Protein AF-A0A8T5S7K5-F1 (afdb_monomer)

Mean predicted aligned error: 22.49 Å

Nearest PDB structures (foldseek):
  7qss-assembly1_A  TM=7.582E-01  e=1.276E-20  Thermococcus litoralis
  2cw8-assembly1_A  TM=6.505E-01  e=6.449E-19  Thermococcus kodakarensis KOD1
  5o9i-assembly1_A  TM=8.287E-01  e=4.687E-04  Methanocaldococcus vulcanius M7
  5o9j-assembly1_A  TM=6.089E-01  e=4.470E-04  Methanocaldococcus jannaschii DSM 2661
  8uce-assembly1_B-2  TM=1.409E-01  e=1.198E+00  Palaeococcus pacificus DY20341

Solvent-accessible surface area (backbone atoms only — not comparable to full-atom values): 73113 Å² total; per-residue (Å²): 142,82,86,80,84,79,77,83,79,70,92,85,55,64,50,59,41,90,89,78,67,51,76,42,60,47,68,64,53,67,71,48,71,79,83,61,99,74,53,53,41,92,89,76,69,47,75,62,87,80,88,79,85,78,89,76,91,82,84,90,82,81,88,83,82,89,80,88,90,80,93,84,92,88,86,90,83,89,85,82,91,87,74,82,80,66,62,57,62,60,50,53,54,53,51,51,52,52,52,51,54,50,52,53,50,49,54,49,52,54,47,68,75,34,60,69,59,49,54,48,53,75,72,37,102,64,82,55,69,71,58,54,52,52,54,52,52,52,55,50,49,57,59,47,72,75,51,88,58,80,82,52,62,71,58,49,67,62,41,59,62,51,54,51,51,54,51,53,52,57,56,60,74,58,67,79,54,81,77,49,73,80,80,44,59,69,61,46,55,58,50,46,57,52,53,50,35,54,74,72,62,78,53,62,77,88,79,48,52,75,69,56,45,48,50,52,52,48,45,26,69,74,75,53,75,64,65,56,90,82,57,41,74,65,50,60,49,50,52,50,43,53,50,38,55,51,57,69,67,51,72,76,86,66,77,76,53,98,86,58,85,56,57,66,61,53,51,50,52,44,49,51,54,49,47,44,62,68,73,41,74,81,50,74,72,85,41,63,91,43,55,70,70,55,43,53,53,48,52,55,53,49,52,51,50,46,48,40,50,73,76,30,70,69,57,30,51,60,48,46,56,48,47,52,53,42,48,52,54,46,49,45,54,64,76,31,74,71,57,62,76,76,44,60,76,71,56,34,50,44,53,51,52,53,52,61,61,29,26,62,93,69,34,80,94,50,54,72,52,53,53,51,47,48,50,49,43,48,43,52,53,46,49,53,53,52,63,68,32,78,81,55,73,76,57,94,84,63,95,74,76,84,48,72,64,59,52,48,50,56,37,48,54,52,51,51,42,44,50,71,64,54,77,78,59,70,79,69,72,60,85,62,65,95,52,54,71,68,60,46,52,55,54,48,52,52,50,28,54,44,48,67,74,28,64,60,36,35,56,33,43,50,51,54,41,47,54,48,50,52,50,49,52,43,61,73,73,49,83,83,71,88,85,82,81,51,76,64,56,52,49,47,50,54,50,52,45,74,68,69,48,92,78,61,54,73,74,65,60,67,67,58,72,79,72,78,88,82,84,88,89,90,88,86,90,84,90,88,88,85,91,90,82,91,89,90,88,85,88,85,86,80,85,54,73,51,74,42,63,72,89,51,75,71,56,56,54,52,49,58,67,72,53,60,94,63,89,65,69,51,73,47,80,59,27,61,70,63,55,50,58,65,71,71,67,82,86,83,81,94,70,55,68,68,58,53,50,52,50,53,54,47,26,60,37,81,90,42,48,30,31,64,61,47,43,46,52,50,52,51,48,46,31,73,75,61,69,63,79,70,90,72,67,101,44,54,79,54,50,55,61,52,50,47,48,52,22,57,76,70,78,43,60,50,68,59,48,41,53,75,44,26,69,61,69,79,73,75,86,80,52,68,70,59,45,51,50,39,52,51,39,36,69,34,71,91,64,62,31,30,71,66,36,36,31,50,48,32,37,73,76,70,74,45,66,69,54,66,71,54,54,53,48,52,46,44,48,43,27,74,68,61,51,44,42,79,79,38,103,58,73,50,50,51,67,54,46,47,57,77,66,52,71,68,77,77,59,91,74,67,72,76,53,78,74,72,70,68,64,37,42,35,52,38,33,35,60,91,74,65,43,41,39,81,39,50,58,69,60,63,75,38,65,79,75,49,63,65,38,91,46,30,27,30,47,19,29,36,89,84,57,43,67,38,80,25,47,47,74,47,81,46,81,44,89,30,63,46,37,35,39,42,31,27,45,36,22,33,38,59,44,36,48,80,44,36,34,38,30,65,54,90,82,67,47,78,42,79,43,38,46,68,75,63,52,75,54,46,33,34,38,21,66,32,45,50,91,66,74,63,42,62,72,54,47,72,27,64,91,44,31,50,79,44,80,53,95,94,44,55,27,22,35,40,95,93,42,57,27,51,22,64,34,65,52,32,41,64,52,16,30,56,53,12,24,32,67,48,41,36,48,24,62,60,93,92,43,45,36,33,36,38,42,39,74,67,54,67,68,60,50,53,52,49,45,52,45,42,31,71,60,36,53,41,80,57,46,82,40,81,39,75,50,58,50,29,90,88,76,67,41,62,32,43,82,57,87,87,29,23,32,22,85,86,41,99,81,33,70,34,54,46,20,39,29,39,37,31,71,43,56,42,60,38,35,36,44,37,70,50,51,58,44,64,51,78,48,74,52,62,30,52,63,39,42,70,58,73,28,29,30,66,56,14,47,51,28,16,53,52,26,24,36,60,39,69,52,27,72,60,53,40,77,77,61,81,38,48,51,40,39,56,47,78,41,51,13,68,54,30,49,33,41,52,47,51,56,34,18,54,61,52,34,73,49,33,33,45,79,42,79,46,57,97,52,89,87,50,59,51,36,35,39,36,37,40,48,13,52,62,39,46,57,50,44,42,82,74,37,86,86,61,75,91,65,49,76,90,43,81,49,58,56,39,40,52,75,42,40,62,46,41,36,54,49,34,52,50,36,35,72,76,69,75,40,44,48,57,56,40,23,75,71,64,53,25,56,62,66,60,28,51,38,41,68,48,92,83,63,99,58,48,54,29,53,56,60,49,50,48,33,51,50,31,32,52,75,71,67,60,71,46,75,66,51,54,46,50,49,56,46,56,77,38,23,42,51,35,24,28,71,43,77,43,78,37,73,61,72,41,72,39,74,50,56,24,43,81,30,56,19,36,39,33,25,41,40,36,32,38,36,52,26,64,79,82,128

Secondary structure (DSSP, 8-state):
------PPPPTT-EEEPTTT--EEEHHHHHTTTTT-S--B-TTT--B------------------------------------TTSHHHHHHHHHHHHHHHHHHHHHHHHHHH-HHHHHHHHHSSS--HHHHHHHHHHHHHHHHHT--SGGGHHHHHHHHHHHHHHHHHHHHHT---TTTTTT-HHHHHHHHHHHHHHHHT-S-GGGS-HHHHHHHHHHHHHHS-S--TTS-HHHHHHHHHHHHHHHHTS-TTS---TT---HHHHHHHHHHHHHHHHHS---GGGGTTS-HHHHHHHHHHHHHHHHHHHH-HHHHHHHHHHHHHHHHHHHHHHH-TTHHHH--HHHHHHHHHHHHHT-GGG-TTS-HHHHHHHHHHHHHHHHHHHHT-TTTTT-SSS-PPPPHHHHHHHHHHHHHHHHTTPPPPGGG----SS--HHHHHHHHHHHHHHHHH-HHHHHHHHHHHHHHHHHHHHHHH-TT--S---HHHHHHHHHHHTTT-TTS-GGGTTTTTTS-SS-------------------------EEEEESS--HHHHHHHHHHTTT---EEEEE--HHHHHHHHS--SSSS--HHHHHHHHHHHHSTTSTT-HHHHHHHHHHHHHHH-------SSGGGHHHHHHHHHHHTT--HHHHHHHHSS-----PPPHHHHHHHHHHHH-TTTT-SHHHHHHHHHHHHS----HHHHHHHHHHHHHTT-STTTSSS---HHHHHHHT------TT----GGGGGS-EEEEEETTTTEEEEEEGGGGGSHHHHTTGGGEEEEEE-TTS-EEEEEEEEEEEE--S-EEEEEETTEEEEE-TT-EEEEE-TTS-EEEEEGGG--TT-EEEEES--------PPEE-GGGSEEEEETTEEEEEETTEEEESEE--SHHHHHHHHHHHHHEE---TTS--EEEEESS-HHHHHHHHHHHHHHH----EEEEE---B-TTT-PBPEEETTEEEPTT-TT-EEPPEEEEEE--HHHHHIIIIIS----S-GGG----GGGTTS-HHHHHHHHHHHHHHHTGGGTTTTSSS--EEEEEES-HHHHHHHHHHHHHTT---EEEEEPPPSSTTPPPEEEEEEESHHHHHHHHTT-TTPPP--TTS---B-SS-HHHHHHHHHHHHHHHHS--HHHHHHTTSS-HHHHHHHH-SS---PPBHHHHHHHHHHHHHTT---HHHHHHHHHHTTEEEEEEEEEEEE-S---EEEEEESSSEEEETTTTEEEEPPP--

Foldseek 3Di:
DDDDDDDDDDDPAWDADPPPRDTDGNVVVVVVVPDDPFDADPVPRHTDDDDDDDDDDDDDDDDDYDDDDDDDDDDDDDDDDDDPPPVVVVVVVVVVVVVLVVLVVLLVVVCVVCVVQVVVVVPDLDDDPVVVVVSLVVSLVVVCVVDVDPPCPVVSVVVSVVSVVVVVVVSVVCPVPDPCPPPPPVVVVVVVVLVVCVVVVVDDLVPDDPVSVVSVVVCCVVPNDPLPPLCDPVLVLLLLLLLLVVLLPDACPPVPDVPDPPVVVLVVSLVVSLCCLQVPQCDVVSCVVDDPLRVVSSSVSSVVLNVCCVPPVVSVVVVSVVSSVSNVLSVCVQVPVCVLVVDDDSSVSSSVSVLVQLAPVNPPLADPLLVLLVLLLLLVQLLVLCCPPPVNVPDPDDLDDQDPVSLLVSLVVVLCCLLVVHDRDVLSVPDRDVDDPVRNVVVSVVVNVCCNRGPSSVVNVSVVSSVSSVLSSCLVRPPPDPDDDDPSSVVSLVSVVVSPPVPSDPVVVVVVVVPPPPDDDDDDDDDDDDDDDDDDDPDDDDQDEAEAAADDPVVVVVVDVVVPPDQRYAYHYNHVVVVVQVVPDDDDDFARLVLLVVLLVVLQDPVQANDLVSSQVVVVCCCVRHVPPRDGPPDSVVSVVVNVVSCVVVVHDPVVSCCVRHNDVPDDDDDLVLLVVLLVCLQDVVCVNDLVSNQVVCCVPVVHGDDSVSSLVSNQVCLVVQVPVVPDVDRDHPVRSCVVSVPPDPPPPDQPPPVNVQFWWWWKAFQVVRFIDIDGLVVVVDVVVCVPQQRIWTFAAFPLRFTDTWRFDDKDWFFDLKKKWFQWQQFIFIFRQAFWFWFADLLLDIDIDGNVRDDFLTWTKFWLADDRAADFFWFFQCVLAPWDDDPNFIWGDDPRDIWGRTFTLALLLLLLLLQCLQAWAADDPVFQKTKRWAFADPVVVVVNQVSCCVGIVDHWDKDFAAPQAQPVPGDGFPDDPQWTADPSDPPRTGHTIIMTMDRDNSVSSCVCVRQVADHHDQQAGAHGGNQLRHPLSSLLSSNVSNQNNQVQLVVQPPPAFWDKGKGKTLHLRHLQRVCSSCSNLSFRKTKDWDDFDPDPSGGTMIMIMGTAPVNVVSVCVSDVPDDDGHNPDDHDFASDQCLSVLQVVQVQLCVPPVDGPCRCCVVVLAPPVSRVSNPDPPDSGGDHLVSVVSRLVSCVVVVVDGPSSVSCCSRSVTMGIIGRNDMDMDSPGDMGMAIATPRQFGQMHSSRGTIGHDDDD

Sequence (1257 aa):
MVEIEVKKIERDEIIVCGACNNAIPKDFLERSVGRVKNLYCQYCGVSLNLDYDLKINNEDGENHNNTLYTQEESSLTNIQQNSQESDFSLSYTNIRSSLRSYIFQLIYQLLKSTPFTLKKIQNKKELKTSHINIILKKIWNELKDLNPNNLANQELVSSKRRIKNYFEEFQSSLRPYNNFRKKNFALFAENIEFVFGLILGDYEFSNLTTSKKRIVLDLKKRFGFKSDTATTNSFTYTISLILSKKIRSIPTQYHITEGNNNKLALDEIIGYVIDYLVTNKVKIFDLSEFNNSKKKKFHRTLKILIYNLKSDWIYRKSFEDHIYKLTIIVNSLINNIEYSSSLTGFERLISQGLKQSALFEKDQDFSPYFKLNLTLILSRIIYIKIKNSPGITKLNSQPVNLSITEEIEIRNSILDEITAGKKINSQLLKKFYMFSLEKFQTYYKKLQLKLSSDLIYVESFRNYLSDLVKLVFTIVHSISKKSQLTKLELAVIKDLANYNFEWFNKKALERYNENEDLTTKSMELFEKSQDEKVLMNQISKSDEIVRIFKFKPIVLVKLIEQLGRNLNVRLDIKDEIYLQKKKKYTYSSSYSDGDIEFWIELYKLKYYGGSWPAVFEFIIECNNRFNLKIDTPHYYNGMIPIAKTYFKQNSLNYEEFIIKHGIYKSKQPSTDEIVLEWIKIYQNRDLGGSISAIMNYLENHQGYTFGETTIRRHIRKFFMNGKYGNYFSEDLTYDEWKTRYKRNFFREDMPLDPKTQSHEYILLYNEKKNQYKRVFIKDLENPELLENMDELQILGISNNLQPKKVNFSHFEKKDLQESLEIVCSHGSVIISPEQYLYTIDDDSNIIEIKGRDLKVGTPILMPRILKIDSNDEPLDLINCGKLITSNTAQYIEQFGKKAYRFIKKNANLGAIIGQYAAEGTMPSRHQPGTTISVSVDKDYIQKLQKIIKEVFGLEFQIFARRVTECKNCGSKTIEKGNQNICPKCEDGTYNECYELRTKTKLAKTIFTEGLGLKHTYSYLKEIPSFLYNSPTDCEKSFILSYFKGDGSELDYRNKGGTFELNFVTTSRRLVFGLNLLMKKLGVIMSVRAHKPSNRPNSKKLYQMSIRGSSNFELLKHHFENLPEIDYTTSDIRTSVNNQILMRKLNLELQKMYGISLRELSNRGIIPKNAQHIATQLKRKTNLSEVLLLKTLDGLRNEKLLTPLVKKLEQVFRKNTFTRIKKIISSKTPNNSYNISVDGIGYCSGTAFVYVKSEEKE

Structure (mmCIF, N/CA/C/O backbone):
data_AF-A0A8T5S7K5-F1
#
_entry.id   AF-A0A8T5S7K5-F1
#
loop_
_atom_site.group_PDB
_atom_site.id
_atom_site.type_symbol
_atom_site.label_atom_id
_atom_site.label_alt_id
_atom_site.label_comp_id
_atom_site.label_asym_id
_atom_site.label_entity_id
_atom_site.label_seq_id
_atom_site.pdbx_PDB_ins_code
_atom_site.Cartn_x
_atom_site.Cartn_y
_atom_site.Cartn_z
_atom_site.occupancy
_atom_site.B_iso_or_equiv
_atom_site.auth_seq_id
_atom_site.auth_comp_id
_atom_site.auth_asym_id
_atom_site.auth_atom_id
_atom_site.pdbx_PDB_model_num
ATOM 1 N N . MET A 1 1 ? 44.404 -47.071 4.336 1.00 36.25 1 MET A N 1
ATOM 2 C CA . MET A 1 1 ? 45.711 -46.825 4.974 1.00 36.25 1 MET A CA 1
ATOM 3 C C . MET A 1 1 ? 46.650 -46.222 3.943 1.00 36.25 1 MET A C 1
ATOM 5 O O . MET A 1 1 ? 47.111 -46.958 3.090 1.00 36.25 1 MET A O 1
ATOM 9 N N . VAL A 1 2 ? 46.824 -44.899 3.971 1.00 25.72 2 VAL A N 1
ATOM 10 C CA . VAL A 1 2 ? 48.112 -44.178 4.020 1.00 25.72 2 VAL A CA 1
ATOM 11 C C . VAL A 1 2 ? 47.744 -42.866 4.718 1.00 25.72 2 VAL A C 1
ATOM 13 O O . VAL A 1 2 ? 46.967 -42.076 4.186 1.00 25.72 2 VAL A O 1
ATOM 16 N N . GLU A 1 3 ? 48.164 -42.726 5.973 1.00 23.89 3 GLU A N 1
ATOM 17 C CA . GLU A 1 3 ? 47.962 -41.524 6.784 1.00 23.89 3 GLU A CA 1
ATOM 18 C C . GLU A 1 3 ? 48.839 -40.393 6.242 1.00 23.89 3 GLU A C 1
ATOM 20 O O . GLU A 1 3 ? 50.041 -40.568 6.059 1.00 23.89 3 GLU A O 1
ATOM 25 N N . ILE A 1 4 ? 48.242 -39.225 5.997 1.00 25.61 4 ILE A N 1
ATOM 26 C CA . ILE A 1 4 ? 48.989 -37.974 5.859 1.00 25.61 4 ILE A CA 1
ATOM 27 C C . ILE A 1 4 ? 48.753 -37.198 7.152 1.00 25.61 4 ILE A C 1
ATOM 29 O O . ILE A 1 4 ? 47.675 -36.640 7.370 1.00 25.61 4 ILE A O 1
ATOM 33 N N . GLU A 1 5 ? 49.759 -37.207 8.026 1.00 23.91 5 GLU A N 1
ATOM 34 C CA . GLU A 1 5 ? 49.821 -36.372 9.222 1.00 23.91 5 GLU A CA 1
ATOM 35 C C . GLU A 1 5 ? 49.790 -34.890 8.828 1.00 23.91 5 GLU A C 1
ATOM 37 O O . GLU A 1 5 ? 50.746 -34.336 8.283 1.00 23.91 5 GLU A O 1
ATOM 42 N N . VAL A 1 6 ? 48.687 -34.209 9.140 1.00 27.56 6 VAL A N 1
ATOM 43 C CA . VAL A 1 6 ? 48.631 -32.746 9.098 1.00 27.56 6 VAL A CA 1
ATOM 44 C C . VAL A 1 6 ? 49.265 -32.221 10.386 1.00 27.56 6 VAL A C 1
ATOM 46 O O . VAL A 1 6 ? 48.609 -32.132 11.426 1.00 27.56 6 VAL A O 1
ATOM 49 N N . LYS A 1 7 ? 50.554 -31.863 10.323 1.00 26.28 7 LYS A N 1
ATOM 50 C CA . LYS A 1 7 ? 51.222 -31.084 11.376 1.00 26.28 7 LYS A CA 1
ATOM 51 C C . LYS A 1 7 ? 50.474 -29.761 11.587 1.00 26.28 7 LYS A C 1
ATOM 53 O O . LYS A 1 7 ? 50.278 -28.983 10.655 1.00 26.28 7 LYS A O 1
ATOM 58 N N . LYS A 1 8 ? 50.057 -29.506 12.830 1.00 30.70 8 LYS A N 1
ATOM 59 C CA . LYS A 1 8 ? 49.559 -28.201 13.287 1.00 30.70 8 LYS A CA 1
ATOM 60 C C . LYS A 1 8 ? 50.674 -27.167 13.132 1.00 30.70 8 LYS A C 1
ATOM 62 O O . LYS A 1 8 ? 51.698 -27.283 13.792 1.00 30.70 8 LYS A O 1
ATOM 67 N N . ILE A 1 9 ? 50.442 -26.154 12.303 1.00 31.62 9 ILE A N 1
ATOM 68 C CA . ILE A 1 9 ? 51.260 -24.939 12.272 1.00 31.62 9 ILE A CA 1
ATOM 69 C C . ILE A 1 9 ? 50.847 -24.087 13.481 1.00 31.62 9 ILE A C 1
ATOM 71 O O . ILE A 1 9 ? 49.670 -23.732 13.625 1.00 31.62 9 ILE A O 1
ATOM 75 N N . GLU A 1 10 ? 51.791 -23.831 14.387 1.00 34.78 10 GLU A N 1
ATOM 76 C CA . GLU A 1 10 ? 51.610 -22.937 15.532 1.00 34.78 10 GLU A CA 1
ATOM 77 C C . GLU A 1 10 ? 51.481 -21.476 15.063 1.00 34.78 10 GLU A C 1
ATOM 79 O O . GLU A 1 10 ? 51.948 -21.087 13.997 1.00 34.78 10 GLU A O 1
ATOM 84 N N . ARG A 1 11 ? 50.733 -20.669 15.818 1.00 39.59 11 ARG A N 1
ATOM 85 C CA . ARG A 1 11 ? 50.092 -19.422 15.355 1.00 39.59 11 ARG A CA 1
ATOM 86 C C . ARG A 1 11 ? 51.018 -18.220 15.114 1.00 39.59 11 ARG A C 1
ATOM 88 O O . ARG A 1 11 ? 50.493 -17.156 14.784 1.00 39.59 11 ARG A O 1
ATOM 95 N N . ASP A 1 12 ? 52.332 -18.381 15.208 1.00 40.25 12 ASP A N 1
ATOM 96 C CA . ASP A 1 12 ? 53.264 -17.251 15.292 1.00 40.25 12 ASP A CA 1
ATOM 97 C C . ASP A 1 12 ? 54.067 -16.978 14.000 1.00 40.25 12 ASP A C 1
ATOM 99 O O . ASP A 1 12 ? 54.885 -16.063 13.967 1.00 40.25 12 ASP A O 1
ATOM 103 N N . GLU A 1 13 ? 53.784 -17.677 12.890 1.00 48.06 13 GLU A N 1
ATOM 104 C CA . GLU A 1 13 ? 54.571 -17.576 11.639 1.00 48.06 13 GLU A CA 1
ATOM 105 C C . GLU A 1 13 ? 53.752 -17.191 10.387 1.00 48.06 13 GLU A C 1
ATOM 107 O O . GLU A 1 13 ? 53.922 -17.740 9.296 1.00 48.06 13 GLU A O 1
ATOM 112 N N . ILE A 1 14 ? 52.834 -16.227 10.519 1.00 52.16 14 ILE A N 1
ATOM 113 C CA . ILE A 1 14 ? 51.998 -15.751 9.403 1.00 52.16 14 ILE A CA 1
ATOM 114 C C . ILE A 1 14 ? 52.182 -14.246 9.194 1.00 52.16 14 ILE A C 1
ATOM 116 O O . ILE A 1 14 ? 51.842 -13.447 10.066 1.00 52.16 14 ILE A O 1
ATOM 120 N N . ILE A 1 15 ? 52.624 -13.847 7.996 1.00 60.59 15 ILE A N 1
ATOM 121 C CA . ILE A 1 15 ? 52.647 -12.442 7.570 1.00 60.59 15 ILE A CA 1
ATOM 122 C C . ILE A 1 15 ? 51.353 -12.151 6.811 1.00 60.59 15 ILE A C 1
ATOM 124 O O . ILE A 1 15 ? 50.988 -12.847 5.864 1.00 60.59 15 ILE A O 1
ATOM 128 N N . VAL A 1 16 ? 50.625 -11.120 7.231 1.00 66.19 16 VAL A N 1
ATOM 129 C CA . VAL A 1 16 ? 49.356 -10.729 6.608 1.00 66.19 16 VAL A CA 1
ATOM 130 C C . VAL A 1 16 ? 49.606 -9.571 5.648 1.00 66.19 16 VAL A C 1
ATOM 132 O O . VAL A 1 16 ? 50.126 -8.532 6.046 1.00 66.19 16 VAL A O 1
ATOM 135 N N . CYS A 1 17 ? 49.220 -9.725 4.379 1.00 65.62 17 CYS A N 1
ATOM 136 C CA . CYS A 1 17 ? 49.357 -8.652 3.394 1.00 65.62 17 CYS A CA 1
ATOM 137 C C . CYS A 1 17 ? 48.471 -7.455 3.780 1.00 65.62 17 CYS A C 1
ATOM 139 O O . CYS A 1 17 ? 47.247 -7.576 3.772 1.00 65.62 17 CYS A O 1
ATOM 141 N N . GLY A 1 18 ? 49.064 -6.286 4.042 1.00 56.41 18 GLY A N 1
ATOM 142 C CA . GLY A 1 18 ? 48.328 -5.087 4.473 1.00 56.41 18 GLY A CA 1
ATOM 143 C C . GLY A 1 18 ? 47.291 -4.558 3.469 1.00 56.41 18 GLY A C 1
ATOM 144 O O . GLY A 1 18 ? 46.384 -3.829 3.860 1.00 56.41 18 GLY A O 1
ATOM 145 N N . ALA A 1 19 ? 47.383 -4.950 2.192 1.00 61.41 19 ALA A N 1
ATOM 146 C CA . ALA A 1 19 ? 46.442 -4.534 1.152 1.00 61.41 19 ALA A CA 1
ATOM 147 C C . ALA A 1 19 ? 45.204 -5.445 1.040 1.00 61.41 19 ALA A C 1
ATOM 149 O O . ALA A 1 19 ? 44.094 -4.948 0.864 1.00 61.41 19 ALA A O 1
ATOM 150 N N . CYS A 1 20 ? 45.367 -6.772 1.127 1.00 72.62 20 CYS A N 1
ATOM 151 C CA . CYS A 1 20 ? 44.260 -7.722 0.925 1.00 72.62 20 CYS A CA 1
ATOM 152 C C . CYS A 1 20 ? 43.899 -8.565 2.157 1.00 72.62 20 CYS A C 1
ATOM 154 O O . CYS A 1 20 ? 42.917 -9.303 2.117 1.00 72.62 20 CYS A O 1
ATOM 156 N N . ASN A 1 21 ? 44.656 -8.453 3.251 1.00 62.41 21 ASN A N 1
ATOM 157 C CA . ASN A 1 21 ? 44.499 -9.201 4.502 1.00 62.41 21 ASN A CA 1
ATOM 158 C C . ASN A 1 21 ? 44.576 -10.735 4.390 1.00 62.41 21 ASN A C 1
ATOM 160 O O . ASN A 1 21 ? 44.217 -11.433 5.339 1.00 62.41 21 ASN A O 1
ATOM 164 N N . ASN A 1 22 ? 45.072 -11.279 3.276 1.00 70.69 22 ASN A N 1
ATOM 165 C CA . ASN A 1 22 ? 45.350 -12.709 3.184 1.00 70.69 22 ASN A CA 1
ATOM 166 C C . ASN A 1 22 ? 46.641 -13.068 3.932 1.00 70.69 22 ASN A C 1
ATOM 168 O O . ASN A 1 22 ? 47.635 -12.340 3.880 1.00 70.69 22 ASN A O 1
ATOM 172 N N . ALA A 1 23 ? 46.591 -14.210 4.617 1.00 74.00 23 ALA A N 1
ATOM 173 C CA . ALA A 1 23 ? 47.704 -14.822 5.329 1.00 74.00 23 ALA A CA 1
ATOM 174 C C . ALA A 1 23 ? 48.703 -15.439 4.339 1.00 74.00 23 ALA A C 1
ATOM 176 O O . ALA A 1 23 ? 48.318 -16.245 3.488 1.00 74.00 23 ALA A O 1
ATOM 177 N N . ILE A 1 24 ? 49.977 -15.071 4.458 1.00 65.75 24 ILE A N 1
ATOM 178 C CA . ILE A 1 24 ? 51.088 -15.638 3.694 1.00 65.75 24 ILE A CA 1
ATOM 179 C C . ILE A 1 24 ? 51.972 -16.415 4.684 1.00 65.75 24 ILE A C 1
ATOM 181 O O . ILE A 1 24 ? 52.450 -15.815 5.652 1.00 65.75 24 ILE A O 1
ATOM 185 N N . PRO A 1 25 ? 52.168 -17.732 4.490 1.00 69.19 25 PRO A N 1
ATOM 186 C CA . PRO A 1 25 ? 53.057 -18.528 5.338 1.00 69.19 25 PRO A CA 1
ATOM 187 C C . PRO A 1 25 ? 54.505 -18.037 5.228 1.00 69.19 25 PRO A C 1
ATOM 189 O O . PRO A 1 25 ? 54.987 -17.805 4.116 1.00 69.19 25 PRO A O 1
ATOM 192 N N . LYS A 1 26 ? 55.202 -17.890 6.358 1.00 56.41 26 LYS A N 1
ATOM 193 C CA . LYS A 1 26 ? 56.590 -17.400 6.411 1.00 56.41 26 LYS A CA 1
ATOM 194 C C . LYS A 1 26 ? 57.560 -18.278 5.601 1.00 56.41 26 LYS A C 1
ATOM 196 O O . LYS A 1 26 ? 58.420 -17.755 4.898 1.00 56.41 26 LYS A O 1
ATOM 201 N N . ASP A 1 27 ? 57.316 -19.584 5.555 1.00 56.75 27 ASP A N 1
ATOM 202 C CA . ASP A 1 27 ? 58.088 -20.590 4.814 1.00 56.75 27 ASP A CA 1
ATOM 203 C C . ASP A 1 27 ? 58.106 -20.314 3.298 1.00 56.75 27 ASP A C 1
ATOM 205 O O . ASP A 1 27 ? 59.046 -20.674 2.588 1.00 56.75 27 ASP A O 1
ATOM 209 N N . PHE A 1 28 ? 57.048 -19.678 2.779 1.00 58.88 28 PHE A N 1
ATOM 210 C CA . PHE A 1 28 ? 56.945 -19.289 1.371 1.00 58.88 28 PHE A CA 1
ATOM 211 C C . PHE A 1 28 ? 57.868 -18.106 1.047 1.00 58.88 28 PHE A C 1
ATOM 213 O O . PHE A 1 28 ? 58.427 -18.033 -0.049 1.00 58.88 28 PHE A O 1
ATOM 220 N N . LEU A 1 29 ? 58.068 -17.200 2.009 1.00 53.12 29 LEU A N 1
ATOM 221 C CA . LEU A 1 29 ? 59.008 -16.085 1.897 1.00 53.12 29 LEU A CA 1
ATOM 222 C C . LEU A 1 29 ? 60.450 -16.583 2.035 1.00 53.12 29 LEU A C 1
ATOM 224 O O . LEU A 1 29 ? 61.274 -16.263 1.185 1.00 53.12 29 LEU A O 1
ATOM 228 N N . GLU A 1 30 ? 60.738 -17.451 3.004 1.00 48.22 30 GLU A N 1
ATOM 229 C CA . GLU A 1 30 ? 62.092 -17.979 3.233 1.00 48.22 30 GLU A CA 1
ATOM 230 C C . GLU A 1 30 ? 62.609 -18.835 2.059 1.00 48.22 30 GLU A C 1
ATOM 232 O O . GLU A 1 30 ? 63.782 -18.742 1.703 1.00 48.22 30 GLU A O 1
ATOM 237 N N . ARG A 1 31 ? 61.735 -19.573 1.354 1.00 49.06 31 ARG A N 1
ATOM 238 C CA . ARG A 1 31 ? 62.106 -20.290 0.112 1.00 49.06 31 ARG A CA 1
ATOM 239 C C . ARG A 1 31 ? 62.329 -19.376 -1.099 1.00 49.06 31 ARG A C 1
ATOM 241 O O . ARG A 1 31 ? 62.952 -19.799 -2.070 1.00 49.06 31 ARG A O 1
ATOM 248 N N . SER A 1 32 ? 61.835 -18.140 -1.056 1.00 51.81 32 SER A N 1
ATOM 249 C CA . SER A 1 32 ? 61.893 -17.185 -2.174 1.00 51.81 32 SER A CA 1
ATOM 250 C C . SER A 1 32 ? 63.059 -16.190 -2.067 1.00 51.81 32 SER A C 1
ATOM 252 O O . SER A 1 32 ? 63.401 -15.532 -3.051 1.00 51.81 32 SER A O 1
ATOM 254 N N . VAL A 1 33 ? 63.718 -16.113 -0.903 1.00 43.53 33 VAL A N 1
ATOM 255 C CA . VAL A 1 33 ? 64.814 -15.166 -0.597 1.00 43.53 33 VAL A CA 1
ATOM 256 C C . VAL A 1 33 ? 66.147 -15.528 -1.285 1.00 43.53 33 VAL A C 1
ATOM 258 O O . VAL A 1 33 ? 67.136 -14.814 -1.173 1.00 43.53 33 VAL A O 1
ATOM 261 N N . GLY A 1 34 ? 66.174 -16.565 -2.125 1.00 43.28 34 GLY A N 1
ATOM 262 C CA . GLY A 1 34 ? 67.363 -16.913 -2.902 1.00 43.28 34 GLY A CA 1
ATOM 263 C C . GLY A 1 34 ? 67.695 -15.986 -4.081 1.00 43.28 34 GLY A C 1
ATOM 264 O O . GLY A 1 34 ? 68.879 -15.790 -4.338 1.00 43.28 34 GLY A O 1
ATOM 265 N N . ARG A 1 35 ? 66.723 -15.447 -4.848 1.00 43.44 35 ARG A N 1
ATOM 266 C CA . ARG A 1 35 ? 67.022 -14.767 -6.143 1.00 43.44 35 ARG A CA 1
ATOM 267 C C . ARG A 1 35 ? 65.988 -13.756 -6.684 1.00 43.44 35 ARG A C 1
ATOM 269 O O . ARG A 1 35 ? 65.959 -13.532 -7.892 1.00 43.44 35 ARG A O 1
ATOM 276 N N . VAL A 1 36 ? 65.146 -13.106 -5.875 1.00 40.69 36 VAL A N 1
ATOM 277 C CA . VAL A 1 36 ? 64.170 -12.130 -6.423 1.00 40.69 36 VAL A CA 1
ATOM 278 C C . VAL A 1 36 ? 64.133 -10.841 -5.602 1.00 40.69 36 VAL A C 1
ATOM 280 O O . VAL A 1 36 ? 63.813 -10.865 -4.422 1.00 40.69 36 VAL A O 1
ATOM 283 N N . LYS A 1 37 ? 64.449 -9.702 -6.243 1.00 41.50 37 LYS A N 1
ATOM 284 C CA . LYS A 1 37 ? 64.522 -8.367 -5.609 1.00 41.50 37 LYS A CA 1
ATOM 285 C C . LYS A 1 37 ? 63.164 -7.744 -5.251 1.00 41.50 37 LYS A C 1
ATOM 287 O O . LYS A 1 37 ? 63.157 -6.761 -4.530 1.00 41.50 37 LYS A O 1
ATOM 292 N N . ASN A 1 38 ? 62.041 -8.299 -5.712 1.00 54.12 38 ASN A N 1
ATOM 293 C CA . ASN A 1 38 ? 60.698 -7.790 -5.417 1.00 54.12 38 ASN A CA 1
ATOM 294 C C . ASN A 1 38 ? 59.743 -8.952 -5.116 1.00 54.12 38 ASN A C 1
ATOM 296 O O . ASN A 1 38 ? 59.482 -9.785 -5.985 1.00 54.12 38 ASN A O 1
ATOM 300 N N . LEU A 1 39 ? 59.208 -9.001 -3.895 1.00 57.62 39 LEU A N 1
ATOM 301 C CA . LEU A 1 39 ? 58.199 -9.976 -3.485 1.00 57.62 39 LEU A CA 1
ATOM 302 C C . LEU A 1 39 ? 56.811 -9.351 -3.598 1.00 57.62 39 LEU A C 1
ATOM 304 O O . LEU A 1 39 ? 56.523 -8.336 -2.970 1.00 57.62 39 LEU A O 1
ATOM 308 N N . TYR A 1 40 ? 55.934 -9.973 -4.380 1.00 67.50 40 TYR A N 1
ATOM 309 C CA . TYR A 1 40 ? 54.552 -9.532 -4.554 1.00 67.50 40 TYR A CA 1
ATOM 310 C C . TYR A 1 40 ? 53.600 -10.489 -3.839 1.00 67.50 40 TYR A C 1
ATOM 312 O O . TYR A 1 40 ? 53.787 -11.706 -3.855 1.00 67.50 40 TYR A O 1
ATOM 320 N N . CYS A 1 41 ? 52.542 -9.961 -3.225 1.00 66.69 41 CYS A N 1
ATOM 321 C CA . CYS A 1 41 ? 51.488 -10.796 -2.662 1.00 66.69 41 CYS A CA 1
ATOM 322 C C . CYS A 1 41 ? 50.815 -11.605 -3.779 1.00 66.69 41 CYS A C 1
ATOM 324 O O . CYS A 1 41 ? 50.155 -11.027 -4.640 1.00 66.69 41 CYS A O 1
ATOM 326 N N . GLN A 1 42 ? 50.896 -12.936 -3.734 1.00 56.12 42 GLN A N 1
ATOM 327 C CA . GLN A 1 42 ? 50.324 -13.808 -4.772 1.00 56.12 42 GLN A CA 1
ATOM 328 C C . GLN A 1 42 ? 48.810 -13.630 -5.000 1.00 56.12 42 GLN A C 1
ATOM 330 O O . GLN A 1 42 ? 48.296 -13.990 -6.052 1.00 56.12 42 GLN A O 1
ATOM 335 N N . TYR A 1 43 ? 48.088 -13.070 -4.023 1.00 62.72 43 TYR A N 1
ATOM 336 C CA . TYR A 1 43 ? 46.640 -12.876 -4.106 1.00 62.72 43 TYR A CA 1
ATOM 337 C C . TYR A 1 43 ? 46.225 -11.521 -4.688 1.00 62.72 43 TYR A C 1
ATOM 339 O O . TYR A 1 43 ? 45.119 -11.411 -5.210 1.00 62.72 43 TYR A O 1
ATOM 347 N N . CYS A 1 44 ? 47.058 -10.481 -4.575 1.00 74.12 44 CYS A N 1
ATOM 348 C CA . CYS A 1 44 ? 46.686 -9.133 -5.027 1.00 74.12 44 CYS A CA 1
ATOM 349 C C . CYS A 1 44 ? 47.760 -8.390 -5.834 1.00 74.12 44 CYS A C 1
ATOM 351 O O . CYS A 1 44 ? 47.498 -7.280 -6.285 1.00 74.12 44 CYS A O 1
ATOM 353 N N . GLY A 1 45 ? 48.946 -8.972 -6.024 1.00 57.72 45 GLY A N 1
ATOM 354 C CA . GLY A 1 45 ? 50.021 -8.422 -6.855 1.00 57.72 45 GLY A CA 1
ATOM 355 C C . GLY A 1 45 ? 50.735 -7.194 -6.280 1.00 57.72 45 GLY A C 1
ATOM 356 O O . GLY A 1 45 ? 51.528 -6.582 -6.983 1.00 57.72 45 GLY A O 1
ATOM 357 N N . VAL A 1 46 ? 50.469 -6.812 -5.027 1.00 62.72 46 VAL A N 1
ATOM 358 C CA . VAL A 1 46 ? 51.092 -5.645 -4.372 1.00 62.72 46 VAL A CA 1
ATOM 359 C C . VAL A 1 46 ? 52.452 -6.025 -3.777 1.00 62.72 46 VAL A C 1
ATOM 361 O O . VAL A 1 46 ? 52.567 -7.089 -3.165 1.00 62.72 46 VAL A O 1
ATOM 364 N N . SER A 1 47 ? 53.460 -5.160 -3.951 1.00 60.50 47 SER A N 1
ATOM 365 C CA . SER A 1 47 ? 54.807 -5.336 -3.384 1.00 60.50 47 SER A CA 1
ATOM 366 C C . SER A 1 47 ? 54.758 -5.382 -1.855 1.00 60.50 47 SER A C 1
ATOM 368 O O . SER A 1 47 ? 54.103 -4.552 -1.222 1.00 60.50 47 SER A O 1
ATOM 370 N N . LEU A 1 48 ? 55.435 -6.359 -1.261 1.00 61.94 48 LEU A N 1
ATOM 371 C CA . LEU A 1 48 ? 55.573 -6.513 0.182 1.00 61.94 48 LEU A CA 1
ATOM 372 C C . LEU A 1 48 ? 56.885 -5.836 0.614 1.00 61.94 48 LEU A C 1
ATOM 374 O O . LEU A 1 48 ? 57.948 -6.438 0.494 1.00 61.94 48 LEU A O 1
ATOM 378 N N . ASN A 1 49 ? 56.820 -4.590 1.100 1.00 50.44 49 ASN A N 1
ATOM 379 C CA . ASN A 1 49 ? 57.977 -3.928 1.721 1.00 50.44 49 ASN A CA 1
ATOM 380 C C . ASN A 1 49 ? 58.260 -4.570 3.084 1.00 50.44 49 ASN A C 1
ATOM 382 O O . ASN A 1 49 ? 57.412 -4.524 3.977 1.00 50.44 49 ASN A O 1
ATOM 386 N N . LEU A 1 50 ? 59.441 -5.166 3.234 1.00 51.34 50 LEU A N 1
ATOM 387 C CA . LEU A 1 50 ? 59.936 -5.734 4.485 1.00 51.34 50 LEU A CA 1
ATOM 388 C C . LEU A 1 50 ? 61.196 -4.961 4.894 1.00 51.34 50 LEU A C 1
ATOM 390 O O . LEU A 1 50 ? 62.301 -5.394 4.587 1.00 51.34 50 LEU A O 1
ATOM 394 N N . ASP A 1 51 ? 61.025 -3.821 5.565 1.00 37.53 51 ASP A N 1
ATOM 395 C CA . ASP A 1 51 ? 62.136 -3.134 6.234 1.00 37.53 51 ASP A CA 1
ATOM 396 C C . ASP A 1 51 ? 62.333 -3.765 7.617 1.00 37.53 51 ASP A C 1
ATOM 398 O O . ASP A 1 51 ? 61.474 -3.665 8.497 1.00 37.53 51 ASP A O 1
ATOM 402 N N . TYR A 1 52 ? 63.454 -4.464 7.790 1.00 33.81 52 TYR A N 1
ATOM 403 C CA . TYR A 1 52 ? 63.918 -4.995 9.070 1.00 33.81 52 TYR A CA 1
ATOM 404 C C . TYR A 1 52 ? 65.216 -4.267 9.433 1.00 33.81 52 TYR A C 1
ATOM 406 O O . TYR A 1 52 ? 66.281 -4.618 8.932 1.00 33.81 52 TYR A O 1
ATOM 414 N N . ASP A 1 53 ? 65.131 -3.258 10.301 1.00 29.91 53 ASP A N 1
ATOM 415 C CA . ASP A 1 53 ? 66.316 -2.603 10.862 1.00 29.91 53 ASP A CA 1
ATOM 416 C C . ASP A 1 53 ? 66.848 -3.402 12.060 1.00 29.91 53 ASP A C 1
ATOM 418 O O . ASP A 1 53 ? 66.234 -3.475 13.131 1.00 29.91 53 ASP A O 1
ATOM 422 N N . LEU A 1 54 ? 68.022 -4.004 11.867 1.00 29.62 54 LEU A N 1
ATOM 423 C CA . LEU A 1 54 ? 68.876 -4.534 12.925 1.00 29.62 54 LEU A CA 1
ATOM 424 C C . LEU A 1 54 ? 69.617 -3.366 13.587 1.00 29.62 54 LEU A C 1
ATOM 426 O O . LEU A 1 54 ? 70.446 -2.710 12.963 1.00 29.62 54 LEU A O 1
ATOM 430 N N . LYS A 1 55 ? 69.345 -3.126 14.873 1.00 29.05 55 LYS A N 1
ATOM 431 C CA . LYS A 1 55 ? 70.164 -2.236 15.705 1.00 29.05 55 LYS A CA 1
ATOM 432 C C . LYS A 1 55 ? 71.565 -2.826 15.875 1.00 29.05 55 LYS A C 1
ATOM 434 O O . LYS A 1 55 ? 71.699 -3.921 16.417 1.00 29.05 55 LYS A O 1
ATOM 439 N N . ILE A 1 56 ? 72.586 -2.061 15.502 1.00 29.67 56 ILE A N 1
ATOM 440 C CA . ILE A 1 56 ? 73.968 -2.240 15.957 1.00 29.67 56 ILE A CA 1
ATOM 441 C C . ILE A 1 56 ? 74.383 -0.946 16.670 1.00 29.67 56 ILE A C 1
ATOM 443 O O . ILE A 1 56 ? 74.183 0.147 16.145 1.00 29.67 56 ILE A O 1
ATOM 447 N N . ASN A 1 57 ? 74.883 -1.100 17.897 1.00 31.27 57 ASN A N 1
ATOM 448 C CA . ASN A 1 57 ? 75.462 -0.050 18.736 1.00 31.27 57 ASN A CA 1
ATOM 449 C C . ASN A 1 57 ? 76.891 0.298 18.287 1.00 31.27 57 ASN A C 1
ATOM 451 O O . ASN A 1 57 ? 77.571 -0.574 17.749 1.00 31.27 57 ASN A O 1
ATOM 455 N N . ASN A 1 58 ? 77.308 1.535 18.590 1.00 28.11 58 ASN A N 1
ATOM 456 C CA . ASN A 1 58 ? 78.638 2.019 19.035 1.00 28.11 58 ASN A CA 1
ATOM 457 C C . ASN A 1 58 ? 78.800 3.466 18.528 1.00 28.11 58 ASN A C 1
ATOM 459 O O . ASN A 1 58 ? 78.642 3.717 17.339 1.00 28.11 58 ASN A O 1
ATOM 463 N N . GLU A 1 59 ? 78.742 4.466 19.406 1.00 27.89 59 GLU A N 1
ATOM 464 C CA . GLU A 1 59 ? 79.810 5.023 20.266 1.00 27.89 59 GLU A CA 1
ATOM 465 C C . GLU A 1 59 ? 80.546 6.203 19.601 1.00 27.89 59 GLU A C 1
ATOM 467 O O . GLU A 1 59 ? 81.017 6.114 18.472 1.00 27.89 59 GLU A O 1
ATOM 472 N N . ASP A 1 60 ? 80.605 7.274 20.398 1.00 28.23 60 ASP A N 1
ATOM 473 C CA . ASP A 1 60 ? 81.567 8.378 20.453 1.00 28.23 60 ASP A CA 1
ATOM 474 C C . ASP A 1 60 ? 81.565 9.525 19.430 1.00 28.23 60 ASP A C 1
ATOM 476 O O . ASP A 1 60 ? 81.536 9.347 18.215 1.00 28.23 60 ASP A O 1
ATOM 480 N N . GLY A 1 61 ? 81.708 10.743 19.980 1.00 26.38 61 GLY A N 1
ATOM 481 C CA . GLY A 1 61 ? 82.389 11.838 19.280 1.00 26.38 61 GLY A CA 1
ATOM 482 C C . GLY A 1 61 ? 81.764 13.236 19.317 1.00 26.38 61 GLY A C 1
ATOM 483 O O . GLY A 1 61 ? 81.435 13.766 18.269 1.00 26.38 61 GLY A O 1
ATOM 484 N N . GLU A 1 62 ? 81.647 13.817 20.513 1.00 26.39 62 GLU A N 1
ATOM 485 C CA . GLU A 1 62 ? 82.065 15.193 20.868 1.00 26.39 62 GLU A CA 1
ATOM 486 C C . GLU A 1 62 ? 81.682 16.471 20.067 1.00 26.39 62 GLU A C 1
ATOM 488 O O . GLU A 1 62 ? 82.041 16.652 18.910 1.00 26.39 62 GLU A O 1
ATOM 493 N N . ASN A 1 63 ? 81.191 17.449 20.862 1.00 25.56 63 ASN A N 1
ATOM 494 C CA . ASN A 1 63 ? 81.538 18.893 20.905 1.00 25.56 63 ASN A CA 1
ATOM 495 C C . ASN A 1 63 ? 81.090 19.798 19.721 1.00 25.56 63 ASN A C 1
ATOM 497 O O . ASN A 1 63 ? 81.186 19.430 18.566 1.00 25.56 63 ASN A O 1
ATOM 501 N N . HIS A 1 64 ? 80.576 21.031 19.874 1.00 26.91 64 HIS A N 1
ATOM 502 C CA . HIS A 1 64 ? 80.797 22.076 20.879 1.00 26.91 64 HIS A CA 1
ATOM 503 C C . HIS A 1 64 ? 79.678 23.164 20.870 1.00 26.91 64 HIS A C 1
ATOM 505 O O . HIS A 1 64 ? 79.245 23.604 19.811 1.00 26.91 64 HIS A O 1
ATOM 511 N N . ASN A 1 65 ? 79.350 23.655 22.075 1.00 25.00 65 ASN A N 1
ATOM 512 C CA . ASN A 1 65 ? 79.239 25.062 22.526 1.00 25.00 65 ASN A CA 1
ATOM 513 C C . ASN A 1 65 ? 78.173 26.076 22.030 1.00 25.00 65 ASN A C 1
ATOM 515 O O . ASN A 1 65 ? 78.193 26.515 20.888 1.00 25.00 65 ASN A O 1
ATOM 519 N N . ASN A 1 66 ? 77.473 26.609 23.060 1.00 25.11 66 ASN A N 1
ATOM 520 C CA . ASN A 1 66 ? 77.290 28.034 23.449 1.00 25.11 66 ASN A CA 1
ATOM 521 C C . ASN A 1 66 ? 76.436 28.946 22.539 1.00 25.11 66 ASN A C 1
ATOM 523 O O . ASN A 1 66 ? 76.477 28.830 21.328 1.00 25.11 66 ASN A O 1
ATOM 527 N N . THR A 1 67 ? 75.641 29.930 22.989 1.00 25.06 67 THR A N 1
ATOM 528 C CA . THR A 1 67 ? 75.482 30.726 24.238 1.00 25.06 67 THR A CA 1
ATOM 529 C C . THR A 1 67 ? 74.206 31.587 24.020 1.00 25.06 67 THR A C 1
ATOM 531 O O . THR A 1 67 ? 73.973 32.004 22.892 1.00 25.06 67 THR A O 1
ATOM 534 N N . LEU A 1 68 ? 73.245 31.673 24.954 1.00 24.16 68 LEU A N 1
ATOM 535 C CA . LEU A 1 68 ? 73.004 32.724 25.979 1.00 24.16 68 LEU A CA 1
ATOM 536 C C . LEU A 1 68 ? 72.402 34.091 25.542 1.00 24.16 68 LEU A C 1
ATOM 538 O O . LEU A 1 68 ? 72.909 34.732 24.633 1.00 24.16 68 LEU A O 1
ATOM 542 N N . TYR A 1 69 ? 71.432 34.533 26.377 1.00 26.11 69 TYR A N 1
ATOM 543 C CA . TYR A 1 69 ? 70.913 35.898 26.668 1.00 26.11 69 TYR A CA 1
ATOM 544 C C . TYR A 1 69 ? 70.066 36.626 25.599 1.00 26.11 69 TYR A C 1
ATOM 546 O O . TYR A 1 69 ? 70.276 36.420 24.414 1.00 26.11 69 TYR A O 1
ATOM 554 N N . THR A 1 70 ? 69.065 37.481 25.877 1.00 24.77 70 THR A N 1
ATOM 555 C CA . THR A 1 70 ? 68.433 38.145 27.060 1.00 24.77 70 THR A CA 1
ATOM 556 C C . THR A 1 70 ? 67.081 38.710 26.547 1.00 24.77 70 THR A C 1
ATOM 558 O O . THR A 1 70 ? 66.979 39.032 25.368 1.00 24.77 70 THR A O 1
ATOM 561 N N . GLN A 1 71 ? 65.965 38.648 27.287 1.00 26.52 71 GLN A N 1
ATOM 562 C CA . GLN A 1 71 ? 65.316 39.756 28.035 1.00 26.52 71 GLN A CA 1
ATOM 563 C C . GLN A 1 71 ? 65.234 41.153 27.374 1.00 26.52 71 GLN A C 1
ATOM 565 O O . GLN A 1 71 ? 66.267 41.735 27.078 1.00 26.52 71 GLN A O 1
ATOM 570 N N . GLU A 1 72 ? 63.994 41.666 27.245 1.00 24.50 72 GLU A N 1
ATOM 571 C CA . GLU A 1 72 ? 63.455 43.011 27.611 1.00 24.50 72 GLU A CA 1
ATOM 572 C C . GLU A 1 72 ? 62.091 43.177 26.895 1.00 24.50 72 GLU A C 1
ATOM 574 O O . GLU A 1 72 ? 62.010 43.119 25.673 1.00 24.50 72 GLU A O 1
ATOM 579 N N . GLU A 1 73 ? 60.927 43.051 27.540 1.00 26.75 73 GLU A N 1
ATOM 580 C CA . GLU A 1 73 ? 60.230 43.950 28.485 1.00 26.75 73 GLU A CA 1
ATOM 581 C C . GLU A 1 73 ? 59.941 45.386 28.013 1.00 26.75 73 GLU A C 1
ATOM 583 O O . GLU A 1 73 ? 60.835 46.198 27.803 1.00 26.75 73 GLU A O 1
ATOM 588 N N . SER A 1 74 ? 58.633 45.683 27.965 1.00 26.92 74 SER A N 1
ATOM 589 C CA . SER A 1 74 ? 57.912 46.925 28.323 1.00 26.92 74 SER A CA 1
ATOM 590 C C . SER A 1 74 ? 56.815 47.220 27.287 1.00 26.92 74 SER A C 1
ATOM 592 O O . SER A 1 74 ? 57.001 47.000 26.099 1.00 26.92 74 SER A O 1
ATOM 594 N N . SER A 1 75 ? 55.621 47.717 27.594 1.00 27.03 75 SER A N 1
ATOM 595 C CA . SER A 1 75 ? 54.802 47.891 28.798 1.00 27.03 75 SER A CA 1
ATOM 596 C C . SER A 1 75 ? 53.478 48.492 28.280 1.00 27.03 75 SER A C 1
ATOM 598 O O . SER A 1 75 ? 53.497 49.245 27.310 1.00 27.03 75 SER A O 1
ATOM 600 N N . LEU A 1 76 ? 52.325 48.152 28.868 1.00 23.42 76 LEU A N 1
ATOM 601 C CA . LEU A 1 76 ? 51.296 49.108 29.321 1.00 23.42 76 LEU A CA 1
ATOM 602 C C . LEU A 1 76 ? 49.971 48.420 29.661 1.00 23.42 76 LEU A C 1
ATOM 604 O O . LEU A 1 76 ? 49.484 47.496 29.016 1.00 23.42 76 LEU A O 1
ATOM 608 N N . THR A 1 77 ? 49.452 48.920 30.766 1.00 25.78 77 THR A N 1
ATOM 609 C CA . THR A 1 77 ? 48.459 48.413 31.695 1.00 25.78 77 THR A CA 1
ATOM 610 C C . THR A 1 77 ? 47.063 48.992 31.443 1.00 25.78 77 THR A C 1
ATOM 612 O O . THR A 1 77 ? 46.905 50.032 30.814 1.00 25.78 77 THR A O 1
ATOM 615 N N . ASN A 1 78 ? 46.085 48.345 32.091 1.00 27.86 78 ASN A N 1
ATOM 616 C CA . ASN A 1 78 ? 44.759 48.832 32.502 1.00 27.86 78 ASN A CA 1
ATOM 617 C C . ASN A 1 78 ? 43.631 48.916 31.458 1.00 27.86 78 ASN A C 1
ATOM 619 O O . ASN A 1 78 ? 43.621 49.787 30.601 1.00 27.86 78 ASN A O 1
ATOM 623 N N . ILE A 1 79 ? 42.586 48.101 31.675 1.00 25.53 79 ILE A N 1
ATOM 624 C CA . ILE A 1 79 ? 41.213 48.554 31.986 1.00 25.53 79 ILE A CA 1
ATOM 625 C C . ILE A 1 79 ? 40.486 47.449 32.784 1.00 25.53 79 ILE A C 1
ATOM 627 O O . ILE A 1 79 ? 40.664 46.255 32.554 1.00 25.53 79 ILE A O 1
ATOM 631 N N . GLN A 1 80 ? 39.720 47.898 33.778 1.00 29.67 80 GLN A N 1
ATOM 632 C CA . GLN A 1 80 ? 39.113 47.174 34.893 1.00 29.67 80 GLN A CA 1
ATOM 633 C C . GLN A 1 80 ? 37.925 46.253 34.557 1.00 29.67 80 GLN A C 1
ATOM 635 O O . GLN A 1 80 ? 37.105 46.526 33.685 1.00 29.67 80 GLN A O 1
ATOM 640 N N . GLN A 1 81 ? 37.837 45.201 35.379 1.00 36.50 81 GLN A N 1
ATOM 641 C CA . GLN A 1 81 ? 36.665 44.661 36.089 1.00 36.50 81 GLN A CA 1
ATOM 642 C C . GLN A 1 81 ? 35.263 45.091 35.618 1.00 36.50 81 GLN A C 1
ATOM 644 O O . GLN A 1 81 ? 34.817 46.196 35.904 1.00 36.50 81 GLN A O 1
ATOM 649 N N . ASN A 1 82 ? 34.530 44.135 35.032 1.00 34.44 82 ASN A N 1
ATOM 650 C CA . ASN A 1 82 ? 33.103 43.873 35.292 1.00 34.44 82 ASN A CA 1
ATOM 651 C C . ASN A 1 82 ? 32.664 42.607 34.528 1.00 34.44 82 ASN A C 1
ATOM 653 O O . ASN A 1 82 ? 32.398 42.692 33.333 1.00 34.44 82 ASN A O 1
ATOM 657 N N . SER A 1 83 ? 32.630 41.429 35.182 1.00 30.03 83 SER A N 1
ATOM 658 C CA . SER A 1 83 ? 31.861 40.229 34.729 1.00 30.03 83 SER A CA 1
ATOM 659 C C . SER A 1 83 ? 32.032 38.942 35.578 1.00 30.03 83 SER A C 1
ATOM 661 O O . SER A 1 83 ? 31.749 37.847 35.093 1.00 30.03 83 SER A O 1
ATOM 663 N N . GLN A 1 84 ? 32.431 39.005 36.856 1.00 34.78 84 GLN A N 1
ATOM 664 C CA . GLN A 1 84 ? 32.747 37.783 37.629 1.00 34.78 84 GLN A CA 1
ATOM 665 C C . GLN A 1 84 ? 31.563 36.980 38.214 1.00 34.78 84 GLN A C 1
ATOM 667 O O . GLN A 1 84 ? 31.794 35.954 38.847 1.00 34.78 84 GLN A O 1
ATOM 672 N N . GLU A 1 85 ? 30.298 37.328 37.962 1.00 33.09 85 GLU A N 1
ATOM 673 C CA . GLU A 1 85 ? 29.166 36.553 38.517 1.00 33.09 85 GLU A CA 1
ATOM 674 C C . GLU A 1 85 ? 28.644 35.417 37.612 1.00 33.09 85 GLU A C 1
ATOM 676 O O . GLU A 1 85 ? 27.898 34.556 38.078 1.00 33.09 85 GLU A O 1
ATOM 681 N N . SER A 1 86 ? 29.060 35.332 36.340 1.00 35.66 86 SER A N 1
ATOM 682 C CA . SER A 1 86 ? 28.546 34.296 35.416 1.00 35.66 86 SER A CA 1
ATOM 683 C C . SER A 1 86 ? 29.382 33.003 35.353 1.00 35.66 86 SER A C 1
ATOM 685 O O . SER A 1 86 ? 28.820 31.927 35.115 1.00 35.66 86 SER A O 1
ATOM 687 N N . ASP A 1 87 ? 30.676 33.063 35.691 1.00 32.94 87 ASP A N 1
ATOM 688 C CA . ASP A 1 87 ? 31.590 31.905 35.689 1.00 32.94 87 ASP A CA 1
ATOM 689 C C . ASP A 1 87 ? 31.441 30.990 36.916 1.00 32.94 87 ASP A C 1
ATOM 691 O O . ASP A 1 87 ? 31.788 29.803 36.878 1.00 32.94 87 ASP A O 1
ATOM 695 N N . PHE A 1 88 ? 30.832 31.485 37.996 1.00 32.50 88 PHE A N 1
ATOM 696 C CA . PHE A 1 88 ? 30.647 30.696 39.216 1.00 32.50 88 PHE A CA 1
ATOM 697 C C . PHE A 1 88 ? 29.615 29.563 39.037 1.00 32.50 88 PHE A C 1
ATOM 699 O O . PHE A 1 88 ? 29.748 28.487 39.624 1.00 32.50 88 PHE A O 1
ATOM 706 N N . SER A 1 89 ? 28.621 29.747 38.157 1.00 36.03 89 SER A N 1
ATOM 707 C CA . SER A 1 89 ? 27.584 28.735 37.884 1.00 36.03 89 SER A CA 1
ATOM 708 C C . SER A 1 89 ? 28.084 27.562 37.019 1.00 36.03 89 SER A C 1
ATOM 710 O O . SER A 1 89 ? 27.662 26.413 37.213 1.00 36.03 89 SER A O 1
ATOM 712 N N . LEU A 1 90 ? 29.039 27.817 36.112 1.00 36.16 90 LEU A N 1
ATOM 713 C CA . LEU A 1 90 ? 29.685 26.784 35.293 1.00 36.16 90 LEU A CA 1
ATOM 714 C C . LEU A 1 90 ? 30.652 25.928 36.127 1.00 36.16 90 LEU A C 1
ATOM 716 O O . LEU A 1 90 ? 30.663 24.702 35.991 1.00 36.16 90 LEU A O 1
ATOM 720 N N . SER A 1 91 ? 31.390 26.554 37.048 1.00 44.34 91 SER A N 1
ATOM 721 C CA . SER A 1 91 ? 32.266 25.866 38.006 1.00 44.34 91 SER A CA 1
ATOM 722 C C . SER A 1 91 ? 31.479 24.916 38.923 1.00 44.34 91 SER A C 1
ATOM 724 O O . SER A 1 91 ? 31.840 23.748 39.090 1.00 44.34 91 SER A O 1
ATOM 726 N N . TYR A 1 92 ? 30.315 25.351 39.415 1.00 35.16 92 TYR A N 1
ATOM 727 C CA . TYR A 1 92 ? 29.495 24.579 40.354 1.00 35.16 92 TYR A CA 1
ATOM 728 C C . TYR A 1 92 ? 28.935 23.271 39.756 1.00 35.16 92 TYR A C 1
ATOM 730 O O . TYR A 1 92 ? 28.806 22.253 40.441 1.00 35.16 92 TYR A O 1
ATOM 738 N N . THR A 1 93 ? 28.642 23.254 38.452 1.00 40.16 93 THR A N 1
ATOM 739 C CA . THR A 1 93 ? 28.097 22.067 37.764 1.00 40.16 93 THR A CA 1
ATOM 740 C C . THR A 1 93 ? 29.183 21.026 37.472 1.00 40.16 93 THR A C 1
ATOM 742 O O . THR A 1 93 ? 28.944 19.821 37.607 1.00 40.16 93 THR A O 1
ATOM 745 N N . ASN A 1 94 ? 30.397 21.488 37.158 1.00 43.16 94 ASN A N 1
ATOM 746 C CA . ASN A 1 94 ? 31.570 20.640 36.954 1.00 43.16 94 ASN A CA 1
ATOM 747 C C . ASN A 1 94 ? 32.064 20.040 38.275 1.00 43.16 94 ASN A C 1
ATOM 749 O O . ASN A 1 94 ? 32.266 18.828 38.348 1.00 43.16 94 ASN A O 1
ATOM 753 N N . ILE A 1 95 ? 32.123 20.838 39.348 1.00 44.97 95 ILE A N 1
ATOM 754 C CA . ILE A 1 95 ? 32.424 20.348 40.701 1.00 44.97 95 ILE A CA 1
ATOM 755 C C . ILE A 1 95 ? 31.398 19.288 41.116 1.00 44.97 95 ILE A C 1
ATOM 757 O O . ILE A 1 95 ? 31.775 18.229 41.606 1.00 44.97 95 ILE A O 1
ATOM 761 N N . ARG A 1 96 ? 30.104 19.498 40.836 1.00 45.28 96 ARG A N 1
ATOM 762 C CA . ARG A 1 96 ? 29.033 18.540 41.162 1.00 45.28 96 ARG A CA 1
ATOM 763 C C . ARG A 1 96 ? 29.150 17.204 40.416 1.00 45.28 96 ARG A C 1
ATOM 765 O O . ARG A 1 96 ? 28.838 16.163 40.999 1.00 45.28 96 ARG A O 1
ATOM 772 N N . SER A 1 97 ? 29.569 17.218 39.150 1.00 47.75 97 SER A N 1
ATOM 773 C CA . SER A 1 97 ? 29.790 16.002 38.351 1.00 47.75 97 SER A CA 1
ATOM 774 C C . SER A 1 97 ? 31.023 15.229 38.835 1.00 47.75 97 SER A C 1
ATOM 776 O O . SER A 1 97 ? 30.959 14.013 39.037 1.00 47.75 97 SER A O 1
ATOM 778 N N . SER A 1 98 ? 32.109 15.948 39.130 1.00 47.81 98 SER A N 1
ATOM 779 C CA . SER A 1 98 ? 33.343 15.379 39.677 1.00 47.81 98 SER A CA 1
ATOM 780 C C . SER A 1 98 ? 33.137 14.799 41.079 1.00 47.81 98 SER A C 1
ATOM 782 O O . SER A 1 98 ? 33.551 13.670 41.336 1.00 47.81 98 SER A O 1
ATOM 784 N N . LEU A 1 99 ? 32.394 15.489 41.957 1.00 48.94 99 LEU A N 1
ATOM 785 C CA . LEU A 1 99 ? 32.051 14.987 43.295 1.00 48.94 99 LEU A CA 1
ATOM 786 C C . LEU A 1 99 ? 31.200 13.713 43.221 1.00 48.94 99 LEU A C 1
ATOM 788 O O . LEU A 1 99 ? 31.390 12.791 44.009 1.00 48.94 99 LEU A O 1
ATOM 792 N N . ARG A 1 100 ? 30.259 13.642 42.265 1.00 51.88 100 ARG A N 1
ATOM 793 C CA . ARG A 1 100 ? 29.419 12.453 42.056 1.00 51.88 100 ARG A CA 1
ATOM 794 C C . ARG A 1 100 ? 30.278 11.251 41.665 1.00 51.88 100 ARG A C 1
ATOM 796 O O . ARG A 1 100 ? 30.135 10.199 42.283 1.00 51.88 100 ARG A O 1
ATOM 803 N N . SER A 1 101 ? 31.173 11.410 40.692 1.00 51.97 101 SER A N 1
ATOM 804 C CA . SER A 1 101 ? 32.087 10.342 40.259 1.00 51.97 101 SER A CA 1
ATOM 805 C C . SER A 1 101 ? 33.028 9.897 41.379 1.00 51.97 101 SER A C 1
ATOM 807 O O . SER A 1 101 ? 33.180 8.698 41.603 1.00 51.97 101 SER A O 1
ATOM 809 N N . TYR A 1 102 ? 33.565 10.844 42.150 1.00 54.34 102 TYR A N 1
ATOM 810 C CA . TYR A 1 102 ? 34.432 10.554 43.291 1.00 54.34 102 TYR A CA 1
ATOM 811 C C . TYR A 1 102 ? 33.704 9.781 44.407 1.00 54.34 102 TYR A C 1
ATOM 813 O O . TYR A 1 102 ? 34.206 8.779 44.911 1.00 54.34 102 TYR A O 1
ATOM 821 N N . ILE A 1 103 ? 32.462 10.158 44.734 1.00 52.81 103 ILE A N 1
ATOM 822 C CA . ILE A 1 103 ? 31.635 9.436 45.717 1.00 52.81 103 ILE A CA 1
ATOM 823 C C . ILE A 1 103 ? 31.322 8.007 45.242 1.00 52.81 103 ILE A C 1
ATOM 825 O O . ILE A 1 103 ? 31.360 7.076 46.047 1.00 52.81 103 ILE A O 1
ATOM 829 N N . PHE A 1 104 ? 31.051 7.800 43.948 1.00 52.91 104 PHE A N 1
ATOM 830 C CA . PHE A 1 104 ? 30.873 6.451 43.392 1.00 52.91 104 PHE A CA 1
ATOM 831 C C . PHE A 1 104 ? 32.153 5.611 43.480 1.00 52.91 104 PHE A C 1
ATOM 833 O O . PHE A 1 104 ? 32.080 4.425 43.809 1.00 52.91 104 PHE A O 1
ATOM 840 N N . GLN A 1 105 ? 33.315 6.225 43.250 1.00 56.34 105 GLN A N 1
ATOM 841 C CA . GLN A 1 105 ? 34.620 5.580 43.377 1.00 56.34 105 GLN A CA 1
ATOM 842 C C . GLN A 1 105 ? 34.916 5.172 44.828 1.00 56.34 105 GLN A C 1
ATOM 844 O O . GLN A 1 105 ? 35.321 4.034 45.065 1.00 56.34 105 GLN A O 1
ATOM 849 N N . LEU A 1 106 ? 34.633 6.042 45.802 1.00 55.97 106 LEU A N 1
ATOM 850 C CA . LEU A 1 106 ? 34.781 5.739 47.230 1.00 55.97 106 LEU A CA 1
ATOM 851 C C . LEU A 1 106 ? 33.835 4.624 47.690 1.00 55.97 106 LEU A C 1
ATOM 853 O O . LEU A 1 106 ? 34.270 3.687 48.356 1.00 55.97 106 LEU A O 1
ATOM 857 N N . ILE A 1 107 ? 32.558 4.661 47.283 1.00 57.56 107 ILE A N 1
ATOM 858 C CA . ILE A 1 107 ? 31.592 3.583 47.566 1.00 57.56 107 ILE A CA 1
ATOM 859 C C . ILE A 1 107 ? 32.111 2.245 47.023 1.00 57.56 107 ILE A C 1
ATOM 861 O O . ILE A 1 107 ? 32.046 1.226 47.713 1.00 57.56 107 ILE A O 1
ATOM 865 N N . TYR A 1 108 ? 32.644 2.244 45.802 1.00 56.88 108 TYR A N 1
ATOM 866 C CA . TYR A 1 108 ? 33.186 1.049 45.165 1.00 56.88 108 TYR A CA 1
ATOM 867 C C . TYR A 1 108 ? 34.438 0.516 45.882 1.00 56.88 108 TYR A C 1
ATOM 869 O O . TYR A 1 108 ? 34.498 -0.676 46.188 1.00 56.88 108 TYR A O 1
ATOM 877 N N . GLN A 1 109 ? 35.393 1.384 46.227 1.00 59.81 109 GLN A N 1
ATOM 878 C CA . GLN A 1 109 ? 36.606 1.033 46.981 1.00 59.81 109 GLN A CA 1
ATOM 879 C C . GLN A 1 109 ? 36.278 0.470 48.378 1.00 59.81 109 GLN A C 1
ATOM 881 O O . GLN A 1 109 ? 36.838 -0.547 48.792 1.00 59.81 109 GLN A O 1
ATOM 886 N N . LEU A 1 110 ? 35.304 1.056 49.082 1.00 60.28 110 LEU A N 1
ATOM 887 C CA . LEU A 1 110 ? 34.822 0.578 50.386 1.00 60.28 110 LEU A CA 1
ATOM 888 C C . LEU A 1 110 ? 34.130 -0.787 50.312 1.00 60.28 110 LEU A C 1
ATOM 890 O O . LEU A 1 110 ? 34.300 -1.628 51.199 1.00 60.28 110 LEU A O 1
ATOM 894 N N . LEU A 1 111 ? 33.347 -1.025 49.259 1.00 55.09 111 LEU A N 1
ATOM 895 C CA . LEU A 1 111 ? 32.700 -2.315 49.022 1.00 55.09 111 LEU A CA 1
ATOM 896 C C . LEU A 1 111 ? 33.719 -3.391 48.612 1.00 55.09 111 LEU A C 1
ATOM 898 O O . LEU A 1 111 ? 33.587 -4.539 49.039 1.00 55.09 111 LEU A O 1
ATOM 902 N N . LYS A 1 112 ? 34.759 -3.018 47.853 1.00 54.44 112 LYS A N 1
ATOM 903 C CA . LYS A 1 112 ? 35.885 -3.886 47.470 1.00 54.44 112 LYS A CA 1
ATOM 904 C C . LYS A 1 112 ? 36.734 -4.291 48.683 1.00 54.44 112 LYS A C 1
ATOM 906 O O . LYS A 1 112 ? 37.122 -5.450 48.786 1.00 54.44 112 LYS A O 1
ATOM 911 N N . SER A 1 113 ? 36.959 -3.374 49.628 1.00 53.38 113 SER A N 1
ATOM 912 C CA . SER A 1 113 ? 37.780 -3.597 50.831 1.00 53.38 113 SER A CA 1
ATOM 913 C C . SER A 1 113 ? 37.035 -4.218 52.023 1.00 53.38 113 SER A C 1
ATOM 915 O O . SER A 1 113 ? 37.667 -4.580 53.013 1.00 53.38 113 SER A O 1
ATOM 917 N N . THR A 1 114 ? 35.709 -4.419 51.949 1.00 56.12 114 THR A N 1
ATOM 918 C CA . THR A 1 114 ? 34.935 -5.145 52.982 1.00 56.12 114 THR A CA 1
ATOM 919 C C . THR A 1 114 ? 34.178 -6.362 52.416 1.00 56.12 114 THR A C 1
ATOM 921 O O . THR A 1 114 ? 32.947 -6.345 52.278 1.00 56.12 114 THR A O 1
ATOM 924 N N . PRO A 1 115 ? 34.884 -7.484 52.153 1.00 54.00 115 PRO A N 1
ATOM 925 C CA . PRO A 1 115 ? 34.329 -8.664 51.477 1.00 54.00 115 PRO A CA 1
ATOM 926 C C . PRO A 1 115 ? 33.114 -9.282 52.186 1.00 54.00 115 PRO A C 1
ATOM 928 O O . PRO A 1 115 ? 32.200 -9.800 51.542 1.00 54.00 115 PRO A O 1
ATOM 931 N N . PHE A 1 116 ? 33.055 -9.195 53.520 1.00 50.12 116 PHE A N 1
ATOM 932 C CA . PHE A 1 116 ? 31.961 -9.751 54.325 1.00 50.12 116 PHE A CA 1
ATOM 933 C C . PHE A 1 116 ? 30.635 -8.984 54.145 1.00 50.12 116 PHE A C 1
ATOM 935 O O . PHE A 1 116 ? 29.556 -9.585 54.150 1.00 50.12 116 PHE A O 1
ATOM 942 N N . THR A 1 117 ? 30.701 -7.666 53.921 1.00 52.34 117 THR A N 1
ATOM 943 C CA . THR A 1 117 ? 29.538 -6.816 53.613 1.00 52.34 117 THR A CA 1
ATOM 944 C C . THR A 1 117 ? 29.005 -7.141 52.220 1.00 52.34 117 THR A C 1
ATOM 946 O O . THR A 1 117 ? 27.800 -7.326 52.053 1.00 52.34 117 THR A O 1
ATOM 949 N N . LEU A 1 118 ? 29.904 -7.336 51.249 1.00 50.09 118 LEU A N 1
ATOM 950 C CA . LEU A 1 118 ? 29.572 -7.766 49.889 1.00 50.09 118 LEU A CA 1
ATOM 951 C C . LEU A 1 118 ? 28.908 -9.157 49.873 1.00 50.09 118 LEU A C 1
ATOM 953 O O . LEU A 1 118 ? 27.901 -9.358 49.197 1.00 50.09 118 LEU A O 1
ATOM 957 N N . LYS A 1 119 ? 29.396 -10.094 50.696 1.00 51.44 119 LYS A N 1
ATOM 958 C CA . LYS A 1 119 ? 28.827 -11.446 50.857 1.00 51.44 119 LYS A CA 1
ATOM 959 C C . LYS A 1 119 ? 27.454 -11.441 51.554 1.00 51.44 119 LYS A C 1
ATOM 961 O O . LYS A 1 119 ? 26.586 -12.248 51.228 1.00 51.44 119 LYS A O 1
ATOM 966 N N . LYS A 1 120 ? 27.197 -10.493 52.467 1.00 51.69 120 LYS A N 1
ATOM 967 C CA . LYS A 1 120 ? 25.858 -10.262 53.055 1.00 51.69 120 LYS A CA 1
ATOM 968 C C . LYS A 1 120 ? 24.880 -9.614 52.063 1.00 51.69 120 LYS A C 1
ATOM 970 O O . LYS A 1 120 ? 23.716 -10.015 52.053 1.00 51.69 120 LYS A O 1
ATOM 975 N N . ILE A 1 121 ? 25.341 -8.690 51.210 1.00 50.00 121 ILE A N 1
ATOM 976 C CA . ILE A 1 121 ? 24.575 -8.124 50.076 1.00 50.00 121 ILE A CA 1
ATOM 977 C C . ILE A 1 121 ? 24.205 -9.223 49.066 1.00 50.00 121 ILE A C 1
ATOM 979 O O . ILE A 1 121 ? 23.089 -9.248 48.560 1.00 50.00 121 ILE A O 1
ATOM 983 N N . GLN A 1 122 ? 25.108 -10.181 48.825 1.00 50.84 122 GLN A N 1
ATOM 984 C CA . GLN A 1 122 ? 24.867 -11.355 47.974 1.00 50.84 122 GLN A CA 1
ATOM 985 C C . GLN A 1 122 ? 23.799 -12.327 48.524 1.00 50.84 122 GLN A C 1
ATOM 987 O O . GLN A 1 122 ? 23.224 -13.081 47.735 1.00 50.84 122 GLN A O 1
ATOM 992 N N . ASN A 1 123 ? 23.529 -12.320 49.841 1.00 50.56 123 ASN A N 1
ATOM 993 C CA . ASN A 1 123 ? 22.663 -13.301 50.517 1.00 50.56 123 ASN A CA 1
ATOM 994 C C . ASN A 1 123 ? 21.325 -12.745 51.042 1.00 50.56 123 ASN A C 1
ATOM 996 O O . ASN A 1 123 ? 20.382 -13.517 51.209 1.00 50.56 123 ASN A O 1
ATOM 1000 N N . LYS A 1 124 ? 21.189 -11.437 51.298 1.00 53.03 124 LYS A N 1
ATOM 1001 C CA . LYS A 1 124 ? 19.895 -10.812 51.634 1.00 53.03 124 LYS A CA 1
ATOM 1002 C C . LYS A 1 124 ? 19.506 -9.815 50.554 1.00 53.03 124 LYS A C 1
ATOM 1004 O O . LYS A 1 124 ? 20.296 -8.952 50.201 1.00 53.03 124 LYS A O 1
ATOM 1009 N N . LYS A 1 125 ? 18.261 -9.917 50.076 1.00 53.34 125 LYS A N 1
ATOM 1010 C CA . LYS A 1 125 ? 17.703 -9.120 48.968 1.00 53.34 125 LYS A CA 1
ATOM 1011 C C . LYS A 1 125 ? 17.697 -7.595 49.195 1.00 53.34 125 LYS A C 1
ATOM 1013 O O . LYS A 1 125 ? 17.352 -6.887 48.261 1.00 53.34 125 LYS A O 1
ATOM 1018 N N . GLU A 1 126 ? 18.103 -7.090 50.365 1.00 53.44 126 GLU A N 1
ATOM 1019 C CA . GLU A 1 126 ? 18.273 -5.659 50.655 1.00 53.44 126 GLU A CA 1
ATOM 1020 C C . GLU A 1 126 ? 19.258 -5.416 51.821 1.00 53.44 126 GLU A C 1
ATOM 1022 O O . GLU A 1 126 ? 19.319 -6.186 52.788 1.00 53.44 126 GLU A O 1
ATOM 1027 N N . LEU A 1 127 ? 20.036 -4.330 51.740 1.00 51.12 127 LEU A N 1
ATOM 1028 C CA . LEU A 1 127 ? 20.887 -3.847 52.832 1.00 51.12 127 LEU A CA 1
ATOM 1029 C C . LEU A 1 127 ? 20.032 -3.223 53.940 1.00 51.12 127 LEU A C 1
ATOM 1031 O O . LEU A 1 127 ? 19.281 -2.286 53.696 1.00 51.12 127 LEU A O 1
ATOM 1035 N N . LYS A 1 128 ? 20.188 -3.691 55.185 1.00 62.59 128 LYS A N 1
ATOM 1036 C CA . LYS A 1 128 ? 19.596 -3.017 56.354 1.00 62.59 128 LYS A CA 1
ATOM 1037 C C . LYS A 1 128 ? 20.162 -1.597 56.508 1.00 62.59 128 LYS A C 1
ATOM 1039 O O . LYS A 1 128 ? 21.362 -1.392 56.322 1.00 62.59 128 LYS A O 1
ATOM 1044 N N . THR A 1 129 ? 19.325 -0.660 56.953 1.00 58.88 129 THR A N 1
ATOM 1045 C CA . THR A 1 129 ? 19.663 0.757 57.198 1.00 58.88 129 THR A CA 1
ATOM 1046 C C . THR A 1 129 ? 20.920 0.943 58.054 1.00 58.88 129 THR A C 1
ATOM 1048 O O . THR A 1 129 ? 21.702 1.857 57.814 1.00 58.88 129 THR A O 1
ATOM 1051 N N . SER A 1 130 ? 21.176 0.041 59.007 1.00 60.53 130 SER A N 1
ATOM 1052 C CA . SER A 1 130 ? 22.384 0.065 59.841 1.00 60.53 130 SER A CA 1
ATOM 1053 C C . SER A 1 130 ? 23.684 -0.107 59.044 1.00 60.53 130 SER A C 1
ATOM 1055 O O . SER A 1 130 ? 24.669 0.555 59.350 1.00 60.53 130 SER A O 1
ATOM 1057 N N . HIS A 1 131 ? 23.699 -0.927 57.990 1.00 63.28 131 HIS A N 1
ATOM 1058 C CA . HIS A 1 131 ? 24.878 -1.099 57.132 1.00 63.28 131 HIS A CA 1
ATOM 1059 C C . HIS A 1 131 ? 25.114 0.120 56.238 1.00 63.28 131 HIS A C 1
ATOM 1061 O O . HIS A 1 131 ? 26.252 0.551 56.067 1.00 63.28 131 HIS A O 1
ATOM 1067 N N . ILE A 1 132 ? 24.030 0.702 55.716 1.00 58.62 132 ILE A N 1
ATOM 1068 C CA . ILE A 1 132 ? 24.078 1.944 54.936 1.00 58.62 132 ILE A CA 1
ATOM 1069 C C . ILE A 1 132 ? 24.665 3.062 55.806 1.00 58.62 132 ILE A C 1
ATOM 1071 O O . ILE A 1 132 ? 25.560 3.775 55.368 1.00 58.62 132 ILE A O 1
ATOM 1075 N N . ASN A 1 133 ? 24.255 3.152 57.073 1.00 62.78 133 ASN A N 1
ATOM 1076 C CA . ASN A 1 133 ? 24.784 4.142 58.010 1.00 62.78 133 ASN A CA 1
ATOM 1077 C C . ASN A 1 133 ? 26.281 3.951 58.319 1.00 62.78 133 ASN A C 1
ATOM 1079 O O . ASN A 1 133 ? 26.984 4.944 58.482 1.00 62.78 133 ASN A O 1
ATOM 1083 N N . ILE A 1 134 ? 26.789 2.713 58.360 1.00 66.62 134 ILE A N 1
ATOM 1084 C CA . ILE A 1 134 ? 28.226 2.432 58.554 1.00 66.62 134 ILE A CA 1
ATOM 1085 C C . ILE A 1 134 ? 29.044 2.878 57.333 1.00 66.62 134 ILE A C 1
ATOM 1087 O O . ILE A 1 134 ? 30.072 3.534 57.495 1.00 66.62 134 ILE A O 1
ATOM 1091 N N . ILE A 1 135 ? 28.575 2.566 56.121 1.00 60.97 135 ILE A N 1
ATOM 1092 C CA . ILE A 1 135 ? 29.233 2.968 54.866 1.00 60.97 135 ILE A CA 1
ATOM 1093 C C . ILE A 1 135 ? 29.213 4.493 54.726 1.00 60.97 135 ILE A C 1
ATOM 1095 O O . ILE A 1 135 ? 30.248 5.104 54.473 1.00 60.97 135 ILE A O 1
ATOM 1099 N N . LEU A 1 136 ? 28.062 5.120 54.988 1.00 60.56 136 LEU A N 1
ATOM 1100 C CA . LEU A 1 136 ? 27.929 6.575 54.995 1.00 60.56 136 LEU A CA 1
ATOM 1101 C C . LEU A 1 136 ? 28.850 7.228 56.030 1.00 60.56 136 LEU A C 1
ATOM 1103 O O . LEU A 1 136 ? 29.425 8.263 55.729 1.00 60.56 136 LEU A O 1
ATOM 1107 N N . LYS A 1 137 ? 29.025 6.638 57.222 1.00 70.75 137 LYS A N 1
ATOM 1108 C CA . LYS A 1 137 ? 29.929 7.165 58.258 1.00 70.75 137 LYS A CA 1
ATOM 1109 C C . LYS A 1 137 ? 31.401 7.113 57.826 1.00 70.75 137 LYS A C 1
ATOM 1111 O O . LYS A 1 137 ? 32.125 8.056 58.111 1.00 70.75 137 LYS A O 1
ATOM 1116 N N . LYS A 1 138 ? 31.835 6.061 57.119 1.00 66.56 138 LYS A N 1
ATOM 1117 C CA . LYS A 1 138 ? 33.211 5.960 56.596 1.00 66.56 138 LYS A CA 1
ATOM 1118 C C . LYS A 1 138 ? 33.487 6.944 55.457 1.00 66.56 138 LYS A C 1
ATOM 1120 O O . LYS A 1 138 ? 34.455 7.684 55.544 1.00 66.56 138 LYS A O 1
ATOM 1125 N N . ILE A 1 139 ? 32.594 7.016 54.466 1.00 60.78 139 ILE A N 1
ATOM 1126 C CA . ILE A 1 139 ? 32.691 7.989 53.357 1.00 60.78 139 ILE A CA 1
ATOM 1127 C C . ILE A 1 139 ? 32.695 9.415 53.903 1.00 60.78 139 ILE A C 1
ATOM 1129 O O . ILE A 1 139 ? 33.431 10.274 53.438 1.00 60.78 139 ILE A O 1
ATOM 1133 N N . TRP A 1 140 ? 31.865 9.666 54.913 1.00 65.88 140 TRP A N 1
ATOM 1134 C CA . TRP A 1 140 ? 31.793 10.968 55.552 1.00 65.88 140 TRP A CA 1
ATOM 1135 C C . TRP A 1 140 ? 33.090 11.363 56.253 1.00 65.88 140 TRP A C 1
ATOM 1137 O O . TRP A 1 140 ? 33.439 12.533 56.208 1.00 65.88 140 TRP A O 1
ATOM 1147 N N . ASN A 1 141 ? 33.792 10.420 56.884 1.00 67.81 141 ASN A N 1
ATOM 1148 C CA . ASN A 1 141 ? 35.070 10.696 57.535 1.00 67.81 141 ASN A CA 1
ATOM 1149 C C . ASN A 1 141 ? 36.173 10.986 56.505 1.00 67.81 141 ASN A C 1
ATOM 1151 O O . ASN A 1 141 ? 36.829 12.009 56.631 1.00 67.81 141 ASN A O 1
ATOM 1155 N N . GLU A 1 142 ? 36.285 10.194 55.432 1.00 62.84 142 GLU A N 1
ATOM 1156 C CA . GLU A 1 142 ? 37.261 10.459 54.356 1.00 62.84 142 GLU A CA 1
ATOM 1157 C C . GLU A 1 142 ? 37.012 11.801 53.650 1.00 62.84 142 GLU A C 1
ATOM 1159 O O . GLU A 1 142 ? 37.946 12.540 53.355 1.00 62.84 142 GLU A O 1
ATOM 1164 N N . LEU A 1 143 ? 35.745 12.172 53.430 1.00 57.53 143 LEU A N 1
ATOM 1165 C CA . LEU A 1 143 ? 35.395 13.485 52.876 1.00 57.53 143 LEU A CA 1
ATOM 1166 C C . LEU A 1 143 ? 35.687 14.643 53.843 1.00 57.53 143 LEU A C 1
ATOM 1168 O O . LEU A 1 143 ? 35.881 15.769 53.390 1.00 57.53 143 LEU A O 1
ATOM 1172 N N . LYS A 1 144 ? 35.697 14.380 55.155 1.00 60.66 144 LYS A N 1
ATOM 1173 C CA . LYS A 1 144 ? 36.028 15.366 56.191 1.00 60.66 144 LYS A CA 1
ATOM 1174 C C . LYS A 1 144 ? 37.540 15.595 56.278 1.00 60.66 144 LYS A C 1
ATOM 1176 O O . LYS A 1 144 ? 37.961 16.728 56.481 1.00 60.66 144 LYS A O 1
ATOM 1181 N N . ASP A 1 145 ? 38.328 14.544 56.061 1.00 57.84 145 ASP A N 1
ATOM 1182 C CA . ASP A 1 145 ? 39.794 14.596 56.064 1.00 57.84 145 ASP A CA 1
ATOM 1183 C C . ASP A 1 145 ? 40.358 15.315 54.822 1.00 57.84 145 ASP A C 1
ATOM 1185 O O . ASP A 1 145 ? 41.429 15.912 54.876 1.00 57.84 145 ASP A O 1
ATOM 1189 N N . LEU A 1 146 ? 39.609 15.332 53.713 1.00 50.44 146 LEU A N 1
ATOM 1190 C CA . LEU A 1 146 ? 39.990 16.009 52.466 1.00 50.44 146 LEU A CA 1
ATOM 1191 C C . LEU A 1 146 ? 39.770 17.531 52.471 1.00 50.44 146 LEU A C 1
ATOM 1193 O O . LEU A 1 146 ? 40.153 18.191 51.504 1.00 50.44 146 LEU A O 1
ATOM 1197 N N . ASN A 1 147 ? 39.133 18.110 53.500 1.00 54.59 147 ASN A N 1
ATOM 1198 C CA . ASN A 1 147 ? 38.885 19.554 53.534 1.00 54.59 147 ASN A CA 1
ATOM 1199 C C . ASN A 1 147 ? 38.695 20.105 54.969 1.00 54.59 147 ASN A C 1
ATOM 1201 O O . ASN A 1 147 ? 37.572 20.107 55.481 1.00 54.59 147 ASN A O 1
ATOM 1205 N N . PRO A 1 148 ? 39.758 20.604 55.632 1.00 46.78 148 PRO A N 1
ATOM 1206 C CA . PRO A 1 148 ? 39.706 21.009 57.040 1.00 46.78 148 PRO A CA 1
ATOM 1207 C C . PRO A 1 148 ? 39.034 22.373 57.302 1.00 46.78 148 PRO A C 1
ATOM 1209 O O . PRO A 1 148 ? 38.870 22.752 58.461 1.00 46.78 148 PRO A O 1
ATOM 1212 N N . ASN A 1 149 ? 38.612 23.121 56.274 1.00 48.75 149 ASN A N 1
ATOM 1213 C CA . ASN A 1 149 ? 38.087 24.478 56.458 1.00 48.75 149 ASN A CA 1
ATOM 1214 C C . ASN A 1 149 ? 36.556 24.543 56.635 1.00 48.75 149 ASN A C 1
ATOM 1216 O O . ASN A 1 149 ? 35.772 23.964 55.881 1.00 48.75 149 ASN A O 1
ATOM 1220 N N . ASN A 1 150 ? 36.135 25.336 57.629 1.00 47.88 150 ASN A N 1
ATOM 1221 C CA . ASN A 1 150 ? 34.776 25.422 58.186 1.00 47.88 150 ASN A CA 1
ATOM 1222 C C . ASN A 1 150 ? 33.638 25.795 57.207 1.00 47.88 150 ASN A C 1
ATOM 1224 O O . ASN A 1 150 ? 32.472 25.622 57.566 1.00 47.88 150 ASN A O 1
ATOM 1228 N N . LEU A 1 151 ? 33.920 26.245 55.976 1.00 40.69 151 LEU A N 1
ATOM 1229 C CA . LEU A 1 151 ? 32.877 26.596 54.997 1.00 40.69 151 LEU A CA 1
ATOM 1230 C C . LEU A 1 151 ? 32.135 25.379 54.408 1.00 40.69 151 LEU A C 1
ATOM 1232 O O . LEU A 1 151 ? 31.015 25.525 53.925 1.00 40.69 151 LEU A O 1
ATOM 1236 N N . ALA A 1 152 ? 32.694 24.167 54.494 1.00 45.84 152 ALA A N 1
ATOM 1237 C CA . ALA A 1 152 ? 32.067 22.964 53.936 1.00 45.84 152 ALA A CA 1
ATOM 1238 C C . ALA A 1 152 ? 31.008 22.317 54.855 1.00 45.84 152 ALA A C 1
ATOM 1240 O O . ALA A 1 152 ? 30.238 21.464 54.409 1.00 45.84 152 ALA A O 1
ATOM 1241 N N . ASN A 1 153 ? 30.917 22.718 56.130 1.00 46.53 153 ASN A N 1
ATOM 1242 C CA . ASN A 1 153 ? 30.059 22.040 57.111 1.00 46.53 153 ASN A CA 1
ATOM 1243 C C . ASN A 1 153 ? 28.547 22.235 56.861 1.00 46.53 153 ASN A C 1
ATOM 1245 O O . ASN A 1 153 ? 27.769 21.335 57.179 1.00 46.53 153 ASN A O 1
ATOM 1249 N N . GLN A 1 154 ? 28.110 23.340 56.239 1.00 46.72 154 GLN A N 1
ATOM 1250 C CA . GLN A 1 154 ? 26.689 23.555 55.905 1.00 46.72 154 GLN A CA 1
ATOM 1251 C C . GLN A 1 154 ? 26.241 22.785 54.644 1.00 46.72 154 GLN A C 1
ATOM 1253 O O . GLN A 1 154 ? 25.146 22.214 54.632 1.00 46.72 154 GLN A O 1
ATOM 1258 N N . GLU A 1 155 ? 27.089 22.661 53.613 1.00 49.06 155 GLU A N 1
ATOM 1259 C CA . GLU A 1 155 ? 26.774 21.854 52.420 1.00 49.06 155 GLU A CA 1
ATOM 1260 C C . GLU A 1 155 ? 26.918 20.345 52.662 1.00 49.06 155 GLU A C 1
ATOM 1262 O O . GLU A 1 155 ? 26.131 19.558 52.112 1.00 49.06 155 GLU A O 1
ATOM 1267 N N . LEU A 1 156 ? 27.847 19.920 53.530 1.00 47.12 156 LEU A N 1
ATOM 1268 C CA . LEU A 1 156 ? 27.992 18.511 53.898 1.00 47.12 156 LEU A CA 1
ATOM 1269 C C . LEU A 1 156 ? 26.677 17.977 54.486 1.00 47.12 156 LEU A C 1
ATOM 1271 O O . LEU A 1 156 ? 26.206 16.914 54.073 1.00 47.12 156 LEU A O 1
ATOM 1275 N N . VAL A 1 157 ? 26.021 18.712 55.395 1.00 48.25 157 VAL A N 1
ATOM 1276 C CA . VAL A 1 157 ? 24.761 18.274 56.038 1.00 48.25 157 VAL A CA 1
ATOM 1277 C C . VAL A 1 157 ? 23.649 18.023 55.004 1.00 48.25 157 VAL A C 1
ATOM 1279 O O . VAL A 1 157 ? 22.906 17.045 55.126 1.00 48.25 157 VAL A O 1
ATOM 1282 N N . SER A 1 158 ? 23.599 18.804 53.917 1.00 52.03 158 SER A N 1
ATOM 1283 C CA . SER A 1 158 ? 22.682 18.577 52.784 1.00 52.03 158 SER A CA 1
ATOM 1284 C C . SER A 1 158 ? 23.074 17.374 51.898 1.00 52.03 158 SER A C 1
ATOM 1286 O O . SER A 1 158 ? 22.223 16.738 51.262 1.00 52.03 158 SER A O 1
ATOM 1288 N N . SER A 1 159 ? 24.358 17.004 51.900 1.00 55.16 159 SER A N 1
ATOM 1289 C CA . SER A 1 159 ? 24.948 15.945 51.073 1.00 55.16 159 SER A CA 1
ATOM 1290 C C . SER A 1 159 ? 24.660 14.539 51.602 1.00 55.16 159 SER A C 1
ATOM 1292 O O . SER A 1 159 ? 24.521 13.608 50.811 1.00 55.16 159 SER A O 1
ATOM 1294 N N . LYS A 1 160 ? 24.424 14.368 52.910 1.00 54.28 160 LYS A N 1
ATOM 1295 C CA . LYS A 1 160 ? 24.059 13.066 53.511 1.00 54.28 160 LYS A CA 1
ATOM 1296 C C . LYS A 1 160 ? 22.793 12.453 52.894 1.00 54.28 160 LYS A C 1
ATOM 1298 O O . LYS A 1 160 ? 22.749 11.255 52.615 1.00 54.28 160 LYS A O 1
ATOM 1303 N N . ARG A 1 161 ? 21.776 13.282 52.622 1.00 57.75 161 ARG A N 1
ATOM 1304 C CA . ARG A 1 161 ? 20.519 12.857 51.975 1.00 57.75 161 ARG A CA 1
ATOM 1305 C C . ARG A 1 161 ? 20.725 12.518 50.494 1.00 57.75 161 ARG A C 1
ATOM 1307 O O . ARG A 1 161 ? 20.122 11.576 49.993 1.00 57.75 161 ARG A O 1
ATOM 1314 N N . ARG A 1 162 ? 21.609 13.245 49.804 1.00 59.19 162 ARG A N 1
ATOM 1315 C CA . ARG A 1 162 ? 21.926 13.023 48.382 1.00 59.19 162 ARG A CA 1
ATOM 1316 C C . ARG A 1 162 ? 22.767 11.765 48.165 1.00 59.19 162 ARG A C 1
ATOM 1318 O O . ARG A 1 162 ? 22.470 11.004 47.252 1.00 59.19 162 ARG A O 1
ATOM 1325 N N . ILE A 1 163 ? 23.748 11.503 49.031 1.00 56.00 163 ILE A N 1
ATOM 1326 C CA . ILE A 1 163 ? 24.561 10.277 48.988 1.00 56.00 163 ILE A CA 1
ATOM 1327 C C . ILE A 1 163 ? 23.675 9.047 49.224 1.00 56.00 163 ILE A C 1
ATOM 1329 O O . ILE A 1 163 ? 23.800 8.058 48.505 1.00 56.00 163 ILE A O 1
ATOM 1333 N N . LYS A 1 164 ? 22.713 9.130 50.154 1.00 61.28 164 LYS A N 1
ATOM 1334 C CA . LYS A 1 164 ? 21.709 8.077 50.353 1.00 61.28 164 LYS A CA 1
ATOM 1335 C C . LYS A 1 164 ? 20.881 7.818 49.082 1.00 61.28 164 LYS A C 1
ATOM 1337 O O . LYS A 1 164 ? 20.753 6.666 48.681 1.00 61.28 164 LYS A O 1
ATOM 1342 N N . ASN A 1 165 ? 20.401 8.870 48.412 1.00 59.72 165 ASN A N 1
ATOM 1343 C CA . ASN A 1 165 ? 19.639 8.736 47.163 1.00 59.72 165 ASN A CA 1
ATOM 1344 C C . ASN A 1 165 ? 20.467 8.107 46.026 1.00 59.72 165 ASN A C 1
ATOM 1346 O O . ASN A 1 165 ? 19.950 7.263 45.300 1.00 59.72 165 ASN A O 1
ATOM 1350 N N . TYR A 1 166 ? 21.750 8.462 45.883 1.00 56.72 166 TYR A N 1
ATOM 1351 C CA . TYR A 1 166 ? 22.630 7.829 44.888 1.00 56.72 166 TYR A CA 1
ATOM 1352 C C . TYR A 1 166 ? 22.877 6.346 45.184 1.00 56.72 166 TYR A C 1
ATOM 1354 O O . TYR A 1 166 ? 22.984 5.536 44.264 1.00 56.72 166 TYR A O 1
ATOM 1362 N N . PHE A 1 167 ? 22.924 5.976 46.464 1.00 57.72 167 PHE A N 1
ATOM 1363 C CA . PHE A 1 167 ? 23.071 4.587 46.881 1.00 57.72 167 PHE A CA 1
ATOM 1364 C C . PHE A 1 167 ? 21.809 3.758 46.578 1.00 57.72 167 PHE A C 1
ATOM 1366 O O . PHE A 1 167 ? 21.903 2.632 46.091 1.00 57.72 167 PHE A O 1
ATOM 1373 N N . GLU A 1 168 ? 20.623 4.329 46.799 1.00 58.53 168 GLU A N 1
ATOM 1374 C CA . GLU A 1 168 ? 19.335 3.711 46.446 1.00 58.53 168 GLU A CA 1
ATOM 1375 C C . GLU A 1 168 ? 19.164 3.575 44.917 1.00 58.53 168 GLU A C 1
ATOM 1377 O O . GLU A 1 168 ? 18.693 2.543 44.430 1.00 58.53 168 GLU A O 1
ATOM 1382 N N . GLU A 1 169 ? 19.628 4.565 44.147 1.00 56.75 169 GLU A N 1
ATOM 1383 C CA . GLU A 1 169 ? 19.663 4.538 42.678 1.00 56.75 169 GLU A CA 1
ATOM 1384 C C . GLU A 1 169 ? 20.583 3.413 42.162 1.00 56.75 169 GLU A C 1
ATOM 1386 O O . GLU A 1 169 ? 20.172 2.605 41.325 1.00 56.75 169 GLU A O 1
ATOM 1391 N N . PHE A 1 170 ? 21.783 3.273 42.736 1.00 54.28 170 PHE A N 1
ATOM 1392 C CA . PHE A 1 170 ? 22.709 2.172 42.446 1.00 54.28 170 PHE A CA 1
ATOM 1393 C C . PHE A 1 170 ? 22.129 0.795 42.803 1.00 54.28 170 PHE A C 1
ATOM 1395 O O . PHE A 1 170 ? 22.292 -0.172 42.065 1.00 54.28 170 PHE A O 1
ATOM 1402 N N . GLN A 1 171 ? 21.389 0.682 43.906 1.00 55.00 171 GLN A N 1
ATOM 1403 C CA . GLN A 1 171 ? 20.754 -0.579 44.292 1.00 55.00 171 GLN A CA 1
ATOM 1404 C C . GLN A 1 171 ? 19.591 -0.957 43.355 1.00 55.00 171 GLN A C 1
ATOM 1406 O O . GLN A 1 171 ? 19.349 -2.139 43.095 1.00 55.00 171 GLN A O 1
ATOM 1411 N N . SER A 1 172 ? 18.883 0.036 42.810 1.00 54.53 172 SER A N 1
ATOM 1412 C CA . SER A 1 172 ? 17.786 -0.175 41.860 1.00 54.53 172 SER A CA 1
ATOM 1413 C C . SER A 1 172 ? 18.261 -0.702 40.499 1.00 54.53 172 SER A C 1
ATOM 1415 O O . SER A 1 172 ? 17.581 -1.537 39.895 1.00 54.53 172 SER A O 1
ATOM 1417 N N . SER A 1 173 ? 19.457 -0.296 40.054 1.00 49.59 173 SER A N 1
ATOM 1418 C CA . SER A 1 173 ? 20.041 -0.714 38.773 1.00 49.59 173 SER A CA 1
ATOM 1419 C C . SER A 1 173 ? 20.535 -2.169 38.774 1.00 49.59 173 SER A C 1
ATOM 1421 O O . SER A 1 173 ? 20.681 -2.774 37.713 1.00 49.59 173 SER A O 1
ATOM 1423 N N . LEU A 1 174 ? 20.692 -2.779 39.954 1.00 46.34 174 LEU A N 1
ATOM 1424 C CA . LEU A 1 174 ? 21.120 -4.173 40.131 1.00 46.34 174 LEU A CA 1
ATOM 1425 C C . LEU A 1 174 ? 19.966 -5.201 40.116 1.00 46.34 174 LEU A C 1
ATOM 1427 O O . LEU A 1 174 ? 20.205 -6.398 40.277 1.00 46.34 174 LEU A O 1
ATOM 1431 N N . ARG A 1 175 ? 18.703 -4.789 39.914 1.00 47.75 175 ARG A N 1
ATOM 1432 C CA . ARG A 1 175 ? 17.522 -5.663 40.096 1.00 47.75 175 ARG A CA 1
ATOM 1433 C C . ARG A 1 175 ? 17.267 -6.794 39.064 1.00 47.75 175 ARG A C 1
ATOM 1435 O O . ARG A 1 175 ? 16.524 -7.705 39.434 1.00 47.75 175 ARG A O 1
ATOM 1442 N N . PRO A 1 176 ? 17.856 -6.893 37.850 1.00 49.59 176 PRO A N 1
ATOM 1443 C CA . PRO A 1 176 ? 17.685 -8.081 37.000 1.00 49.59 176 PRO A CA 1
ATOM 1444 C C . PRO A 1 176 ? 18.801 -9.121 37.257 1.00 49.59 176 PRO A C 1
ATOM 1446 O O . PRO A 1 176 ? 19.664 -9.367 36.419 1.00 49.59 176 PRO A O 1
ATOM 1449 N N . TYR A 1 177 ? 18.810 -9.732 38.447 1.00 45.25 177 TYR A N 1
ATOM 1450 C CA . TYR A 1 177 ? 20.010 -10.379 39.011 1.00 45.25 177 TYR A CA 1
ATOM 1451 C C . TYR A 1 177 ? 20.243 -11.864 38.629 1.00 45.25 177 TYR A C 1
ATOM 1453 O O . TYR A 1 177 ? 21.352 -12.374 38.787 1.00 45.25 177 TYR A O 1
ATOM 1461 N N . ASN A 1 178 ? 19.254 -12.588 38.083 1.00 44.03 178 ASN A N 1
ATOM 1462 C CA . ASN A 1 178 ? 19.380 -14.052 37.909 1.00 44.03 178 ASN A CA 1
ATOM 1463 C C . ASN A 1 178 ? 20.159 -14.512 36.660 1.00 44.03 178 ASN A C 1
ATOM 1465 O O . ASN A 1 178 ? 20.774 -15.576 36.701 1.00 44.03 178 ASN A O 1
ATOM 1469 N N . ASN A 1 179 ? 20.212 -13.719 35.583 1.00 43.53 179 ASN A N 1
ATOM 1470 C CA . ASN A 1 179 ? 20.976 -14.080 34.373 1.00 43.53 179 ASN A CA 1
ATOM 1471 C C . ASN A 1 179 ? 22.421 -13.559 34.385 1.00 43.53 179 ASN A C 1
ATOM 1473 O O . ASN A 1 179 ? 23.282 -14.106 33.701 1.00 43.53 179 ASN A O 1
ATOM 1477 N N . PHE A 1 180 ? 22.708 -12.533 35.186 1.00 42.88 180 PHE A N 1
ATOM 1478 C CA . PHE A 1 180 ? 24.027 -11.904 35.244 1.00 42.88 180 PHE A CA 1
ATOM 1479 C C . PHE A 1 180 ? 25.042 -12.733 36.055 1.00 42.88 180 PHE A C 1
ATOM 1481 O O . PHE A 1 180 ? 26.222 -12.802 35.708 1.00 42.88 180 PHE A O 1
ATOM 1488 N N . ARG A 1 181 ? 24.564 -13.438 37.093 1.00 42.06 181 ARG A N 1
ATOM 1489 C CA . ARG A 1 181 ? 25.391 -14.164 38.073 1.00 42.06 181 ARG A CA 1
ATOM 1490 C C . ARG A 1 181 ? 26.101 -15.406 37.519 1.00 42.06 181 ARG A C 1
ATOM 1492 O O . ARG A 1 181 ? 27.117 -15.799 38.078 1.00 42.06 181 ARG A O 1
ATOM 1499 N N . LYS A 1 182 ? 25.594 -16.042 36.453 1.00 44.16 182 LYS A N 1
ATOM 1500 C CA . LYS A 1 182 ? 26.084 -17.373 36.036 1.00 44.16 182 LYS A CA 1
ATOM 1501 C C . LYS A 1 182 ? 27.254 -17.384 35.046 1.00 44.16 182 LYS A C 1
ATOM 1503 O O . LYS A 1 182 ? 27.887 -18.427 34.949 1.00 44.16 182 LYS A O 1
ATOM 1508 N N . LYS A 1 183 ? 27.556 -16.297 34.317 1.00 41.47 183 LYS A N 1
ATOM 1509 C CA . LYS A 1 183 ? 28.636 -16.328 33.298 1.00 41.47 183 LYS A CA 1
ATOM 1510 C C . LYS A 1 183 ? 29.496 -15.067 33.125 1.00 41.47 183 LYS A C 1
ATOM 1512 O O . LYS A 1 183 ? 30.588 -15.198 32.596 1.00 41.47 183 LYS A O 1
ATOM 1517 N N . ASN A 1 184 ? 29.071 -13.874 33.563 1.00 42.75 184 ASN A N 1
ATOM 1518 C CA . ASN A 1 184 ? 29.657 -12.629 33.027 1.00 42.75 184 ASN A CA 1
ATOM 1519 C C . ASN A 1 184 ? 30.204 -11.628 34.062 1.00 42.75 184 ASN A C 1
ATOM 1521 O O . ASN A 1 184 ? 30.608 -10.544 33.663 1.00 42.75 184 ASN A O 1
ATOM 1525 N N . PHE A 1 185 ? 30.236 -11.935 35.364 1.00 42.75 185 PHE A N 1
ATOM 1526 C CA . PHE A 1 185 ? 30.617 -10.929 36.373 1.00 42.75 185 PHE A CA 1
ATOM 1527 C C . PHE A 1 185 ? 32.111 -10.559 36.340 1.00 42.75 185 PHE A C 1
ATOM 1529 O O . PHE A 1 185 ? 32.440 -9.379 36.388 1.00 42.75 185 PHE A O 1
ATOM 1536 N N . ALA A 1 186 ? 33.005 -11.543 36.187 1.00 47.66 186 ALA A N 1
ATOM 1537 C CA . ALA A 1 186 ? 34.444 -11.292 36.041 1.00 47.66 186 ALA A CA 1
ATOM 1538 C C . ALA A 1 186 ? 34.745 -10.507 34.751 1.00 47.66 186 ALA A C 1
ATOM 1540 O O . ALA A 1 186 ? 35.415 -9.481 34.791 1.00 47.66 186 ALA A O 1
ATOM 1541 N N . LEU A 1 187 ? 34.112 -10.912 33.642 1.00 44.41 187 LEU A N 1
ATOM 1542 C CA . LEU A 1 187 ? 34.182 -10.202 32.365 1.00 44.41 187 LEU A CA 1
ATOM 1543 C C . LEU A 1 187 ? 33.633 -8.768 32.465 1.00 44.41 187 LEU A C 1
ATOM 1545 O O . LEU A 1 187 ? 34.098 -7.875 31.773 1.00 44.41 187 LEU A O 1
ATOM 1549 N N . PHE A 1 188 ? 32.613 -8.527 33.286 1.00 42.94 188 PHE A N 1
ATOM 1550 C CA . PHE A 1 188 ? 32.018 -7.202 33.455 1.00 42.94 188 PHE A CA 1
ATOM 1551 C C . PHE A 1 188 ? 32.906 -6.260 34.270 1.00 42.94 188 PHE A C 1
ATOM 1553 O O . PHE A 1 188 ? 33.030 -5.098 33.899 1.00 42.94 188 PHE A O 1
ATOM 1560 N N . ALA A 1 189 ? 33.542 -6.756 35.335 1.00 43.94 189 ALA A N 1
ATOM 1561 C CA . ALA A 1 189 ? 34.493 -5.975 36.125 1.00 43.94 189 ALA A CA 1
ATOM 1562 C C . ALA A 1 189 ? 35.711 -5.557 35.282 1.00 43.94 189 ALA A C 1
ATOM 1564 O O . ALA A 1 189 ? 36.063 -4.380 35.253 1.00 43.94 189 ALA A O 1
ATOM 1565 N N . GLU A 1 190 ? 36.264 -6.496 34.510 1.00 48.22 190 GLU A N 1
ATOM 1566 C CA . GLU A 1 190 ? 37.401 -6.262 33.611 1.00 48.22 190 GLU A CA 1
ATOM 1567 C C . GLU A 1 190 ? 37.047 -5.294 32.462 1.00 48.22 190 GLU A C 1
ATOM 1569 O O . GLU A 1 190 ? 37.822 -4.406 32.105 1.00 48.22 190 GLU A O 1
ATOM 1574 N N . ASN A 1 191 ? 35.828 -5.396 31.917 1.00 48.38 191 ASN A N 1
ATOM 1575 C CA . ASN A 1 191 ? 35.347 -4.484 30.879 1.00 48.38 191 ASN A CA 1
ATOM 1576 C C . ASN A 1 191 ? 35.003 -3.084 31.413 1.00 48.38 191 ASN A C 1
ATOM 1578 O O . ASN A 1 191 ? 35.095 -2.123 30.656 1.00 48.38 191 ASN A O 1
ATOM 1582 N N . ILE A 1 192 ? 34.621 -2.937 32.685 1.00 46.06 192 ILE A N 1
ATOM 1583 C CA . ILE A 1 192 ? 34.348 -1.625 33.289 1.00 46.06 192 ILE A CA 1
ATOM 1584 C C . ILE A 1 192 ? 35.643 -0.858 33.564 1.00 46.06 192 ILE A C 1
ATOM 1586 O O . ILE A 1 192 ? 35.714 0.312 33.195 1.00 46.06 192 ILE A O 1
ATOM 1590 N N . GLU A 1 193 ? 36.672 -1.492 34.136 1.00 49.50 193 GLU A N 1
ATOM 1591 C CA . GLU A 1 193 ? 37.987 -0.850 34.322 1.00 49.50 193 GLU A CA 1
ATOM 1592 C C . GLU A 1 193 ? 38.584 -0.404 32.981 1.00 49.50 193 GLU A C 1
ATOM 1594 O O . GLU A 1 193 ? 39.071 0.719 32.851 1.00 49.50 193 GLU A O 1
ATOM 1599 N N . PHE A 1 194 ? 38.453 -1.238 31.946 1.00 52.47 194 PHE A N 1
ATOM 1600 C CA . PHE A 1 194 ? 38.875 -0.894 30.591 1.00 52.47 194 PHE A CA 1
ATOM 1601 C C . PHE A 1 194 ? 38.114 0.309 30.003 1.00 52.47 194 PHE A C 1
ATOM 1603 O O . PHE A 1 194 ? 38.720 1.191 29.395 1.00 52.47 194 PHE A O 1
ATOM 1610 N N . VAL A 1 195 ? 36.792 0.374 30.193 1.00 47.41 195 VAL A N 1
ATOM 1611 C CA . VAL A 1 195 ? 35.959 1.486 29.704 1.00 47.41 195 VAL A CA 1
ATOM 1612 C C . VAL A 1 195 ? 36.241 2.785 30.453 1.00 47.41 195 VAL A C 1
ATOM 1614 O O . VAL A 1 195 ? 36.258 3.840 29.825 1.00 47.41 195 VAL A O 1
ATOM 1617 N N . PHE A 1 196 ? 36.509 2.734 31.759 1.00 45.56 196 PHE A N 1
ATOM 1618 C CA . PHE A 1 196 ? 36.863 3.932 32.520 1.00 45.56 196 PHE A CA 1
ATOM 1619 C C . PHE A 1 196 ? 38.261 4.453 32.184 1.00 45.56 196 PHE A C 1
ATOM 1621 O O . PHE A 1 196 ? 38.390 5.655 31.983 1.00 45.56 196 PHE A O 1
ATOM 1628 N N . GLY A 1 197 ? 39.267 3.592 31.999 1.00 51.66 197 GLY A N 1
ATOM 1629 C CA . GLY A 1 197 ? 40.583 4.063 31.544 1.00 51.66 197 GLY A CA 1
ATOM 1630 C C . GLY A 1 197 ? 40.559 4.643 30.121 1.00 51.66 197 GLY A C 1
ATOM 1631 O O . GLY A 1 197 ? 41.300 5.564 29.808 1.00 51.66 197 GLY A O 1
ATOM 1632 N N . LEU A 1 198 ? 39.637 4.195 29.258 1.00 49.50 198 LEU A N 1
ATOM 1633 C CA . LEU A 1 198 ? 39.375 4.845 27.963 1.00 49.50 198 LEU A CA 1
ATOM 1634 C C . LEU A 1 198 ? 38.737 6.232 28.093 1.00 49.50 198 LEU A C 1
ATOM 1636 O O . LEU A 1 198 ? 38.997 7.102 27.266 1.00 49.50 198 LEU A O 1
ATOM 1640 N N . ILE A 1 199 ? 37.873 6.428 29.092 1.00 43.47 199 ILE A N 1
ATOM 1641 C CA . ILE A 1 199 ? 37.208 7.711 29.354 1.00 43.47 199 ILE A CA 1
ATOM 1642 C C . ILE A 1 199 ? 38.175 8.710 30.006 1.00 43.47 199 ILE A C 1
ATOM 1644 O O . ILE A 1 199 ? 38.045 9.909 29.785 1.00 43.47 199 ILE A O 1
ATOM 1648 N N . LEU A 1 200 ? 39.139 8.223 30.787 1.00 43.59 200 LEU A N 1
ATOM 1649 C CA . LEU A 1 200 ? 40.143 9.040 31.470 1.00 43.59 200 LEU A CA 1
ATOM 1650 C C . LEU A 1 200 ? 41.370 9.358 30.599 1.00 43.59 200 LEU A C 1
ATOM 1652 O O . LEU A 1 200 ? 42.160 10.220 30.965 1.00 43.59 200 LEU A O 1
ATOM 1656 N N . GLY A 1 201 ? 41.493 8.731 29.422 1.00 39.78 201 GLY A N 1
ATOM 1657 C CA . GLY A 1 201 ? 42.606 8.959 28.494 1.00 39.78 201 GLY A CA 1
ATOM 1658 C C . GLY A 1 201 ? 43.848 8.111 28.780 1.00 39.78 201 GLY A C 1
ATOM 1659 O O . GLY A 1 201 ? 44.864 8.289 28.119 1.00 39.78 201 GLY A O 1
ATOM 1660 N N . ASP A 1 202 ? 43.752 7.144 29.693 1.00 51.75 202 ASP A N 1
ATOM 1661 C CA . ASP A 1 202 ? 44.859 6.287 30.137 1.00 51.75 202 ASP A CA 1
ATOM 1662 C C . ASP A 1 202 ? 45.313 5.271 29.066 1.00 51.75 202 ASP A C 1
ATOM 1664 O O . ASP A 1 202 ? 46.302 4.561 29.248 1.00 51.75 202 ASP A O 1
ATOM 1668 N N . TYR A 1 203 ? 44.591 5.171 27.941 1.00 51.22 203 TYR A N 1
ATOM 1669 C CA . TYR A 1 203 ? 44.897 4.245 26.849 1.00 51.22 203 TYR A CA 1
ATOM 1670 C C . TYR A 1 203 ? 44.825 4.914 25.470 1.00 51.22 203 TYR A C 1
ATOM 1672 O O . TYR A 1 203 ? 43.751 5.314 25.012 1.00 51.22 203 TYR A O 1
ATOM 1680 N N . GLU A 1 204 ? 45.943 4.924 24.738 1.00 55.66 204 GLU A N 1
ATOM 1681 C CA . GLU A 1 204 ? 45.956 5.282 23.316 1.00 55.66 204 GLU A CA 1
ATOM 1682 C C . GLU A 1 204 ? 45.366 4.160 22.448 1.00 55.66 204 GLU A C 1
ATOM 1684 O O . GLU A 1 204 ? 45.719 2.985 22.574 1.00 55.66 204 GLU A O 1
ATOM 1689 N N . PHE A 1 205 ? 44.469 4.515 21.521 1.00 47.41 205 PHE A N 1
ATOM 1690 C CA . PHE A 1 205 ? 43.738 3.539 20.702 1.00 47.41 205 PHE A CA 1
ATOM 1691 C C . PHE A 1 205 ? 44.656 2.664 19.829 1.00 47.41 205 PHE A C 1
ATOM 1693 O O . PHE A 1 205 ? 44.354 1.487 19.607 1.00 47.41 205 PHE A O 1
ATOM 1700 N N . SER A 1 206 ? 45.771 3.220 19.346 1.00 51.16 206 SER A N 1
ATOM 1701 C CA . SER A 1 206 ? 46.830 2.524 18.595 1.00 51.16 206 SER A CA 1
ATOM 1702 C C . SER A 1 206 ? 47.372 1.317 19.363 1.00 51.16 206 SER A C 1
ATOM 1704 O O . SER A 1 206 ? 47.513 0.239 18.778 1.00 51.16 206 SER A O 1
ATOM 1706 N N . ASN A 1 207 ? 47.531 1.459 20.677 1.00 57.34 207 ASN A N 1
ATOM 1707 C CA . ASN A 1 207 ? 48.209 0.502 21.554 1.00 57.34 207 ASN A CA 1
ATOM 1708 C C . ASN A 1 207 ? 47.258 -0.557 22.144 1.00 57.34 207 ASN A C 1
ATOM 1710 O O . ASN A 1 207 ? 47.668 -1.441 22.892 1.00 57.34 207 ASN A O 1
ATOM 1714 N N . LEU A 1 208 ? 45.969 -0.511 21.794 1.00 60.91 208 LEU A N 1
ATOM 1715 C CA . LEU A 1 208 ? 44.986 -1.488 22.256 1.00 60.91 208 LEU A CA 1
ATOM 1716 C C . LEU A 1 208 ? 45.113 -2.837 21.527 1.00 60.91 208 LEU A C 1
ATOM 1718 O O . LEU A 1 208 ? 45.278 -2.900 20.304 1.00 60.91 208 LEU A O 1
ATOM 1722 N N . THR A 1 209 ? 44.916 -3.934 22.262 1.00 70.06 209 THR A N 1
ATOM 1723 C CA . THR A 1 209 ? 44.814 -5.285 21.685 1.00 70.06 209 THR A CA 1
ATOM 1724 C C . THR A 1 209 ? 43.564 -5.428 20.814 1.00 70.06 209 THR A C 1
ATOM 1726 O O . THR A 1 209 ? 42.572 -4.720 20.989 1.00 70.06 209 THR A O 1
ATOM 1729 N N . THR A 1 210 ? 43.559 -6.373 19.873 1.00 58.38 210 THR A N 1
ATOM 1730 C CA . THR A 1 210 ? 42.463 -6.554 18.901 1.00 58.38 210 THR A CA 1
ATOM 1731 C C . THR A 1 210 ? 41.097 -6.806 19.558 1.00 58.38 210 THR A C 1
ATOM 1733 O O . THR A 1 210 ? 40.073 -6.332 19.060 1.00 58.38 210 THR A O 1
ATOM 1736 N N . SER A 1 211 ? 41.053 -7.510 20.694 1.00 53.88 211 SER A N 1
ATOM 1737 C CA . SER A 1 211 ? 39.818 -7.741 21.462 1.00 53.88 211 SER A CA 1
ATOM 1738 C C . SER A 1 211 ? 39.305 -6.456 22.122 1.00 53.88 211 SER A C 1
ATOM 1740 O O . SER A 1 211 ? 38.124 -6.131 21.996 1.00 53.88 211 SER A O 1
ATOM 1742 N N . LYS A 1 212 ? 40.201 -5.674 22.732 1.00 56.94 212 LYS A N 1
ATOM 1743 C CA . LYS A 1 212 ? 39.918 -4.363 23.326 1.00 56.94 212 LYS A CA 1
ATOM 1744 C C . LYS A 1 212 ? 39.503 -3.341 22.263 1.00 56.94 212 LYS A C 1
ATOM 1746 O O . LYS A 1 212 ? 38.472 -2.697 22.425 1.00 56.94 212 LYS A O 1
ATOM 1751 N N . LYS A 1 213 ? 40.182 -3.291 21.110 1.00 55.22 213 LYS A N 1
ATOM 1752 C CA . LYS A 1 213 ? 39.769 -2.509 19.927 1.00 55.22 213 LYS A CA 1
ATOM 1753 C C . LYS A 1 213 ? 38.367 -2.891 19.460 1.00 55.22 213 LYS A C 1
ATOM 1755 O O . LYS A 1 213 ? 37.576 -2.003 19.170 1.00 55.22 213 LYS A O 1
ATOM 1760 N N . ARG A 1 214 ? 38.012 -4.183 19.430 1.00 52.12 214 ARG A N 1
ATOM 1761 C CA . ARG A 1 214 ? 36.642 -4.628 19.105 1.00 52.12 214 ARG A CA 1
ATOM 1762 C C . ARG A 1 214 ? 35.617 -4.176 20.136 1.00 52.12 214 ARG A C 1
ATOM 1764 O O . ARG A 1 214 ? 34.530 -3.797 19.725 1.00 52.12 214 ARG A O 1
ATOM 1771 N N . ILE A 1 215 ? 35.946 -4.170 21.426 1.00 51.66 215 ILE A N 1
ATOM 1772 C CA . ILE A 1 215 ? 35.063 -3.637 22.475 1.00 51.66 215 ILE A CA 1
ATOM 1773 C C . ILE A 1 215 ? 34.891 -2.128 22.302 1.00 51.66 215 ILE A C 1
ATOM 1775 O O . ILE A 1 215 ? 33.762 -1.663 22.313 1.00 51.66 215 ILE A O 1
ATOM 1779 N N . VAL A 1 216 ? 35.956 -1.367 22.028 1.00 51.00 216 VAL A N 1
ATOM 1780 C CA . VAL A 1 216 ? 35.841 0.068 21.708 1.00 51.00 216 VAL A CA 1
ATOM 1781 C C . VAL A 1 216 ? 35.040 0.297 20.434 1.00 51.00 216 VAL A C 1
ATOM 1783 O O . VAL A 1 216 ? 34.210 1.193 20.400 1.00 51.00 216 VAL A O 1
ATOM 1786 N N . LEU A 1 217 ? 35.235 -0.506 19.389 1.00 50.09 217 LEU A N 1
ATOM 1787 C CA . LEU A 1 217 ? 34.459 -0.417 18.151 1.00 50.09 217 LEU A CA 1
ATOM 1788 C C . LEU A 1 217 ? 32.992 -0.806 18.369 1.00 50.09 217 LEU A C 1
ATOM 1790 O O . LEU A 1 217 ? 32.120 -0.195 17.758 1.00 50.09 217 LEU A O 1
ATOM 1794 N N . ASP A 1 218 ? 32.697 -1.771 19.243 1.00 47.84 218 ASP A N 1
ATOM 1795 C CA . ASP A 1 218 ? 31.328 -2.167 19.587 1.00 47.84 218 ASP A CA 1
ATOM 1796 C C . ASP A 1 218 ? 30.672 -1.154 20.538 1.00 47.84 218 ASP A C 1
ATOM 1798 O O . ASP A 1 218 ? 29.490 -0.869 20.393 1.00 47.84 218 ASP A O 1
ATOM 1802 N N . LEU A 1 219 ? 31.427 -0.524 21.443 1.00 47.28 219 LEU A N 1
ATOM 1803 C CA . LEU A 1 219 ? 30.981 0.603 22.266 1.00 47.28 219 LEU A CA 1
ATOM 1804 C C . LEU A 1 219 ? 30.795 1.868 21.426 1.00 47.28 219 LEU A C 1
ATOM 1806 O O . LEU A 1 219 ? 29.799 2.549 21.608 1.00 47.28 219 LEU A O 1
ATOM 1810 N N . LYS A 1 220 ? 31.643 2.137 20.428 1.00 47.31 220 LYS A N 1
ATOM 1811 C CA . LYS A 1 220 ? 31.390 3.153 19.394 1.00 47.31 220 LYS A CA 1
ATOM 1812 C C . LYS A 1 220 ? 30.101 2.801 18.634 1.00 47.31 220 LYS A C 1
ATOM 1814 O O . LYS A 1 220 ? 29.147 3.567 18.562 1.00 47.31 220 LYS A O 1
ATOM 1819 N N . LYS A 1 221 ? 29.954 1.558 18.185 1.00 43.25 221 LYS A N 1
ATOM 1820 C CA . LYS A 1 221 ? 28.745 1.097 17.485 1.00 43.25 221 LYS A CA 1
ATOM 1821 C C . LYS A 1 221 ? 27.463 1.152 18.337 1.00 43.25 221 LYS A C 1
ATOM 1823 O O . LYS A 1 221 ? 26.387 1.358 17.771 1.00 43.25 221 LYS A O 1
ATOM 1828 N N . ARG A 1 222 ? 27.552 0.951 19.659 1.00 40.09 222 ARG A N 1
ATOM 1829 C CA . ARG A 1 222 ? 26.411 0.908 20.599 1.00 40.09 222 ARG A CA 1
ATOM 1830 C C . ARG A 1 222 ? 26.129 2.234 21.309 1.00 40.09 222 ARG A C 1
ATOM 1832 O O . ARG A 1 222 ? 24.967 2.492 21.603 1.00 40.09 222 ARG A O 1
ATOM 1839 N N . PHE A 1 223 ? 27.150 3.049 21.562 1.00 40.09 223 PHE A N 1
ATOM 1840 C CA . PHE A 1 223 ? 27.096 4.251 22.401 1.00 40.09 223 PHE A CA 1
ATOM 1841 C C . PHE A 1 223 ? 27.685 5.519 21.752 1.00 40.09 223 PHE A C 1
ATOM 1843 O O . PHE A 1 223 ? 27.463 6.592 22.298 1.00 40.09 223 PHE A O 1
ATOM 1850 N N . GLY A 1 224 ? 28.350 5.471 20.587 1.00 39.44 224 GLY A N 1
ATOM 1851 C CA . GLY A 1 224 ? 28.839 6.698 19.937 1.00 39.44 224 GLY A CA 1
ATOM 1852 C C . GLY A 1 224 ? 29.370 6.524 18.511 1.00 39.44 224 GLY A C 1
ATOM 1853 O O . GLY A 1 224 ? 30.392 5.880 18.309 1.00 39.44 224 GLY A O 1
ATOM 1854 N N . PHE A 1 225 ? 28.708 7.186 17.553 1.00 40.78 225 PHE A N 1
ATOM 1855 C CA . PHE A 1 225 ? 28.979 7.262 16.101 1.00 40.78 225 PHE A CA 1
ATOM 1856 C C . PHE A 1 225 ? 28.179 6.317 15.190 1.00 40.78 225 PHE A C 1
ATOM 1858 O O . PHE A 1 225 ? 28.671 5.812 14.184 1.00 40.78 225 PHE A O 1
ATOM 1865 N N . LYS A 1 226 ? 26.865 6.212 15.407 1.00 36.06 226 LYS A N 1
ATOM 1866 C CA . LYS A 1 226 ? 26.013 6.542 14.257 1.00 36.06 226 LYS A CA 1
ATOM 1867 C C . LYS A 1 226 ? 26.006 8.059 14.192 1.00 36.06 226 LYS A C 1
ATOM 1869 O O . LYS A 1 226 ? 25.643 8.690 15.183 1.00 36.06 226 LYS A O 1
ATOM 1874 N N . SER A 1 227 ? 26.376 8.634 13.045 1.00 37.91 227 SER A N 1
ATOM 1875 C CA . SER A 1 227 ? 25.774 9.906 12.653 1.00 37.91 227 SER A CA 1
ATOM 1876 C C . SER A 1 227 ? 24.292 9.729 12.986 1.00 37.91 227 SER A C 1
ATOM 1878 O O . SER A 1 227 ? 23.717 8.713 12.570 1.00 37.91 227 SER A O 1
ATOM 1880 N N . ASP A 1 228 ? 23.729 10.553 13.884 1.00 37.78 228 ASP A N 1
ATOM 1881 C CA . ASP A 1 228 ? 22.317 10.450 14.270 1.00 37.78 228 ASP A CA 1
ATOM 1882 C C . ASP A 1 228 ? 21.554 10.093 12.995 1.00 37.78 228 ASP A C 1
ATOM 1884 O O . ASP A 1 228 ? 21.805 10.714 11.967 1.00 37.78 228 ASP A O 1
ATOM 1888 N N . THR A 1 229 ? 20.749 9.032 12.944 1.00 40.62 229 THR A N 1
ATOM 1889 C CA . THR A 1 229 ? 20.166 8.585 11.660 1.00 40.62 229 THR A CA 1
ATOM 1890 C C . THR A 1 229 ? 19.354 9.690 10.943 1.00 40.62 229 THR A C 1
ATOM 1892 O O . THR A 1 229 ? 18.946 9.516 9.796 1.00 40.62 229 THR A O 1
ATOM 1895 N N . ALA A 1 230 ? 19.155 10.847 11.594 1.00 40.59 230 ALA A N 1
ATOM 1896 C CA . ALA A 1 230 ? 18.745 12.133 11.032 1.00 40.59 230 ALA A CA 1
ATOM 1897 C C . ALA A 1 230 ? 19.796 12.878 10.157 1.00 40.59 230 ALA A C 1
ATOM 1899 O O . ALA A 1 230 ? 19.413 13.566 9.206 1.00 40.59 230 ALA A O 1
ATOM 1900 N N . THR A 1 231 ? 21.098 12.755 10.432 1.00 46.59 231 THR A N 1
ATOM 1901 C CA . THR A 1 231 ? 22.224 13.202 9.589 1.00 46.59 231 THR A CA 1
ATOM 1902 C C . THR A 1 231 ? 22.362 12.292 8.372 1.00 46.59 231 THR A C 1
ATOM 1904 O O . THR A 1 231 ? 23.076 11.295 8.358 1.00 46.59 231 THR A O 1
ATOM 1907 N N . THR A 1 232 ? 21.618 12.621 7.322 1.00 54.31 232 THR A N 1
ATOM 1908 C CA . THR A 1 232 ? 21.743 11.980 6.007 1.00 54.31 232 THR A CA 1
ATOM 1909 C C . THR A 1 232 ? 23.170 12.130 5.466 1.00 54.31 232 THR A C 1
ATOM 1911 O O . THR A 1 232 ? 23.761 13.180 5.696 1.00 54.31 232 THR A O 1
ATOM 1914 N N . ASN A 1 233 ? 23.672 11.189 4.653 1.00 61.16 233 ASN A N 1
ATOM 1915 C CA . ASN A 1 233 ? 24.945 11.331 3.909 1.00 61.16 233 ASN A CA 1
ATOM 1916 C C . ASN A 1 233 ? 25.085 12.704 3.216 1.00 61.16 233 ASN A C 1
ATOM 1918 O O . ASN A 1 233 ? 26.178 13.246 3.109 1.00 61.16 233 ASN A O 1
ATOM 1922 N N . SER A 1 234 ? 23.957 13.304 2.818 1.00 66.94 234 SER A N 1
ATOM 1923 C CA . SER A 1 234 ? 23.871 14.669 2.292 1.00 66.94 234 SER A CA 1
ATOM 1924 C C . SER A 1 234 ? 24.315 15.758 3.284 1.00 66.94 234 SER A C 1
ATOM 1926 O O . SER A 1 234 ? 24.998 16.682 2.865 1.00 66.94 234 SER A O 1
ATOM 1928 N N . PHE A 1 235 ? 23.994 15.667 4.580 1.00 75.75 235 PHE A N 1
ATOM 1929 C CA . PHE A 1 235 ? 24.450 16.632 5.592 1.00 75.75 235 PHE A CA 1
ATOM 1930 C C . PHE A 1 235 ? 25.956 16.518 5.809 1.00 75.75 235 PHE A C 1
ATOM 1932 O O . PHE A 1 235 ? 26.641 17.530 5.729 1.00 75.75 235 PHE A O 1
ATOM 1939 N N . THR A 1 236 ? 26.469 15.298 6.004 1.00 72.06 236 THR A N 1
ATOM 1940 C CA . THR A 1 236 ? 27.906 15.039 6.182 1.00 72.06 236 THR A CA 1
ATOM 1941 C C . THR A 1 236 ? 28.710 15.519 4.978 1.00 72.06 236 THR A C 1
ATOM 1943 O O . THR A 1 236 ? 29.731 16.177 5.145 1.00 72.06 236 THR A O 1
ATOM 1946 N N . TYR A 1 237 ? 28.217 15.268 3.764 1.00 77.00 237 TYR A N 1
ATOM 1947 C CA . TYR A 1 237 ? 28.808 15.806 2.541 1.00 77.00 237 TYR A CA 1
ATOM 1948 C C . TYR A 1 237 ? 28.803 17.338 2.520 1.00 77.00 237 TYR A C 1
ATOM 1950 O O . TYR A 1 237 ? 29.840 17.955 2.311 1.00 77.00 237 TYR A O 1
ATOM 1958 N N . THR A 1 238 ? 27.654 17.955 2.795 1.00 75.81 238 THR A N 1
ATOM 1959 C CA . THR A 1 238 ? 27.493 19.415 2.714 1.00 75.81 238 THR A CA 1
ATOM 1960 C C . THR A 1 238 ? 28.335 20.138 3.756 1.00 75.81 238 THR A C 1
ATOM 1962 O O . THR A 1 238 ? 29.000 21.113 3.425 1.00 75.81 238 THR A O 1
ATOM 1965 N N . ILE A 1 239 ? 28.344 19.657 5.003 1.00 79.81 239 ILE A N 1
ATOM 1966 C CA . ILE A 1 239 ? 29.177 20.250 6.049 1.00 79.81 239 ILE A CA 1
ATOM 1967 C C . ILE A 1 239 ? 30.654 20.053 5.717 1.00 79.81 239 ILE A C 1
ATOM 1969 O O . ILE A 1 239 ? 31.411 21.002 5.830 1.00 79.81 239 ILE A O 1
ATOM 1973 N N . SER A 1 240 ? 31.052 18.884 5.203 1.00 81.00 240 SER A N 1
ATOM 1974 C CA . SER A 1 240 ? 32.440 18.656 4.788 1.00 81.00 240 SER A CA 1
ATOM 1975 C C . SER A 1 240 ? 32.843 19.577 3.642 1.00 81.00 240 SER A C 1
ATOM 1977 O O . SER A 1 240 ? 33.914 20.152 3.698 1.00 81.00 240 SER A O 1
ATOM 1979 N N . LEU A 1 241 ? 31.969 19.810 2.660 1.00 78.62 241 LEU A N 1
ATOM 1980 C CA . LEU A 1 241 ? 32.233 20.749 1.572 1.00 78.62 241 LEU A CA 1
ATOM 1981 C C . LEU A 1 241 ? 32.365 22.198 2.072 1.00 78.62 241 LEU A C 1
ATOM 1983 O O . LEU A 1 241 ? 33.256 22.915 1.626 1.00 78.62 241 LEU A O 1
ATOM 1987 N N . ILE A 1 242 ? 31.509 22.631 3.002 1.00 80.12 242 ILE A N 1
ATOM 1988 C CA . ILE A 1 242 ? 31.592 23.966 3.622 1.00 80.12 242 ILE A CA 1
ATOM 1989 C C . ILE A 1 242 ? 32.898 24.112 4.408 1.00 80.12 242 ILE A C 1
ATOM 1991 O O . ILE A 1 242 ? 33.592 25.115 4.262 1.00 80.12 242 ILE A O 1
ATOM 1995 N N . LEU A 1 243 ? 33.267 23.096 5.192 1.00 82.44 243 LEU A N 1
ATOM 1996 C CA . LEU A 1 243 ? 34.516 23.094 5.949 1.00 82.44 243 LEU A CA 1
ATOM 1997 C C . LEU A 1 243 ? 35.727 23.072 5.025 1.00 82.44 243 LEU A C 1
ATOM 1999 O O . LEU A 1 243 ? 36.645 23.848 5.236 1.00 82.44 243 LEU A O 1
ATOM 2003 N N . SER A 1 244 ? 35.703 22.285 3.951 1.00 81.69 244 SER A N 1
ATOM 2004 C CA . SER A 1 244 ? 36.769 22.268 2.951 1.00 81.69 244 SER A CA 1
ATOM 2005 C C . SER A 1 244 ? 36.939 23.618 2.251 1.00 81.69 244 SER A C 1
ATOM 2007 O O . SER A 1 244 ? 38.068 24.054 2.050 1.00 81.69 244 SER A O 1
ATOM 2009 N N . LYS A 1 245 ? 35.845 24.327 1.929 1.00 79.69 245 LYS A N 1
ATOM 2010 C CA . LYS A 1 245 ? 35.913 25.710 1.417 1.00 79.69 245 LYS A CA 1
ATOM 2011 C C . LYS A 1 245 ? 36.525 26.659 2.443 1.00 79.69 245 LYS A C 1
ATOM 2013 O O . LYS A 1 245 ? 37.296 27.541 2.078 1.00 79.69 245 LYS A O 1
ATOM 2018 N N . LYS A 1 246 ? 36.188 26.478 3.722 1.00 82.00 246 LYS A N 1
ATOM 2019 C CA . LYS A 1 246 ? 36.719 27.314 4.797 1.00 82.00 246 LYS A CA 1
ATOM 2020 C C . LYS A 1 246 ? 38.203 27.054 5.032 1.00 82.00 246 LYS A C 1
ATOM 2022 O O . LYS A 1 246 ? 38.948 28.021 5.114 1.00 82.00 246 LYS A O 1
ATOM 2027 N N . ILE A 1 247 ? 38.627 25.793 5.048 1.00 83.12 247 ILE A N 1
ATOM 2028 C CA . ILE A 1 247 ? 40.033 25.389 5.144 1.00 83.12 247 ILE A CA 1
ATOM 2029 C C . ILE A 1 247 ? 40.830 25.959 3.966 1.00 83.12 247 ILE A C 1
ATOM 2031 O O . ILE A 1 247 ? 41.860 26.580 4.183 1.00 83.12 247 ILE A O 1
ATOM 2035 N N . ARG A 1 248 ? 40.301 25.872 2.736 1.00 78.50 248 ARG A N 1
ATOM 2036 C CA . ARG A 1 248 ? 40.903 26.496 1.543 1.00 78.50 248 ARG A CA 1
ATOM 2037 C C . ARG A 1 248 ? 41.067 28.015 1.665 1.00 78.50 248 ARG A C 1
ATOM 2039 O O . ARG A 1 248 ? 41.962 28.571 1.049 1.00 78.50 248 ARG A O 1
ATOM 2046 N N . SER A 1 249 ? 40.195 28.691 2.417 1.00 72.81 249 SER A N 1
ATOM 2047 C CA . SER A 1 249 ? 40.263 30.148 2.617 1.00 72.81 249 SER A CA 1
ATOM 2048 C C . SER A 1 249 ? 41.272 30.593 3.680 1.00 72.81 249 SER A C 1
ATOM 2050 O O . SER A 1 249 ? 41.463 31.796 3.850 1.00 72.81 249 SER A O 1
ATOM 2052 N N . ILE A 1 250 ? 41.860 29.660 4.436 1.00 80.25 250 ILE A N 1
ATOM 2053 C CA . ILE A 1 250 ? 42.887 29.984 5.428 1.00 80.25 250 ILE A CA 1
ATOM 2054 C C . ILE A 1 250 ? 44.172 30.323 4.654 1.00 80.25 250 ILE A C 1
ATOM 2056 O O . ILE A 1 250 ? 44.549 29.546 3.775 1.00 80.25 250 ILE A O 1
ATOM 2060 N N . PRO A 1 251 ? 44.814 31.481 4.912 1.00 54.91 251 PRO A N 1
ATOM 2061 C CA . PRO A 1 251 ? 45.994 31.915 4.171 1.00 54.91 251 PRO A CA 1
ATOM 2062 C C . PRO A 1 251 ? 47.081 30.837 4.121 1.00 54.91 251 PRO A C 1
ATOM 2064 O O . PRO A 1 251 ? 47.363 30.184 5.124 1.00 54.91 251 PRO A O 1
ATOM 2067 N N . THR A 1 252 ? 47.756 30.727 2.977 1.00 53.47 252 THR A N 1
ATOM 2068 C CA . THR A 1 252 ? 48.896 29.829 2.699 1.00 53.47 252 THR A CA 1
ATOM 2069 C C . THR A 1 252 ? 50.123 30.037 3.598 1.00 53.47 252 THR A C 1
ATOM 2071 O O . THR A 1 252 ? 51.117 29.340 3.433 1.00 53.47 252 THR A O 1
ATOM 2074 N N . GLN A 1 253 ? 50.064 30.954 4.569 1.00 50.84 253 GLN A N 1
ATOM 2075 C CA . GLN A 1 253 ? 51.133 31.224 5.538 1.00 50.84 253 GLN A CA 1
ATOM 2076 C C . GLN A 1 253 ? 51.475 29.994 6.400 1.00 50.84 253 GLN A C 1
ATOM 2078 O O . GLN A 1 253 ? 52.594 29.879 6.892 1.00 50.84 253 GLN A O 1
ATOM 2083 N N . TYR A 1 254 ? 50.553 29.036 6.517 1.00 59.78 254 TYR A N 1
ATOM 2084 C CA . TYR A 1 254 ? 50.812 27.714 7.078 1.00 59.78 254 TYR A CA 1
ATOM 2085 C C . TYR A 1 254 ? 51.253 26.760 5.960 1.00 59.78 254 TYR A C 1
ATOM 2087 O O . TYR A 1 254 ? 50.443 26.007 5.418 1.00 59.78 254 TYR A O 1
ATOM 2095 N N . HIS A 1 255 ? 52.530 26.803 5.572 1.00 54.66 255 HIS A N 1
ATOM 2096 C CA . HIS A 1 255 ? 53.099 25.840 4.625 1.00 54.66 255 HIS A CA 1
ATOM 2097 C C . HIS A 1 255 ? 53.095 24.428 5.238 1.00 54.66 255 HIS A C 1
ATOM 2099 O O . HIS A 1 255 ? 54.046 24.011 5.893 1.00 54.66 255 HIS A O 1
ATOM 2105 N N . ILE A 1 256 ? 52.005 23.685 5.039 1.00 57.28 256 ILE A N 1
ATOM 2106 C CA . ILE A 1 256 ? 51.914 22.265 5.388 1.00 57.28 256 ILE A CA 1
ATOM 2107 C C . ILE A 1 256 ? 52.473 21.483 4.195 1.00 57.28 256 ILE A C 1
ATOM 2109 O O . ILE A 1 256 ? 51.757 21.217 3.231 1.00 57.28 256 ILE A O 1
ATOM 2113 N N . THR A 1 257 ? 53.763 21.157 4.215 1.00 53.44 257 THR A N 1
ATOM 2114 C CA . THR A 1 257 ? 54.365 20.231 3.245 1.00 53.44 257 THR A CA 1
ATOM 2115 C C . THR A 1 257 ? 54.184 18.788 3.717 1.00 53.44 257 THR A C 1
ATOM 2117 O O . THR A 1 257 ? 54.224 18.507 4.917 1.00 53.44 257 THR A O 1
ATOM 2120 N N . GLU A 1 258 ? 53.956 17.857 2.783 1.00 45.50 258 GLU A N 1
ATOM 2121 C CA . GLU A 1 258 ? 53.961 16.420 3.085 1.00 45.50 258 GLU A CA 1
ATOM 2122 C C . GLU A 1 258 ? 55.332 16.048 3.673 1.00 45.50 258 GLU A C 1
ATOM 2124 O O . GLU A 1 258 ? 56.340 16.077 2.974 1.00 45.50 258 GLU A O 1
ATOM 2129 N N . GLY A 1 259 ? 55.380 15.771 4.981 1.00 50.53 259 GLY A N 1
ATOM 2130 C CA . GLY A 1 259 ? 56.598 15.361 5.690 1.00 50.53 259 GLY A CA 1
ATOM 2131 C C . GLY A 1 259 ? 56.903 16.143 6.969 1.00 50.53 259 GLY A C 1
ATOM 2132 O O . GLY A 1 259 ? 57.499 15.574 7.878 1.00 50.53 259 GLY A O 1
ATOM 2133 N N . ASN A 1 260 ? 56.430 17.389 7.107 1.00 49.00 260 ASN A N 1
ATOM 2134 C CA . ASN A 1 260 ? 56.578 18.159 8.347 1.00 49.00 260 ASN A CA 1
ATOM 2135 C C . ASN A 1 260 ? 55.240 18.222 9.093 1.00 49.00 260 ASN A C 1
ATOM 2137 O O . ASN A 1 260 ? 54.372 19.045 8.801 1.00 49.00 260 ASN A O 1
ATOM 2141 N N . ASN A 1 261 ? 55.076 17.333 10.078 1.00 52.41 261 ASN A N 1
ATOM 2142 C CA . ASN A 1 261 ? 53.954 17.320 11.017 1.00 52.41 261 ASN A CA 1
ATOM 2143 C C . ASN A 1 261 ? 54.026 18.540 11.945 1.00 52.41 261 ASN A C 1
ATOM 2145 O O . ASN A 1 261 ? 54.278 18.406 13.143 1.00 52.41 261 ASN A O 1
ATOM 2149 N N . ASN A 1 262 ? 53.784 19.738 11.413 1.00 65.75 262 ASN A N 1
ATOM 2150 C CA . ASN A 1 262 ? 53.609 20.938 12.218 1.00 65.75 262 ASN A CA 1
ATOM 2151 C C . ASN A 1 262 ? 52.238 20.853 12.902 1.00 65.75 262 ASN A C 1
ATOM 2153 O O . ASN A 1 262 ? 51.255 21.475 12.502 1.00 65.75 262 ASN A O 1
ATOM 2157 N N . LYS A 1 263 ? 52.170 19.982 13.912 1.00 71.94 263 LYS A N 1
ATOM 2158 C CA . LYS A 1 263 ? 50.977 19.652 14.692 1.00 71.94 263 LYS A CA 1
ATOM 2159 C C . LYS A 1 263 ? 50.313 20.916 15.238 1.00 71.94 263 LYS A C 1
ATOM 2161 O O . LYS A 1 263 ? 49.097 21.011 15.193 1.00 71.94 263 LYS A O 1
ATOM 2166 N N . LEU A 1 264 ? 51.117 21.917 15.607 1.00 71.50 264 LEU A N 1
ATOM 2167 C CA . LEU A 1 264 ? 50.672 23.255 16.009 1.00 71.50 264 LEU A CA 1
ATOM 2168 C C . LEU A 1 264 ? 49.831 23.962 14.932 1.00 71.50 264 LEU A C 1
ATOM 2170 O O . LEU A 1 264 ? 48.723 24.393 15.223 1.00 71.50 264 LEU A O 1
ATOM 2174 N N . ALA A 1 265 ? 50.290 24.009 13.677 1.00 73.06 265 ALA A N 1
ATOM 2175 C CA . ALA A 1 265 ? 49.541 24.638 12.582 1.00 73.06 265 ALA A CA 1
ATOM 2176 C C . ALA A 1 265 ? 48.227 23.897 12.273 1.00 73.06 265 ALA A C 1
ATOM 2178 O O . ALA A 1 265 ? 47.205 24.504 11.958 1.00 73.06 265 ALA A O 1
ATOM 2179 N N . LEU A 1 266 ? 48.239 22.566 12.380 1.00 77.00 266 LEU A N 1
ATOM 2180 C CA . LEU A 1 266 ? 47.046 21.739 12.192 1.00 77.00 266 LEU A CA 1
ATOM 2181 C C . LEU A 1 266 ? 46.043 21.909 13.336 1.00 77.00 266 LEU A C 1
ATOM 2183 O O . LEU A 1 266 ? 44.849 22.033 13.071 1.00 77.00 266 LEU A O 1
ATOM 2187 N N . ASP A 1 267 ? 46.518 21.964 14.578 1.00 78.00 267 ASP A N 1
ATOM 2188 C CA . ASP A 1 267 ? 45.691 22.203 15.759 1.00 78.00 267 ASP A CA 1
ATOM 2189 C C . ASP A 1 267 ? 45.081 23.618 15.727 1.00 78.00 267 ASP A C 1
ATOM 2191 O O . ASP A 1 267 ? 43.902 23.778 16.048 1.00 78.00 267 ASP A O 1
ATOM 2195 N N . GLU A 1 268 ? 45.813 24.626 15.233 1.00 79.81 268 GLU A N 1
ATOM 2196 C CA . GLU A 1 268 ? 45.290 25.979 14.986 1.00 79.81 268 GLU A CA 1
ATOM 2197 C C . GLU A 1 268 ? 44.193 25.998 13.912 1.00 79.81 268 GLU A C 1
ATOM 2199 O O . GLU A 1 268 ? 43.132 26.591 14.121 1.00 79.81 268 GLU A O 1
ATOM 2204 N N . ILE A 1 269 ? 44.391 25.305 12.782 1.00 79.31 269 ILE A N 1
ATOM 2205 C CA . ILE A 1 269 ? 43.369 25.177 11.728 1.00 79.31 269 ILE A CA 1
ATOM 2206 C C . ILE A 1 269 ? 42.125 24.461 12.266 1.00 79.31 269 ILE A C 1
ATOM 2208 O O . ILE A 1 269 ? 40.998 24.890 12.007 1.00 79.31 269 ILE A O 1
ATOM 2212 N N . ILE A 1 270 ? 42.308 23.380 13.026 1.00 82.12 270 ILE A N 1
ATOM 2213 C CA . ILE A 1 270 ? 41.213 22.623 13.641 1.00 82.12 270 ILE A CA 1
ATOM 2214 C C . ILE A 1 270 ? 40.449 23.504 14.635 1.00 82.12 270 ILE A C 1
ATOM 2216 O O . ILE A 1 270 ? 39.217 23.566 14.563 1.00 82.12 270 ILE A O 1
ATOM 2220 N N . GLY A 1 271 ? 41.162 24.224 15.505 1.00 81.19 271 GLY A N 1
ATOM 2221 C CA . GLY A 1 271 ? 40.593 25.182 16.449 1.00 81.19 271 GLY A CA 1
ATOM 2222 C C . GLY A 1 271 ? 39.784 26.263 15.738 1.00 81.19 271 GLY A C 1
ATOM 2223 O O . GLY A 1 271 ? 38.600 26.430 16.023 1.00 81.19 271 GLY A O 1
ATOM 2224 N N . TYR A 1 272 ? 40.365 26.900 14.719 1.00 82.56 272 TYR A N 1
ATOM 2225 C CA . TYR A 1 272 ? 39.699 27.922 13.912 1.00 82.56 272 TYR A CA 1
ATOM 2226 C C . TYR A 1 272 ? 38.427 27.405 13.225 1.00 82.56 272 TYR A C 1
ATOM 2228 O O . TYR A 1 272 ? 37.409 28.098 13.176 1.00 82.56 272 TYR A O 1
ATOM 2236 N N . VAL A 1 273 ? 38.449 26.181 12.691 1.00 80.25 273 VAL A N 1
ATOM 2237 C CA . VAL A 1 273 ? 37.297 25.572 12.009 1.00 80.25 273 VAL A CA 1
ATOM 2238 C C . VAL A 1 273 ? 36.186 25.196 12.998 1.00 80.25 273 VAL A C 1
ATOM 2240 O O . VAL A 1 273 ? 35.002 25.387 12.693 1.00 80.25 273 VAL A O 1
ATOM 2243 N N . ILE A 1 274 ? 36.537 24.695 14.185 1.00 82.62 274 ILE A N 1
ATOM 2244 C CA . ILE A 1 274 ? 35.572 24.425 15.260 1.00 82.62 274 ILE A CA 1
ATOM 2245 C C . ILE A 1 274 ? 34.964 25.727 15.760 1.00 82.62 274 ILE A C 1
ATOM 2247 O O . ILE A 1 274 ? 33.739 25.825 15.839 1.00 82.62 274 ILE A O 1
ATOM 2251 N N . ASP A 1 275 ? 35.786 26.736 16.027 1.00 83.44 275 ASP A N 1
ATOM 2252 C CA . ASP A 1 275 ? 35.318 28.044 16.466 1.00 83.44 275 ASP A CA 1
ATOM 2253 C C . ASP A 1 275 ? 34.431 28.681 15.410 1.00 83.44 275 ASP A C 1
ATOM 2255 O O . ASP A 1 275 ? 33.351 29.167 15.744 1.00 83.44 275 ASP A O 1
ATOM 2259 N N . TYR A 1 276 ? 34.789 28.586 14.127 1.00 82.62 276 TYR A N 1
ATOM 2260 C CA . TYR A 1 276 ? 33.934 29.015 13.025 1.00 82.62 276 TYR A CA 1
ATOM 2261 C C . TYR A 1 276 ? 32.560 28.332 13.075 1.00 82.62 276 TYR A C 1
ATOM 2263 O O . TYR A 1 276 ? 31.545 29.015 12.981 1.00 82.62 276 TYR A O 1
ATOM 2271 N N . LEU A 1 277 ? 32.489 27.017 13.288 1.00 81.56 277 LEU A N 1
ATOM 2272 C CA . LEU A 1 277 ? 31.210 26.306 13.402 1.00 81.56 277 LEU A CA 1
ATOM 2273 C C . LEU A 1 277 ? 30.418 26.660 14.666 1.00 81.56 277 LEU A C 1
ATOM 2275 O O . LEU A 1 277 ? 29.185 26.675 14.639 1.00 81.56 277 LEU A O 1
ATOM 2279 N N . VAL A 1 278 ? 31.113 26.901 15.776 1.00 80.12 278 VAL A N 1
ATOM 2280 C CA . VAL A 1 278 ? 30.518 27.132 17.095 1.00 80.12 278 VAL A CA 1
ATOM 2281 C C . VAL A 1 278 ? 30.027 28.574 17.260 1.00 80.12 278 VAL A C 1
ATOM 2283 O O . VAL A 1 278 ? 28.966 28.785 17.857 1.00 80.12 278 VAL A O 1
ATOM 2286 N N . THR A 1 279 ? 30.770 29.551 16.740 1.00 78.25 279 THR A N 1
ATOM 2287 C CA . THR A 1 279 ? 30.509 30.993 16.900 1.00 78.25 279 THR A CA 1
ATOM 2288 C C . THR A 1 279 ? 29.786 31.603 15.701 1.00 78.25 279 THR A C 1
ATOM 2290 O O . THR A 1 279 ? 28.901 32.440 15.881 1.00 78.25 279 THR A O 1
ATOM 2293 N N . ASN A 1 280 ? 30.073 31.147 14.478 1.00 61.22 280 ASN A N 1
ATOM 2294 C CA . ASN A 1 280 ? 29.449 31.651 13.262 1.00 61.22 280 ASN A CA 1
ATOM 2295 C C . ASN A 1 280 ? 28.415 30.654 12.734 1.00 61.22 280 ASN A C 1
ATOM 2297 O O . ASN A 1 280 ? 28.722 29.569 12.245 1.00 61.22 280 ASN A O 1
ATOM 2301 N N . LYS A 1 281 ? 27.138 31.046 12.771 1.00 65.44 281 LYS A N 1
ATOM 2302 C CA . LYS A 1 281 ? 26.085 30.298 12.075 1.00 65.44 281 LYS A CA 1
ATOM 2303 C C . LYS A 1 281 ? 26.450 30.293 10.589 1.00 65.44 281 LYS A C 1
ATOM 2305 O O . LYS A 1 281 ? 26.372 31.359 9.981 1.00 65.44 281 LYS A O 1
ATOM 2310 N N . VAL A 1 282 ? 26.840 29.131 10.043 1.00 74.31 282 VAL A N 1
ATOM 2311 C CA . VAL A 1 282 ? 26.992 28.869 8.593 1.00 74.31 282 VAL A CA 1
ATOM 2312 C C . VAL A 1 282 ? 26.015 29.766 7.837 1.00 74.31 282 VAL A C 1
ATOM 2314 O O . VAL A 1 282 ? 24.808 29.701 8.099 1.00 74.31 282 VAL A O 1
ATOM 2317 N N . LYS A 1 283 ? 26.521 30.696 7.025 1.00 72.88 283 LYS A N 1
ATOM 2318 C CA . LYS A 1 283 ? 25.706 31.815 6.546 1.00 72.88 283 LYS A CA 1
ATOM 2319 C C . LYS A 1 283 ? 24.730 31.305 5.485 1.00 72.88 283 LYS A C 1
ATOM 2321 O O . LYS A 1 283 ? 24.960 30.293 4.831 1.00 72.88 283 LYS A O 1
ATOM 2326 N N . ILE A 1 284 ? 23.612 32.008 5.291 1.00 62.72 284 ILE A N 1
ATOM 2327 C CA . ILE A 1 284 ? 22.562 31.588 4.338 1.00 62.72 284 ILE A CA 1
ATOM 2328 C C . ILE A 1 284 ? 23.123 31.416 2.913 1.00 62.72 284 ILE A C 1
ATOM 2330 O O . ILE A 1 284 ? 22.638 30.562 2.165 1.00 62.72 284 ILE A O 1
ATOM 2334 N N . PHE A 1 285 ? 24.155 32.187 2.553 1.00 58.47 285 PHE A N 1
ATOM 2335 C CA . PHE A 1 285 ? 24.803 32.107 1.244 1.00 58.47 285 PHE A CA 1
ATOM 2336 C C . PHE A 1 285 ? 25.603 30.807 1.038 1.00 58.47 285 PHE A C 1
ATOM 2338 O O . PHE A 1 285 ? 25.615 30.285 -0.078 1.00 58.47 285 PHE A O 1
ATOM 2345 N N . ASP A 1 286 ? 26.172 30.221 2.104 1.00 63.06 286 ASP A N 1
ATOM 2346 C CA . ASP A 1 286 ? 26.899 28.936 2.059 1.00 63.06 286 ASP A CA 1
ATOM 2347 C C . ASP A 1 286 ? 25.976 27.769 1.672 1.00 63.06 286 ASP A C 1
ATOM 2349 O O . ASP A 1 286 ? 26.424 26.703 1.253 1.00 63.06 286 ASP A O 1
ATOM 2353 N N . LEU A 1 287 ? 24.664 27.991 1.787 1.00 75.69 287 LEU A N 1
ATOM 2354 C CA . LEU A 1 287 ? 23.599 27.064 1.431 1.00 75.69 287 LEU A CA 1
ATOM 2355 C C . LEU A 1 287 ? 22.768 27.588 0.255 1.00 75.69 287 LEU A C 1
ATOM 2357 O O . LEU A 1 287 ? 21.607 27.220 0.123 1.00 75.69 287 LEU A O 1
ATOM 2361 N N . SER A 1 288 ? 23.298 28.484 -0.577 1.00 67.75 288 SER A N 1
ATOM 2362 C CA . SER A 1 288 ? 22.540 29.120 -1.669 1.00 67.75 288 SER A CA 1
ATOM 2363 C C . SER A 1 288 ? 21.887 28.122 -2.636 1.00 67.75 288 SER A C 1
ATOM 2365 O O . SER A 1 288 ? 20.769 28.366 -3.080 1.00 67.75 288 SER A O 1
ATOM 2367 N N . GLU A 1 289 ? 22.504 26.959 -2.857 1.00 61.41 289 GLU A N 1
ATOM 2368 C CA . GLU A 1 289 ? 21.960 25.855 -3.669 1.00 61.41 289 GLU A CA 1
ATOM 2369 C C . GLU A 1 289 ? 20.813 25.084 -2.986 1.00 61.41 289 GLU A C 1
ATOM 2371 O O . GLU A 1 289 ? 20.139 24.247 -3.592 1.00 61.41 289 GLU A O 1
ATOM 2376 N N . PHE A 1 290 ? 20.589 25.320 -1.694 1.00 69.75 290 PHE A N 1
ATOM 2377 C CA . PHE A 1 290 ? 19.565 24.638 -0.923 1.00 69.75 290 PHE A CA 1
ATOM 2378 C C . PHE A 1 290 ? 18.271 25.446 -0.996 1.00 69.75 290 PHE A C 1
ATOM 2380 O O . PHE A 1 290 ? 18.236 26.644 -0.705 1.00 69.75 290 PHE A O 1
ATOM 2387 N N . ASN A 1 291 ? 17.164 24.772 -1.304 1.00 75.56 291 ASN A N 1
ATOM 2388 C CA . ASN A 1 291 ? 15.848 25.357 -1.067 1.00 75.56 291 ASN A CA 1
ATOM 2389 C C . ASN A 1 291 ? 15.619 25.567 0.445 1.00 75.56 291 ASN A C 1
ATOM 2391 O O . ASN A 1 291 ? 16.334 25.008 1.286 1.00 75.56 291 ASN A O 1
ATOM 2395 N N . ASN A 1 292 ? 14.622 26.375 0.805 1.00 71.50 292 ASN A N 1
ATOM 2396 C CA . ASN A 1 292 ? 14.379 26.771 2.199 1.00 71.50 292 ASN A CA 1
ATOM 2397 C C . ASN A 1 292 ? 14.181 25.564 3.135 1.00 71.50 292 ASN A C 1
ATOM 2399 O O . ASN A 1 292 ? 14.777 25.516 4.216 1.00 71.50 292 ASN A O 1
ATOM 2403 N N . SER A 1 293 ? 13.478 24.533 2.666 1.00 71.31 293 SER A N 1
ATOM 2404 C CA . SER A 1 293 ? 13.308 23.256 3.365 1.00 71.31 293 SER A CA 1
ATOM 2405 C C . SER A 1 293 ? 14.641 22.547 3.666 1.00 71.31 293 SER A C 1
ATOM 2407 O O . SER A 1 293 ? 14.915 22.177 4.816 1.00 71.31 293 SER A O 1
ATOM 2409 N N . LYS A 1 294 ? 15.538 22.420 2.676 1.00 74.31 294 LYS A N 1
ATOM 2410 C CA . LYS A 1 294 ? 16.879 21.844 2.873 1.00 74.31 294 LYS A CA 1
ATOM 2411 C C . LYS A 1 294 ? 17.748 22.713 3.787 1.00 74.31 294 LYS A C 1
ATOM 2413 O O . LYS A 1 294 ? 18.431 22.153 4.646 1.00 74.31 294 LYS A O 1
ATOM 2418 N N . LYS A 1 295 ? 17.686 24.049 3.677 1.00 79.50 295 LYS A N 1
ATOM 2419 C CA . LYS A 1 295 ? 18.394 24.993 4.570 1.00 79.50 295 LYS A CA 1
ATOM 2420 C C . LYS A 1 295 ? 17.977 24.802 6.027 1.00 79.50 295 LYS A C 1
ATOM 2422 O O . LYS A 1 295 ? 18.825 24.621 6.899 1.00 79.50 295 LYS A O 1
ATOM 2427 N N . LYS A 1 296 ? 16.669 24.758 6.303 1.00 76.75 296 LYS A N 1
ATOM 2428 C CA . LYS A 1 296 ? 16.134 24.537 7.658 1.00 76.75 296 LYS A CA 1
ATOM 2429 C C . LYS A 1 296 ? 16.556 23.184 8.229 1.00 76.75 296 LYS A C 1
ATOM 2431 O O . LYS A 1 296 ? 16.966 23.111 9.390 1.00 76.75 296 LYS A O 1
ATOM 2436 N N . LYS A 1 297 ? 16.507 22.117 7.421 1.00 77.56 297 LYS A N 1
ATOM 2437 C CA . LYS A 1 297 ? 16.971 20.781 7.830 1.00 77.56 297 LYS A CA 1
ATOM 2438 C C . LYS A 1 297 ? 18.469 20.776 8.145 1.00 77.56 297 LYS A C 1
ATOM 2440 O O . LYS A 1 297 ? 18.866 20.226 9.174 1.00 77.56 297 LYS A O 1
ATOM 2445 N N . PHE A 1 298 ? 19.279 21.414 7.303 1.00 82.62 298 PHE A N 1
ATOM 2446 C CA . PHE A 1 298 ? 20.714 21.563 7.521 1.00 82.62 298 PHE A CA 1
ATOM 2447 C C . PHE A 1 298 ? 20.999 22.318 8.826 1.00 82.62 298 PHE A C 1
ATOM 2449 O O . PHE A 1 298 ? 21.676 21.776 9.693 1.00 82.62 298 PHE A O 1
ATOM 2456 N N . HIS A 1 299 ? 20.395 23.491 9.049 1.00 81.94 299 HIS A N 1
ATOM 2457 C CA . HIS A 1 299 ? 20.600 24.272 10.276 1.00 81.94 299 HIS A CA 1
ATOM 2458 C C . HIS A 1 299 ? 20.158 23.551 11.549 1.00 81.94 299 HIS A C 1
ATOM 2460 O O . HIS A 1 299 ? 20.817 23.661 12.581 1.00 81.94 299 HIS A O 1
ATOM 2466 N N . ARG A 1 300 ? 19.052 22.802 11.510 1.00 78.94 300 ARG A N 1
ATOM 2467 C CA . ARG A 1 300 ? 18.619 21.996 12.659 1.00 78.94 300 ARG A CA 1
ATOM 2468 C C . ARG A 1 300 ? 19.655 20.933 13.012 1.00 78.94 300 ARG A C 1
ATOM 2470 O O . ARG A 1 300 ? 19.960 20.737 14.182 1.00 78.94 300 ARG A O 1
ATOM 2477 N N . THR A 1 301 ? 20.179 20.270 11.993 1.00 77.75 301 THR A N 1
ATOM 2478 C CA . THR A 1 301 ? 21.186 19.220 12.142 1.00 77.75 301 THR A CA 1
ATOM 2479 C C . THR A 1 301 ? 22.524 19.807 12.604 1.00 77.75 301 THR A C 1
ATOM 2481 O O . THR A 1 301 ? 23.165 19.256 13.491 1.00 77.75 301 THR A O 1
ATOM 2484 N N . LEU A 1 302 ? 22.880 20.993 12.104 1.00 82.56 302 LEU A N 1
ATOM 2485 C CA . LEU A 1 302 ? 24.029 21.778 12.548 1.00 82.56 302 LEU A CA 1
ATOM 2486 C C . LEU A 1 302 ? 23.918 22.195 14.022 1.00 82.56 302 LEU A C 1
ATOM 2488 O O . LEU A 1 302 ? 24.898 22.108 14.745 1.00 82.56 302 LEU A O 1
ATOM 2492 N N . LYS A 1 303 ? 22.734 22.590 14.510 1.00 79.88 303 LYS A N 1
ATOM 2493 C CA . LYS A 1 303 ? 22.536 22.894 15.942 1.00 79.88 303 LYS A CA 1
ATOM 2494 C C . LYS A 1 303 ? 22.788 21.679 16.838 1.00 79.88 303 LYS A C 1
ATOM 2496 O O . LYS A 1 303 ? 23.358 21.839 17.909 1.00 79.88 303 LYS A O 1
ATOM 2501 N N . ILE A 1 304 ? 22.372 20.489 16.399 1.00 78.81 304 ILE A N 1
ATOM 2502 C CA . ILE A 1 304 ? 22.639 19.232 17.116 1.00 78.81 304 ILE A CA 1
ATOM 2503 C C . ILE A 1 304 ? 24.140 18.933 17.096 1.00 78.81 304 ILE A C 1
ATOM 2505 O O . ILE A 1 304 ? 24.702 18.613 18.137 1.00 78.81 304 ILE A O 1
ATOM 2509 N N . LEU A 1 305 ? 24.794 19.109 15.942 1.00 80.25 305 LEU A N 1
ATOM 2510 C CA . LEU A 1 305 ? 26.245 18.979 15.822 1.00 80.25 305 LEU A CA 1
ATOM 2511 C C . LEU A 1 305 ? 26.965 19.910 16.809 1.00 80.25 305 LEU A C 1
ATOM 2513 O O . LEU A 1 305 ? 27.775 19.434 17.591 1.00 80.25 305 LEU A O 1
ATOM 2517 N N . ILE A 1 306 ? 26.622 21.202 16.831 1.00 81.62 306 ILE A N 1
ATOM 2518 C CA . ILE A 1 306 ? 27.218 22.197 17.739 1.00 81.62 306 ILE A CA 1
ATOM 2519 C C . ILE A 1 306 ? 26.972 21.836 19.206 1.00 81.62 306 ILE A C 1
ATOM 2521 O O . ILE A 1 306 ? 27.883 21.956 20.019 1.00 81.62 306 ILE A O 1
ATOM 2525 N N . TYR A 1 307 ? 25.759 21.397 19.556 1.00 81.50 307 TYR A N 1
ATOM 2526 C CA . TYR A 1 307 ? 25.457 20.952 20.915 1.00 81.50 307 TYR A CA 1
ATOM 2527 C C . TYR A 1 307 ? 26.366 19.787 21.320 1.00 81.50 307 TYR A C 1
ATOM 2529 O O . TYR A 1 307 ? 27.036 19.887 22.340 1.00 81.50 307 TYR A O 1
ATOM 2537 N N . ASN A 1 308 ? 26.480 18.759 20.474 1.00 75.44 308 ASN A N 1
ATOM 2538 C CA . ASN A 1 308 ? 27.323 17.595 20.746 1.00 75.44 308 ASN A CA 1
ATOM 2539 C C . ASN A 1 308 ? 28.813 17.957 20.827 1.00 75.44 308 ASN A C 1
ATOM 2541 O O . ASN A 1 308 ? 29.500 17.466 21.713 1.00 75.44 308 ASN A O 1
ATOM 2545 N N . LEU A 1 309 ? 29.307 18.852 19.962 1.00 76.50 309 LEU A N 1
ATOM 2546 C CA . LEU A 1 309 ? 30.689 19.349 20.026 1.00 76.50 309 LEU A CA 1
ATOM 2547 C C . LEU A 1 309 ? 30.995 20.080 21.344 1.00 76.50 309 LEU A C 1
ATOM 2549 O O . LEU A 1 309 ? 32.138 20.067 21.792 1.00 76.50 309 LEU A O 1
ATOM 2553 N N . LYS A 1 310 ? 29.988 20.711 21.964 1.00 78.94 310 LYS A N 1
ATOM 2554 C CA . LYS A 1 310 ? 30.122 21.389 23.263 1.00 78.94 310 LYS A CA 1
ATOM 2555 C C . LYS A 1 310 ? 29.940 20.454 24.455 1.00 78.94 310 LYS A C 1
ATOM 2557 O O . LYS A 1 310 ? 30.590 20.655 25.473 1.00 78.94 310 LYS A O 1
ATOM 2562 N N . SER A 1 311 ? 29.025 19.491 24.364 1.00 69.56 311 SER A N 1
ATOM 2563 C CA . SER A 1 311 ? 28.599 18.671 25.504 1.00 69.56 311 SER A CA 1
ATOM 2564 C C . SER A 1 311 ? 29.308 17.321 25.615 1.00 69.56 311 SER A C 1
ATOM 2566 O O . SER A 1 311 ? 29.196 16.679 26.655 1.00 69.56 311 SER A O 1
ATOM 2568 N N . ASP A 1 312 ? 29.982 16.860 24.558 1.00 70.44 312 ASP A N 1
ATOM 2569 C CA . ASP A 1 312 ? 30.595 15.532 24.479 1.00 70.44 312 ASP A CA 1
ATOM 2570 C C . ASP A 1 312 ? 32.021 15.625 23.904 1.00 70.44 312 ASP A C 1
ATOM 2572 O O . ASP A 1 312 ? 32.232 15.863 22.712 1.00 70.44 312 ASP A O 1
ATOM 2576 N N . TRP A 1 313 ? 33.018 15.436 24.772 1.00 68.69 313 TRP A N 1
ATOM 2577 C CA . TRP A 1 313 ? 34.434 15.555 24.415 1.00 68.69 313 TRP A CA 1
ATOM 2578 C C . TRP A 1 313 ? 34.904 14.455 23.449 1.00 68.69 313 TRP A C 1
ATOM 2580 O O . TRP A 1 313 ? 35.764 14.710 22.606 1.00 68.69 313 TRP A O 1
ATOM 2590 N N . ILE A 1 314 ? 34.311 13.256 23.504 1.00 59.28 314 ILE A N 1
ATOM 2591 C CA . ILE A 1 314 ? 34.628 12.152 22.584 1.00 59.28 314 ILE A CA 1
ATOM 2592 C C . ILE A 1 314 ? 34.090 12.496 21.195 1.00 59.28 314 ILE A C 1
ATOM 2594 O O . ILE A 1 314 ? 34.775 12.316 20.183 1.00 59.28 314 ILE A O 1
ATOM 2598 N N . TYR A 1 315 ? 32.865 13.026 21.147 1.00 62.25 315 TYR A N 1
ATOM 2599 C CA . TYR A 1 315 ? 32.249 13.509 19.916 1.00 62.25 315 TYR A CA 1
ATOM 2600 C C . TYR A 1 315 ? 33.061 14.643 19.283 1.00 62.25 315 TYR A C 1
ATOM 2602 O O . TYR A 1 315 ? 33.305 14.625 18.074 1.00 62.25 315 TYR A O 1
ATOM 2610 N N . ARG A 1 316 ? 33.534 15.590 20.102 1.00 78.50 316 ARG A N 1
ATOM 2611 C CA . ARG A 1 316 ? 34.456 16.648 19.681 1.00 78.50 316 ARG A CA 1
ATOM 2612 C C . ARG A 1 316 ? 35.740 16.075 19.084 1.00 78.50 316 ARG A C 1
ATOM 2614 O O . ARG A 1 316 ? 36.068 16.433 17.956 1.00 78.50 316 ARG A O 1
ATOM 2621 N N . LYS A 1 317 ? 36.402 15.126 19.757 1.00 75.88 317 LYS A N 1
ATOM 2622 C CA . LYS A 1 317 ? 37.674 14.566 19.275 1.00 75.88 317 LYS A CA 1
ATOM 2623 C C . LYS A 1 317 ? 37.546 13.845 17.931 1.00 75.88 317 LYS A C 1
ATOM 2625 O O . LYS A 1 317 ? 38.351 14.048 17.032 1.00 75.88 317 LYS A O 1
ATOM 2630 N N . SER A 1 318 ? 36.480 13.069 17.733 1.00 69.75 318 SER A N 1
ATOM 2631 C CA . SER A 1 318 ? 36.242 12.423 16.432 1.00 69.75 318 SER A CA 1
ATOM 2632 C C . SER A 1 318 ? 35.939 13.417 15.308 1.00 69.75 318 SER A C 1
ATOM 2634 O O . SER A 1 318 ? 36.135 13.090 14.137 1.00 69.75 318 SER A O 1
ATOM 2636 N N . PHE A 1 319 ? 35.388 14.585 15.633 1.00 78.25 319 PHE A N 1
ATOM 2637 C CA . PHE A 1 319 ? 35.129 15.630 14.652 1.00 78.25 319 PHE A CA 1
ATOM 2638 C C . PHE A 1 319 ? 36.405 16.411 14.310 1.00 78.25 319 PHE A C 1
ATOM 2640 O O . PHE A 1 319 ? 36.607 16.738 13.143 1.00 78.25 319 PHE A O 1
ATOM 2647 N N . GLU A 1 320 ? 37.293 16.622 15.285 1.00 81.38 320 GLU A N 1
ATOM 2648 C CA . GLU A 1 320 ? 38.662 17.117 15.071 1.00 81.38 320 GLU A CA 1
ATOM 2649 C C . GLU A 1 320 ? 39.424 16.217 14.084 1.00 81.38 320 GLU A C 1
ATOM 2651 O O . GLU A 1 320 ? 39.948 16.712 13.088 1.00 81.38 320 GLU A O 1
ATOM 2656 N N . ASP A 1 321 ? 39.371 14.891 14.268 1.00 76.75 321 ASP A N 1
ATOM 2657 C CA . ASP A 1 321 ? 39.990 13.921 13.348 1.00 76.75 321 ASP A CA 1
ATOM 2658 C C . ASP A 1 321 ? 39.420 14.006 11.917 1.00 76.75 321 ASP A C 1
ATOM 2660 O O . ASP A 1 321 ? 40.116 13.753 10.930 1.00 76.75 321 ASP A O 1
ATOM 2664 N N . HIS A 1 322 ? 38.134 14.347 11.779 1.00 79.44 322 HIS A N 1
ATOM 2665 C CA . HIS A 1 322 ? 37.502 14.545 10.472 1.00 79.44 322 HIS A CA 1
ATOM 2666 C C . HIS A 1 322 ? 37.987 15.832 9.801 1.00 79.44 322 HIS A C 1
ATOM 2668 O O . HIS A 1 322 ? 38.309 15.811 8.614 1.00 79.44 322 HIS A O 1
ATOM 2674 N N . ILE A 1 323 ? 38.082 16.936 10.551 1.00 81.50 323 ILE A N 1
ATOM 2675 C CA . ILE A 1 323 ? 38.633 18.205 10.051 1.00 81.50 323 ILE A CA 1
ATOM 2676 C C . ILE A 1 323 ? 40.084 18.009 9.611 1.00 81.50 323 ILE A C 1
ATOM 2678 O O . ILE A 1 323 ? 40.432 18.422 8.510 1.00 81.50 323 ILE A O 1
ATOM 2682 N N . TYR A 1 324 ? 40.890 17.305 10.407 1.00 81.25 324 TYR A N 1
ATOM 2683 C CA . TYR A 1 324 ? 42.273 16.969 10.073 1.00 81.25 324 TYR A CA 1
ATOM 2684 C C . TYR A 1 324 ? 42.393 16.294 8.695 1.00 81.25 324 TYR A C 1
ATOM 2686 O O . TYR A 1 324 ? 43.153 16.741 7.836 1.00 81.25 324 TYR A O 1
ATOM 2694 N N . LYS A 1 325 ? 41.572 15.268 8.433 1.00 78.50 325 LYS A N 1
ATOM 2695 C CA . LYS A 1 325 ? 41.536 14.588 7.125 1.00 78.50 325 LYS A CA 1
ATOM 2696 C C . LYS A 1 325 ? 41.108 15.513 5.989 1.00 78.50 325 LYS A C 1
ATOM 2698 O O . LYS A 1 325 ? 41.680 15.447 4.903 1.00 78.50 325 LYS A O 1
ATOM 2703 N N . LEU A 1 326 ? 40.113 16.374 6.220 1.00 79.19 326 LEU A N 1
ATOM 2704 C CA . LEU A 1 326 ? 39.694 17.361 5.224 1.00 79.19 326 LEU A CA 1
ATOM 2705 C C . LEU A 1 326 ? 40.814 18.350 4.899 1.00 79.19 326 LEU A C 1
ATOM 2707 O O . LEU A 1 326 ? 40.960 18.708 3.734 1.00 79.19 326 LEU A O 1
ATOM 2711 N N . THR A 1 327 ? 41.604 18.761 5.892 1.00 83.12 327 THR A N 1
ATOM 2712 C CA . THR A 1 327 ? 42.747 19.657 5.695 1.00 83.12 327 THR A CA 1
ATOM 2713 C C . THR A 1 327 ? 43.804 19.029 4.802 1.00 83.12 327 THR A C 1
ATOM 2715 O O . THR A 1 327 ? 44.244 19.682 3.860 1.00 83.12 327 THR A O 1
ATOM 2718 N N . ILE A 1 328 ? 44.130 17.750 5.012 1.00 78.88 328 ILE A N 1
ATOM 2719 C CA . ILE A 1 328 ? 45.053 17.014 4.136 1.00 78.88 328 ILE A CA 1
ATOM 2720 C C . ILE A 1 328 ? 44.515 16.981 2.702 1.00 78.88 328 ILE A C 1
ATOM 2722 O O . ILE A 1 328 ? 45.206 17.406 1.785 1.00 78.88 328 ILE A O 1
ATOM 2726 N N . ILE A 1 329 ? 43.255 16.572 2.506 1.00 77.38 329 ILE A N 1
ATOM 2727 C CA . ILE A 1 329 ? 42.648 16.478 1.166 1.00 77.38 329 ILE A CA 1
ATOM 2728 C C . ILE A 1 329 ? 42.653 17.835 0.454 1.00 77.38 329 ILE A C 1
ATOM 2730 O O . ILE A 1 329 ? 42.978 17.913 -0.729 1.00 77.38 329 ILE A O 1
ATOM 2734 N N . VAL A 1 330 ? 42.268 18.908 1.150 1.00 82.31 330 VAL A N 1
ATOM 2735 C CA . VAL A 1 330 ? 42.237 20.259 0.574 1.00 82.31 330 VAL A CA 1
ATOM 2736 C C . VAL A 1 330 ? 43.644 20.721 0.209 1.00 82.31 330 VAL A C 1
ATOM 2738 O O . VAL A 1 330 ? 43.831 21.229 -0.892 1.00 82.31 330 VAL A O 1
ATOM 2741 N N . ASN A 1 331 ? 44.627 20.503 1.083 1.00 78.62 331 ASN A N 1
ATOM 2742 C CA . ASN A 1 331 ? 46.013 20.886 0.839 1.00 78.62 331 ASN A CA 1
ATOM 2743 C C . ASN A 1 331 ? 46.622 20.108 -0.341 1.00 78.62 331 ASN A C 1
ATOM 2745 O O . ASN A 1 331 ? 47.193 20.712 -1.246 1.00 78.62 331 ASN A O 1
ATOM 2749 N N . SER A 1 332 ? 46.415 18.790 -0.409 1.00 75.94 332 SER A N 1
ATOM 2750 C CA . SER A 1 332 ? 46.867 17.971 -1.541 1.00 75.94 332 SER A CA 1
ATOM 2751 C C . SER A 1 332 ? 46.195 18.386 -2.856 1.00 75.94 332 SER A C 1
ATOM 2753 O O . SER A 1 332 ? 46.848 18.395 -3.893 1.00 75.94 332 SER A O 1
ATOM 2755 N N . LEU A 1 333 ? 44.919 18.798 -2.836 1.00 73.06 333 LEU A N 1
ATOM 2756 C CA . LEU A 1 333 ? 44.224 19.322 -4.023 1.00 73.06 333 LEU A CA 1
ATOM 2757 C C . LEU A 1 333 ? 44.724 20.699 -4.475 1.00 73.06 333 LEU A C 1
ATOM 2759 O O . LEU A 1 333 ? 44.640 20.999 -5.665 1.00 73.06 333 LEU A O 1
ATOM 2763 N N . ILE A 1 334 ? 45.186 21.539 -3.546 1.00 72.50 334 ILE A N 1
ATOM 2764 C CA . ILE A 1 334 ? 45.794 22.837 -3.864 1.00 72.50 334 ILE A CA 1
ATOM 2765 C C . ILE A 1 334 ? 47.186 22.619 -4.469 1.00 72.50 334 ILE A C 1
ATOM 2767 O O . ILE A 1 334 ? 47.507 23.256 -5.466 1.00 72.50 334 ILE A O 1
ATOM 2771 N N . ASN A 1 335 ? 47.974 21.690 -3.918 1.00 70.12 335 ASN A N 1
ATOM 2772 C CA . ASN A 1 335 ? 49.385 21.519 -4.275 1.00 70.12 335 ASN A CA 1
ATOM 2773 C C . ASN A 1 335 ? 49.643 20.527 -5.428 1.00 70.12 335 ASN A C 1
ATOM 2775 O O . ASN A 1 335 ? 50.668 20.640 -6.093 1.00 70.12 335 ASN A O 1
ATOM 2779 N N . ASN A 1 336 ? 48.753 19.559 -5.690 1.00 70.75 336 ASN A N 1
ATOM 2780 C CA . ASN A 1 336 ? 48.954 18.533 -6.721 1.00 70.75 336 ASN A CA 1
ATOM 2781 C C . ASN A 1 336 ? 47.645 18.181 -7.460 1.00 70.75 336 ASN A C 1
ATOM 2783 O O . ASN A 1 336 ? 46.775 17.468 -6.957 1.00 70.75 336 ASN A O 1
ATOM 2787 N N . ILE A 1 337 ? 47.518 18.643 -8.708 1.00 57.00 337 ILE A N 1
ATOM 2788 C CA . ILE A 1 337 ? 46.319 18.437 -9.540 1.00 57.00 337 ILE A CA 1
ATOM 2789 C C . ILE A 1 337 ? 46.096 16.944 -9.869 1.00 57.00 337 ILE A C 1
ATOM 2791 O O . ILE A 1 337 ? 44.940 16.496 -9.936 1.00 57.00 337 ILE A O 1
ATOM 2795 N N . GLU A 1 338 ? 47.166 16.151 -10.005 1.00 63.56 338 GLU A N 1
ATOM 2796 C CA . GLU A 1 338 ? 47.093 14.714 -10.314 1.00 63.56 338 GLU A CA 1
ATOM 2797 C C . GLU A 1 338 ? 46.548 13.888 -9.144 1.00 63.56 338 GLU A C 1
ATOM 2799 O O . GLU A 1 338 ? 45.870 12.880 -9.368 1.00 63.56 338 GLU A O 1
ATOM 2804 N N . TYR A 1 339 ? 46.703 14.378 -7.907 1.00 66.69 339 TYR A N 1
ATOM 2805 C CA . TYR A 1 339 ? 46.131 13.768 -6.700 1.00 66.69 339 TYR A CA 1
ATOM 2806 C C . TYR A 1 339 ? 44.605 13.614 -6.796 1.00 66.69 339 TYR A C 1
ATOM 2808 O O . TYR A 1 339 ? 44.017 12.694 -6.237 1.00 66.69 339 TYR A O 1
ATOM 2816 N N . SER A 1 340 ? 43.925 14.459 -7.581 1.00 60.41 340 SER A N 1
ATOM 2817 C CA . SER A 1 340 ? 42.473 14.344 -7.764 1.00 60.41 340 SER A CA 1
ATOM 2818 C C . SER A 1 340 ? 42.023 13.061 -8.482 1.00 60.41 340 SER A C 1
ATOM 2820 O O . SER A 1 340 ? 40.855 12.684 -8.357 1.00 60.41 340 SER A O 1
ATOM 2822 N N . SER A 1 341 ? 42.924 12.384 -9.204 1.00 67.75 341 SER A N 1
ATOM 2823 C CA . SER A 1 341 ? 42.643 11.129 -9.914 1.00 67.75 341 SER A CA 1
ATOM 2824 C C . SER A 1 341 ? 42.720 9.884 -9.018 1.00 67.75 341 SER A C 1
ATOM 2826 O O . SER A 1 341 ? 42.038 8.898 -9.303 1.00 67.75 341 SER A O 1
ATOM 2828 N N . SER A 1 342 ? 43.471 9.944 -7.911 1.00 71.00 342 SER A N 1
ATOM 2829 C CA . SER A 1 342 ? 43.626 8.844 -6.947 1.00 71.00 342 SER A CA 1
ATOM 2830 C C . SER A 1 342 ? 42.557 8.840 -5.843 1.00 71.00 342 SER A C 1
ATOM 2832 O O . SER A 1 342 ? 42.352 7.819 -5.185 1.00 71.00 342 SER A O 1
ATOM 2834 N N . LEU A 1 343 ? 41.822 9.945 -5.666 1.00 74.62 343 LEU A N 1
ATOM 2835 C CA . LEU A 1 343 ? 40.739 10.057 -4.683 1.00 74.62 343 LEU A CA 1
ATOM 2836 C C . LEU A 1 343 ? 39.545 9.148 -5.024 1.00 74.62 343 LEU A C 1
ATOM 2838 O O . LEU A 1 343 ? 38.999 9.181 -6.133 1.00 74.62 343 LEU A O 1
ATOM 2842 N N . THR A 1 344 ? 39.043 8.400 -4.035 1.00 65.12 344 THR A N 1
ATOM 2843 C CA . THR A 1 344 ? 37.867 7.524 -4.194 1.00 65.12 344 THR A CA 1
ATOM 2844 C C . THR A 1 344 ? 36.725 7.899 -3.242 1.00 65.12 344 THR A C 1
ATOM 284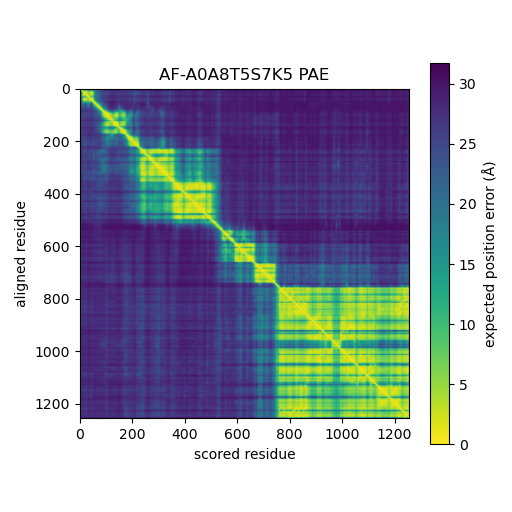6 O O . THR A 1 344 ? 36.896 8.576 -2.231 1.00 65.12 344 THR A O 1
ATOM 2849 N N . GLY A 1 345 ? 35.495 7.506 -3.593 1.00 77.56 345 GLY A N 1
ATOM 2850 C CA . GLY A 1 345 ? 34.327 7.669 -2.722 1.00 77.56 345 GLY A CA 1
ATOM 2851 C C . GLY A 1 345 ? 34.020 9.120 -2.319 1.00 77.56 345 GLY A C 1
ATOM 2852 O O . GLY A 1 345 ? 33.716 9.963 -3.163 1.00 77.56 345 GLY A O 1
ATOM 2853 N N . PHE A 1 346 ? 34.027 9.386 -1.009 1.00 66.50 346 PHE A N 1
ATOM 2854 C CA . PHE A 1 346 ? 33.624 10.666 -0.413 1.00 66.50 346 PHE A CA 1
ATOM 2855 C C . PHE A 1 346 ? 34.593 11.812 -0.742 1.00 66.50 346 PHE A C 1
ATOM 2857 O O . PHE A 1 346 ? 34.164 12.944 -0.955 1.00 66.50 346 PHE A O 1
ATOM 2864 N N . GLU A 1 347 ? 35.882 11.508 -0.860 1.00 72.44 347 GLU A N 1
ATOM 2865 C CA . GLU A 1 347 ? 36.950 12.479 -1.119 1.00 72.44 347 GLU A CA 1
ATOM 2866 C C . GLU A 1 347 ? 36.855 13.027 -2.548 1.00 72.44 347 GLU A C 1
ATOM 2868 O O . GLU A 1 347 ? 36.948 14.235 -2.775 1.00 72.44 347 GLU A O 1
ATOM 2873 N N . ARG A 1 348 ? 36.528 12.152 -3.511 1.00 76.31 348 ARG A N 1
ATOM 2874 C CA . ARG A 1 348 ? 36.255 12.536 -4.904 1.00 76.31 348 ARG A CA 1
ATOM 2875 C C . ARG A 1 348 ? 35.075 13.502 -5.012 1.00 76.31 348 ARG A C 1
ATOM 2877 O O . ARG A 1 348 ? 35.130 14.442 -5.801 1.00 76.31 348 ARG A O 1
ATOM 2884 N N . LEU A 1 349 ? 34.019 13.294 -4.221 1.00 71.38 349 LEU A N 1
ATOM 2885 C CA . LEU A 1 349 ? 32.859 14.190 -4.208 1.00 71.38 349 LEU A CA 1
ATOM 2886 C C . LEU A 1 349 ? 33.229 15.572 -3.654 1.00 71.38 349 LEU A C 1
ATOM 2888 O O . LEU A 1 349 ? 32.798 16.578 -4.209 1.00 71.38 349 LEU A O 1
ATOM 2892 N N . ILE A 1 350 ? 34.053 15.637 -2.603 1.00 70.62 350 ILE A N 1
ATOM 2893 C CA . ILE A 1 350 ? 34.551 16.911 -2.061 1.00 70.62 350 ILE A CA 1
ATOM 2894 C C . ILE A 1 350 ? 35.416 17.630 -3.098 1.00 70.62 350 ILE A C 1
ATOM 2896 O O . ILE A 1 350 ? 35.197 18.814 -3.345 1.00 70.62 350 ILE A O 1
ATOM 2900 N N . SER A 1 351 ? 36.324 16.915 -3.769 1.00 76.50 351 SER A N 1
ATOM 2901 C CA . SER A 1 351 ? 37.133 17.465 -4.864 1.00 76.50 351 SER A CA 1
ATOM 2902 C C . SER A 1 351 ? 36.261 18.040 -5.988 1.00 76.50 351 SER A C 1
ATOM 2904 O O . SER A 1 351 ? 36.446 19.185 -6.400 1.00 76.50 351 SER A O 1
ATOM 2906 N N . GLN A 1 352 ? 35.245 17.296 -6.440 1.00 74.75 352 GLN A N 1
ATOM 2907 C CA . GLN A 1 352 ? 34.294 17.762 -7.454 1.00 74.75 352 GLN A CA 1
ATOM 2908 C C . GLN A 1 352 ? 33.497 18.987 -6.988 1.00 74.75 352 GLN A C 1
ATOM 2910 O O . GLN A 1 352 ? 33.332 19.932 -7.758 1.00 74.75 352 GLN A O 1
ATOM 2915 N N . GLY A 1 353 ? 33.038 19.001 -5.734 1.00 74.00 353 GLY A N 1
ATOM 2916 C CA . GLY A 1 353 ? 32.331 20.138 -5.148 1.00 74.00 353 GLY A CA 1
ATOM 2917 C C . GLY A 1 353 ? 33.205 21.391 -5.049 1.00 74.00 353 GLY A C 1
ATOM 2918 O O . GLY A 1 353 ? 32.739 22.487 -5.359 1.00 74.00 353 GLY A O 1
ATOM 2919 N N . LEU A 1 354 ? 34.482 21.239 -4.683 1.00 73.62 354 LEU A N 1
ATOM 2920 C CA . LEU A 1 354 ? 35.451 22.337 -4.652 1.00 73.62 354 LEU A CA 1
ATOM 2921 C C . LEU A 1 354 ? 35.718 22.891 -6.058 1.00 73.62 354 LEU A C 1
ATOM 2923 O O . LEU A 1 354 ? 35.687 24.112 -6.225 1.00 73.62 354 LEU A O 1
ATOM 2927 N N . LYS A 1 355 ? 35.879 22.018 -7.067 1.00 70.00 355 LYS A N 1
ATOM 2928 C CA . LYS A 1 355 ? 36.024 22.402 -8.486 1.00 70.00 355 LYS A CA 1
ATOM 2929 C C . LYS A 1 355 ? 34.784 23.142 -9.008 1.00 70.00 355 LYS A C 1
ATOM 2931 O O . LYS A 1 355 ? 34.913 24.196 -9.616 1.00 70.00 355 LYS A O 1
ATOM 2936 N N . GLN A 1 356 ? 33.575 22.657 -8.710 1.00 67.56 356 GLN A N 1
ATOM 2937 C CA . GLN A 1 356 ? 32.321 23.315 -9.115 1.00 67.56 356 GLN A CA 1
ATOM 2938 C C . GLN A 1 356 ? 32.093 24.662 -8.420 1.00 67.56 356 GLN A C 1
ATOM 2940 O O . GLN A 1 356 ? 31.529 25.575 -9.019 1.00 67.56 356 GLN A O 1
ATOM 2945 N N . SER A 1 357 ? 32.518 24.800 -7.162 1.00 62.41 357 SER A N 1
ATOM 2946 C CA . SER A 1 357 ? 32.410 26.068 -6.434 1.00 62.41 357 SER A CA 1
ATOM 2947 C C . SER A 1 357 ? 33.432 27.119 -6.862 1.00 62.41 357 SER A C 1
ATOM 2949 O O . SER A 1 357 ? 33.232 28.294 -6.578 1.00 62.41 357 SER A O 1
ATOM 2951 N N . ALA A 1 358 ? 34.496 26.701 -7.550 1.00 65.31 358 ALA A N 1
ATOM 2952 C CA . ALA A 1 358 ? 35.510 27.582 -8.114 1.00 65.31 358 ALA A CA 1
ATOM 2953 C C . ALA A 1 358 ? 35.121 28.145 -9.496 1.00 65.31 358 ALA A C 1
ATOM 2955 O O . ALA A 1 358 ? 35.876 28.926 -10.062 1.00 65.31 358 ALA A O 1
ATOM 2956 N N . LEU A 1 359 ? 33.941 27.779 -10.024 1.00 72.38 359 LEU A N 1
ATOM 2957 C CA . LEU A 1 359 ? 33.408 28.314 -11.278 1.00 72.38 359 LEU A CA 1
ATOM 2958 C C . LEU A 1 359 ? 33.210 29.829 -11.187 1.00 72.38 359 LEU A C 1
ATOM 2960 O O . LEU A 1 359 ? 32.327 30.285 -10.459 1.00 72.38 359 LEU A O 1
ATOM 2964 N N . PHE A 1 360 ? 33.970 30.598 -11.978 1.00 78.56 360 PHE A N 1
ATOM 2965 C CA . PHE A 1 360 ? 33.841 32.062 -12.084 1.00 78.56 360 PHE A CA 1
ATOM 2966 C C . PHE A 1 360 ? 32.381 32.494 -12.285 1.00 78.56 360 PHE A C 1
ATOM 2968 O O . PHE A 1 360 ? 31.891 33.406 -11.619 1.00 78.56 360 PHE A O 1
ATOM 2975 N N . GLU A 1 361 ? 31.631 31.774 -13.122 1.00 75.25 361 GLU A N 1
ATOM 2976 C CA . GLU A 1 361 ? 30.205 32.019 -13.370 1.00 75.25 361 GLU A CA 1
ATOM 2977 C C . GLU A 1 361 ? 29.338 31.911 -12.107 1.00 75.25 361 GLU A C 1
ATOM 2979 O O . GLU A 1 361 ? 28.391 32.681 -11.933 1.00 75.25 361 GLU A O 1
ATOM 2984 N N . LYS A 1 362 ? 29.701 31.029 -11.169 1.00 74.94 362 LYS A N 1
ATOM 2985 C CA . LYS A 1 362 ? 28.976 30.775 -9.912 1.00 74.94 362 LYS A CA 1
ATOM 2986 C C . LYS A 1 362 ? 29.551 31.512 -8.703 1.00 74.94 362 LYS A C 1
ATOM 2988 O O . LYS A 1 362 ? 28.921 31.515 -7.648 1.00 74.94 362 LYS A O 1
ATOM 2993 N N . ASP A 1 363 ? 30.704 32.161 -8.850 1.00 79.88 363 ASP A N 1
ATOM 2994 C CA . ASP A 1 363 ? 31.361 32.863 -7.750 1.00 79.88 363 ASP A CA 1
ATOM 2995 C C . ASP A 1 363 ? 30.560 34.098 -7.296 1.00 79.88 363 ASP A C 1
ATOM 2997 O O . ASP A 1 363 ? 30.411 35.074 -8.033 1.00 79.88 363 ASP A O 1
ATOM 3001 N N . GLN A 1 364 ? 30.021 34.059 -6.079 1.00 79.88 364 GLN A N 1
ATOM 3002 C CA . GLN A 1 364 ? 29.197 35.136 -5.517 1.00 79.88 364 GLN A CA 1
ATOM 3003 C C . GLN A 1 364 ? 30.013 36.362 -5.097 1.00 79.88 364 GLN A C 1
ATOM 3005 O O . GLN A 1 364 ? 29.437 37.422 -4.859 1.00 79.88 364 GLN A O 1
ATOM 3010 N N . ASP A 1 365 ? 31.344 36.252 -5.046 1.00 82.75 365 ASP A N 1
ATOM 3011 C CA . ASP A 1 365 ? 32.221 37.380 -4.736 1.00 82.75 365 ASP A CA 1
ATOM 3012 C C . ASP A 1 365 ? 32.245 38.460 -5.815 1.00 82.75 365 ASP A C 1
ATOM 3014 O O . ASP A 1 365 ? 32.779 39.544 -5.562 1.00 82.75 365 ASP A O 1
ATOM 3018 N N . PHE A 1 366 ? 31.674 38.168 -6.983 1.00 88.19 366 PHE A N 1
ATOM 3019 C CA . PHE A 1 366 ? 31.594 39.046 -8.137 1.00 88.19 366 PHE A CA 1
ATOM 3020 C C . PHE A 1 366 ? 30.133 39.292 -8.506 1.00 88.19 366 PHE A C 1
ATOM 3022 O O . PHE A 1 366 ? 29.360 38.354 -8.709 1.00 88.19 366 PHE A O 1
ATOM 3029 N N . SER A 1 367 ? 29.749 40.565 -8.625 1.00 88.12 367 SER A N 1
ATOM 3030 C CA . SER A 1 367 ? 28.383 40.911 -9.025 1.00 88.12 367 SER A CA 1
ATOM 3031 C C . SER A 1 367 ? 28.073 40.409 -10.448 1.00 88.12 367 SER A C 1
ATOM 3033 O O . SER A 1 367 ? 28.976 40.388 -11.292 1.00 88.12 367 SER A O 1
ATOM 3035 N N . PRO A 1 368 ? 26.811 40.059 -10.764 1.00 84.62 368 PRO A N 1
ATOM 3036 C CA . PRO A 1 368 ? 26.418 39.685 -12.126 1.00 84.62 368 PRO A CA 1
ATOM 3037 C C . PRO A 1 368 ? 26.801 40.747 -13.165 1.00 84.62 368 PRO A C 1
ATOM 3039 O O . PRO A 1 368 ? 27.276 40.415 -14.249 1.00 84.62 368 PRO A O 1
ATOM 3042 N N . TYR A 1 369 ? 26.686 42.029 -12.799 1.00 88.62 369 TYR A N 1
ATOM 3043 C CA . TYR A 1 369 ? 27.095 43.150 -13.642 1.00 88.62 369 TYR A CA 1
ATOM 3044 C C . TYR A 1 369 ? 28.605 43.170 -13.894 1.00 88.62 369 TYR A C 1
ATOM 3046 O O . TYR A 1 369 ? 29.018 43.376 -15.031 1.00 88.62 369 TYR A O 1
ATOM 3054 N N . PHE A 1 370 ? 29.442 42.902 -12.886 1.00 93.75 370 PHE A N 1
ATOM 3055 C CA . PHE A 1 370 ? 30.887 42.780 -13.100 1.00 93.75 370 PHE A CA 1
ATOM 3056 C C . PHE A 1 370 ? 31.215 41.637 -14.063 1.00 93.75 370 PHE A C 1
ATOM 3058 O O . PHE A 1 370 ? 31.987 41.844 -14.992 1.00 93.75 370 PHE A O 1
ATOM 3065 N N . LYS A 1 371 ? 30.608 40.456 -13.879 1.00 92.38 371 LYS A N 1
ATOM 3066 C CA . LYS A 1 371 ? 30.854 39.295 -14.749 1.00 92.38 371 LYS A CA 1
ATOM 3067 C C . LYS A 1 371 ? 30.468 39.579 -16.193 1.00 92.38 371 LYS A C 1
ATOM 3069 O O . LYS A 1 371 ? 31.252 39.290 -17.089 1.00 92.38 371 LYS A O 1
ATOM 3074 N N . LEU A 1 372 ? 29.309 40.201 -16.416 1.00 88.06 372 LEU A N 1
ATOM 3075 C CA . LEU A 1 372 ? 28.872 40.609 -17.749 1.00 88.06 372 LEU A CA 1
ATOM 3076 C C . LEU A 1 372 ? 29.858 41.602 -18.378 1.00 88.06 372 LEU A C 1
ATOM 3078 O O . LEU A 1 372 ? 30.343 41.363 -19.478 1.00 88.06 372 LEU A O 1
ATOM 3082 N N . ASN A 1 373 ? 30.214 42.674 -17.662 1.00 91.38 373 ASN A N 1
ATOM 3083 C CA . ASN A 1 373 ? 31.170 43.664 -18.163 1.00 91.38 373 ASN A CA 1
ATOM 3084 C C . ASN A 1 373 ? 32.547 43.039 -18.443 1.00 91.38 373 ASN A C 1
ATOM 3086 O O . ASN A 1 373 ? 33.147 43.329 -19.473 1.00 91.38 373 ASN A O 1
ATOM 3090 N N . LEU A 1 374 ? 33.025 42.138 -17.579 1.00 93.94 374 LEU A N 1
ATOM 3091 C CA . LEU A 1 374 ? 34.266 41.400 -17.801 1.00 93.94 374 LEU A CA 1
ATOM 3092 C C . LEU A 1 374 ? 34.162 40.498 -19.037 1.00 93.94 374 LEU A C 1
ATOM 3094 O O . LEU A 1 374 ? 35.094 40.470 -19.829 1.00 93.94 374 LEU A O 1
ATOM 3098 N N . THR A 1 375 ? 33.036 39.810 -19.236 1.00 93.44 375 THR A N 1
ATOM 3099 C CA . THR A 1 375 ? 32.787 38.973 -20.424 1.00 93.44 375 THR A CA 1
ATOM 3100 C C . THR A 1 375 ? 32.893 39.797 -21.703 1.00 93.44 375 THR A C 1
ATOM 3102 O O . THR A 1 375 ? 33.593 39.400 -22.630 1.00 93.44 375 THR A O 1
ATOM 3105 N N . LEU A 1 376 ? 32.257 40.971 -21.742 1.00 92.25 376 LEU A N 1
ATOM 3106 C CA . LEU A 1 376 ? 32.305 41.873 -22.894 1.00 92.25 376 LEU A CA 1
ATOM 3107 C C . LEU A 1 376 ? 33.727 42.392 -23.142 1.00 92.25 376 LEU A C 1
ATOM 3109 O O . LEU A 1 376 ? 34.234 42.319 -24.257 1.00 92.25 376 LEU A O 1
ATOM 3113 N N . ILE A 1 377 ? 34.419 42.838 -22.091 1.00 93.12 377 ILE A N 1
ATOM 3114 C CA . ILE A 1 377 ? 35.795 43.340 -22.197 1.00 93.12 377 ILE A CA 1
ATOM 3115 C C . ILE A 1 377 ? 36.758 42.241 -22.665 1.00 93.12 377 ILE A C 1
ATOM 3117 O O . ILE A 1 377 ? 37.556 42.474 -23.572 1.00 93.12 377 ILE A O 1
ATOM 3121 N N . LEU A 1 378 ? 36.667 41.037 -22.096 1.00 94.31 378 LEU A N 1
ATOM 3122 C CA . LEU A 1 378 ? 37.462 39.889 -22.532 1.00 94.31 378 LEU A CA 1
ATOM 3123 C C . LEU A 1 378 ? 37.120 39.493 -23.967 1.00 94.31 378 LEU A C 1
ATOM 3125 O O . LEU A 1 378 ? 38.028 39.173 -24.722 1.00 94.31 378 LEU A O 1
ATOM 3129 N N . SER A 1 379 ? 35.856 39.603 -24.382 1.00 93.44 379 SER A N 1
ATOM 3130 C CA . SER A 1 379 ? 35.459 39.360 -25.773 1.00 93.44 379 SER A CA 1
ATOM 3131 C C . SER A 1 379 ? 36.133 40.335 -26.740 1.00 93.44 379 SER A C 1
ATOM 3133 O O . SER A 1 379 ? 36.603 39.915 -27.794 1.00 93.44 379 SER A O 1
ATOM 3135 N N . ARG A 1 380 ? 36.263 41.619 -26.370 1.00 92.06 380 ARG A N 1
ATOM 3136 C CA . ARG A 1 380 ? 37.020 42.619 -27.151 1.00 92.06 380 ARG A CA 1
ATOM 3137 C C . ARG A 1 380 ? 38.506 42.253 -27.239 1.00 92.06 380 ARG A C 1
ATOM 3139 O O . ARG A 1 380 ? 39.086 42.325 -28.318 1.00 92.06 380 ARG A O 1
ATOM 3146 N N . ILE A 1 381 ? 39.116 41.844 -26.121 1.00 93.00 381 ILE A N 1
ATOM 3147 C CA . ILE A 1 381 ? 40.531 41.429 -26.066 1.00 93.00 381 ILE A CA 1
ATOM 3148 C C . ILE A 1 381 ? 40.765 40.197 -26.945 1.00 93.00 381 ILE A C 1
ATOM 3150 O O . ILE A 1 381 ? 41.688 40.188 -27.758 1.00 93.00 381 ILE A O 1
ATOM 3154 N N . ILE A 1 382 ? 39.911 39.181 -26.808 1.00 93.62 382 ILE A N 1
ATOM 3155 C CA . ILE A 1 382 ? 39.945 37.952 -27.603 1.00 93.62 382 ILE A CA 1
ATOM 3156 C C . ILE A 1 382 ? 39.795 38.289 -29.083 1.00 93.62 382 ILE A C 1
ATOM 3158 O O . ILE A 1 382 ? 40.612 37.847 -29.879 1.00 93.62 382 ILE A O 1
ATOM 3162 N N . TYR A 1 383 ? 38.815 39.116 -29.452 1.00 90.62 383 TYR A N 1
ATOM 3163 C CA . TYR A 1 383 ? 38.614 39.542 -30.835 1.00 90.62 383 TYR A CA 1
ATOM 3164 C C . TYR A 1 383 ? 39.870 40.206 -31.420 1.00 90.62 383 TYR A C 1
ATOM 3166 O O . TYR A 1 383 ? 40.282 39.872 -32.527 1.00 90.62 383 TYR A O 1
ATOM 3174 N N . ILE A 1 384 ? 40.518 41.107 -30.672 1.00 89.38 384 ILE A N 1
ATOM 3175 C CA . ILE A 1 384 ? 41.760 41.761 -31.111 1.00 89.38 384 ILE A CA 1
ATOM 3176 C C . ILE A 1 384 ? 42.889 40.737 -31.287 1.00 89.38 384 ILE A C 1
ATOM 3178 O O . ILE A 1 384 ? 43.608 40.797 -32.283 1.00 89.38 384 ILE A O 1
ATOM 3182 N N . LYS A 1 385 ? 43.037 39.780 -30.361 1.00 91.56 385 LYS A N 1
ATOM 3183 C CA . LYS A 1 385 ? 44.053 38.719 -30.464 1.00 91.56 385 LYS A CA 1
ATOM 3184 C C . LYS A 1 385 ? 43.783 37.770 -31.639 1.00 91.56 385 LYS A C 1
ATOM 3186 O O . LYS A 1 385 ? 44.717 37.449 -32.361 1.00 91.56 385 LYS A O 1
ATOM 3191 N N . ILE A 1 386 ? 42.523 37.399 -31.886 1.00 87.56 386 ILE A N 1
ATOM 3192 C CA . ILE A 1 386 ? 42.092 36.624 -33.063 1.00 87.56 386 ILE A CA 1
ATOM 3193 C C . ILE A 1 386 ? 42.419 37.398 -34.348 1.00 87.56 386 ILE A C 1
ATOM 3195 O O . ILE A 1 386 ? 43.053 36.853 -35.246 1.00 87.56 386 ILE A O 1
ATOM 3199 N N . LYS A 1 387 ? 42.060 38.688 -34.425 1.00 83.31 387 LYS A N 1
ATOM 3200 C CA . LYS A 1 387 ? 42.323 39.544 -35.595 1.00 83.31 387 LYS A CA 1
ATOM 3201 C C . LYS A 1 387 ? 43.817 39.690 -35.892 1.00 83.31 387 LYS A C 1
ATOM 3203 O O . LYS A 1 387 ? 44.202 39.737 -37.053 1.00 83.31 387 LYS A O 1
ATOM 3208 N N . ASN A 1 388 ? 44.645 39.774 -34.857 1.00 83.44 388 ASN A N 1
ATOM 3209 C CA . ASN A 1 388 ? 46.090 39.926 -35.002 1.00 83.44 388 ASN A CA 1
ATOM 3210 C C . ASN A 1 388 ? 46.821 38.581 -35.149 1.00 83.44 388 ASN A C 1
ATOM 3212 O O . ASN A 1 388 ? 48.041 38.583 -35.312 1.00 83.44 388 ASN A O 1
ATOM 3216 N N . SER A 1 389 ? 46.110 37.446 -35.103 1.00 83.31 389 SER A N 1
ATOM 3217 C CA . SER A 1 389 ? 46.720 36.138 -35.328 1.00 83.31 389 SER A CA 1
ATOM 3218 C C . SER A 1 389 ? 47.117 35.992 -36.807 1.00 83.31 389 SER A C 1
ATOM 3220 O O . SER A 1 389 ? 46.267 36.154 -37.696 1.00 83.31 389 SER A O 1
ATOM 3222 N N . PRO A 1 390 ? 48.389 35.674 -37.114 1.00 75.44 390 PRO A N 1
ATOM 3223 C CA . PRO A 1 390 ? 48.882 35.565 -38.489 1.00 75.44 390 PRO A CA 1
ATOM 3224 C C . PRO A 1 390 ? 48.208 34.439 -39.294 1.00 75.44 390 PRO A C 1
ATOM 3226 O O . PRO A 1 390 ? 48.213 34.490 -40.524 1.00 75.44 390 PRO A O 1
ATOM 3229 N N . GLY A 1 391 ? 47.599 33.451 -38.624 1.00 69.25 391 GLY A N 1
ATOM 3230 C CA . GLY A 1 391 ? 46.830 32.378 -39.264 1.00 69.25 391 GLY A CA 1
ATOM 3231 C C . GLY A 1 391 ? 45.474 32.830 -39.822 1.00 69.25 391 GLY A C 1
ATOM 3232 O O . GLY A 1 391 ? 44.993 32.267 -40.801 1.00 69.25 391 GLY A O 1
ATOM 3233 N N . ILE A 1 392 ? 44.878 33.884 -39.254 1.00 67.00 392 ILE A N 1
ATOM 3234 C CA . ILE A 1 392 ? 43.494 34.302 -39.543 1.00 67.00 392 ILE A CA 1
ATOM 3235 C C . ILE A 1 392 ? 43.446 35.433 -40.581 1.00 67.00 392 ILE A C 1
ATOM 3237 O O . ILE A 1 392 ? 42.533 35.498 -41.401 1.00 67.00 392 ILE A O 1
ATOM 3241 N N . THR A 1 393 ? 44.474 36.282 -40.633 1.00 58.91 393 THR A N 1
ATOM 3242 C CA . THR A 1 393 ? 44.568 37.415 -41.576 1.00 58.91 393 THR A CA 1
ATOM 3243 C C . THR A 1 393 ? 44.753 37.014 -43.046 1.00 58.91 393 THR A C 1
ATOM 3245 O O . THR A 1 393 ? 44.581 37.857 -43.924 1.00 58.91 393 THR A O 1
ATOM 3248 N N . LYS A 1 394 ? 45.056 35.742 -43.346 1.00 57.38 394 LYS A N 1
ATOM 3249 C CA . LYS A 1 394 ? 45.282 35.242 -44.718 1.00 57.38 394 LYS A CA 1
ATOM 3250 C C . LYS A 1 394 ? 44.077 34.558 -45.384 1.00 57.38 394 LYS A C 1
ATOM 3252 O O . LYS A 1 394 ? 44.183 34.183 -46.548 1.00 57.38 394 LYS A O 1
ATOM 3257 N N . LEU A 1 395 ? 42.939 34.387 -44.707 1.00 49.62 395 LEU A N 1
ATOM 3258 C CA . LEU A 1 395 ? 41.861 33.495 -45.168 1.00 49.62 395 LEU A CA 1
ATOM 3259 C C . LEU A 1 395 ? 40.506 34.211 -45.268 1.00 49.62 395 LEU A C 1
ATOM 3261 O O . LEU A 1 395 ? 39.633 34.063 -44.422 1.00 49.62 395 LEU A O 1
ATOM 3265 N N . ASN A 1 396 ? 40.314 34.959 -46.357 1.00 50.16 396 ASN A N 1
ATOM 3266 C CA . ASN A 1 396 ? 39.073 35.695 -46.641 1.00 50.16 396 ASN A CA 1
ATOM 3267 C C . ASN A 1 396 ? 37.988 34.890 -47.397 1.00 50.16 396 ASN A C 1
ATOM 3269 O O . ASN A 1 396 ? 37.030 35.490 -47.878 1.00 50.16 396 ASN A O 1
ATOM 3273 N N . SER A 1 397 ? 38.080 33.558 -47.530 1.00 53.59 397 SER A N 1
ATOM 3274 C CA . SER A 1 397 ? 37.115 32.817 -48.375 1.00 53.59 397 SER A CA 1
ATOM 3275 C C . SER A 1 397 ? 36.662 31.425 -47.914 1.00 53.59 397 SER A C 1
ATOM 3277 O O . SER A 1 397 ? 35.784 30.859 -48.565 1.00 53.59 397 SER A O 1
ATOM 3279 N N . GLN A 1 398 ? 37.146 30.871 -46.794 1.00 57.66 398 GLN A N 1
ATOM 3280 C CA . GLN A 1 398 ? 36.630 29.597 -46.257 1.00 57.66 398 GLN A CA 1
ATOM 3281 C C . GLN A 1 398 ? 36.491 29.617 -44.724 1.00 57.66 398 GLN A C 1
ATOM 3283 O O . GLN A 1 398 ? 37.272 30.293 -44.057 1.00 57.66 398 GLN A O 1
ATOM 3288 N N . PRO A 1 399 ? 35.500 28.905 -44.144 1.00 58.25 399 PRO A N 1
ATOM 3289 C CA . PRO A 1 399 ? 35.362 28.767 -42.698 1.00 58.25 399 PRO A CA 1
ATOM 3290 C C . PRO A 1 399 ? 36.526 27.932 -42.155 1.00 58.25 399 PRO A C 1
ATOM 3292 O O . PRO A 1 399 ? 36.556 26.712 -42.298 1.00 58.25 399 PRO A O 1
ATOM 3295 N N . VAL A 1 400 ? 37.502 28.605 -41.558 1.00 61.38 400 VAL A N 1
ATOM 3296 C CA . VAL A 1 400 ? 38.633 27.966 -40.884 1.00 61.38 400 VAL A CA 1
ATOM 3297 C C . VAL A 1 400 ? 38.188 27.598 -39.469 1.00 61.38 400 VAL A C 1
ATOM 3299 O O . VAL A 1 400 ? 37.501 28.380 -38.817 1.00 61.38 400 VAL A O 1
ATOM 3302 N N . ASN A 1 401 ? 38.553 26.410 -38.988 1.00 72.50 401 ASN A N 1
ATOM 3303 C CA . ASN A 1 401 ? 38.429 26.070 -37.571 1.00 72.50 401 ASN A CA 1
ATOM 3304 C C . ASN A 1 401 ? 39.663 26.607 -36.838 1.00 72.50 401 ASN A C 1
ATOM 3306 O O . ASN A 1 401 ? 40.779 26.328 -37.273 1.00 72.50 401 ASN A O 1
ATOM 3310 N N . LEU A 1 402 ? 39.470 27.331 -35.732 1.00 78.25 402 LEU A N 1
ATOM 3311 C CA . LEU A 1 402 ? 40.561 27.729 -34.839 1.00 78.25 402 LEU A CA 1
ATOM 3312 C C . LEU A 1 402 ? 41.333 26.471 -34.419 1.00 78.25 402 LEU A C 1
ATOM 3314 O O . LEU A 1 402 ? 40.722 25.510 -33.938 1.00 78.25 402 LEU A O 1
ATOM 3318 N N . SER A 1 403 ? 42.652 26.443 -34.620 1.00 84.75 403 SER A N 1
ATOM 3319 C CA . SER A 1 403 ? 43.438 25.300 -34.161 1.00 84.75 403 SER A CA 1
ATOM 3320 C C . SER A 1 403 ? 43.444 25.249 -32.630 1.00 84.75 403 SER A C 1
ATOM 3322 O O . SER A 1 403 ? 43.379 26.276 -31.950 1.00 84.75 403 SER A O 1
ATOM 3324 N N . ILE A 1 404 ? 43.545 24.041 -32.065 1.00 83.00 404 ILE A N 1
ATOM 3325 C CA . ILE A 1 404 ? 43.630 23.851 -30.606 1.00 83.00 404 ILE A CA 1
ATOM 3326 C C . ILE A 1 404 ? 44.817 24.646 -30.032 1.00 83.00 404 ILE A C 1
ATOM 3328 O O . ILE A 1 404 ? 44.722 25.191 -28.935 1.00 83.00 404 ILE A O 1
ATOM 3332 N N . THR A 1 405 ? 45.912 24.757 -30.788 1.00 87.12 405 THR A N 1
ATOM 3333 C CA . THR A 1 405 ? 47.102 25.526 -30.405 1.00 87.12 405 THR A CA 1
ATOM 3334 C C . THR A 1 405 ? 46.803 27.022 -30.293 1.00 87.12 405 THR A C 1
ATOM 3336 O O . THR A 1 405 ? 47.100 27.613 -29.260 1.00 87.12 405 THR A O 1
ATOM 3339 N N . G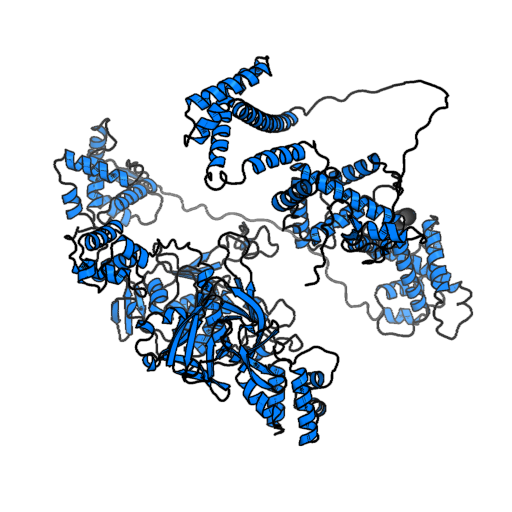LU A 1 406 ? 46.137 27.621 -31.285 1.00 85.81 406 GLU A N 1
ATOM 3340 C CA . GLU A 1 406 ? 45.762 29.045 -31.253 1.00 85.81 406 GLU A CA 1
ATOM 3341 C C . GLU A 1 406 ? 44.763 29.353 -30.127 1.00 85.81 406 GLU A C 1
ATOM 3343 O O . GLU A 1 406 ? 44.873 30.383 -29.460 1.00 85.81 406 GLU A O 1
ATOM 3348 N N . GLU A 1 407 ? 43.810 28.450 -29.862 1.00 88.94 407 GLU A N 1
ATOM 3349 C CA . GLU A 1 407 ? 42.896 28.578 -28.719 1.00 88.94 407 GLU A CA 1
ATOM 3350 C C . GLU A 1 407 ? 43.674 28.627 -27.394 1.00 88.94 407 GLU A C 1
ATOM 3352 O O . GLU A 1 407 ? 43.433 29.499 -26.551 1.00 88.94 407 GLU A O 1
ATOM 3357 N N . ILE A 1 408 ? 44.625 27.704 -27.216 1.00 87.31 408 ILE A N 1
ATOM 3358 C CA . ILE A 1 408 ? 45.457 27.602 -26.014 1.00 87.31 408 ILE A CA 1
ATOM 3359 C C . ILE A 1 408 ? 46.339 28.844 -25.853 1.00 87.31 408 ILE A C 1
ATOM 3361 O O . ILE A 1 408 ? 46.419 29.376 -24.744 1.00 87.31 408 ILE A O 1
ATOM 3365 N N . GLU A 1 409 ? 46.961 29.326 -26.929 1.00 92.25 409 GLU A N 1
ATOM 3366 C CA . GLU A 1 409 ? 47.818 30.516 -26.917 1.00 92.25 409 GLU A CA 1
ATOM 3367 C C . GLU A 1 409 ? 47.041 31.777 -26.524 1.00 92.25 409 GLU A C 1
ATOM 3369 O O . GLU A 1 409 ? 47.451 32.495 -25.608 1.00 92.25 409 GLU A O 1
ATOM 3374 N N . ILE A 1 410 ? 45.883 32.024 -27.150 1.00 90.62 410 ILE A N 1
ATOM 3375 C CA . ILE A 1 410 ? 45.045 33.195 -26.851 1.00 90.62 410 ILE A CA 1
ATOM 3376 C C . ILE A 1 410 ? 44.566 33.149 -25.396 1.00 90.62 410 ILE A C 1
ATOM 3378 O O . ILE A 1 410 ? 44.668 34.142 -24.671 1.00 90.62 410 ILE A O 1
ATOM 3382 N N . ARG A 1 411 ? 44.075 31.989 -24.949 1.00 93.81 411 ARG A N 1
ATOM 3383 C CA . ARG A 1 411 ? 43.584 31.778 -23.584 1.00 93.81 411 ARG A CA 1
ATOM 3384 C C . ARG A 1 411 ? 44.679 31.986 -22.539 1.00 93.81 411 ARG A C 1
ATOM 3386 O O . ARG A 1 411 ? 44.457 32.710 -21.569 1.00 93.81 411 ARG A O 1
ATOM 3393 N N . ASN A 1 412 ? 45.835 31.346 -22.718 1.00 91.06 412 ASN A N 1
ATOM 3394 C CA . ASN A 1 412 ? 46.937 31.425 -21.760 1.00 91.06 412 ASN A CA 1
ATOM 3395 C C . ASN A 1 412 ? 47.508 32.846 -21.716 1.00 91.06 412 ASN A C 1
ATOM 3397 O O . ASN A 1 412 ? 47.655 33.397 -20.633 1.00 91.06 412 ASN A O 1
ATOM 3401 N N . SER A 1 413 ? 47.679 33.497 -22.871 1.00 94.06 413 SER A N 1
ATOM 3402 C CA . SER A 1 413 ? 48.138 34.888 -22.936 1.00 94.06 413 SER A CA 1
ATOM 3403 C C . SER A 1 413 ? 47.240 35.844 -22.138 1.00 94.06 413 SER A C 1
ATOM 3405 O O . SER A 1 413 ? 47.743 36.697 -21.410 1.00 94.06 413 SER A O 1
ATOM 3407 N N . ILE A 1 414 ? 45.913 35.698 -22.225 1.00 92.44 414 ILE A N 1
ATOM 3408 C CA . ILE A 1 414 ? 44.969 36.522 -21.451 1.00 92.44 414 ILE A CA 1
ATOM 3409 C C . ILE A 1 414 ? 45.065 36.215 -19.953 1.00 92.44 414 ILE A C 1
ATOM 3411 O O . ILE A 1 414 ? 45.086 37.134 -19.134 1.00 92.44 414 ILE A O 1
ATOM 3415 N N . LEU A 1 415 ? 45.114 34.934 -19.585 1.00 92.31 415 LEU A N 1
ATOM 3416 C CA . LEU A 1 415 ? 45.230 34.511 -18.191 1.00 92.31 415 LEU A CA 1
ATOM 3417 C C . LEU A 1 415 ? 46.512 35.055 -17.544 1.00 92.31 415 LEU A C 1
ATOM 3419 O O . LEU A 1 415 ? 46.458 35.577 -16.428 1.00 92.31 415 LEU A O 1
ATOM 3423 N N . ASP A 1 416 ? 47.633 34.990 -18.258 1.00 90.81 416 ASP A N 1
ATOM 3424 C CA . ASP A 1 416 ? 48.932 35.477 -17.799 1.00 90.81 416 ASP A CA 1
ATOM 3425 C C . ASP A 1 416 ? 48.924 37.001 -17.623 1.00 90.81 416 ASP A C 1
ATOM 3427 O O . ASP A 1 416 ? 49.399 37.511 -16.610 1.00 90.81 416 ASP A O 1
ATOM 3431 N N . GLU A 1 417 ? 48.315 37.748 -18.554 1.00 92.12 417 GLU A N 1
ATOM 3432 C CA . GLU A 1 417 ? 48.168 39.204 -18.434 1.00 92.12 417 GLU A CA 1
ATOM 3433 C C . GLU A 1 417 ? 47.352 39.606 -17.192 1.00 92.12 417 GLU A C 1
ATOM 3435 O O . GLU A 1 417 ? 47.745 40.526 -16.467 1.00 92.12 417 GLU A O 1
ATOM 3440 N N . ILE A 1 418 ? 46.244 38.910 -16.912 1.00 91.06 418 ILE A N 1
ATOM 3441 C CA . ILE A 1 418 ? 45.408 39.182 -15.733 1.00 91.06 418 ILE A CA 1
ATOM 3442 C C . ILE A 1 418 ? 46.176 38.840 -14.450 1.00 91.06 418 ILE A C 1
ATOM 3444 O O . ILE A 1 418 ? 46.204 39.654 -13.523 1.00 91.06 418 ILE A O 1
ATOM 3448 N N . THR A 1 419 ? 46.820 37.670 -14.408 1.00 86.44 419 THR A N 1
ATOM 3449 C CA . THR A 1 419 ? 47.523 37.151 -13.220 1.00 86.44 419 THR A CA 1
ATOM 3450 C C . THR A 1 419 ? 48.769 37.975 -12.889 1.00 86.44 419 THR A C 1
ATOM 3452 O O . THR A 1 419 ? 49.038 38.231 -11.719 1.00 86.44 419 THR A O 1
ATOM 3455 N N . ALA A 1 420 ? 49.462 38.506 -13.901 1.00 87.75 420 ALA A N 1
ATOM 3456 C CA . ALA A 1 420 ? 50.580 39.440 -13.743 1.00 87.75 420 ALA A CA 1
ATOM 3457 C C . ALA A 1 420 ? 50.159 40.842 -13.254 1.00 87.75 420 ALA A C 1
ATOM 3459 O O . ALA A 1 420 ? 50.978 41.759 -13.206 1.00 87.75 420 ALA A O 1
ATOM 3460 N N . GLY A 1 421 ? 48.879 41.056 -12.933 1.00 87.00 421 GLY A N 1
ATOM 3461 C CA . GLY A 1 421 ? 48.403 42.333 -12.413 1.00 87.00 421 GLY A CA 1
ATOM 3462 C C . GLY A 1 421 ? 48.259 43.426 -13.476 1.00 87.00 421 GLY A C 1
ATOM 3463 O O . GLY A 1 421 ? 48.031 44.586 -13.118 1.00 87.00 421 GLY A O 1
ATOM 3464 N N . LYS A 1 422 ? 48.365 43.109 -14.778 1.00 88.50 422 LYS A N 1
ATOM 3465 C CA . LYS A 1 422 ? 48.307 44.135 -15.830 1.00 88.50 422 LYS A CA 1
ATOM 3466 C C . LYS A 1 422 ? 46.936 44.811 -15.846 1.00 88.50 422 LYS A C 1
ATOM 3468 O O . LYS A 1 422 ? 45.883 44.168 -15.782 1.00 88.50 422 LYS A O 1
ATOM 3473 N N . LYS A 1 423 ? 46.948 46.144 -15.937 1.00 88.69 423 LYS A N 1
ATOM 3474 C CA . LYS A 1 423 ? 45.727 46.935 -16.125 1.00 88.69 423 LYS A CA 1
ATOM 3475 C C . LYS A 1 423 ? 45.202 46.708 -17.542 1.00 88.69 423 LYS A C 1
ATOM 3477 O O . LYS A 1 423 ? 45.972 46.734 -18.498 1.00 88.69 423 LYS A O 1
ATOM 3482 N N . ILE A 1 424 ? 43.888 46.537 -17.675 1.00 88.12 424 ILE A N 1
ATOM 3483 C CA . ILE A 1 424 ? 43.238 46.514 -18.989 1.00 88.12 424 ILE A CA 1
ATOM 3484 C C . ILE A 1 424 ? 43.405 47.894 -19.632 1.00 88.12 424 ILE A C 1
ATOM 3486 O O . ILE A 1 424 ? 43.209 48.914 -18.966 1.00 88.12 424 ILE A O 1
ATOM 3490 N N . ASN A 1 425 ? 43.761 47.920 -20.918 1.00 85.50 425 ASN A N 1
ATOM 3491 C CA . ASN A 1 425 ? 43.903 49.153 -21.687 1.00 85.50 425 ASN A CA 1
ATOM 3492 C C . ASN A 1 425 ? 42.636 50.021 -21.541 1.00 85.50 425 ASN A C 1
ATOM 3494 O O . ASN A 1 425 ? 41.522 49.544 -21.766 1.00 85.50 425 ASN A O 1
ATOM 3498 N N . SER A 1 426 ? 42.808 51.296 -21.176 1.00 82.25 426 SER A N 1
ATOM 3499 C CA . SER A 1 426 ? 41.711 52.242 -20.929 1.00 82.25 426 SER A CA 1
ATOM 3500 C C . SER A 1 426 ? 40.786 52.411 -22.131 1.00 82.25 426 SER A C 1
ATOM 3502 O O . SER A 1 426 ? 39.594 52.659 -21.954 1.00 82.25 426 SER A O 1
ATOM 3504 N N . GLN A 1 427 ? 41.296 52.208 -23.349 1.00 81.06 427 GLN A N 1
ATOM 3505 C CA . GLN A 1 427 ? 40.473 52.199 -24.548 1.00 81.06 427 GLN A CA 1
ATOM 3506 C C . GLN A 1 427 ? 39.405 51.108 -24.436 1.00 81.06 427 GLN A C 1
ATOM 3508 O O . GLN A 1 427 ? 38.222 51.413 -24.587 1.00 81.06 427 GLN A O 1
ATOM 3513 N N . LEU A 1 428 ? 39.780 49.879 -24.063 1.00 84.62 428 LEU A N 1
ATOM 3514 C CA . LEU A 1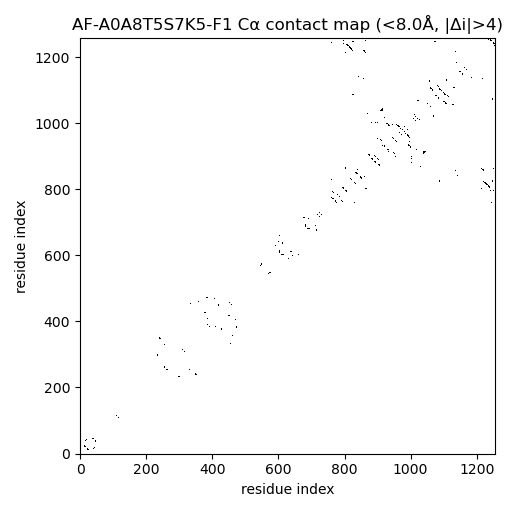 428 ? 38.881 48.723 -23.930 1.00 84.62 428 LEU A CA 1
ATOM 3515 C C . LEU A 1 428 ? 37.874 48.854 -22.780 1.00 84.62 428 LEU A C 1
ATOM 3517 O O . LEU A 1 428 ? 36.890 48.118 -22.756 1.00 84.62 428 LEU A O 1
ATOM 3521 N N . LEU A 1 429 ? 38.067 49.809 -21.867 1.00 85.12 429 LEU A N 1
ATOM 3522 C CA . LEU A 1 429 ? 37.200 50.088 -20.720 1.00 85.12 429 LEU A CA 1
ATOM 3523 C C . LEU A 1 429 ? 36.166 51.190 -21.024 1.00 85.12 429 LEU A C 1
ATOM 3525 O O . LEU A 1 429 ? 36.031 52.159 -20.281 1.00 85.12 429 LEU A O 1
ATOM 3529 N N . LYS A 1 430 ? 35.422 51.050 -22.126 1.00 77.44 430 LYS A N 1
ATOM 3530 C CA . LYS A 1 430 ? 34.325 51.961 -22.505 1.00 77.44 430 LYS A CA 1
ATOM 3531 C C . LYS A 1 430 ? 32.961 51.269 -22.402 1.00 77.44 430 LYS A C 1
ATOM 3533 O O . LYS A 1 430 ? 32.866 50.069 -22.661 1.00 77.44 430 LYS A O 1
ATOM 3538 N N . LYS A 1 431 ? 31.917 52.054 -22.094 1.00 75.31 431 LYS A N 1
ATOM 3539 C CA . LYS A 1 431 ? 30.492 51.653 -22.065 1.00 75.31 431 LYS A CA 1
ATOM 3540 C C . LYS A 1 431 ? 30.189 50.502 -21.090 1.00 75.31 431 LYS A C 1
ATOM 3542 O O . LYS A 1 431 ? 29.847 49.401 -21.507 1.00 75.31 431 LYS A O 1
ATOM 3547 N N . PHE A 1 432 ? 30.305 50.759 -19.789 1.00 81.69 432 PHE A N 1
ATOM 3548 C CA . PHE A 1 432 ? 29.915 49.777 -18.776 1.00 81.69 432 PHE A CA 1
ATOM 3549 C C . PHE A 1 432 ? 28.391 49.663 -18.655 1.00 81.69 432 PHE A C 1
ATOM 3551 O O . PHE A 1 432 ? 27.691 50.668 -18.537 1.00 81.69 432 PHE A O 1
ATOM 3558 N N . TYR A 1 433 ? 27.875 48.437 -18.615 1.00 77.06 433 TYR A N 1
ATOM 3559 C CA . TYR A 1 433 ? 26.461 48.180 -18.357 1.00 77.06 433 TYR A CA 1
ATOM 3560 C C . TYR A 1 433 ? 26.179 48.241 -16.852 1.00 77.06 433 TYR A C 1
ATOM 3562 O O . TYR A 1 433 ? 26.624 47.360 -16.112 1.00 77.06 433 TYR A O 1
ATOM 3570 N N . MET A 1 434 ? 25.463 49.282 -16.405 1.00 79.12 434 MET A N 1
ATOM 3571 C CA . MET A 1 434 ? 25.047 49.493 -15.005 1.00 79.12 434 MET A CA 1
ATOM 3572 C C . MET A 1 434 ? 26.188 49.365 -13.968 1.00 79.12 434 MET A C 1
ATOM 3574 O O . MET A 1 434 ? 25.969 48.961 -12.825 1.00 79.12 434 MET A O 1
ATOM 3578 N N . PHE A 1 435 ? 27.424 49.701 -14.353 1.00 81.19 435 PHE A N 1
ATOM 3579 C CA . PHE A 1 435 ? 28.619 49.541 -13.520 1.00 81.19 435 PHE A CA 1
ATOM 3580 C C . PHE A 1 435 ? 29.548 50.751 -13.665 1.00 81.19 435 PHE A C 1
ATOM 3582 O O . PHE A 1 435 ? 29.737 51.237 -14.773 1.00 81.19 435 PHE A O 1
ATOM 3589 N N . SER A 1 436 ? 30.134 51.260 -12.577 1.00 89.56 436 SER A N 1
ATOM 3590 C CA . SER A 1 436 ? 31.129 52.340 -12.674 1.00 89.56 436 SER A CA 1
ATOM 3591 C C . SER A 1 436 ? 32.530 51.776 -12.921 1.00 89.56 436 SER A C 1
ATOM 3593 O O . SER A 1 436 ? 32.834 50.650 -12.516 1.00 89.56 436 SER A O 1
ATOM 3595 N N . LEU A 1 437 ? 33.402 52.568 -13.554 1.00 89.75 437 LEU A N 1
ATOM 3596 C CA . LEU A 1 437 ? 34.798 52.192 -13.803 1.00 89.75 437 LEU A CA 1
ATOM 3597 C C . LEU A 1 437 ? 35.541 51.869 -12.497 1.00 89.75 437 LEU A C 1
ATOM 3599 O O . LEU A 1 437 ? 36.238 50.861 -12.419 1.00 89.75 437 LEU A O 1
ATOM 3603 N N . GLU A 1 438 ? 35.351 52.684 -11.460 1.00 90.88 438 GLU A N 1
ATOM 3604 C CA . GLU A 1 438 ? 35.955 52.472 -10.139 1.00 90.88 438 GLU A CA 1
ATOM 3605 C C . GLU A 1 438 ? 35.525 51.133 -9.536 1.00 90.88 438 GLU A C 1
ATOM 3607 O O . GLU A 1 438 ? 36.366 50.325 -9.141 1.00 90.88 438 GLU A O 1
ATOM 3612 N N . LYS A 1 439 ? 34.216 50.836 -9.553 1.00 90.75 439 LYS A N 1
ATOM 3613 C CA . LYS A 1 439 ? 33.698 49.543 -9.088 1.00 90.75 439 LYS A CA 1
ATOM 3614 C C . LYS A 1 439 ? 34.277 48.397 -9.913 1.00 90.75 439 LYS A C 1
ATOM 3616 O O . LYS A 1 439 ? 34.668 47.383 -9.339 1.00 90.75 439 LYS A O 1
ATOM 3621 N N . PHE A 1 440 ? 34.377 48.550 -11.235 1.00 93.62 440 PHE A N 1
ATOM 3622 C CA . PHE A 1 440 ? 35.000 47.547 -12.101 1.00 93.62 440 PHE A CA 1
ATOM 3623 C C . PHE A 1 440 ? 36.442 47.263 -11.697 1.00 93.62 440 PHE A C 1
ATOM 3625 O O . PHE A 1 440 ? 36.802 46.103 -11.520 1.00 93.62 440 PHE A O 1
ATOM 3632 N N . GLN A 1 441 ? 37.250 48.299 -11.487 1.00 91.81 441 GLN A N 1
ATOM 3633 C CA . GLN A 1 441 ? 38.647 48.150 -11.090 1.00 91.81 441 GLN A CA 1
ATOM 3634 C C . GLN A 1 441 ? 38.797 47.468 -9.725 1.00 91.81 441 GLN A C 1
ATOM 3636 O O . GLN A 1 441 ? 39.682 46.627 -9.564 1.00 91.81 441 GLN A O 1
ATOM 3641 N N . THR A 1 442 ? 37.916 47.758 -8.764 1.00 92.88 442 THR A N 1
ATOM 3642 C CA . THR A 1 442 ? 37.911 47.081 -7.458 1.00 92.88 442 THR A CA 1
ATOM 3643 C C . THR A 1 442 ? 37.638 45.584 -7.593 1.00 92.88 442 THR A C 1
ATOM 3645 O O . THR A 1 442 ? 38.389 44.766 -7.059 1.00 92.88 442 THR A O 1
ATOM 3648 N N . TYR A 1 443 ? 36.600 45.199 -8.341 1.00 93.06 443 TYR A N 1
ATOM 3649 C CA . TYR A 1 443 ? 36.311 43.782 -8.579 1.00 93.06 443 TYR A CA 1
ATOM 3650 C C . TYR A 1 443 ? 37.387 43.111 -9.441 1.00 93.06 443 TYR A C 1
ATOM 3652 O O . TYR A 1 443 ? 37.725 41.959 -9.194 1.00 93.06 443 TYR A O 1
ATOM 3660 N N . TYR A 1 444 ? 37.983 43.822 -10.396 1.00 94.06 444 TYR A N 1
ATOM 3661 C CA . TYR A 1 444 ? 39.065 43.290 -11.219 1.00 94.06 444 TYR A CA 1
ATOM 3662 C C . TYR A 1 444 ? 40.316 42.988 -10.386 1.00 94.06 444 TYR A C 1
ATOM 3664 O O . TYR A 1 444 ? 40.841 41.884 -10.473 1.00 94.06 444 TYR A O 1
ATOM 3672 N N . LYS A 1 445 ? 40.722 43.878 -9.470 1.00 91.69 445 LYS A N 1
ATOM 3673 C CA . LYS A 1 445 ? 41.797 43.585 -8.503 1.00 91.69 445 LYS A CA 1
ATOM 3674 C C . LYS A 1 445 ? 41.476 42.372 -7.628 1.00 91.69 445 LYS A C 1
ATOM 3676 O O . LYS A 1 445 ? 42.341 41.536 -7.386 1.00 91.69 445 LYS A O 1
ATOM 3681 N N . LYS A 1 446 ? 40.221 42.240 -7.182 1.00 91.00 446 LYS A N 1
ATOM 3682 C CA . LYS A 1 446 ? 39.765 41.069 -6.414 1.00 91.00 446 LYS A CA 1
ATOM 3683 C C . LYS A 1 446 ? 39.868 39.776 -7.234 1.00 91.00 446 LYS A C 1
ATOM 3685 O O . LYS A 1 446 ? 40.247 38.745 -6.689 1.00 91.00 446 LYS A O 1
ATOM 3690 N N . LEU A 1 447 ? 39.569 39.828 -8.534 1.00 92.38 447 LEU A N 1
ATOM 3691 C CA . LEU A 1 447 ? 39.758 38.705 -9.454 1.00 92.38 447 LEU A CA 1
ATOM 3692 C C . LEU A 1 447 ? 41.239 38.341 -9.607 1.00 92.38 447 LEU A C 1
ATOM 3694 O O . LEU A 1 447 ? 41.572 37.166 -9.508 1.00 92.38 447 LEU A O 1
ATOM 3698 N N . GLN A 1 448 ? 42.116 39.331 -9.780 1.00 91.69 448 GLN A N 1
ATOM 3699 C CA . GLN A 1 448 ? 43.564 39.117 -9.888 1.00 91.69 448 GLN A CA 1
ATOM 3700 C C . GLN A 1 448 ? 44.129 38.437 -8.637 1.00 91.69 448 GLN A C 1
ATOM 3702 O O . GLN A 1 448 ? 44.843 37.449 -8.755 1.00 91.69 448 GLN A O 1
ATOM 3707 N N . LEU A 1 449 ? 43.730 38.896 -7.445 1.00 86.56 449 LEU A N 1
ATOM 3708 C CA . LEU A 1 449 ? 44.120 38.277 -6.174 1.00 86.56 449 LEU A CA 1
ATOM 3709 C C . LEU A 1 449 ? 43.645 36.825 -6.052 1.00 86.56 449 LEU A C 1
ATOM 3711 O O . LEU A 1 449 ? 44.366 35.984 -5.525 1.00 86.56 449 LEU A O 1
ATOM 3715 N N . LYS A 1 450 ? 42.440 36.503 -6.534 1.00 84.69 450 LYS A N 1
ATOM 3716 C CA . LYS A 1 450 ? 41.952 35.117 -6.537 1.00 84.69 450 LYS A CA 1
ATOM 3717 C C . LYS A 1 450 ? 42.718 34.237 -7.518 1.00 84.69 450 LYS A C 1
ATOM 3719 O O . LYS A 1 450 ? 43.058 33.113 -7.178 1.00 84.69 450 LYS A O 1
ATOM 3724 N N . LEU A 1 451 ? 43.005 34.744 -8.715 1.00 84.81 451 LEU A N 1
ATOM 3725 C CA . LEU A 1 451 ? 43.779 34.010 -9.716 1.00 84.81 451 LEU A CA 1
ATOM 3726 C C . LEU A 1 451 ? 45.236 33.803 -9.281 1.00 84.81 451 LEU A C 1
ATOM 3728 O O . LEU A 1 451 ? 45.819 32.784 -9.617 1.00 84.81 451 LEU A O 1
ATOM 3732 N N . SER A 1 452 ? 45.820 34.704 -8.489 1.00 80.38 452 SER A N 1
ATOM 3733 C CA . SER A 1 452 ? 47.182 34.516 -7.977 1.00 80.38 452 SER A CA 1
ATOM 3734 C C . SER A 1 452 ? 47.274 33.601 -6.751 1.00 80.38 452 SER A C 1
ATOM 3736 O O . SER A 1 452 ? 48.344 33.065 -6.481 1.00 80.38 452 SER A O 1
ATOM 3738 N N . SER A 1 453 ? 46.182 33.414 -6.003 1.00 74.44 453 SER A N 1
ATOM 3739 C CA . SER A 1 453 ? 46.188 32.666 -4.735 1.00 74.44 453 SER A CA 1
ATOM 3740 C C . SER A 1 453 ? 45.547 31.279 -4.804 1.00 74.44 453 SER A C 1
ATOM 3742 O O . SER A 1 453 ? 45.688 30.503 -3.861 1.00 74.44 453 SER A O 1
ATOM 3744 N N . ASP A 1 454 ? 44.842 30.942 -5.889 1.00 74.69 454 ASP A N 1
ATOM 3745 C CA . ASP A 1 454 ? 43.981 29.761 -5.922 1.00 74.69 454 ASP A CA 1
ATOM 3746 C C . ASP A 1 454 ? 44.049 28.991 -7.251 1.00 74.69 454 ASP A C 1
ATOM 3748 O O . ASP A 1 454 ? 43.314 29.267 -8.201 1.00 74.69 454 ASP A O 1
ATOM 3752 N N . LEU A 1 455 ? 44.890 27.953 -7.293 1.00 73.25 455 LEU A N 1
ATOM 3753 C CA . LEU A 1 455 ? 45.119 27.115 -8.479 1.00 73.25 455 LEU A CA 1
ATOM 3754 C C . LEU A 1 455 ? 43.845 26.439 -9.020 1.00 73.25 455 LEU A C 1
ATOM 3756 O O . LEU A 1 455 ? 43.682 26.291 -10.232 1.00 73.25 455 LEU A O 1
ATOM 3760 N N . ILE A 1 456 ? 42.901 26.068 -8.149 1.00 72.56 456 ILE A N 1
ATOM 3761 C CA . ILE A 1 456 ? 41.626 25.468 -8.576 1.00 72.56 456 ILE A CA 1
ATOM 3762 C C . ILE A 1 456 ? 40.757 26.526 -9.273 1.00 72.56 456 ILE A C 1
ATOM 3764 O O . ILE A 1 456 ? 40.069 26.228 -10.253 1.00 72.56 456 ILE A O 1
ATOM 3768 N N . TYR A 1 457 ? 40.793 27.766 -8.781 1.00 79.25 457 TYR A N 1
ATOM 3769 C CA . TYR A 1 457 ? 40.091 28.893 -9.390 1.00 79.25 457 TYR A CA 1
ATOM 3770 C C . TYR A 1 457 ? 40.719 29.299 -10.729 1.00 79.25 457 TYR A C 1
ATOM 3772 O O . TYR A 1 457 ? 39.992 29.576 -11.683 1.00 79.25 457 TYR A O 1
ATOM 3780 N N . VAL A 1 458 ? 42.051 29.246 -10.835 1.00 84.38 458 VAL A N 1
ATOM 3781 C CA . VAL A 1 458 ? 42.792 29.450 -12.092 1.00 84.38 458 VAL A CA 1
ATOM 3782 C C . VAL A 1 458 ? 42.330 28.476 -13.169 1.00 84.38 458 VAL A C 1
ATOM 3784 O O . VAL A 1 458 ? 41.971 28.904 -14.264 1.00 84.38 458 VAL A O 1
ATOM 3787 N N . GLU A 1 459 ? 42.272 27.180 -12.861 1.00 79.81 459 GLU A N 1
ATOM 3788 C CA . GLU A 1 459 ? 41.862 26.166 -13.838 1.00 79.81 459 GLU A CA 1
ATOM 3789 C C . GLU A 1 459 ? 40.397 26.335 -14.257 1.00 79.81 459 GLU A C 1
ATOM 3791 O O . GLU A 1 459 ? 40.030 26.191 -15.425 1.00 79.81 459 GLU A O 1
ATOM 3796 N N . SER A 1 460 ? 39.535 26.716 -13.317 1.00 81.50 460 SER A N 1
ATOM 3797 C CA . SER A 1 460 ? 38.160 27.042 -13.659 1.00 81.50 460 SER A CA 1
ATOM 3798 C C . SER A 1 460 ? 38.048 28.268 -14.569 1.00 81.50 460 SER A C 1
ATOM 3800 O O . SER A 1 460 ? 37.222 28.268 -15.483 1.00 81.50 460 SER A O 1
ATOM 3802 N N . PHE A 1 461 ? 38.813 29.324 -14.298 1.00 90.06 461 PHE A N 1
ATOM 3803 C CA . PHE A 1 461 ? 38.789 30.547 -15.094 1.00 90.06 461 PHE A CA 1
ATOM 3804 C C . PHE A 1 461 ? 39.400 30.319 -16.483 1.00 90.06 461 PHE A C 1
ATOM 3806 O O . PHE A 1 461 ? 38.914 30.865 -17.470 1.00 90.06 461 PHE A O 1
ATOM 3813 N N . ARG A 1 462 ? 40.398 29.433 -16.581 1.00 88.00 462 ARG A N 1
ATOM 3814 C CA . ARG A 1 462 ? 40.970 28.949 -17.843 1.00 88.00 462 ARG A CA 1
ATOM 3815 C C . ARG A 1 462 ? 39.905 28.298 -18.730 1.00 88.00 462 ARG A C 1
ATOM 3817 O O . ARG A 1 462 ? 39.813 28.647 -19.902 1.00 88.00 462 ARG A O 1
ATOM 3824 N N . ASN A 1 463 ? 39.063 27.422 -18.180 1.00 84.56 463 ASN A N 1
ATOM 3825 C CA . ASN A 1 463 ? 37.961 26.809 -18.935 1.00 84.56 463 ASN A CA 1
ATOM 3826 C C . ASN A 1 463 ? 36.949 27.850 -19.437 1.00 84.56 463 ASN A C 1
ATOM 3828 O O . ASN A 1 463 ? 36.604 27.848 -20.615 1.00 84.56 463 ASN A O 1
ATOM 3832 N N . TYR A 1 464 ? 36.563 28.797 -18.576 1.00 90.44 464 TYR A N 1
ATOM 3833 C CA . TYR A 1 464 ? 35.697 29.917 -18.958 1.00 90.44 464 TYR A CA 1
ATOM 3834 C C . TYR A 1 464 ? 36.285 30.745 -20.118 1.00 90.44 464 TYR A C 1
ATOM 3836 O O . TYR A 1 464 ? 35.575 31.086 -21.062 1.00 90.44 464 TYR A O 1
ATOM 3844 N N . LEU A 1 465 ? 37.593 31.031 -20.092 1.00 92.38 465 LEU A N 1
ATOM 3845 C CA . LEU A 1 465 ? 38.268 31.711 -21.200 1.00 92.38 465 LEU A CA 1
ATOM 3846 C C . LEU A 1 465 ? 38.265 30.871 -22.488 1.00 92.38 465 LEU A C 1
ATOM 3848 O O . LEU A 1 465 ? 38.064 31.438 -23.555 1.00 92.38 465 LEU A O 1
ATOM 3852 N N . SER A 1 466 ? 38.447 29.548 -22.405 1.00 89.06 466 SER A N 1
ATOM 3853 C CA . SER A 1 466 ? 38.353 28.638 -23.564 1.00 89.06 466 SER A CA 1
ATOM 3854 C C . SER A 1 466 ? 36.985 28.737 -24.244 1.00 89.06 466 SER A C 1
ATOM 3856 O O . SER A 1 466 ? 36.898 28.910 -25.461 1.00 89.06 466 SER A O 1
ATOM 3858 N N . ASP A 1 467 ? 35.912 28.683 -23.456 1.00 87.56 467 ASP A N 1
ATOM 3859 C CA . ASP A 1 467 ? 34.547 28.780 -23.974 1.00 87.56 467 ASP A CA 1
ATOM 3860 C C . ASP A 1 467 ? 34.284 30.159 -24.592 1.00 87.56 467 ASP A C 1
ATOM 3862 O O . ASP A 1 467 ? 33.680 30.260 -25.662 1.00 87.56 467 ASP A O 1
ATOM 3866 N N . LEU A 1 468 ? 34.811 31.224 -23.978 1.00 91.75 468 LEU A N 1
ATOM 3867 C CA . LEU A 1 468 ? 34.693 32.579 -24.508 1.00 91.75 468 LEU A CA 1
ATOM 3868 C C . LEU A 1 468 ? 35.482 32.773 -25.813 1.00 91.75 468 LEU A C 1
ATOM 3870 O O . LEU A 1 468 ? 34.998 33.447 -26.721 1.00 91.75 468 LEU A O 1
ATOM 3874 N N . VAL A 1 469 ? 36.663 32.160 -25.946 1.00 92.75 469 VAL A N 1
ATOM 3875 C CA . VAL A 1 469 ? 37.445 32.174 -27.194 1.00 92.75 469 VAL A CA 1
ATOM 3876 C C . VAL A 1 469 ? 36.665 31.505 -28.321 1.00 92.75 469 VAL A C 1
ATOM 3878 O O . VAL A 1 469 ? 36.514 32.099 -29.390 1.00 92.75 469 VAL A O 1
ATOM 3881 N N . LYS A 1 470 ? 36.083 30.325 -28.070 1.00 89.38 470 LYS A N 1
ATOM 3882 C CA . LYS A 1 470 ? 35.226 29.627 -29.043 1.00 89.38 470 LYS A CA 1
ATOM 3883 C C . LYS A 1 470 ? 34.003 30.447 -29.422 1.00 89.38 470 LYS A C 1
ATOM 3885 O O . LYS A 1 470 ? 33.650 30.499 -30.599 1.00 89.38 470 LYS A O 1
ATOM 3890 N N . LEU A 1 471 ? 33.374 31.097 -28.445 1.00 88.56 471 LEU A N 1
ATOM 3891 C CA . LEU A 1 471 ? 32.210 31.947 -28.662 1.00 88.56 471 LEU A CA 1
ATOM 3892 C C . LEU A 1 471 ? 32.538 33.113 -29.595 1.00 88.56 471 LEU A C 1
ATOM 3894 O O . LEU A 1 471 ? 31.873 33.295 -30.610 1.00 88.56 471 LEU A O 1
ATOM 3898 N N . VAL A 1 472 ? 33.580 33.883 -29.275 1.00 89.88 472 VAL A N 1
ATOM 3899 C CA . VAL A 1 472 ? 33.985 35.045 -30.076 1.00 89.88 472 VAL A CA 1
ATOM 3900 C C . VAL A 1 472 ? 34.437 34.606 -31.464 1.00 89.88 472 VAL A C 1
ATOM 3902 O O . VAL A 1 472 ? 34.045 35.228 -32.446 1.00 89.88 472 VAL A O 1
ATOM 3905 N N . PHE A 1 473 ? 35.187 33.508 -31.569 1.00 87.38 473 PHE A N 1
ATOM 3906 C CA . PHE A 1 473 ? 35.585 32.940 -32.854 1.00 87.38 473 PHE A CA 1
ATOM 3907 C C . PHE A 1 473 ? 34.376 32.537 -33.709 1.00 87.38 473 PHE A C 1
ATOM 3909 O O . PHE A 1 473 ? 34.302 32.871 -34.891 1.00 87.38 473 PHE A O 1
ATOM 3916 N N . THR A 1 474 ? 33.392 31.877 -33.097 1.00 84.62 474 THR A N 1
ATOM 3917 C CA . THR A 1 474 ? 32.138 31.499 -33.760 1.00 84.62 474 THR A CA 1
ATOM 3918 C C . THR A 1 474 ? 31.388 32.744 -34.223 1.00 84.62 474 THR A C 1
ATOM 3920 O O . THR A 1 474 ? 31.041 32.836 -35.392 1.00 84.62 474 THR A O 1
ATOM 3923 N N . ILE A 1 475 ? 31.222 33.751 -33.360 1.00 82.06 475 ILE A N 1
ATOM 3924 C CA . ILE A 1 475 ? 30.570 35.024 -33.705 1.00 82.06 475 ILE A CA 1
ATOM 3925 C C . ILE A 1 475 ? 31.269 35.714 -34.880 1.00 82.06 475 ILE A C 1
ATOM 3927 O O . ILE A 1 475 ? 30.592 36.213 -35.773 1.00 82.06 475 ILE A O 1
ATOM 3931 N N . VAL A 1 476 ? 32.603 35.721 -34.895 1.00 79.19 476 VAL A N 1
ATOM 3932 C CA . VAL A 1 476 ? 33.408 36.240 -36.006 1.00 79.19 476 VAL A CA 1
ATOM 3933 C C . VAL A 1 476 ? 33.090 35.462 -37.290 1.00 79.19 476 VAL A C 1
ATOM 3935 O O . VAL A 1 476 ? 32.767 36.069 -38.304 1.00 79.19 476 VAL A O 1
ATOM 3938 N N . HIS A 1 477 ? 33.073 34.129 -37.266 1.00 74.31 477 HIS A N 1
ATOM 3939 C CA . HIS A 1 477 ? 32.944 33.325 -38.487 1.00 74.31 477 HIS A CA 1
ATOM 3940 C C . HIS A 1 477 ? 31.510 33.012 -38.963 1.00 74.31 477 HIS A C 1
ATOM 3942 O O . HIS A 1 477 ? 31.321 32.734 -40.148 1.00 74.31 477 HIS A O 1
ATOM 3948 N N . SER A 1 478 ? 30.487 33.019 -38.099 1.00 67.81 478 SER A N 1
ATOM 3949 C CA . SER A 1 478 ? 29.197 32.354 -38.368 1.00 67.81 478 SER A CA 1
ATOM 3950 C C . SER A 1 478 ? 27.961 33.264 -38.426 1.00 67.81 478 SER A C 1
ATOM 3952 O O . SER A 1 478 ? 26.844 32.785 -38.228 1.00 67.81 478 SER A O 1
ATOM 3954 N N . ILE A 1 479 ? 28.106 34.553 -38.761 1.00 59.31 479 ILE A N 1
ATOM 3955 C CA . ILE A 1 479 ? 26.990 35.533 -38.819 1.00 59.31 479 ILE A CA 1
ATOM 3956 C C . ILE A 1 479 ? 25.864 35.135 -39.819 1.00 59.31 479 ILE A C 1
ATOM 3958 O O . ILE A 1 479 ? 24.782 35.723 -39.821 1.00 59.31 479 ILE A O 1
ATOM 3962 N N . SER A 1 480 ? 26.043 34.099 -40.649 1.00 50.06 480 SER A N 1
ATOM 3963 C CA . SER A 1 480 ? 25.099 33.726 -41.714 1.00 50.06 480 SER A CA 1
ATOM 3964 C C . SER A 1 480 ? 23.988 32.717 -41.356 1.00 50.06 480 SER A C 1
ATOM 3966 O O . SER A 1 480 ? 23.073 32.563 -42.167 1.00 50.06 480 SER A O 1
ATOM 3968 N N . LYS A 1 481 ? 23.977 32.051 -40.184 1.00 53.38 481 LYS A N 1
ATOM 3969 C CA . LYS A 1 481 ? 22.920 31.063 -39.835 1.00 53.38 481 LYS A CA 1
ATOM 3970 C C . LYS A 1 481 ? 22.005 31.542 -38.700 1.00 53.38 481 LYS A C 1
ATOM 3972 O O . LYS A 1 481 ? 22.430 31.801 -37.584 1.00 53.38 481 LYS A O 1
ATOM 3977 N N . LYS A 1 482 ? 20.718 31.679 -39.035 1.00 53.62 482 LYS A N 1
ATOM 3978 C CA . LYS A 1 482 ? 19.799 32.698 -38.502 1.00 53.62 482 LYS A CA 1
ATOM 3979 C C . LYS A 1 482 ? 18.906 32.298 -37.318 1.00 53.62 482 LYS A C 1
ATOM 3981 O O . LYS A 1 482 ? 18.120 33.137 -36.902 1.00 53.62 482 LYS A O 1
ATOM 3986 N N . SER A 1 483 ? 18.923 31.064 -36.808 1.00 50.66 483 SER A N 1
ATOM 3987 C CA . SER A 1 483 ? 17.742 30.593 -36.059 1.00 50.66 483 SER A CA 1
ATOM 3988 C C . SER A 1 483 ? 17.819 30.537 -34.532 1.00 50.66 483 SER A C 1
ATOM 3990 O O . SER A 1 483 ? 16.744 30.478 -33.947 1.00 50.66 483 SER A O 1
ATOM 3992 N N . GLN A 1 484 ? 18.973 30.573 -33.849 1.00 60.56 484 GLN A N 1
ATOM 3993 C CA . GLN A 1 484 ? 18.996 30.449 -32.372 1.00 60.56 484 GLN A CA 1
ATOM 3994 C C . GLN A 1 484 ? 20.229 31.107 -31.715 1.00 60.56 484 GLN A C 1
ATOM 3996 O O . GLN A 1 484 ? 21.126 30.402 -31.267 1.00 60.56 484 GLN A O 1
ATOM 4001 N N . LEU A 1 485 ? 20.284 32.445 -31.642 1.00 72.50 485 LEU A N 1
ATOM 4002 C CA . LEU A 1 485 ? 21.298 33.149 -30.835 1.00 72.50 485 LEU A CA 1
ATOM 4003 C C . LEU A 1 485 ? 20.807 33.341 -29.391 1.00 72.50 485 LEU A C 1
ATOM 4005 O O . LEU A 1 485 ? 19.674 33.759 -29.147 1.00 72.50 485 LEU A O 1
ATOM 4009 N N . THR A 1 486 ? 21.671 33.058 -28.425 1.00 79.56 486 THR A N 1
ATOM 4010 C CA . THR A 1 486 ? 21.454 33.292 -26.995 1.00 79.56 486 THR A CA 1
ATOM 4011 C C . THR A 1 486 ? 21.545 34.783 -26.645 1.00 79.56 486 THR A C 1
ATOM 4013 O O . THR A 1 486 ? 22.158 35.587 -27.350 1.00 79.56 486 THR A O 1
ATOM 4016 N N . LYS A 1 487 ? 20.973 35.178 -25.497 1.00 78.25 487 LYS A N 1
ATOM 4017 C CA . LYS A 1 487 ? 21.040 36.569 -25.001 1.00 78.25 487 LYS A CA 1
ATOM 4018 C C . LYS A 1 487 ? 22.479 37.074 -24.815 1.00 78.25 487 LYS A C 1
ATOM 4020 O O . LYS A 1 487 ? 22.728 38.259 -25.014 1.00 78.25 487 LYS A O 1
ATOM 4025 N N . LEU A 1 488 ? 23.413 36.193 -24.438 1.00 78.50 488 LEU A N 1
ATOM 4026 C CA . LEU A 1 488 ? 24.825 36.547 -24.272 1.00 78.50 488 LEU A CA 1
ATOM 4027 C C . LEU A 1 488 ? 25.510 36.767 -25.626 1.00 78.50 488 LEU A C 1
ATOM 4029 O O . LEU A 1 488 ? 26.207 37.763 -25.786 1.00 78.50 488 LEU A O 1
ATOM 4033 N N . GLU A 1 489 ? 25.264 35.894 -26.607 1.00 82.31 489 GLU A N 1
ATOM 4034 C CA . GLU A 1 489 ? 25.776 36.060 -27.975 1.00 82.31 489 GLU A CA 1
ATOM 4035 C C . GLU A 1 489 ? 25.307 37.379 -28.586 1.00 82.31 489 GLU A C 1
ATOM 4037 O O . GLU A 1 489 ? 26.119 38.124 -29.124 1.00 82.31 489 GLU A O 1
ATOM 4042 N N . LEU A 1 490 ? 24.023 37.717 -28.427 1.00 80.88 490 LEU A N 1
ATOM 4043 C CA . LEU A 1 490 ? 23.470 38.995 -28.881 1.00 80.88 490 LEU A CA 1
ATOM 4044 C C . LEU A 1 490 ? 24.128 40.195 -28.185 1.00 80.88 490 LEU A C 1
ATOM 4046 O O . LEU A 1 490 ? 24.411 41.199 -28.839 1.00 80.88 490 LEU A O 1
ATOM 4050 N N . ALA A 1 491 ? 24.406 40.098 -26.882 1.00 81.56 491 ALA A N 1
ATOM 4051 C CA . ALA A 1 491 ? 25.089 41.153 -26.139 1.00 81.56 491 ALA A CA 1
ATOM 4052 C C . ALA A 1 491 ? 26.542 41.341 -26.607 1.00 81.56 491 ALA A C 1
ATOM 4054 O O . ALA A 1 491 ? 26.957 42.476 -26.827 1.00 81.56 491 ALA A O 1
ATOM 4055 N N . VAL A 1 492 ? 27.290 40.249 -26.813 1.00 84.94 492 VAL A N 1
ATOM 4056 C CA . VAL A 1 492 ? 28.667 40.283 -27.338 1.00 84.94 492 VAL A CA 1
ATOM 4057 C C . VAL A 1 492 ? 28.687 40.839 -28.764 1.00 84.94 492 VAL A C 1
ATOM 4059 O O . VAL A 1 492 ? 29.486 41.721 -29.061 1.00 84.94 492 VAL A O 1
ATOM 4062 N N . ILE A 1 493 ? 27.767 40.398 -29.626 1.00 83.44 493 ILE A N 1
ATOM 4063 C CA . ILE A 1 493 ? 27.588 40.912 -30.992 1.00 83.44 493 ILE A CA 1
ATOM 4064 C C . ILE A 1 493 ? 27.336 42.424 -30.985 1.00 83.44 493 ILE A C 1
ATOM 4066 O O . ILE A 1 493 ? 28.038 43.173 -31.663 1.00 83.44 493 ILE A O 1
ATOM 4070 N N . LYS A 1 494 ? 26.359 42.889 -30.196 1.00 83.06 494 LYS A N 1
ATOM 4071 C CA . LYS A 1 494 ? 25.998 44.310 -30.097 1.00 83.06 494 LYS A CA 1
ATOM 4072 C C . LYS A 1 494 ? 27.155 45.144 -29.549 1.00 83.06 494 LYS A C 1
ATOM 4074 O O . LYS A 1 494 ? 27.372 46.268 -29.997 1.00 83.06 494 LYS A O 1
ATOM 4079 N N . ASP A 1 495 ? 27.892 44.607 -28.584 1.00 85.94 495 ASP A N 1
ATOM 4080 C CA . ASP A 1 495 ? 29.037 45.278 -27.983 1.00 85.94 495 ASP A CA 1
ATOM 4081 C C . ASP A 1 495 ? 30.209 45.425 -28.962 1.00 85.94 495 ASP A C 1
ATOM 4083 O O . ASP A 1 495 ? 30.715 46.533 -29.143 1.00 85.94 495 ASP A O 1
ATOM 4087 N N . LEU A 1 496 ? 30.579 44.342 -29.654 1.00 84.38 496 LEU A N 1
ATOM 4088 C CA . LEU A 1 496 ? 31.627 44.357 -30.675 1.00 84.38 496 LEU A CA 1
ATOM 4089 C C . LEU A 1 496 ? 31.251 45.277 -31.849 1.00 84.38 496 LEU A C 1
ATOM 4091 O O . LEU A 1 496 ? 32.079 46.078 -32.278 1.00 84.38 496 LEU A O 1
ATOM 4095 N N . ALA A 1 497 ? 29.996 45.252 -32.315 1.00 79.06 497 ALA A N 1
ATOM 4096 C CA . ALA A 1 497 ? 29.509 46.146 -33.372 1.00 79.06 497 ALA A CA 1
ATOM 4097 C C . ALA A 1 497 ? 29.642 47.633 -32.992 1.00 79.06 497 ALA A C 1
ATOM 4099 O O . ALA A 1 497 ? 30.105 48.459 -33.776 1.00 79.06 497 ALA A O 1
ATOM 4100 N N . ASN A 1 498 ? 29.299 47.971 -31.747 1.00 75.81 498 ASN A N 1
ATOM 4101 C CA . ASN A 1 498 ? 29.374 49.331 -31.204 1.00 75.81 498 ASN A CA 1
ATOM 4102 C C . ASN A 1 498 ? 30.797 49.837 -30.942 1.00 75.81 498 ASN A C 1
ATOM 4104 O O . ASN A 1 498 ? 30.970 51.009 -30.584 1.00 75.81 498 ASN A O 1
ATOM 4108 N N . TYR A 1 499 ? 31.791 48.958 -31.048 1.00 69.50 499 TYR A N 1
ATOM 4109 C CA . TYR A 1 499 ? 33.199 49.270 -30.855 1.00 69.50 499 TYR A CA 1
ATOM 4110 C C . TYR A 1 499 ? 33.903 49.646 -32.178 1.00 69.50 499 TYR A C 1
ATOM 4112 O O . TYR A 1 499 ? 35.121 49.794 -32.217 1.00 69.50 499 TYR A O 1
ATOM 4120 N N . ASN A 1 500 ? 33.114 49.887 -33.238 1.00 58.06 500 ASN A N 1
ATOM 4121 C CA . ASN A 1 500 ? 33.542 50.404 -34.541 1.00 58.06 500 ASN A CA 1
ATOM 4122 C C . ASN A 1 500 ? 34.512 49.475 -35.293 1.00 58.06 500 ASN A C 1
ATOM 4124 O O . ASN A 1 500 ? 35.459 49.921 -35.938 1.00 58.06 500 ASN A O 1
ATOM 4128 N N . PHE A 1 501 ? 34.284 48.160 -35.229 1.00 63.22 501 PHE A N 1
ATOM 4129 C CA . PHE A 1 501 ? 34.946 47.239 -36.147 1.00 63.22 501 PHE A CA 1
ATOM 4130 C C . PHE A 1 501 ? 34.260 47.346 -37.513 1.00 63.22 501 PHE A C 1
ATOM 4132 O O . PHE A 1 501 ? 33.146 46.858 -37.673 1.00 63.22 501 PHE A O 1
ATOM 4139 N N . GLU A 1 502 ? 34.926 47.982 -38.485 1.00 54.50 502 GLU A N 1
ATOM 4140 C CA . GLU A 1 502 ? 34.441 48.295 -39.851 1.00 54.50 502 GLU A CA 1
ATOM 4141 C C . GLU A 1 502 ? 33.764 47.126 -40.599 1.00 54.50 502 GLU A C 1
ATOM 4143 O O . GLU A 1 502 ? 33.037 47.330 -41.567 1.00 54.50 502 GLU A O 1
ATOM 4148 N N . TRP A 1 503 ? 33.964 45.894 -40.134 1.00 52.66 503 TRP A N 1
ATOM 4149 C CA . TRP A 1 503 ? 33.419 44.668 -40.703 1.00 52.66 503 TRP A CA 1
ATOM 4150 C C . TRP A 1 503 ? 32.017 44.270 -40.190 1.00 52.66 503 TRP A C 1
ATOM 4152 O O . TRP A 1 503 ? 31.348 43.442 -40.814 1.00 52.66 503 TRP A O 1
ATOM 4162 N N . PHE A 1 504 ? 31.518 44.850 -39.089 1.00 52.12 504 PHE A N 1
ATOM 4163 C CA . PHE A 1 504 ? 30.200 44.501 -38.538 1.00 52.12 504 PHE A CA 1
ATOM 4164 C C . PHE A 1 504 ? 29.070 45.206 -39.315 1.00 52.12 504 PHE A C 1
ATOM 4166 O O . PHE A 1 504 ? 28.564 46.261 -38.945 1.00 52.12 504 PHE A O 1
ATOM 4173 N N . ASN A 1 505 ? 28.721 44.620 -40.461 1.00 53.03 505 ASN A N 1
ATOM 4174 C CA . ASN A 1 505 ? 27.795 45.143 -41.467 1.00 53.03 505 ASN A CA 1
ATOM 4175 C C . ASN A 1 505 ? 26.459 45.688 -40.904 1.00 53.03 505 ASN A C 1
ATOM 4177 O O . ASN A 1 505 ? 25.759 45.013 -40.145 1.00 53.03 505 ASN A O 1
ATOM 4181 N N . LYS A 1 506 ? 26.040 46.859 -41.414 1.00 52.12 506 LYS A N 1
ATOM 4182 C CA . LYS A 1 506 ? 24.797 47.608 -41.101 1.00 52.12 506 LYS A CA 1
ATOM 4183 C C . LYS A 1 506 ? 23.514 46.742 -41.086 1.00 52.12 506 LYS A C 1
ATOM 4185 O O . LYS A 1 506 ? 22.619 46.963 -40.277 1.00 52.12 506 LYS A O 1
ATOM 4190 N N . LYS A 1 507 ? 23.486 45.665 -41.887 1.00 50.16 507 LYS A N 1
ATOM 4191 C CA . LYS A 1 507 ? 22.380 44.688 -42.001 1.00 50.16 507 LYS A CA 1
ATOM 4192 C C . LYS A 1 507 ? 22.121 43.816 -40.759 1.00 50.16 507 LYS A C 1
ATOM 4194 O O . LYS A 1 507 ? 21.050 43.216 -40.669 1.00 50.16 507 LYS A O 1
ATOM 4199 N N . ALA A 1 508 ? 23.076 43.674 -39.836 1.00 51.62 508 ALA A N 1
ATOM 4200 C CA . ALA A 1 508 ? 22.874 42.889 -38.609 1.00 51.62 508 ALA A CA 1
ATOM 4201 C C . ALA A 1 508 ? 22.124 43.686 -37.527 1.00 51.62 508 ALA A C 1
ATOM 4203 O O . ALA A 1 508 ? 21.351 43.109 -36.765 1.00 51.62 508 ALA A O 1
ATOM 4204 N N . LEU A 1 509 ? 22.313 45.010 -37.504 1.00 52.16 509 LEU A N 1
ATOM 4205 C CA . LEU A 1 509 ? 21.690 45.915 -36.538 1.00 52.16 509 LEU A CA 1
ATOM 4206 C C . LEU A 1 509 ? 20.226 46.223 -36.904 1.00 52.16 509 LEU A C 1
ATOM 4208 O O . LEU A 1 509 ? 19.373 46.281 -36.025 1.00 52.16 509 LEU A O 1
ATOM 4212 N N . GLU A 1 510 ? 19.917 46.319 -38.202 1.00 50.69 510 GLU A N 1
ATOM 4213 C CA . GLU A 1 510 ? 18.559 46.580 -38.715 1.00 50.69 510 GLU A CA 1
ATOM 4214 C C . GLU A 1 510 ? 17.548 45.469 -38.367 1.00 50.69 510 GLU A C 1
ATOM 4216 O O . GLU A 1 510 ? 16.371 45.752 -38.192 1.00 50.69 510 GLU A O 1
ATOM 4221 N N . ARG A 1 511 ? 17.993 44.219 -38.170 1.00 46.22 511 ARG A N 1
ATOM 4222 C CA . ARG A 1 511 ? 17.118 43.075 -37.825 1.00 46.22 511 ARG A CA 1
ATOM 4223 C C . ARG A 1 511 ? 16.839 42.912 -36.329 1.00 46.22 511 ARG A C 1
ATOM 4225 O O . ARG A 1 511 ? 15.999 42.103 -35.950 1.00 46.22 511 ARG A O 1
ATOM 4232 N N . TYR A 1 512 ? 17.573 43.621 -35.474 1.00 46.16 512 TYR A N 1
ATOM 4233 C CA . TYR A 1 512 ? 17.389 43.565 -34.021 1.00 46.16 512 TYR A CA 1
ATOM 4234 C C . TYR A 1 512 ? 16.250 44.488 -33.563 1.00 46.16 512 TYR A C 1
ATOM 4236 O O . TYR A 1 512 ? 15.521 44.155 -32.633 1.00 46.16 512 TYR A O 1
ATOM 4244 N N . ASN A 1 513 ? 16.052 45.607 -34.263 1.00 50.16 513 ASN A N 1
ATOM 4245 C CA . ASN A 1 513 ? 15.064 46.624 -33.899 1.00 50.16 513 ASN A CA 1
ATOM 4246 C C . ASN A 1 513 ? 13.603 46.204 -34.175 1.00 50.16 513 ASN A C 1
ATOM 4248 O O . ASN A 1 513 ? 12.692 46.904 -33.754 1.00 50.16 513 ASN A O 1
ATOM 4252 N N . GLU A 1 514 ? 13.359 45.060 -34.825 1.00 45.34 514 GLU A N 1
ATOM 4253 C CA . GLU A 1 514 ? 12.004 44.556 -35.124 1.00 45.34 514 GLU A CA 1
ATOM 4254 C C . GLU A 1 514 ? 11.362 43.740 -33.976 1.00 45.34 514 GLU A C 1
ATOM 4256 O O . GLU A 1 514 ? 10.198 43.371 -34.080 1.00 45.34 514 GLU A O 1
ATOM 4261 N N . ASN A 1 515 ? 12.070 43.455 -32.871 1.00 41.03 515 ASN A N 1
ATOM 4262 C CA . ASN A 1 515 ? 11.575 42.579 -31.786 1.00 41.03 515 ASN A CA 1
ATOM 4263 C C . ASN A 1 515 ? 11.496 43.232 -30.387 1.00 41.03 515 ASN A C 1
ATOM 4265 O O . ASN A 1 515 ? 11.288 42.528 -29.398 1.00 41.03 515 ASN A O 1
ATOM 4269 N N . GLU A 1 516 ? 11.660 44.553 -30.267 1.00 38.44 516 GLU A N 1
ATOM 4270 C CA . GLU A 1 516 ? 11.760 45.248 -28.966 1.00 38.44 516 GLU A CA 1
ATOM 4271 C C . GLU A 1 516 ? 10.447 45.917 -28.497 1.00 38.44 516 GLU A C 1
ATOM 4273 O O . GLU A 1 516 ? 10.486 46.770 -27.618 1.00 38.44 516 GLU A O 1
ATOM 4278 N N . ASP A 1 517 ? 9.279 45.515 -29.023 1.00 36.38 517 ASP A N 1
ATOM 4279 C CA . ASP A 1 517 ? 7.992 46.192 -28.737 1.00 36.38 517 ASP A CA 1
ATOM 4280 C C . ASP A 1 517 ? 7.044 45.445 -27.771 1.00 36.38 517 ASP A C 1
ATOM 4282 O O . ASP A 1 517 ? 5.885 45.804 -27.583 1.00 36.38 517 ASP A O 1
ATOM 4286 N N . LEU A 1 518 ? 7.515 44.389 -27.101 1.00 34.97 518 LEU A N 1
ATOM 4287 C CA . LEU A 1 518 ? 6.693 43.608 -26.166 1.00 34.97 518 LEU A CA 1
ATOM 4288 C C . LEU A 1 518 ? 7.481 43.222 -24.915 1.00 34.97 518 LEU A C 1
ATOM 4290 O O . LEU A 1 518 ? 7.809 42.054 -24.734 1.00 34.97 518 LEU A O 1
ATOM 4294 N N . THR A 1 519 ? 7.808 44.183 -24.044 1.00 33.50 519 THR A N 1
ATOM 4295 C CA . THR A 1 519 ? 7.905 43.979 -22.575 1.00 33.50 519 THR A CA 1
ATOM 4296 C C . THR A 1 519 ? 8.331 45.258 -21.845 1.00 33.50 519 THR A C 1
ATOM 4298 O O . THR A 1 519 ? 9.497 45.439 -21.504 1.00 33.50 519 THR A O 1
ATOM 4301 N N . THR A 1 520 ? 7.388 46.139 -21.495 1.00 30.11 520 THR A N 1
ATOM 4302 C CA . THR A 1 520 ? 7.605 47.080 -20.376 1.00 30.11 520 THR A CA 1
ATOM 4303 C C . THR A 1 520 ? 6.283 47.524 -19.749 1.00 30.11 520 THR A C 1
ATOM 4305 O O . THR A 1 520 ? 5.695 48.507 -20.181 1.00 30.11 520 THR A O 1
ATOM 4308 N N . LYS A 1 521 ? 5.798 46.801 -18.727 1.00 28.62 521 LYS A N 1
ATOM 4309 C CA . LYS A 1 521 ? 4.884 47.326 -17.686 1.00 28.62 521 LYS A CA 1
ATOM 4310 C C . LYS A 1 521 ? 4.593 46.265 -16.617 1.00 28.62 521 LYS A C 1
ATOM 4312 O O . LYS A 1 521 ? 3.713 45.441 -16.817 1.00 28.62 521 LYS A O 1
ATOM 4317 N N . SER A 1 522 ? 5.319 46.309 -15.494 1.00 25.11 522 SER A N 1
ATOM 4318 C CA . SER A 1 522 ? 4.811 45.945 -14.151 1.00 25.11 522 SER A CA 1
ATOM 4319 C C . SER A 1 522 ? 5.935 45.973 -13.099 1.00 25.11 522 SER A C 1
ATOM 4321 O O . SER A 1 522 ? 6.512 44.938 -12.769 1.00 25.11 522 SER A O 1
ATOM 4323 N N . MET A 1 523 ? 6.242 47.148 -12.551 1.00 26.09 523 MET A N 1
ATOM 4324 C CA . MET A 1 523 ? 6.891 47.299 -11.242 1.00 26.09 523 MET A CA 1
ATOM 4325 C C . MET A 1 523 ? 6.464 48.651 -10.674 1.00 26.09 523 MET A C 1
ATOM 4327 O O . MET A 1 523 ? 7.075 49.648 -11.021 1.00 26.09 523 MET A O 1
ATOM 4331 N N . GLU A 1 524 ? 5.393 48.669 -9.874 1.00 25.59 524 GLU A N 1
ATOM 4332 C CA . GLU A 1 524 ? 5.130 49.637 -8.791 1.00 25.59 524 GLU A CA 1
ATOM 4333 C C . GLU A 1 524 ? 3.729 49.402 -8.202 1.00 25.59 524 GLU A C 1
ATOM 4335 O O . GLU A 1 524 ? 2.752 49.470 -8.940 1.00 25.59 524 GLU A O 1
ATOM 4340 N N . LEU A 1 525 ? 3.647 49.090 -6.896 1.00 24.23 525 LEU A N 1
ATOM 4341 C CA . LEU A 1 525 ? 2.678 49.625 -5.913 1.00 24.23 525 LEU A CA 1
ATOM 4342 C C . LEU A 1 525 ? 2.686 48.785 -4.617 1.00 24.23 525 LEU A C 1
ATOM 4344 O O . LEU A 1 525 ? 2.236 47.641 -4.596 1.00 24.23 525 LEU A O 1
ATOM 4348 N N . PHE A 1 526 ? 3.198 49.381 -3.534 1.00 23.92 526 PHE A N 1
ATOM 4349 C CA . PHE A 1 526 ? 3.164 48.878 -2.155 1.00 23.92 526 PHE A CA 1
ATOM 4350 C C . PHE A 1 526 ? 2.400 49.894 -1.275 1.00 23.92 526 PHE A C 1
ATOM 4352 O O . PHE A 1 526 ? 2.813 51.043 -1.164 1.00 23.92 526 PHE A O 1
ATOM 4359 N N . GLU A 1 527 ? 1.275 49.424 -0.726 1.00 25.02 527 GLU A N 1
ATOM 4360 C CA . GLU A 1 527 ? 0.579 49.717 0.548 1.00 25.02 527 GLU A CA 1
ATOM 4361 C C . GLU A 1 527 ? 0.457 51.137 1.155 1.00 25.02 527 GLU A C 1
ATOM 4363 O O . GLU A 1 527 ? 1.439 51.796 1.484 1.00 25.02 527 GLU A O 1
ATOM 4368 N N . LYS A 1 528 ? -0.793 51.477 1.532 1.00 24.50 528 LYS A N 1
ATOM 4369 C CA . LYS A 1 528 ? -1.187 52.153 2.792 1.00 24.50 528 LYS A CA 1
ATOM 4370 C C . LYS A 1 528 ? -2.675 51.895 3.109 1.00 24.50 528 LYS A C 1
ATOM 4372 O O . LYS A 1 528 ? -3.496 52.133 2.234 1.00 24.50 528 LYS A O 1
ATOM 4377 N N . SER A 1 529 ? -3.009 51.509 4.350 1.00 24.34 529 SER A N 1
ATOM 4378 C CA . SER A 1 529 ? -3.846 52.286 5.305 1.00 24.34 529 SER A CA 1
ATOM 4379 C C . SER A 1 529 ? -4.345 51.455 6.510 1.00 24.34 529 SER A C 1
ATOM 4381 O O . SER A 1 529 ? -4.427 50.232 6.456 1.00 24.34 529 SER A O 1
ATOM 4383 N N . GLN A 1 530 ? -4.640 52.169 7.603 1.00 24.47 530 GLN A N 1
ATOM 4384 C CA . GLN A 1 530 ? -5.004 51.744 8.965 1.00 24.47 530 GLN A CA 1
ATOM 4385 C C . GLN A 1 530 ? -6.529 51.751 9.256 1.00 24.47 530 GLN A C 1
ATOM 4387 O O . GLN A 1 530 ? -7.279 52.389 8.526 1.00 24.47 530 GLN A O 1
ATOM 4392 N N . ASP A 1 531 ? -6.868 51.132 10.405 1.00 27.08 531 ASP A N 1
ATOM 4393 C CA . ASP A 1 531 ? -7.984 51.340 11.367 1.00 27.08 531 ASP A CA 1
ATOM 4394 C C . ASP A 1 531 ? -9.410 50.798 11.102 1.00 27.08 531 ASP A C 1
ATOM 4396 O O . ASP A 1 531 ? -10.034 51.101 10.097 1.00 27.08 531 ASP A O 1
ATOM 4400 N N . GLU A 1 532 ? -9.960 50.017 12.057 1.00 26.59 532 GLU A N 1
ATOM 4401 C CA . GLU A 1 532 ? -10.945 50.496 13.060 1.00 26.59 532 GLU A CA 1
ATOM 4402 C C . GLU A 1 532 ? -11.423 49.402 14.055 1.00 26.59 532 GLU A C 1
ATOM 4404 O O . GLU A 1 532 ? -11.132 48.214 13.927 1.00 26.59 532 GLU A O 1
ATOM 4409 N N . LYS A 1 533 ? -12.108 49.844 15.119 1.00 28.84 533 LYS A N 1
ATOM 4410 C CA . LYS A 1 533 ? -12.284 49.242 16.453 1.00 28.84 533 LYS A CA 1
ATOM 4411 C C . LYS A 1 533 ? -13.779 49.336 16.859 1.00 28.84 533 LYS A C 1
ATOM 4413 O O . LYS A 1 533 ? -14.425 50.303 16.495 1.00 28.84 533 LYS A O 1
ATOM 4418 N N . VAL A 1 534 ? -14.243 48.440 17.749 1.00 27.34 534 VAL A N 1
ATOM 4419 C CA . VAL A 1 534 ? -15.379 48.598 18.714 1.00 27.34 534 VAL A CA 1
ATOM 4420 C C . VAL A 1 534 ? -16.833 48.373 18.237 1.00 27.34 534 VAL A C 1
ATOM 4422 O O . VAL A 1 534 ? -17.420 49.236 17.605 1.00 27.34 534 VAL A O 1
ATOM 4425 N N . LEU A 1 535 ? -17.470 47.291 18.736 1.00 27.44 535 LEU A N 1
ATOM 4426 C CA . LEU A 1 535 ? -18.902 47.245 19.119 1.00 27.44 535 LEU A CA 1
ATOM 4427 C C . LEU A 1 535 ? -19.239 45.984 19.959 1.00 27.44 535 LEU A C 1
ATOM 4429 O O . LEU A 1 535 ? -19.750 45.018 19.415 1.00 27.44 535 LEU A O 1
ATOM 4433 N N . MET A 1 536 ? -18.962 45.951 21.272 1.00 30.83 536 MET A N 1
ATOM 4434 C CA . MET A 1 536 ? -19.581 44.976 22.206 1.00 30.83 536 MET A CA 1
ATOM 4435 C C . MET A 1 536 ? -19.486 45.467 23.659 1.00 30.83 536 MET A C 1
ATOM 4437 O O . MET A 1 536 ? -18.614 45.034 24.407 1.00 30.83 536 MET A O 1
ATOM 4441 N N . ASN A 1 537 ? -20.363 46.392 24.065 1.00 32.44 537 ASN A N 1
ATOM 4442 C CA . ASN A 1 537 ? -20.351 46.909 25.441 1.00 32.44 537 ASN A CA 1
ATOM 4443 C C . ASN A 1 537 ? -21.736 47.196 26.058 1.00 32.44 537 ASN A C 1
ATOM 4445 O O . ASN A 1 537 ? -21.847 48.082 26.899 1.00 32.44 537 ASN A O 1
ATOM 4449 N N . GLN A 1 538 ? -22.809 46.482 25.677 1.00 34.00 538 GLN A N 1
ATOM 4450 C CA . GLN A 1 538 ? -24.162 46.816 26.172 1.00 34.00 538 GLN A CA 1
ATOM 4451 C C . GLN A 1 538 ? -25.117 45.649 26.503 1.00 34.00 538 GLN A C 1
ATOM 4453 O O . GLN A 1 538 ? -26.321 45.802 26.345 1.00 34.00 538 GLN A O 1
ATOM 4458 N N . ILE A 1 539 ? -24.657 44.514 27.053 1.00 35.69 539 ILE A N 1
ATOM 4459 C CA . ILE A 1 539 ? -25.579 43.560 27.723 1.00 35.69 539 ILE A CA 1
ATOM 4460 C C . ILE A 1 539 ? -24.938 42.985 28.998 1.00 35.69 539 ILE A C 1
ATOM 4462 O O . ILE A 1 539 ? -24.571 41.817 29.069 1.00 35.69 539 ILE A O 1
ATOM 4466 N N . SER A 1 540 ? -24.767 43.825 30.020 1.00 36.84 540 SER A N 1
ATOM 4467 C CA . SER A 1 540 ? -24.388 43.391 31.373 1.00 36.84 540 SER A CA 1
ATOM 4468 C C . SER A 1 540 ? -24.973 44.329 32.430 1.00 36.84 540 SER A C 1
ATOM 4470 O O . SER A 1 540 ? -24.251 45.135 33.013 1.00 36.84 540 SER A O 1
ATOM 4472 N N . LYS A 1 541 ? -26.287 44.262 32.673 1.00 41.53 541 LYS A N 1
ATOM 4473 C CA . LYS A 1 541 ? -26.902 44.853 33.873 1.00 41.53 541 LYS A CA 1
ATOM 4474 C C . LYS A 1 541 ? -28.123 44.046 34.337 1.00 41.53 541 LYS A C 1
ATOM 4476 O O . LYS A 1 541 ? -29.238 44.400 33.985 1.00 41.53 541 LYS A O 1
ATOM 4481 N N . SER A 1 542 ? -27.883 42.996 35.130 1.00 39.19 542 SER A N 1
ATOM 4482 C CA . SER A 1 542 ? -28.573 42.730 36.412 1.00 39.19 542 SER A CA 1
ATOM 4483 C C . SER A 1 542 ? -28.045 41.430 37.049 1.00 39.19 542 SER A C 1
ATOM 4485 O O . SER A 1 542 ? -28.304 40.342 36.539 1.00 39.19 542 SER A O 1
ATOM 4487 N N . ASP A 1 543 ? -27.310 41.545 38.159 1.00 46.47 543 ASP A N 1
ATOM 4488 C CA . ASP A 1 543 ? -26.989 40.438 39.072 1.00 46.47 543 ASP A CA 1
ATOM 4489 C C . ASP A 1 543 ? -28.172 40.239 40.040 1.00 46.47 543 ASP A C 1
ATOM 4491 O O . ASP A 1 543 ? -28.318 41.002 40.996 1.00 46.47 543 ASP A O 1
ATOM 4495 N N . GLU A 1 544 ? -29.033 39.242 39.824 1.00 48.50 544 GLU A N 1
ATOM 4496 C CA . GLU A 1 544 ? -30.090 38.898 40.790 1.00 48.50 544 GLU A CA 1
ATOM 4497 C C . GLU A 1 544 ? -29.622 37.809 41.775 1.00 48.50 544 GLU A C 1
ATOM 4499 O O . GLU A 1 544 ? -29.172 36.723 41.396 1.00 48.50 544 GLU A O 1
ATOM 4504 N N . ILE A 1 545 ? -29.735 38.103 43.077 1.00 52.22 545 ILE A N 1
ATOM 4505 C CA . ILE A 1 545 ? -29.494 37.161 44.181 1.00 52.22 545 ILE A CA 1
ATOM 4506 C C . ILE A 1 545 ? -30.825 36.510 44.561 1.00 52.22 545 ILE A C 1
ATOM 4508 O O . ILE A 1 545 ? -31.745 37.196 45.005 1.00 52.22 545 ILE A O 1
ATOM 4512 N N . VAL A 1 546 ? -30.908 35.180 44.486 1.00 48.66 546 VAL A N 1
ATOM 4513 C CA . VAL A 1 546 ? -32.097 34.424 44.908 1.00 48.66 546 VAL A CA 1
ATOM 4514 C C . VAL A 1 546 ? -31.868 33.864 46.316 1.00 48.66 546 VAL A C 1
ATOM 4516 O O . VAL A 1 546 ? -30.958 33.065 46.544 1.00 48.66 546 VAL A O 1
ATOM 4519 N N . ARG A 1 547 ? -32.687 34.295 47.286 1.00 51.97 547 ARG A N 1
ATOM 4520 C CA . ARG A 1 547 ? -32.601 33.871 48.697 1.00 51.97 547 ARG A CA 1
ATOM 4521 C C . ARG A 1 547 ? -33.609 32.761 49.003 1.00 51.97 547 ARG A C 1
ATOM 4523 O O . ARG A 1 547 ? -34.799 32.938 48.759 1.00 51.97 547 ARG A O 1
ATOM 4530 N N . ILE A 1 548 ? -33.156 31.641 49.572 1.00 48.91 548 ILE A N 1
ATOM 4531 C CA . ILE A 1 548 ? -34.012 30.499 49.947 1.00 48.91 548 ILE A CA 1
ATOM 4532 C C . ILE A 1 548 ? -34.109 30.407 51.472 1.00 48.91 548 ILE A C 1
ATOM 4534 O O . ILE A 1 548 ? -33.108 30.179 52.147 1.00 48.91 548 ILE A O 1
ATOM 4538 N N . PHE A 1 549 ? -35.322 30.543 52.012 1.00 42.47 549 PHE A N 1
ATOM 4539 C CA . PHE A 1 549 ? -35.577 30.600 53.460 1.00 42.47 549 PHE A CA 1
ATOM 4540 C C . PHE A 1 549 ? -36.030 29.263 54.083 1.00 42.47 549 PHE A C 1
ATOM 4542 O O . PHE A 1 549 ? -35.968 29.115 55.299 1.00 42.47 549 PHE A O 1
ATOM 4549 N N . LYS A 1 550 ? -36.477 28.283 53.279 1.00 49.12 550 LYS A N 1
ATOM 4550 C CA . LYS A 1 550 ? -36.850 26.921 53.721 1.00 49.12 550 LYS A CA 1
ATOM 4551 C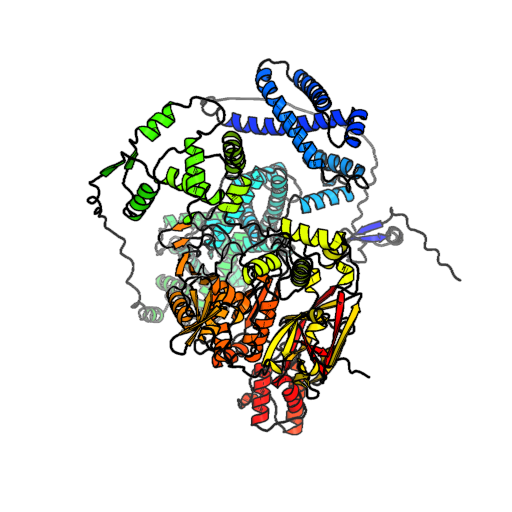 C . LYS A 1 550 ? -36.366 25.876 52.710 1.00 49.12 550 LYS A C 1
ATOM 4553 O O . LYS A 1 550 ? -36.667 25.983 51.522 1.00 49.12 550 LYS A O 1
ATOM 4558 N N . PHE A 1 551 ? -35.630 24.869 53.169 1.00 47.34 551 PHE A N 1
ATOM 4559 C CA . PHE A 1 551 ? -34.863 23.938 52.347 1.00 47.34 551 PHE A CA 1
ATOM 4560 C C . PHE A 1 551 ? -35.539 22.561 52.288 1.00 47.34 551 PHE A C 1
ATOM 4562 O O . PHE A 1 551 ? -35.485 21.766 53.223 1.00 47.34 551 PHE A O 1
ATOM 4569 N N . LYS A 1 552 ? -36.179 22.254 51.152 1.00 49.31 552 LYS A N 1
ATOM 4570 C CA . LYS A 1 552 ? -36.585 20.888 50.780 1.00 49.31 552 LYS A CA 1
ATOM 4571 C C . LYS A 1 552 ? -35.853 20.506 49.488 1.00 49.31 552 LYS A C 1
ATOM 4573 O O . LYS A 1 552 ? -35.965 21.265 48.526 1.00 49.31 552 LYS A O 1
ATOM 4578 N N . PRO A 1 553 ? -35.164 19.348 49.404 1.00 45.28 553 PRO A N 1
ATOM 4579 C CA . PRO A 1 553 ? -34.358 18.972 48.232 1.00 45.28 553 PRO A CA 1
ATOM 4580 C C . PRO A 1 553 ? -35.113 19.046 46.895 1.00 45.28 553 PRO A C 1
ATOM 4582 O O . PRO A 1 553 ? -34.556 19.448 45.878 1.00 45.28 553 PRO A O 1
ATOM 4585 N N . ILE A 1 554 ? -36.416 18.753 46.913 1.00 46.00 554 ILE A N 1
ATOM 4586 C CA . ILE A 1 554 ? -37.292 18.807 45.734 1.00 46.00 554 ILE A CA 1
ATOM 4587 C C . ILE A 1 554 ? -37.497 20.232 45.186 1.00 46.00 554 ILE A C 1
ATOM 4589 O O . ILE A 1 554 ? -37.757 20.401 43.998 1.00 46.00 554 ILE A O 1
ATOM 4593 N N . VAL A 1 555 ? -37.366 21.258 46.034 1.00 49.28 555 VAL A N 1
ATOM 4594 C CA . VAL A 1 555 ? -37.491 22.672 45.648 1.00 49.28 555 VAL A CA 1
ATOM 4595 C C . VAL A 1 555 ? -36.238 23.126 44.904 1.00 49.28 555 VAL A C 1
ATOM 4597 O O . VAL A 1 555 ? -36.362 23.807 43.895 1.00 49.28 555 VAL A O 1
ATOM 4600 N N . LEU A 1 556 ? -35.049 22.684 45.331 1.00 52.78 556 LEU A N 1
ATOM 4601 C CA . LEU A 1 556 ? -33.781 23.011 44.669 1.00 52.78 556 LEU A CA 1
ATOM 4602 C C . LEU A 1 556 ? -33.700 22.392 43.265 1.00 52.78 556 LEU A C 1
ATOM 4604 O O . LEU A 1 556 ? -33.271 23.055 42.327 1.00 52.78 556 LEU A O 1
ATOM 4608 N N . VAL A 1 557 ? -34.180 21.153 43.107 1.00 47.78 557 VAL A N 1
ATOM 4609 C CA . VAL A 1 557 ? -34.242 20.471 41.802 1.00 47.78 557 VAL A CA 1
ATOM 4610 C C . VAL A 1 557 ? -35.176 21.209 40.837 1.00 47.78 557 VAL A C 1
ATOM 4612 O O . VAL A 1 557 ? -34.766 21.515 39.722 1.00 47.78 557 VAL A O 1
ATOM 4615 N N . LYS A 1 558 ? -36.381 21.596 41.284 1.00 50.47 558 LYS A N 1
ATOM 4616 C CA . LYS A 1 558 ? -37.324 22.378 40.463 1.00 50.47 558 LYS A CA 1
ATOM 4617 C C . LYS A 1 558 ? -36.801 23.776 40.114 1.00 50.47 558 LYS A C 1
ATOM 4619 O O . LYS A 1 558 ? -37.028 24.244 39.004 1.00 50.47 558 LYS A O 1
ATOM 4624 N N . LEU A 1 559 ? -36.075 24.427 41.028 1.00 49.91 559 LEU A N 1
ATOM 4625 C CA . LEU A 1 559 ? -35.460 25.736 40.782 1.00 49.91 559 LEU A CA 1
ATOM 4626 C C . LEU A 1 559 ? -34.341 25.644 39.729 1.00 49.91 559 LEU A C 1
ATOM 4628 O O . LEU A 1 559 ? -34.245 26.497 38.855 1.00 49.91 559 LEU A O 1
ATOM 4632 N N . ILE A 1 560 ? -33.521 24.587 39.779 1.00 51.19 560 ILE A N 1
ATOM 4633 C CA . ILE A 1 560 ? -32.443 24.328 38.808 1.00 51.19 560 ILE A CA 1
ATOM 4634 C C . ILE A 1 560 ? -33.010 23.970 37.424 1.00 51.19 560 ILE A C 1
ATOM 4636 O O . ILE A 1 560 ? -32.442 24.377 36.411 1.00 51.19 560 ILE A O 1
ATOM 4640 N N . GLU A 1 561 ? -34.137 23.254 37.368 1.00 49.53 561 GLU A N 1
ATOM 4641 C CA . GLU A 1 561 ? -34.856 22.969 36.117 1.00 49.53 561 GLU A CA 1
ATOM 4642 C C . GLU A 1 561 ? -35.483 24.231 35.499 1.00 49.53 561 GLU A C 1
ATOM 4644 O O . GLU A 1 561 ? -35.459 24.385 34.279 1.00 49.53 561 GLU A O 1
ATOM 4649 N N . GLN A 1 562 ? -35.993 25.158 36.320 1.00 46.88 562 GLN A N 1
ATOM 4650 C CA . GLN A 1 562 ? -36.601 26.413 35.855 1.00 46.88 562 GLN A CA 1
ATOM 4651 C C . GLN A 1 562 ? -35.576 27.492 35.455 1.00 46.88 562 GLN A C 1
ATOM 4653 O O . GLN A 1 562 ? -35.849 28.275 34.549 1.00 46.88 562 GLN A O 1
ATOM 4658 N N . LEU A 1 563 ? -34.385 27.524 36.065 1.00 49.62 563 LEU A N 1
ATOM 4659 C CA . LEU A 1 563 ? -33.340 28.539 35.827 1.00 49.62 563 LEU A CA 1
ATOM 4660 C C . LEU A 1 563 ? -32.407 28.241 34.630 1.00 49.62 563 LEU A C 1
ATOM 4662 O O . LEU A 1 563 ? -31.306 28.782 34.563 1.00 49.62 563 LEU A O 1
ATOM 4666 N N . GLY A 1 564 ? -32.801 27.362 33.701 1.00 51.59 564 GLY A N 1
ATOM 4667 C CA . GLY A 1 564 ? -31.939 26.795 32.650 1.00 51.59 564 GLY A CA 1
ATOM 4668 C C . GLY A 1 564 ? -30.860 27.727 32.050 1.00 51.59 564 GLY A C 1
ATOM 4669 O O . GLY A 1 564 ? -31.134 28.864 31.702 1.00 51.59 564 GLY A O 1
ATOM 4670 N N . ARG A 1 565 ? -29.626 27.209 31.896 1.00 43.16 565 ARG A N 1
ATOM 4671 C CA . ARG A 1 565 ? -28.426 27.760 31.196 1.00 43.16 565 ARG A CA 1
ATOM 4672 C C . ARG A 1 565 ? -28.054 29.257 31.339 1.00 43.16 565 ARG A C 1
ATOM 4674 O O . ARG A 1 565 ? -27.057 29.641 30.733 1.00 43.16 565 ARG A O 1
ATOM 4681 N N . ASN A 1 566 ? -28.718 30.073 32.151 1.00 41.81 566 ASN A N 1
ATOM 4682 C CA . ASN A 1 566 ? -28.255 31.427 32.472 1.00 41.81 566 ASN A CA 1
ATOM 4683 C C . ASN A 1 566 ? -27.294 31.393 33.674 1.00 41.81 566 ASN A C 1
ATOM 4685 O O . ASN A 1 566 ? -27.611 30.844 34.724 1.00 41.81 566 ASN A O 1
ATOM 4689 N N . LEU A 1 567 ? -26.078 31.921 33.487 1.00 50.44 567 LEU A N 1
ATOM 4690 C CA . LEU A 1 567 ? -24.893 31.638 34.317 1.00 50.44 567 LEU A CA 1
ATOM 4691 C C . LEU A 1 567 ? -24.617 32.626 35.469 1.00 50.44 567 LEU A C 1
ATOM 4693 O O . LEU A 1 567 ? -23.633 32.432 36.175 1.00 50.44 567 LEU A O 1
ATOM 4697 N N . ASN A 1 568 ? -25.466 33.629 35.713 1.00 47.12 568 ASN A N 1
ATOM 4698 C CA . ASN A 1 568 ? -25.194 34.679 36.710 1.00 47.12 568 ASN A CA 1
ATOM 4699 C C . ASN A 1 568 ? -26.277 34.781 37.804 1.00 47.12 568 ASN A C 1
ATOM 4701 O O . ASN A 1 568 ? -26.817 35.855 38.040 1.00 47.12 568 ASN A O 1
ATOM 4705 N N . VAL A 1 569 ? -26.602 33.674 38.487 1.00 45.72 569 VAL A N 1
ATOM 4706 C CA . VAL A 1 569 ? -27.480 33.695 39.677 1.00 45.72 569 VAL A CA 1
ATOM 4707 C C . VAL A 1 569 ? -26.714 33.193 40.897 1.00 45.72 569 VAL A C 1
ATOM 4709 O O . VAL A 1 569 ? -26.178 32.084 40.895 1.00 45.72 569 VAL A O 1
ATOM 4712 N N . ARG A 1 570 ? -26.678 34.000 41.964 1.00 47.06 570 ARG A N 1
ATOM 4713 C CA . ARG A 1 570 ? -26.082 33.630 43.258 1.00 47.06 570 ARG A CA 1
ATOM 4714 C C . ARG A 1 570 ? -27.192 33.213 44.227 1.00 47.06 570 ARG A C 1
ATOM 4716 O O . ARG A 1 570 ? -28.084 34.008 44.514 1.00 47.06 570 ARG A O 1
ATOM 4723 N N . LEU A 1 571 ? -27.131 31.976 44.728 1.00 48.72 571 LEU A N 1
ATOM 4724 C CA . LEU A 1 571 ? -28.093 31.422 45.690 1.00 48.72 571 LEU A CA 1
ATOM 4725 C C . LEU A 1 571 ? -27.596 31.615 47.130 1.00 48.72 571 LEU A C 1
ATOM 4727 O O . LEU A 1 571 ? -26.480 31.217 47.456 1.00 48.72 571 LEU A O 1
ATOM 4731 N N . ASP A 1 572 ? -28.427 32.205 47.989 1.00 50.19 572 ASP A N 1
ATOM 4732 C CA . ASP A 1 572 ? -28.128 32.441 49.410 1.00 50.19 572 ASP A CA 1
ATOM 4733 C C . ASP A 1 572 ? -29.155 31.694 50.284 1.00 50.19 572 ASP A C 1
ATOM 4735 O O . ASP A 1 572 ? -30.346 32.019 50.281 1.00 50.19 572 ASP A O 1
ATOM 4739 N N . ILE A 1 573 ? -28.719 30.635 50.978 1.00 50.59 573 ILE A N 1
ATOM 4740 C CA . ILE A 1 573 ? -29.592 29.752 51.772 1.00 50.59 573 ILE A CA 1
ATOM 4741 C C . ILE A 1 573 ? -29.614 30.242 53.223 1.00 50.59 573 ILE A C 1
ATOM 4743 O O . ILE A 1 573 ? -28.609 30.169 53.929 1.00 50.59 573 ILE A O 1
ATOM 4747 N N . LYS A 1 574 ? -30.785 30.696 53.676 1.00 50.03 574 LYS A N 1
ATOM 4748 C CA . LYS A 1 574 ? -31.039 31.216 55.029 1.00 50.03 574 LYS A CA 1
ATOM 4749 C C . LYS A 1 574 ? -31.989 30.337 55.845 1.00 50.03 574 LYS A C 1
ATOM 4751 O O . LYS A 1 574 ? -32.724 30.839 56.686 1.00 50.03 574 LYS A O 1
ATOM 4756 N N . ASP A 1 575 ? -31.992 29.031 55.589 1.00 57.28 575 ASP A N 1
ATOM 4757 C CA . ASP A 1 575 ? -32.782 28.088 56.381 1.00 57.28 575 ASP A CA 1
ATOM 4758 C C . ASP A 1 575 ? -32.189 27.961 57.793 1.00 57.28 575 ASP A C 1
ATOM 4760 O O . ASP A 1 575 ? -31.114 27.389 57.992 1.00 57.28 575 ASP A O 1
ATOM 4764 N N . GLU A 1 576 ? -32.892 28.521 58.777 1.00 47.84 576 GLU A N 1
ATOM 4765 C CA . GLU A 1 576 ? -32.469 28.519 60.176 1.00 47.84 576 GLU A CA 1
ATOM 4766 C C . GLU A 1 576 ? -32.370 27.115 60.772 1.00 47.84 576 GLU A C 1
ATOM 4768 O O . GLU A 1 576 ? -31.513 26.907 61.619 1.00 47.84 576 GLU A O 1
ATOM 4773 N N . ILE A 1 577 ? -33.153 26.130 60.317 1.00 52.25 577 ILE A N 1
ATOM 4774 C CA . ILE A 1 577 ? -33.082 24.748 60.817 1.00 52.25 577 ILE A CA 1
ATOM 4775 C C . ILE A 1 577 ? -31.788 24.092 60.327 1.00 52.25 577 ILE A C 1
ATOM 4777 O O . ILE A 1 577 ? -31.071 23.464 61.108 1.00 52.25 577 ILE A O 1
ATOM 4781 N N . TYR A 1 578 ? -31.449 24.272 59.049 1.00 48.06 578 TYR A N 1
ATOM 4782 C CA . TYR A 1 578 ? -30.182 23.803 58.481 1.00 48.06 578 TYR A CA 1
ATOM 4783 C C . TYR A 1 578 ? -28.973 24.509 59.125 1.00 48.06 578 TYR A C 1
ATOM 4785 O O . TYR A 1 578 ? -27.999 23.863 59.520 1.00 48.06 578 TYR A O 1
ATOM 4793 N N . LEU A 1 579 ? -29.053 25.831 59.314 1.00 47.03 579 LEU A N 1
ATOM 4794 C CA . LEU A 1 579 ? -27.991 26.634 59.929 1.00 47.03 579 LEU A CA 1
ATOM 4795 C C . LEU A 1 579 ? -27.848 26.392 61.445 1.00 47.03 579 LEU A C 1
ATOM 4797 O O . LEU A 1 579 ? -26.726 26.415 61.955 1.00 47.03 579 LEU A O 1
ATOM 4801 N N . GLN A 1 580 ? -28.939 26.116 62.168 1.00 48.09 580 GLN A N 1
ATOM 4802 C CA . GLN A 1 580 ? -28.916 25.716 63.582 1.00 48.09 580 GLN A CA 1
ATOM 4803 C C . GLN A 1 580 ? -28.343 24.309 63.755 1.00 48.09 580 GLN A C 1
ATOM 4805 O O . GLN A 1 580 ? -27.522 24.107 64.649 1.00 48.09 580 GLN A O 1
ATOM 4810 N N . LYS A 1 581 ? -28.696 23.353 62.880 1.00 48.06 581 LYS A N 1
ATOM 4811 C CA . LYS A 1 581 ? -28.083 22.014 62.873 1.00 48.06 581 LYS A CA 1
ATOM 4812 C C . LYS A 1 581 ? -26.571 22.104 62.647 1.00 48.06 581 LYS A C 1
ATOM 4814 O O . LYS A 1 581 ? -25.819 21.507 63.405 1.00 48.06 581 LYS A O 1
ATOM 4819 N N . LYS A 1 582 ? -26.105 22.950 61.720 1.00 40.44 582 LYS A N 1
ATOM 4820 C CA . LYS A 1 582 ? -24.670 23.191 61.467 1.00 40.44 582 LYS A CA 1
ATOM 4821 C C . LYS A 1 582 ? -23.906 23.776 62.666 1.00 40.44 582 LYS A C 1
ATOM 4823 O O . LYS A 1 582 ? -22.723 23.497 62.827 1.00 40.44 582 LYS A O 1
ATOM 4828 N N . LYS A 1 583 ? -24.558 24.576 63.517 1.00 41.53 583 LYS A N 1
ATOM 4829 C CA . LYS A 1 583 ? -23.938 25.180 64.714 1.00 41.53 583 LYS A CA 1
ATOM 4830 C C . LYS A 1 583 ? -23.880 24.248 65.932 1.00 41.53 583 LYS A C 1
ATOM 4832 O O . LYS A 1 583 ? -23.170 24.568 66.878 1.00 41.53 583 LYS A O 1
ATOM 4837 N N . LYS A 1 584 ? -24.605 23.121 65.930 1.00 38.53 584 LYS A N 1
ATOM 4838 C CA . LYS A 1 584 ? -24.763 22.250 67.111 1.00 38.53 584 LYS A CA 1
ATOM 4839 C C . LYS A 1 584 ? -23.752 21.099 67.206 1.00 38.53 584 LYS A C 1
ATOM 4841 O O . LYS A 1 584 ? -23.688 20.452 68.244 1.00 38.53 584 LYS A O 1
ATOM 4846 N N . TYR A 1 585 ? -22.951 20.857 66.167 1.00 33.91 585 TYR A N 1
ATOM 4847 C CA . TYR A 1 585 ? -22.015 19.731 66.120 1.00 33.91 585 TYR A CA 1
ATOM 4848 C C . TYR A 1 585 ? -20.572 20.224 65.975 1.00 33.91 585 TYR A C 1
ATOM 4850 O O . TYR A 1 585 ? -20.076 20.444 64.872 1.00 33.91 585 TYR A O 1
ATOM 4858 N N . THR A 1 586 ? -19.885 20.404 67.102 1.00 29.66 586 THR A N 1
ATOM 4859 C CA . THR A 1 586 ? -18.437 20.646 67.138 1.00 29.66 586 THR A CA 1
ATOM 4860 C C . THR A 1 586 ? -17.675 19.349 67.405 1.00 29.66 586 THR A C 1
ATOM 4862 O O . THR A 1 586 ? -17.797 18.764 68.474 1.00 29.66 586 THR A O 1
ATOM 4865 N N . TYR A 1 587 ? -16.859 18.966 66.418 1.00 33.69 587 TYR A N 1
ATOM 4866 C CA . TYR A 1 587 ? -15.653 18.129 66.497 1.00 33.69 587 TYR A CA 1
ATOM 4867 C C . TYR A 1 587 ? -15.736 16.764 67.219 1.00 33.69 587 TYR A C 1
ATOM 4869 O O . TYR A 1 587 ? -15.412 16.640 68.392 1.00 33.69 587 TYR A O 1
ATOM 4877 N N . SER A 1 588 ? -15.970 15.689 66.455 1.00 38.53 588 SER A N 1
ATOM 4878 C CA . SER A 1 588 ? -14.946 14.661 66.160 1.00 38.53 588 SER A CA 1
ATOM 4879 C C . SER A 1 588 ? -15.486 13.630 65.143 1.00 38.53 588 SER A C 1
ATOM 4881 O O . SER A 1 588 ? -16.658 13.278 65.165 1.00 38.53 588 SER A O 1
ATOM 4883 N N . SER A 1 589 ? -14.632 13.164 64.221 1.00 39.62 589 SER A N 1
ATOM 4884 C CA . SER A 1 589 ? -14.912 12.211 63.116 1.00 39.62 589 SER A CA 1
ATOM 4885 C C . SER A 1 589 ? -15.788 12.687 61.927 1.00 39.62 589 SER A C 1
ATOM 4887 O O . SER A 1 589 ? -16.765 12.077 61.518 1.00 39.62 589 SER A O 1
ATOM 4889 N N . SER A 1 590 ? -15.288 13.734 61.265 1.00 57.81 590 SER A N 1
ATOM 4890 C CA . SER A 1 590 ? -15.340 14.049 59.817 1.00 57.81 590 SER A CA 1
ATOM 4891 C C . SER A 1 590 ? -16.642 14.335 59.048 1.00 57.81 590 SER A C 1
ATOM 4893 O O . SER A 1 590 ? -16.494 14.963 58.007 1.00 57.81 590 SER A O 1
ATOM 4895 N N . TYR A 1 591 ? -17.860 13.991 59.482 1.00 59.88 591 TYR A N 1
ATOM 4896 C CA . TYR A 1 591 ? -19.099 14.388 58.765 1.00 59.88 591 TYR A CA 1
ATOM 4897 C C . TYR A 1 591 ? -20.275 14.551 59.732 1.00 59.88 591 TYR A C 1
ATOM 4899 O O . TYR A 1 591 ? -20.366 13.789 60.692 1.00 59.88 591 TYR A O 1
ATOM 4907 N N . SER A 1 592 ? -21.163 15.530 59.512 1.00 66.50 592 SER A N 1
ATOM 4908 C CA . SER A 1 592 ? -22.363 15.677 60.348 1.00 66.50 592 SER A CA 1
ATOM 4909 C C . SER A 1 592 ? -23.450 14.682 59.927 1.00 66.50 592 SER A C 1
ATOM 4911 O O . SER A 1 592 ? -23.576 14.368 58.742 1.00 66.50 592 SER A O 1
ATOM 4913 N N . ASP A 1 593 ? -24.277 14.222 60.870 1.00 60.66 593 ASP A N 1
ATOM 4914 C CA . ASP A 1 593 ? -25.421 13.345 60.565 1.00 60.66 593 ASP A CA 1
ATOM 4915 C C . ASP A 1 593 ? -26.354 13.967 59.517 1.00 60.66 593 ASP A C 1
ATOM 4917 O O . ASP A 1 593 ? -26.882 13.261 58.664 1.00 60.66 593 ASP A O 1
ATOM 4921 N N . GLY A 1 594 ? -26.482 15.299 59.507 1.00 64.75 594 GLY A N 1
ATOM 4922 C CA . GLY A 1 594 ? -27.259 16.023 58.500 1.00 64.75 594 GLY A CA 1
ATOM 4923 C C . GLY A 1 594 ? -26.688 15.916 57.082 1.00 64.75 594 GLY A C 1
ATOM 4924 O O . GLY A 1 594 ? -27.458 15.819 56.125 1.00 64.75 594 GLY A O 1
ATOM 4925 N N . ASP A 1 595 ? -25.361 15.883 56.931 1.00 66.56 595 ASP A N 1
ATOM 4926 C CA . ASP A 1 595 ? -24.718 15.670 55.629 1.00 66.56 595 ASP A CA 1
ATOM 4927 C C . ASP A 1 595 ? -24.931 14.228 55.154 1.00 66.56 595 ASP A C 1
ATOM 4929 O O . ASP A 1 595 ? -25.255 13.990 53.991 1.00 66.56 595 ASP A O 1
ATOM 4933 N N . ILE A 1 596 ? -24.822 13.260 56.069 1.00 73.12 596 ILE A N 1
ATOM 4934 C CA . ILE A 1 596 ? -25.003 11.838 55.762 1.00 73.12 596 ILE A CA 1
ATOM 4935 C C . ILE A 1 596 ? -26.468 11.536 55.415 1.00 73.12 596 ILE A C 1
ATOM 4937 O O . ILE A 1 596 ? -26.730 10.844 54.431 1.00 73.12 596 ILE A O 1
ATOM 4941 N N . GLU A 1 597 ? -27.428 12.094 56.156 1.00 77.12 597 GLU A N 1
ATOM 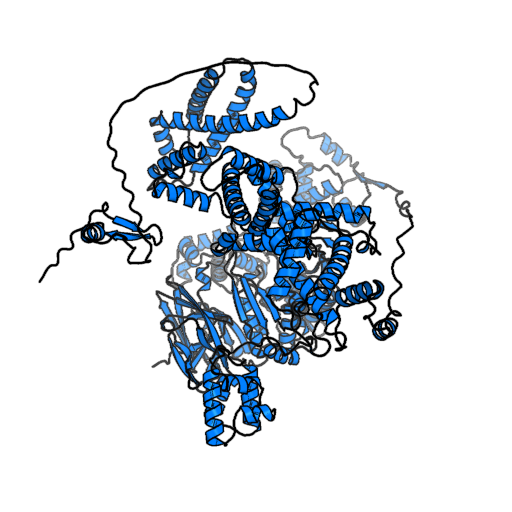4942 C CA . GLU A 1 597 ? -28.866 12.010 55.865 1.00 77.12 597 GLU A CA 1
ATOM 4943 C C . GLU A 1 597 ? -29.195 12.585 54.490 1.00 77.12 597 GLU A C 1
ATOM 4945 O O . GLU A 1 597 ? -29.912 11.960 53.706 1.00 77.12 597 GLU A O 1
ATOM 4950 N N . PHE A 1 598 ? -28.622 13.743 54.158 1.00 74.25 598 PHE A N 1
ATOM 4951 C CA . PHE A 1 598 ? -28.767 14.341 52.837 1.00 74.25 598 PHE A CA 1
ATOM 4952 C C . PHE A 1 598 ? -28.228 13.417 51.734 1.00 74.25 598 PHE A C 1
ATOM 4954 O O . PHE A 1 598 ? -28.896 13.218 50.717 1.00 74.25 598 PHE A O 1
ATOM 4961 N N . TRP A 1 599 ? -27.065 12.790 51.936 1.00 83.25 599 TRP A N 1
ATOM 4962 C CA . TRP A 1 599 ? -26.515 11.829 50.976 1.00 83.25 599 TRP A CA 1
ATOM 4963 C C . TRP A 1 599 ? -27.372 10.564 50.848 1.00 83.25 599 TRP A C 1
ATOM 4965 O O . TRP A 1 599 ? -27.524 10.041 49.744 1.00 83.25 599 TRP A O 1
ATOM 4975 N N . ILE A 1 600 ? -27.949 10.078 51.950 1.00 82.31 600 ILE A N 1
ATOM 4976 C CA . ILE A 1 600 ? -28.868 8.931 51.974 1.00 82.31 600 ILE A CA 1
ATOM 4977 C C . ILE A 1 600 ? -30.158 9.254 51.210 1.00 82.31 600 ILE A C 1
ATOM 4979 O O . ILE A 1 600 ? -30.629 8.425 50.432 1.00 82.31 600 ILE A O 1
ATOM 4983 N N . GLU A 1 601 ? -30.719 10.452 51.374 1.00 78.19 601 GLU A N 1
ATOM 4984 C CA . GLU A 1 601 ? -31.899 10.884 50.618 1.00 78.19 601 GLU A CA 1
ATOM 4985 C C . GLU A 1 601 ? -31.590 11.052 49.127 1.00 78.19 601 GLU A C 1
ATOM 4987 O O . GLU A 1 601 ? -32.353 10.578 48.285 1.00 78.19 601 GLU A O 1
ATOM 4992 N N . LEU A 1 602 ? -30.429 11.617 48.775 1.00 72.25 602 LEU A N 1
ATOM 4993 C CA . LEU A 1 602 ? -29.962 11.645 47.386 1.00 72.25 602 LEU A CA 1
ATOM 4994 C C . LEU A 1 602 ? -29.794 10.234 46.804 1.00 72.25 602 LEU A C 1
ATOM 4996 O O . LEU A 1 602 ? -30.166 10.003 45.656 1.00 72.25 602 LEU A O 1
ATOM 5000 N N . TYR A 1 603 ? -29.296 9.277 47.592 1.00 79.56 603 TYR A N 1
ATOM 5001 C CA . TYR A 1 603 ? -29.167 7.876 47.184 1.00 79.56 603 TYR A CA 1
ATOM 5002 C C . TYR A 1 603 ? -30.530 7.225 46.892 1.00 79.56 603 TYR A C 1
ATOM 5004 O O . TYR A 1 603 ? -30.646 6.442 45.948 1.00 79.56 603 TYR A O 1
ATOM 5012 N N . LYS A 1 604 ? -31.575 7.565 47.662 1.00 77.50 604 LYS A N 1
ATOM 5013 C CA . LYS A 1 604 ? -32.948 7.053 47.480 1.00 77.50 604 LYS A CA 1
ATOM 5014 C C . LYS A 1 604 ? -33.647 7.608 46.235 1.00 77.50 604 LYS A C 1
ATOM 5016 O O . LYS A 1 604 ? -34.581 6.978 45.733 1.00 77.50 604 LYS A O 1
ATOM 5021 N N . LEU A 1 605 ? -33.246 8.779 45.735 1.00 67.62 605 LEU A N 1
ATOM 5022 C CA . LEU A 1 605 ? -33.882 9.390 44.568 1.00 67.62 605 LEU A CA 1
ATOM 5023 C C . LEU A 1 605 ? -33.632 8.556 43.301 1.00 67.62 605 LEU A C 1
ATOM 5025 O O . LEU A 1 605 ? -32.497 8.295 42.901 1.00 67.62 605 LEU A O 1
ATOM 5029 N N . LYS A 1 606 ? -34.728 8.205 42.612 1.00 50.25 606 LYS A N 1
ATOM 5030 C CA . LYS A 1 606 ? -34.763 7.359 41.399 1.00 50.25 606 LYS A CA 1
ATOM 5031 C C . LYS A 1 606 ? -33.818 7.830 40.280 1.00 50.25 606 LYS A C 1
ATOM 5033 O O . LYS A 1 606 ? -33.397 7.019 39.463 1.00 50.25 606 LYS A O 1
ATOM 5038 N N . TYR A 1 607 ? -33.479 9.120 40.256 1.00 51.06 607 TYR A N 1
ATOM 5039 C CA . TYR A 1 607 ? -32.629 9.751 39.244 1.00 51.06 607 TYR A CA 1
ATOM 5040 C C . TYR A 1 607 ? -31.132 9.404 39.380 1.00 51.06 607 TYR A C 1
ATOM 5042 O O . TYR A 1 607 ? -30.433 9.347 38.373 1.00 51.06 607 TYR A O 1
ATOM 5050 N N . TYR A 1 608 ? -30.642 9.108 40.592 1.00 55.12 608 TYR A N 1
ATOM 5051 C CA . TYR A 1 608 ? -29.218 8.809 40.852 1.00 55.12 608 TYR A CA 1
ATOM 5052 C C . TYR A 1 608 ? -28.916 7.315 40.960 1.00 55.12 608 TYR A C 1
ATOM 5054 O O . TYR A 1 608 ? -27.771 6.911 41.166 1.00 55.12 608 TYR A O 1
ATOM 5062 N N . GLY A 1 609 ? -29.945 6.481 40.804 1.00 58.19 609 GLY A N 1
ATOM 5063 C CA . GLY A 1 609 ? -29.764 5.055 40.617 1.00 58.19 609 GLY A CA 1
ATOM 5064 C C . GLY A 1 609 ? -29.110 4.333 41.795 1.00 58.19 609 GLY A C 1
ATOM 5065 O O . GLY A 1 609 ? -28.286 3.454 41.565 1.00 58.19 609 GLY A O 1
ATOM 5066 N N . GLY A 1 610 ? -29.413 4.697 43.048 1.00 71.50 610 GLY A N 1
ATOM 5067 C CA . GLY A 1 610 ? -28.936 3.944 44.218 1.00 71.50 610 GLY A CA 1
ATOM 5068 C C . GLY A 1 610 ? -27.433 3.636 44.159 1.00 71.50 610 GLY A C 1
ATOM 5069 O O . GLY A 1 610 ? -27.008 2.494 44.356 1.00 71.50 610 GLY A O 1
ATOM 5070 N N . SER A 1 611 ? -26.630 4.630 43.777 1.00 77.88 611 SER A N 1
ATOM 5071 C CA . SER A 1 611 ? -25.199 4.490 43.520 1.00 77.88 611 SER A CA 1
ATOM 5072 C C . SER A 1 611 ? -24.444 5.600 44.241 1.00 77.88 611 SER A C 1
ATOM 5074 O O . SER A 1 611 ? -24.590 6.775 43.912 1.00 77.88 611 SER A O 1
ATOM 5076 N N . TRP A 1 612 ? -23.601 5.233 45.210 1.00 79.75 612 TRP A N 1
ATOM 5077 C CA . TRP A 1 612 ? -22.748 6.189 45.924 1.00 79.75 612 TRP A CA 1
ATOM 5078 C C . TRP A 1 612 ? -21.841 7.017 44.995 1.00 79.75 612 TRP A C 1
ATOM 5080 O O . TRP A 1 612 ? -21.744 8.219 45.219 1.00 79.75 612 TRP A O 1
ATOM 5090 N N . PRO A 1 613 ? -21.246 6.457 43.918 1.00 76.38 613 PRO A N 1
ATOM 5091 C CA . PRO A 1 613 ? -20.568 7.257 42.896 1.00 76.38 613 PRO A CA 1
ATOM 5092 C C . PRO A 1 613 ? -21.427 8.368 42.277 1.00 76.38 613 PRO A C 1
ATOM 5094 O O . PRO A 1 613 ? -20.939 9.477 42.095 1.00 76.38 613 PRO A O 1
ATOM 5097 N N . ALA A 1 614 ? -22.699 8.095 41.971 1.00 69.19 614 ALA A N 1
ATOM 5098 C CA . ALA A 1 614 ? -23.583 9.082 41.347 1.00 69.19 614 ALA A CA 1
ATOM 5099 C C . ALA A 1 614 ? -23.965 10.202 42.325 1.00 69.19 614 ALA A C 1
ATOM 5101 O O . ALA A 1 614 ? -23.972 11.372 41.952 1.00 69.19 614 ALA A O 1
ATOM 5102 N N . VAL A 1 615 ? -24.216 9.848 43.591 1.00 75.94 615 VAL A N 1
ATOM 5103 C CA . VAL A 1 615 ? -24.438 10.822 44.672 1.00 75.94 615 VAL A CA 1
ATOM 5104 C C . VAL A 1 615 ? -23.195 11.696 44.871 1.00 75.94 615 VAL A C 1
ATOM 5106 O O . VAL A 1 615 ? -23.309 12.913 44.989 1.00 75.94 615 VAL A O 1
ATOM 5109 N N . PHE A 1 616 ? -22.004 11.094 44.846 1.00 78.75 616 PHE A N 1
ATOM 5110 C CA . PHE A 1 616 ? -20.731 11.796 44.990 1.00 78.75 616 PHE A CA 1
ATOM 5111 C C . PHE A 1 616 ? -20.480 12.812 43.865 1.00 78.75 616 PHE A C 1
ATOM 5113 O O . PHE A 1 616 ? -20.176 13.972 44.143 1.00 78.75 616 PHE A O 1
ATOM 5120 N N . GLU A 1 617 ? -20.640 12.405 42.601 1.00 72.62 617 GLU A N 1
ATOM 5121 C CA . GLU A 1 617 ? -20.452 13.312 41.461 1.00 72.62 617 GLU A CA 1
ATOM 5122 C C . GLU A 1 617 ? -21.471 14.452 41.452 1.00 72.62 617 GLU A C 1
ATOM 5124 O O . GLU A 1 617 ? -21.102 15.594 41.182 1.00 72.62 617 GLU A O 1
ATOM 5129 N N . PHE A 1 618 ? -22.722 14.172 41.823 1.00 73.81 618 PHE A N 1
ATOM 5130 C CA . PHE A 1 618 ? -23.758 15.194 41.927 1.00 73.81 618 PHE A CA 1
ATOM 5131 C C . PHE A 1 618 ? -23.402 16.275 42.958 1.00 73.81 618 PHE A C 1
ATOM 5133 O O . PHE A 1 618 ? -23.512 17.466 42.672 1.00 73.81 618 PHE A O 1
ATOM 5140 N N . ILE A 1 619 ? -22.911 15.889 44.140 1.00 74.44 619 ILE A N 1
ATOM 5141 C CA . ILE A 1 619 ? -22.527 16.856 45.180 1.00 74.44 619 ILE A CA 1
ATOM 5142 C C . ILE A 1 619 ? -21.315 17.689 44.735 1.00 74.44 619 ILE A C 1
ATOM 5144 O O . ILE A 1 619 ? -21.292 18.900 44.964 1.00 74.44 619 ILE A O 1
ATOM 5148 N N . ILE A 1 620 ? -20.333 17.082 44.055 1.00 74.00 620 ILE A N 1
ATOM 5149 C CA . ILE A 1 620 ? -19.200 17.813 43.463 1.00 74.00 620 ILE A CA 1
ATOM 5150 C C . ILE A 1 620 ? -19.687 18.817 42.418 1.00 74.00 620 ILE A C 1
ATOM 5152 O O . ILE A 1 620 ? -19.243 19.966 42.422 1.00 74.00 620 ILE A O 1
ATOM 5156 N N . GLU A 1 621 ? -20.603 18.411 41.538 1.00 70.69 621 GLU A N 1
ATOM 5157 C CA . GLU A 1 621 ? -21.182 19.307 40.540 1.00 70.69 621 GLU A CA 1
ATOM 5158 C C . GLU A 1 621 ? -21.890 20.484 41.217 1.00 70.69 621 GLU A C 1
ATOM 5160 O O . GLU A 1 621 ? -21.634 21.635 40.868 1.00 70.69 621 GLU A O 1
ATOM 5165 N N . CYS A 1 622 ? -22.707 20.224 42.239 1.00 63.34 622 CYS A N 1
ATOM 5166 C CA . CYS A 1 622 ? -23.390 21.268 42.993 1.00 63.34 622 CYS A CA 1
ATOM 5167 C C . CYS A 1 622 ? -22.415 22.227 43.697 1.00 63.34 622 CYS A C 1
ATOM 5169 O O . CYS A 1 622 ? -22.597 23.445 43.643 1.00 63.34 622 CYS A O 1
ATOM 5171 N N . ASN A 1 623 ? -21.354 21.702 44.313 1.00 72.00 623 ASN A N 1
ATOM 5172 C CA . ASN A 1 623 ? -20.318 22.508 44.957 1.00 72.00 623 ASN A CA 1
ATOM 5173 C C . ASN A 1 623 ? -19.581 23.406 43.963 1.00 72.00 623 ASN A C 1
ATOM 5175 O O . ASN A 1 623 ? -19.415 24.596 44.227 1.00 72.00 623 ASN A O 1
ATOM 5179 N N . ASN A 1 624 ? -19.182 22.858 42.815 1.00 67.94 624 ASN A N 1
ATOM 5180 C CA . ASN A 1 624 ? -18.442 23.595 41.792 1.00 67.94 624 ASN A CA 1
ATOM 5181 C C . ASN A 1 624 ? -19.313 24.639 41.090 1.00 67.94 624 ASN A C 1
ATOM 5183 O O . ASN A 1 624 ? -18.847 25.731 40.777 1.00 67.94 624 ASN A O 1
ATOM 5187 N N . ARG A 1 625 ? -20.576 24.300 40.825 1.00 55.84 625 ARG A N 1
ATOM 5188 C CA . ARG A 1 625 ? -21.475 25.108 39.998 1.00 55.84 625 ARG A CA 1
ATOM 5189 C C . ARG A 1 625 ? -22.181 26.212 40.778 1.00 55.84 625 ARG A C 1
ATOM 5191 O O . ARG A 1 625 ? -22.511 27.236 40.194 1.00 55.84 625 ARG A O 1
ATOM 5198 N N . PHE A 1 626 ? -22.387 26.016 42.081 1.00 53.19 626 PHE A N 1
ATOM 5199 C CA . PHE A 1 626 ? -23.176 26.926 42.918 1.00 53.19 626 PHE A CA 1
ATOM 5200 C C . PHE A 1 626 ? -22.451 27.384 44.196 1.00 53.19 626 PHE A C 1
ATOM 5202 O O . PHE A 1 626 ? -23.040 28.089 45.010 1.00 53.19 626 PHE A O 1
ATOM 5209 N N . ASN A 1 627 ? -21.176 27.018 44.378 1.00 63.41 627 ASN A N 1
ATOM 5210 C CA . ASN A 1 627 ? -20.329 27.425 45.508 1.00 63.41 627 ASN A CA 1
ATOM 5211 C C . ASN A 1 627 ? -20.907 27.063 46.900 1.00 63.41 627 ASN A C 1
ATOM 5213 O O . ASN A 1 627 ? -20.759 27.816 47.863 1.00 63.41 627 ASN A O 1
ATOM 5217 N N . LEU A 1 628 ? -21.579 25.906 47.007 1.00 57.31 628 LEU A N 1
ATOM 5218 C CA . LEU A 1 628 ? -22.385 25.502 48.177 1.00 57.31 628 LEU A CA 1
ATOM 5219 C C . LEU A 1 628 ? -21.582 25.032 49.407 1.00 57.31 628 LEU A C 1
ATOM 5221 O O . LEU A 1 628 ? -22.165 24.886 50.479 1.00 57.31 628 LEU A O 1
ATOM 5225 N N . LYS A 1 629 ? -20.260 24.831 49.292 1.00 65.88 629 LYS A N 1
ATOM 5226 C CA . LYS A 1 629 ? -19.361 24.370 50.377 1.00 65.88 629 LYS A CA 1
ATOM 5227 C C . LYS A 1 629 ? -19.907 23.173 51.191 1.00 65.88 629 LYS A C 1
ATOM 5229 O O . LYS A 1 629 ? -19.824 23.181 52.418 1.00 65.88 629 LYS A O 1
ATOM 5234 N N . ILE A 1 630 ? -20.477 22.166 50.526 1.00 66.19 630 ILE A N 1
ATOM 5235 C CA . ILE A 1 630 ? -20.843 20.884 51.151 1.00 66.19 630 ILE A CA 1
ATOM 5236 C C . ILE A 1 630 ? -19.566 20.049 51.279 1.00 66.19 630 ILE A C 1
ATOM 5238 O O . ILE A 1 630 ? -18.893 19.806 50.274 1.00 66.19 630 ILE A O 1
ATOM 5242 N N . ASP A 1 631 ? -19.219 19.600 52.483 1.00 63.66 631 ASP A N 1
ATOM 5243 C CA . ASP A 1 631 ? -18.032 18.765 52.673 1.00 63.66 631 ASP A CA 1
ATOM 5244 C C . ASP A 1 631 ? -18.221 17.421 51.965 1.00 63.66 631 ASP A C 1
ATOM 5246 O O . ASP A 1 631 ? -19.245 16.762 52.104 1.00 63.66 631 ASP A O 1
ATOM 5250 N N . THR A 1 632 ? -17.236 17.010 51.169 1.00 67.00 632 THR A N 1
ATOM 5251 C CA . THR A 1 632 ? -17.249 15.724 50.456 1.00 67.00 632 THR A CA 1
ATOM 5252 C C . THR A 1 632 ? -15.996 14.931 50.813 1.00 67.00 632 THR A C 1
ATOM 5254 O O . THR A 1 632 ? -14.929 15.521 50.998 1.00 67.00 632 THR A O 1
ATOM 5257 N N . PRO A 1 633 ? -16.070 13.594 50.932 1.00 61.62 633 PRO A N 1
ATOM 5258 C CA . PRO A 1 633 ? -14.875 12.769 51.075 1.00 61.62 633 PRO A CA 1
ATOM 5259 C C . PRO A 1 633 ? -13.930 12.937 49.888 1.00 61.62 633 PRO A C 1
ATOM 5261 O O . PRO A 1 633 ? -14.364 13.165 48.766 1.00 61.62 633 PRO A O 1
ATOM 5264 N N . HIS A 1 634 ? -12.625 12.750 50.094 1.00 52.59 634 HIS A N 1
ATOM 5265 C CA . HIS A 1 634 ? -11.650 12.840 48.998 1.00 52.59 634 HIS A CA 1
ATOM 5266 C C . HIS A 1 634 ? -11.893 11.828 47.857 1.00 52.59 634 HIS A C 1
ATOM 5268 O O . HIS A 1 634 ? -11.335 11.986 46.773 1.00 52.59 634 HIS A O 1
ATOM 5274 N N . TYR A 1 635 ? -12.700 10.783 48.081 1.00 55.31 635 TYR A N 1
ATOM 5275 C CA . TYR A 1 635 ? -13.071 9.776 47.085 1.00 55.31 635 TYR A CA 1
ATOM 5276 C C . TYR A 1 635 ? -14.398 9.084 47.450 1.00 55.31 635 TYR A C 1
ATOM 5278 O O . TYR A 1 635 ? -14.691 8.882 48.628 1.00 55.31 635 TYR A O 1
ATOM 5286 N N . TYR A 1 636 ? -15.175 8.635 46.453 1.00 58.66 636 TYR A N 1
ATOM 5287 C CA . TYR A 1 636 ? -16.510 8.042 46.670 1.00 58.66 636 TYR A CA 1
ATOM 5288 C C . TYR A 1 636 ? -16.507 6.779 47.557 1.00 58.66 636 TYR A C 1
ATOM 5290 O O . TYR A 1 636 ? -17.450 6.561 48.314 1.00 58.66 636 TYR A O 1
ATOM 5298 N N . ASN A 1 637 ? -15.441 5.959 47.528 1.00 60.22 637 ASN A N 1
ATOM 5299 C CA . ASN A 1 637 ? -15.309 4.799 48.430 1.00 60.22 637 ASN A CA 1
ATOM 5300 C C . ASN A 1 637 ? -15.249 5.205 49.913 1.00 60.22 637 ASN A C 1
ATOM 5302 O O . ASN A 1 637 ? -15.477 4.360 50.772 1.00 60.22 637 ASN A O 1
ATOM 5306 N N . GLY A 1 638 ? -14.981 6.480 50.215 1.00 65.50 638 GLY A N 1
ATOM 5307 C CA . GLY A 1 638 ? -15.056 7.031 51.562 1.00 65.50 638 GLY A CA 1
ATOM 5308 C C . GLY A 1 638 ? -16.490 7.120 52.088 1.00 65.50 638 GLY A C 1
ATOM 5309 O O . GLY A 1 638 ? -16.686 6.969 53.287 1.00 65.50 638 GLY A O 1
ATOM 5310 N N . MET A 1 639 ? -17.501 7.260 51.218 1.00 71.50 639 MET A N 1
ATOM 5311 C CA . MET A 1 639 ? -18.911 7.358 51.633 1.00 71.50 639 MET A CA 1
ATOM 5312 C C . MET A 1 639 ? -19.453 6.050 52.224 1.00 71.50 639 MET A C 1
ATOM 5314 O O . MET A 1 639 ? -20.285 6.089 53.124 1.00 71.50 639 MET A O 1
ATOM 5318 N N . ILE A 1 640 ? -18.977 4.889 51.757 1.00 75.56 640 ILE A N 1
ATOM 5319 C CA . ILE A 1 640 ? -19.500 3.581 52.189 1.00 75.56 640 ILE A CA 1
ATOM 5320 C C . ILE A 1 640 ? -19.214 3.315 53.681 1.00 75.56 640 ILE A C 1
ATOM 5322 O O . ILE A 1 640 ? -20.158 2.997 54.405 1.00 75.56 640 ILE A O 1
ATOM 5326 N N . PRO A 1 641 ? -17.969 3.446 54.188 1.00 72.31 641 PRO A N 1
ATOM 5327 C CA . PRO A 1 641 ? -17.690 3.328 55.620 1.00 72.31 641 PRO A CA 1
ATOM 5328 C C . PRO A 1 641 ? -18.460 4.337 56.478 1.00 72.31 641 PRO A C 1
ATOM 5330 O O . PRO A 1 641 ? -18.924 3.976 57.558 1.00 72.31 641 PRO A O 1
ATOM 5333 N N . ILE A 1 642 ? -18.630 5.573 55.994 1.00 75.69 642 ILE A N 1
ATOM 5334 C CA . ILE A 1 642 ? -19.351 6.639 56.707 1.00 75.69 642 ILE A CA 1
ATOM 5335 C C . ILE A 1 642 ? -20.831 6.271 56.842 1.00 75.69 642 ILE A C 1
ATOM 5337 O O . ILE A 1 642 ? -21.357 6.231 57.951 1.00 75.69 642 ILE A O 1
ATOM 5341 N N . ALA A 1 643 ? -21.478 5.893 55.737 1.00 79.75 643 ALA A N 1
ATOM 5342 C CA . ALA A 1 643 ? -22.869 5.458 55.748 1.00 79.75 643 ALA A CA 1
ATOM 5343 C C . ALA A 1 643 ? -23.055 4.190 56.599 1.00 79.75 643 ALA A C 1
ATOM 5345 O O . ALA A 1 643 ? -23.961 4.136 57.422 1.00 79.75 643 ALA A O 1
ATOM 5346 N N . LYS A 1 644 ? -22.166 3.190 56.498 1.00 79.50 644 LYS A N 1
ATOM 5347 C CA . LYS A 1 644 ? -22.214 1.997 57.369 1.00 79.50 644 LYS A CA 1
ATOM 5348 C C . LYS A 1 644 ? -22.133 2.350 58.855 1.00 79.50 644 LYS A C 1
ATOM 5350 O O . LYS A 1 644 ? -22.818 1.726 59.663 1.00 79.50 644 LYS A O 1
ATOM 5355 N N . THR A 1 645 ? -21.316 3.339 59.208 1.00 79.81 645 THR A N 1
ATOM 5356 C CA . THR A 1 645 ? -21.165 3.808 60.591 1.00 79.81 645 THR A CA 1
ATOM 5357 C C . THR A 1 645 ? -22.428 4.518 61.071 1.00 79.81 645 THR A C 1
ATOM 5359 O O . THR A 1 645 ? -22.946 4.153 62.122 1.00 79.81 645 THR A O 1
ATOM 5362 N N . TYR A 1 646 ? -22.987 5.419 60.259 1.00 85.75 646 TYR A N 1
ATOM 5363 C CA . TYR A 1 646 ? -24.251 6.106 60.543 1.00 85.75 646 TYR A CA 1
ATOM 5364 C C . TYR A 1 646 ? -25.419 5.127 60.734 1.00 85.75 646 TYR A C 1
ATOM 5366 O O . TYR A 1 646 ? -26.147 5.205 61.722 1.00 85.75 646 TYR A O 1
ATOM 5374 N N . PHE A 1 647 ? -25.572 4.152 59.832 1.00 87.12 647 PHE A N 1
ATOM 5375 C CA . PHE A 1 647 ? -26.609 3.123 59.949 1.00 87.12 647 PHE A CA 1
ATOM 5376 C C . PHE A 1 647 ? -26.434 2.300 61.231 1.00 87.12 647 PHE A C 1
ATOM 5378 O O . PHE A 1 647 ? -27.399 2.094 61.961 1.00 87.12 647 PHE A O 1
ATOM 5385 N N . LYS A 1 648 ? -25.196 1.910 61.564 1.00 83.69 648 LYS A N 1
ATOM 5386 C CA . LYS A 1 648 ? -24.891 1.197 62.811 1.00 83.69 648 LYS A CA 1
ATOM 5387 C C . LYS A 1 648 ? -25.225 2.027 64.058 1.00 83.69 648 LYS A C 1
ATOM 5389 O O . LYS A 1 648 ? -25.789 1.480 64.998 1.00 83.69 648 LYS A O 1
ATOM 5394 N N . GLN A 1 649 ? -24.886 3.316 64.075 1.00 83.44 649 GLN A N 1
ATOM 5395 C CA . GLN A 1 649 ? -25.151 4.219 65.205 1.00 83.44 649 GLN A CA 1
ATOM 5396 C C . GLN A 1 649 ? -26.649 4.463 65.424 1.00 83.44 649 GLN A C 1
ATOM 5398 O O . GLN A 1 649 ? -27.085 4.581 66.564 1.00 83.44 649 GLN A O 1
ATOM 5403 N N . ASN A 1 650 ? -27.439 4.462 64.350 1.00 83.19 650 ASN A N 1
ATOM 5404 C CA . ASN A 1 650 ? -28.885 4.681 64.395 1.00 83.19 650 ASN A CA 1
ATOM 5405 C C . ASN A 1 650 ? -29.707 3.380 64.455 1.00 83.19 650 ASN A C 1
ATOM 5407 O O . ASN A 1 650 ? -30.918 3.409 64.263 1.00 83.19 650 ASN A O 1
ATOM 5411 N N . SER A 1 651 ? -29.073 2.228 64.713 1.00 89.06 651 SER A N 1
ATOM 5412 C CA . SER A 1 651 ? -29.732 0.907 64.729 1.00 89.06 651 SER A CA 1
ATOM 5413 C C . SER A 1 651 ? -30.488 0.566 63.432 1.00 89.06 651 SER A C 1
ATOM 5415 O O . SER A 1 651 ? -31.485 -0.152 63.443 1.00 89.06 651 SER A O 1
ATOM 5417 N N . LEU A 1 652 ? -30.005 1.070 62.296 1.00 87.81 652 LEU A N 1
ATOM 5418 C CA . LEU A 1 652 ? -30.533 0.798 60.963 1.00 87.81 652 LEU A CA 1
ATOM 5419 C C . LEU A 1 652 ? -29.669 -0.254 60.252 1.00 87.81 652 LEU A C 1
ATOM 5421 O O . LEU A 1 652 ? -28.444 -0.284 60.382 1.00 87.81 652 LEU A O 1
ATOM 5425 N N . ASN A 1 653 ? -30.288 -1.098 59.426 1.00 85.75 653 ASN A N 1
ATOM 5426 C CA . ASN A 1 653 ? -29.565 -2.105 58.655 1.00 85.75 653 ASN A CA 1
ATOM 5427 C C . ASN A 1 653 ? -29.108 -1.536 57.302 1.00 85.75 653 ASN A C 1
ATOM 5429 O O . ASN A 1 653 ? -29.900 -1.367 56.374 1.00 85.75 653 ASN A O 1
ATOM 5433 N N . TYR A 1 654 ? -27.808 -1.249 57.184 1.00 82.62 654 TYR A N 1
ATOM 5434 C CA . TYR A 1 654 ? -27.222 -0.738 55.941 1.00 82.62 654 TYR A CA 1
ATOM 5435 C C . TYR A 1 654 ? -27.395 -1.710 54.766 1.00 82.62 654 TYR A C 1
ATOM 5437 O O . TYR A 1 654 ? -27.666 -1.281 53.649 1.00 82.62 654 TYR A O 1
ATOM 5445 N N . GLU A 1 655 ? -27.256 -3.017 54.998 1.00 75.38 655 GLU A N 1
ATOM 5446 C CA . GLU A 1 655 ? -27.399 -4.012 53.931 1.00 75.38 655 GLU A CA 1
ATOM 5447 C C . GLU A 1 655 ? -28.858 -4.087 53.455 1.00 75.38 655 GLU A C 1
ATOM 5449 O O . GLU A 1 655 ? -29.111 -4.105 52.254 1.00 75.38 655 GLU A O 1
ATOM 5454 N N . GLU A 1 656 ? -29.830 -4.012 54.369 1.00 75.75 656 GLU A N 1
ATOM 5455 C CA . GLU A 1 656 ? -31.257 -3.929 54.024 1.00 75.75 656 GLU A CA 1
ATOM 5456 C C . GLU A 1 656 ? -31.596 -2.640 53.261 1.00 75.75 656 GLU A C 1
ATOM 5458 O O . GLU A 1 656 ? -32.351 -2.663 52.290 1.00 75.75 656 GLU A O 1
ATOM 5463 N N . PHE A 1 657 ? -30.983 -1.517 53.636 1.00 82.38 657 PHE A N 1
ATOM 5464 C CA . PHE A 1 657 ? -31.115 -0.257 52.909 1.00 82.38 657 PHE A CA 1
ATOM 5465 C C . PHE A 1 657 ? -30.593 -0.352 51.471 1.00 82.38 657 PHE A C 1
ATOM 5467 O O . PHE A 1 657 ? -31.280 0.083 50.544 1.00 82.38 657 PHE A O 1
ATOM 5474 N N . ILE A 1 658 ? -29.420 -0.961 51.263 1.00 72.50 658 ILE A N 1
ATOM 5475 C CA . ILE A 1 658 ? -28.873 -1.202 49.921 1.00 72.50 658 ILE A CA 1
ATOM 5476 C C . ILE A 1 658 ? -29.758 -2.179 49.137 1.00 72.50 658 ILE A C 1
ATOM 5478 O O . ILE A 1 658 ? -29.980 -1.965 47.949 1.00 72.50 658 ILE A O 1
ATOM 5482 N N . ILE A 1 659 ? -30.322 -3.203 49.785 1.00 63.09 659 ILE A N 1
ATOM 5483 C CA . ILE A 1 659 ? -31.277 -4.135 49.160 1.00 63.09 659 ILE A CA 1
ATOM 5484 C C . ILE A 1 659 ? -32.553 -3.406 48.714 1.00 63.09 659 ILE A C 1
ATOM 5486 O O . ILE A 1 659 ? -33.071 -3.664 47.627 1.00 63.09 659 ILE A O 1
ATOM 5490 N N . LYS A 1 660 ? -33.059 -2.486 49.541 1.00 68.88 660 LYS A N 1
ATOM 5491 C CA . LYS A 1 660 ? -34.318 -1.768 49.311 1.00 68.88 660 LYS A CA 1
ATOM 5492 C C . LYS A 1 660 ? -34.190 -0.633 48.291 1.00 68.88 660 LYS A C 1
ATOM 5494 O O . LYS A 1 660 ? -35.132 -0.395 47.537 1.00 68.88 660 LYS A O 1
ATOM 5499 N N . HIS A 1 661 ? -33.057 0.072 48.271 1.00 71.25 661 HIS A N 1
ATOM 5500 C CA . HIS A 1 661 ? -32.878 1.313 47.504 1.00 71.25 661 HIS A CA 1
ATOM 5501 C C . HIS A 1 661 ? -31.722 1.290 46.488 1.00 71.25 661 HIS A C 1
ATOM 5503 O O . HIS A 1 661 ? -31.627 2.197 45.662 1.00 71.25 661 HIS A O 1
ATOM 5509 N N . GLY A 1 662 ? -30.846 0.283 46.510 1.00 67.75 662 GLY A N 1
ATOM 5510 C CA . GLY A 1 662 ? -29.749 0.139 45.552 1.00 67.75 662 GLY A CA 1
ATOM 5511 C C . GLY A 1 662 ? -30.215 -0.360 44.181 1.00 67.75 662 GLY A C 1
ATOM 5512 O O . GLY A 1 662 ? -31.157 -1.142 44.069 1.00 67.75 662 GLY A O 1
ATOM 5513 N N . ILE A 1 663 ? -29.521 0.046 43.109 1.00 52.47 663 ILE A N 1
ATOM 5514 C CA . ILE A 1 663 ? -29.811 -0.427 41.737 1.00 52.47 663 ILE A CA 1
ATOM 5515 C C . ILE A 1 663 ? -29.633 -1.947 41.580 1.00 52.47 663 ILE A C 1
ATOM 5517 O O . ILE A 1 663 ? -30.249 -2.566 40.711 1.00 52.47 663 ILE A O 1
ATOM 5521 N N . TYR A 1 664 ? -28.820 -2.571 42.431 1.00 51.00 664 TYR A N 1
ATOM 5522 C CA . TYR A 1 664 ? -28.603 -4.011 42.421 1.00 51.00 664 TYR A CA 1
ATOM 5523 C C . TYR A 1 664 ? -29.571 -4.694 43.385 1.00 51.00 664 TYR A C 1
ATOM 5525 O O . TYR A 1 664 ? -29.210 -4.988 44.521 1.00 51.00 664 TYR A O 1
ATOM 5533 N N . LYS A 1 665 ? -30.780 -5.017 42.906 1.00 47.19 665 LYS A N 1
ATOM 5534 C CA . LYS A 1 665 ? -31.580 -6.106 43.487 1.00 47.19 665 LYS A CA 1
ATOM 5535 C C . LYS A 1 665 ? -30.692 -7.359 43.524 1.00 47.19 665 LYS A C 1
ATOM 5537 O O . LYS A 1 665 ? -30.465 -7.981 42.485 1.00 47.19 665 LYS A O 1
ATOM 5542 N N . SER A 1 666 ? -30.119 -7.688 44.681 1.00 42.06 666 SER A N 1
ATOM 5543 C CA . SER A 1 666 ? -29.259 -8.856 44.868 1.00 42.06 666 SER A CA 1
ATOM 5544 C C . SER A 1 666 ? -30.096 -10.122 44.690 1.00 42.06 666 SER A C 1
ATOM 5546 O O . SER A 1 666 ? -30.854 -10.539 45.561 1.00 42.06 666 SER A O 1
ATOM 5548 N N . LYS A 1 667 ? -29.990 -10.713 43.498 1.00 49.94 667 LYS A N 1
ATOM 5549 C CA . LYS A 1 667 ? -30.591 -12.003 43.164 1.00 49.94 667 LYS A CA 1
ATOM 5550 C C . LYS A 1 667 ? -29.943 -13.122 43.984 1.00 49.94 667 LYS A C 1
ATOM 5552 O O . LYS A 1 667 ? -28.749 -13.080 44.283 1.00 49.94 667 LYS A O 1
ATOM 5557 N N . GLN A 1 668 ? -30.766 -14.114 44.306 1.00 54.69 668 GLN A N 1
ATOM 5558 C CA . GLN A 1 668 ? -30.416 -15.401 44.903 1.00 54.69 668 GLN A CA 1
ATOM 5559 C C . GLN A 1 668 ? -29.181 -16.065 44.245 1.00 54.69 668 GLN A C 1
ATOM 5561 O O . GLN A 1 668 ? -28.841 -15.740 43.101 1.00 54.69 668 GLN A O 1
ATOM 5566 N N . PRO A 1 669 ? -28.488 -16.985 44.949 1.00 53.72 669 PRO A N 1
ATOM 5567 C CA . PRO A 1 669 ? -27.343 -17.713 44.398 1.00 53.72 669 PRO A CA 1
ATOM 5568 C C . PRO A 1 669 ? -27.681 -18.389 43.058 1.00 53.72 669 PRO A C 1
ATOM 5570 O O . PRO A 1 669 ? -28.728 -19.009 42.915 1.00 53.72 669 PRO A O 1
ATOM 5573 N N . SER A 1 670 ? -26.791 -18.254 42.071 1.00 71.19 670 SER A N 1
ATOM 5574 C CA . SER A 1 670 ? -26.961 -18.832 40.729 1.00 71.19 670 SER A CA 1
ATOM 5575 C C . SER A 1 670 ? -26.997 -20.364 40.772 1.00 71.19 670 SER A C 1
ATOM 5577 O O . SER A 1 670 ? -26.133 -20.958 41.421 1.00 71.19 670 SER A O 1
ATOM 5579 N N . THR A 1 671 ? -27.957 -20.982 40.073 1.00 85.69 671 THR A N 1
ATOM 5580 C CA . THR A 1 671 ? -28.049 -22.445 39.920 1.00 85.69 671 THR A CA 1
ATOM 5581 C C . THR A 1 671 ? -26.914 -22.986 39.049 1.00 85.69 671 THR A C 1
ATOM 5583 O O . THR A 1 671 ? -26.239 -22.233 38.338 1.00 85.69 671 THR A O 1
ATOM 5586 N N . ASP A 1 672 ? -26.691 -24.298 39.099 1.00 87.25 672 ASP A N 1
ATOM 5587 C CA . ASP A 1 672 ? -25.652 -24.950 38.303 1.00 87.25 672 ASP A CA 1
ATOM 5588 C C . ASP A 1 672 ? -25.897 -24.806 36.795 1.00 87.25 672 ASP A C 1
ATOM 5590 O O . ASP A 1 672 ? -24.933 -24.588 36.060 1.00 87.25 672 ASP A O 1
ATOM 5594 N N . GLU A 1 673 ? -27.154 -24.838 36.328 1.00 86.88 673 GLU A N 1
ATOM 5595 C CA . GLU A 1 673 ? -27.459 -24.674 34.899 1.00 86.88 673 GLU A CA 1
ATOM 5596 C C . GLU A 1 673 ? -27.051 -23.285 34.394 1.00 86.88 673 GLU A C 1
ATOM 5598 O O . GLU A 1 673 ? -26.473 -23.150 33.314 1.00 86.88 673 GLU A O 1
ATOM 5603 N N . ILE A 1 674 ? -27.275 -22.251 35.211 1.00 82.94 674 ILE A N 1
ATOM 5604 C CA . ILE A 1 674 ? -26.897 -20.872 34.885 1.00 82.94 674 ILE A CA 1
ATOM 5605 C C . ILE A 1 674 ? -25.371 -20.749 34.785 1.00 82.94 674 ILE A C 1
ATOM 5607 O O . ILE A 1 674 ? -24.848 -20.108 33.873 1.00 82.94 674 ILE A O 1
ATOM 5611 N N . VAL A 1 675 ? -24.631 -21.369 35.707 1.00 88.75 675 VAL A N 1
ATOM 5612 C CA . VAL A 1 675 ? -23.162 -21.323 35.677 1.00 88.75 675 VAL A CA 1
ATOM 5613 C C . VAL A 1 675 ? -22.602 -22.131 34.500 1.00 88.75 675 VAL A C 1
ATOM 5615 O O . VAL A 1 675 ? -21.629 -21.696 33.880 1.00 88.75 675 VAL A O 1
ATOM 5618 N N . LEU A 1 676 ? -23.230 -23.254 34.142 1.00 90.19 676 LEU A N 1
ATOM 5619 C CA . LEU A 1 676 ? -22.883 -24.035 32.954 1.00 90.19 676 LEU A CA 1
ATOM 5620 C C . LEU A 1 676 ? -23.066 -23.216 31.670 1.00 90.19 676 LEU A C 1
ATOM 5622 O O . LEU A 1 676 ? -22.200 -23.225 30.794 1.00 90.19 676 LEU A O 1
ATOM 5626 N N . GLU A 1 677 ? -24.157 -22.463 31.568 1.00 87.38 677 GLU A N 1
ATOM 5627 C CA . GLU A 1 677 ? -24.400 -21.569 30.439 1.00 87.38 677 GLU A CA 1
ATOM 5628 C C . GLU A 1 677 ? -23.318 -20.484 30.332 1.00 87.38 677 GLU A C 1
ATOM 5630 O O . GLU A 1 677 ? -22.800 -20.214 29.247 1.00 87.38 677 GLU A O 1
ATOM 5635 N N . TRP A 1 678 ? -22.865 -19.929 31.460 1.00 90.69 678 TRP A N 1
ATOM 5636 C CA . TRP A 1 678 ? -21.745 -18.983 31.472 1.00 90.69 678 TRP A CA 1
ATOM 5637 C C . TRP A 1 678 ? -20.441 -19.617 30.991 1.00 90.69 678 TRP A C 1
ATOM 5639 O O . TRP A 1 678 ? -19.688 -18.988 30.246 1.00 90.69 678 TRP A O 1
ATOM 5649 N N . ILE A 1 679 ? -20.169 -20.860 31.391 1.00 87.38 679 ILE A N 1
ATOM 5650 C CA . ILE A 1 679 ? -19.004 -21.623 30.930 1.00 87.38 679 ILE A CA 1
ATOM 5651 C C . ILE A 1 679 ? -19.068 -21.823 29.409 1.00 87.38 679 ILE A C 1
ATOM 5653 O O . ILE A 1 679 ? -18.082 -21.524 28.730 1.00 87.38 679 ILE A O 1
ATOM 5657 N N . LYS A 1 680 ? -20.231 -22.211 28.865 1.00 85.62 680 LYS A N 1
ATOM 5658 C CA . LYS A 1 680 ? -20.460 -22.349 27.415 1.00 85.62 680 LYS A CA 1
ATOM 5659 C C . LYS A 1 680 ? -20.241 -21.025 26.677 1.00 85.62 680 LYS A C 1
ATOM 5661 O O . LYS A 1 680 ? -19.519 -20.984 25.681 1.00 85.62 680 LYS A O 1
ATOM 5666 N N . ILE A 1 681 ? -20.770 -19.918 27.205 1.00 78.75 681 ILE A N 1
ATOM 5667 C CA . ILE A 1 681 ? -20.555 -18.573 26.647 1.00 78.75 681 ILE A CA 1
ATOM 5668 C C . ILE A 1 681 ? -19.070 -18.205 26.661 1.00 78.75 681 ILE A C 1
ATOM 5670 O O . ILE A 1 681 ? -18.575 -17.649 25.686 1.00 78.75 681 ILE A O 1
ATOM 5674 N N . TYR A 1 682 ? -18.342 -18.507 27.741 1.00 81.44 682 TYR A N 1
ATOM 5675 C CA . TYR A 1 682 ? -16.906 -18.235 27.844 1.00 81.44 682 TYR A CA 1
ATOM 5676 C C . TYR A 1 682 ? -16.082 -19.044 26.829 1.00 81.44 682 TYR A C 1
ATOM 5678 O O . TYR A 1 682 ? -15.101 -18.532 26.281 1.00 81.44 682 TYR A O 1
ATOM 5686 N N . GLN A 1 683 ? -16.479 -20.290 26.567 1.00 80.50 683 GLN A N 1
ATOM 5687 C CA . GLN A 1 683 ? -15.821 -21.182 25.610 1.00 80.50 683 GLN A CA 1
ATOM 5688 C C . GLN A 1 683 ? -16.098 -20.777 24.151 1.00 80.50 683 GLN A C 1
ATOM 5690 O O . GLN A 1 683 ? -15.170 -20.781 23.338 1.00 80.50 683 GLN A O 1
ATOM 5695 N N . ASN A 1 684 ? -17.318 -20.336 23.833 1.00 68.88 684 ASN A N 1
ATOM 5696 C CA . ASN A 1 684 ? -17.744 -19.987 22.475 1.00 68.88 684 ASN A CA 1
ATOM 5697 C C . ASN A 1 684 ? -16.988 -18.754 21.911 1.00 68.88 684 ASN A C 1
ATOM 5699 O O . ASN A 1 684 ? -16.879 -17.699 22.547 1.00 68.88 684 ASN A O 1
ATOM 5703 N N . ARG A 1 685 ? -16.400 -18.872 20.708 1.00 56.00 685 ARG A N 1
ATOM 5704 C CA . ARG A 1 685 ? -15.659 -17.774 20.046 1.00 56.00 685 ARG A CA 1
ATOM 5705 C C . ARG A 1 685 ? -16.573 -16.721 19.425 1.00 56.00 685 ARG A C 1
ATOM 5707 O O . ARG A 1 685 ? -16.252 -15.537 19.541 1.00 56.00 685 ARG A O 1
ATOM 5714 N N . ASP A 1 686 ? -17.686 -17.133 18.836 1.00 47.75 686 ASP A N 1
ATOM 5715 C CA . ASP A 1 686 ? -18.617 -16.258 18.121 1.00 47.75 686 ASP A CA 1
ATOM 5716 C C . ASP A 1 686 ? -19.436 -15.382 19.077 1.00 47.75 686 ASP A C 1
ATOM 5718 O O . ASP A 1 686 ? -19.712 -14.224 18.773 1.00 47.75 686 ASP A O 1
ATOM 5722 N N . LEU A 1 687 ? -19.684 -15.858 20.303 1.00 48.66 687 LEU A N 1
ATOM 5723 C CA . LEU A 1 687 ? -20.280 -15.064 21.389 1.00 48.66 687 LEU A CA 1
ATOM 5724 C C . LEU A 1 687 ? -19.271 -14.130 22.093 1.00 48.66 687 LEU A C 1
ATOM 5726 O O . LEU A 1 687 ? -19.576 -13.496 23.103 1.00 48.66 687 LEU A O 1
ATOM 5730 N N . GLY A 1 688 ? -18.032 -14.044 21.598 1.00 49.47 688 GLY A N 1
ATOM 5731 C CA . GLY A 1 688 ? -16.966 -13.203 22.149 1.00 49.47 688 GLY A CA 1
ATOM 5732 C C . GLY A 1 688 ? -16.190 -13.818 23.322 1.00 49.47 688 GLY A C 1
ATOM 5733 O O . GLY A 1 688 ? -15.163 -13.259 23.714 1.00 49.47 688 GLY A O 1
ATOM 5734 N N . GLY A 1 689 ? -16.630 -14.965 23.855 1.00 60.38 689 GLY A N 1
ATOM 5735 C CA . GLY A 1 689 ? -15.974 -15.828 24.851 1.00 60.38 689 GLY A CA 1
ATOM 5736 C C . GLY A 1 689 ? -15.104 -15.140 25.893 1.00 60.38 689 GLY A C 1
ATOM 5737 O O . GLY A 1 689 ? -13.881 -15.211 25.879 1.00 60.38 689 GLY A O 1
ATOM 5738 N N . SER A 1 690 ? -15.720 -14.398 26.798 1.00 75.31 690 SER A N 1
ATOM 5739 C CA . SER A 1 690 ? -15.013 -13.697 27.869 1.00 75.31 690 SER A CA 1
ATOM 5740 C C . SER A 1 690 ? -15.939 -13.515 29.062 1.00 75.31 690 SER A C 1
ATOM 5742 O O . SER A 1 690 ? -17.153 -13.648 28.924 1.00 75.31 690 SER A O 1
ATOM 5744 N N . ILE A 1 691 ? -15.399 -13.139 30.227 1.00 77.19 691 ILE A N 1
ATOM 5745 C CA . ILE A 1 691 ? -16.258 -12.745 31.357 1.00 77.19 691 ILE A CA 1
ATOM 5746 C C . ILE A 1 691 ? -17.185 -11.594 30.953 1.00 77.19 691 ILE A C 1
ATOM 5748 O O . ILE A 1 691 ? -18.352 -11.593 31.317 1.00 77.19 691 ILE A O 1
ATOM 5752 N N . SER A 1 692 ? -16.719 -10.667 30.116 1.00 70.06 692 SER A N 1
ATOM 5753 C CA . SER A 1 692 ? -17.573 -9.608 29.582 1.00 70.06 692 SER A CA 1
ATOM 5754 C C . SER A 1 692 ? -18.665 -10.113 28.631 1.00 70.06 692 SER A C 1
ATOM 5756 O O . SER A 1 692 ? -19.706 -9.478 28.542 1.00 70.06 692 SER A O 1
ATOM 5758 N N . ALA A 1 693 ? -18.456 -11.223 27.913 1.00 70.12 693 ALA A N 1
ATOM 5759 C CA . ALA A 1 693 ? -19.518 -11.847 27.119 1.00 70.12 693 ALA A CA 1
ATOM 5760 C C . ALA A 1 693 ? -20.610 -12.424 28.028 1.00 70.12 693 ALA A C 1
ATOM 5762 O O . ALA A 1 693 ? -21.787 -12.206 27.771 1.00 70.12 693 ALA A O 1
ATOM 5763 N N . ILE A 1 694 ? -20.218 -13.056 29.139 1.00 77.94 694 ILE A N 1
ATOM 5764 C CA . ILE A 1 694 ? -21.157 -13.504 30.175 1.00 77.94 694 ILE A CA 1
ATOM 5765 C C . ILE A 1 694 ? -21.891 -12.304 30.788 1.00 77.94 694 ILE A C 1
ATOM 5767 O O . ILE A 1 694 ? -23.104 -12.345 30.943 1.00 77.94 694 ILE A O 1
ATOM 5771 N N . MET A 1 695 ? -21.189 -11.208 31.097 1.00 72.31 695 MET A N 1
ATOM 5772 C CA . MET A 1 695 ? -21.824 -9.986 31.611 1.00 72.31 695 MET A CA 1
ATOM 5773 C C . MET A 1 695 ? -22.843 -9.417 30.621 1.00 72.31 695 MET A C 1
ATOM 5775 O O . MET A 1 695 ? -23.950 -9.095 31.028 1.00 72.31 695 MET A O 1
ATOM 5779 N N . ASN A 1 696 ? -22.506 -9.344 29.331 1.00 70.12 696 ASN A N 1
ATOM 5780 C CA . ASN A 1 696 ? -23.436 -8.897 28.295 1.00 70.12 696 ASN A CA 1
ATOM 5781 C C . ASN A 1 696 ? -24.632 -9.849 28.150 1.00 70.12 696 ASN A C 1
ATOM 5783 O O . ASN A 1 696 ? -25.755 -9.393 27.973 1.00 70.12 696 ASN A O 1
ATOM 5787 N N . TYR A 1 697 ? -24.402 -11.162 28.230 1.00 79.00 697 TYR A N 1
ATOM 5788 C CA . TYR A 1 697 ? -25.469 -12.160 28.217 1.00 79.00 697 TYR A CA 1
ATOM 5789 C C . TYR A 1 697 ? -26.443 -11.936 29.380 1.00 79.00 697 TYR A C 1
ATOM 5791 O O . TYR A 1 697 ? -27.647 -11.846 29.150 1.00 79.00 697 TYR A O 1
ATOM 5799 N N . LEU A 1 698 ? -25.919 -11.750 30.594 1.00 70.88 698 LEU A N 1
ATOM 5800 C CA . LEU A 1 698 ? -26.701 -11.442 31.793 1.00 70.88 698 LEU A CA 1
ATOM 5801 C C . LEU A 1 698 ? -27.468 -10.118 31.659 1.00 70.88 698 LEU A C 1
ATOM 5803 O O . LEU A 1 698 ? -28.656 -10.065 31.985 1.00 70.88 698 LEU A O 1
ATOM 5807 N N . GLU A 1 699 ? -26.820 -9.075 31.126 1.00 62.06 699 GLU A N 1
ATOM 5808 C CA . GLU A 1 699 ? -27.444 -7.769 30.873 1.00 62.06 699 GLU A CA 1
ATOM 5809 C C . GLU A 1 699 ? -28.633 -7.915 29.918 1.00 62.06 699 GLU A C 1
ATOM 5811 O O . GLU A 1 699 ? -29.724 -7.426 30.207 1.00 62.06 699 GLU A O 1
ATOM 5816 N N . ASN A 1 700 ? -28.428 -8.636 28.814 1.00 61.28 700 ASN A N 1
ATOM 5817 C CA . ASN A 1 700 ? -29.405 -8.780 27.740 1.00 61.28 700 ASN A CA 1
ATOM 5818 C C . ASN A 1 700 ? -30.576 -9.699 28.112 1.00 61.28 700 ASN A C 1
ATOM 5820 O O . ASN A 1 700 ? -31.712 -9.394 27.767 1.00 61.28 700 ASN A O 1
ATOM 5824 N N . HIS A 1 701 ? -30.315 -10.816 28.794 1.00 61.09 701 HIS A N 1
ATOM 5825 C CA . HIS A 1 701 ? -31.327 -11.854 29.026 1.00 61.09 701 HIS A CA 1
ATOM 5826 C C . HIS A 1 701 ? -31.995 -11.731 30.386 1.00 61.09 701 HIS A C 1
ATOM 5828 O O . HIS A 1 701 ? -33.147 -12.120 30.549 1.00 61.09 701 HIS A O 1
ATOM 5834 N N . GLN A 1 702 ? -31.284 -11.199 31.379 1.00 59.91 702 GLN A N 1
ATOM 5835 C CA . GLN A 1 702 ? -31.773 -11.199 32.751 1.00 59.91 702 GLN A CA 1
ATOM 5836 C C . GLN A 1 702 ? -31.985 -9.790 33.319 1.00 59.91 702 GLN A C 1
ATOM 5838 O O . GLN A 1 702 ? -32.529 -9.663 34.423 1.00 59.91 702 GLN A O 1
ATOM 5843 N N . GLY A 1 703 ? -31.588 -8.746 32.578 1.00 47.88 703 GLY A N 1
ATOM 5844 C CA . GLY A 1 703 ? -31.775 -7.339 32.938 1.00 47.88 703 GLY A CA 1
ATOM 5845 C C . GLY A 1 703 ? -30.854 -6.846 34.058 1.00 47.88 703 GLY A C 1
ATOM 5846 O O . GLY A 1 703 ? -31.143 -5.827 34.679 1.00 47.88 703 GLY A O 1
ATOM 5847 N N . TYR A 1 704 ? -29.774 -7.574 34.365 1.00 56.53 704 TYR A N 1
ATOM 5848 C CA . TYR A 1 704 ? -28.791 -7.202 35.388 1.00 56.53 704 TYR A CA 1
ATOM 5849 C C . TYR A 1 704 ? -27.402 -7.748 35.044 1.00 56.53 704 TYR A C 1
ATOM 5851 O O . TYR A 1 704 ? -27.276 -8.667 34.245 1.00 56.53 704 TYR A O 1
ATOM 5859 N N . THR A 1 705 ? -26.346 -7.227 35.674 1.00 61.50 705 THR A N 1
ATOM 5860 C CA . THR A 1 705 ? -24.982 -7.748 35.498 1.00 61.50 705 THR A CA 1
ATOM 5861 C C . THR A 1 705 ? -24.367 -8.156 36.832 1.00 61.50 705 THR A C 1
ATOM 5863 O O . THR A 1 705 ? -24.364 -7.395 37.798 1.00 61.50 705 THR A O 1
ATOM 5866 N N . PHE A 1 706 ? -23.822 -9.373 36.900 1.00 66.19 706 PHE A N 1
ATOM 5867 C CA . PHE A 1 706 ? -22.910 -9.741 37.981 1.00 66.19 706 PHE A CA 1
ATOM 5868 C C . PHE A 1 706 ? -21.535 -9.114 37.725 1.00 66.19 706 PHE A C 1
ATOM 5870 O O . PHE A 1 706 ? -21.053 -9.084 36.592 1.00 66.19 706 PHE A O 1
ATOM 5877 N N . GLY A 1 707 ? -20.865 -8.657 38.786 1.00 66.06 707 GLY A N 1
ATOM 5878 C CA . GLY A 1 707 ? -19.473 -8.219 38.688 1.00 66.06 707 GLY A CA 1
ATOM 5879 C C . GLY A 1 707 ? -18.549 -9.365 38.257 1.00 66.06 707 GLY A C 1
ATOM 5880 O O . GLY A 1 707 ? -18.763 -10.520 38.635 1.00 66.06 707 GLY A O 1
ATOM 5881 N N . GLU A 1 708 ? -17.485 -9.047 37.515 1.00 71.06 708 GLU A N 1
ATOM 5882 C CA . GLU A 1 708 ? -16.518 -10.026 36.992 1.00 71.06 708 GLU A CA 1
ATOM 5883 C C . GLU A 1 708 ? -16.001 -10.987 38.077 1.00 71.06 708 GLU A C 1
ATOM 5885 O O . GLU A 1 708 ? -15.957 -12.202 37.874 1.00 71.06 708 GLU A O 1
ATOM 5890 N N . THR A 1 709 ? -15.660 -10.464 39.257 1.00 66.44 709 THR A N 1
ATOM 5891 C CA . THR A 1 709 ? -15.179 -11.262 40.395 1.00 66.44 709 THR A CA 1
ATOM 5892 C C . THR A 1 709 ? -16.216 -12.285 40.865 1.00 66.44 709 THR A C 1
ATOM 5894 O O . THR A 1 709 ? -15.865 -13.397 41.256 1.00 66.44 709 THR A O 1
ATOM 5897 N N . THR A 1 710 ? -17.501 -11.935 40.810 1.00 73.25 710 THR A N 1
ATOM 5898 C CA . THR A 1 710 ? -18.608 -12.819 41.192 1.00 73.25 710 THR A CA 1
ATOM 5899 C C . THR A 1 710 ? -18.798 -13.922 40.161 1.00 73.25 710 THR A C 1
ATOM 5901 O O . THR A 1 710 ? -18.793 -15.089 40.542 1.00 73.25 710 THR A O 1
ATOM 5904 N N . ILE A 1 711 ? -18.823 -13.586 38.869 1.00 78.31 711 ILE A N 1
ATOM 5905 C CA . ILE A 1 711 ? -18.903 -14.575 37.780 1.00 78.31 711 ILE A CA 1
ATOM 5906 C C . ILE A 1 711 ? -17.744 -15.575 37.879 1.00 78.31 711 ILE A C 1
ATOM 5908 O O . ILE A 1 711 ? -17.959 -16.785 37.918 1.00 78.31 711 ILE A O 1
ATOM 5912 N N . ARG A 1 712 ? -16.505 -15.083 38.020 1.00 80.38 712 ARG A N 1
ATOM 5913 C CA . ARG A 1 712 ? -15.314 -15.938 38.173 1.00 80.38 712 ARG A CA 1
ATOM 5914 C C . ARG A 1 712 ? -15.397 -16.850 39.393 1.00 80.38 712 ARG A C 1
ATOM 5916 O O . ARG A 1 712 ? -14.944 -17.987 39.333 1.00 80.38 712 ARG A O 1
ATOM 5923 N N . ARG A 1 713 ? -15.947 -16.357 40.501 1.00 82.56 713 ARG A N 1
ATOM 5924 C CA . ARG A 1 713 ? -16.110 -17.120 41.742 1.00 82.56 713 ARG A CA 1
ATOM 5925 C C . ARG A 1 713 ? -17.157 -18.224 41.603 1.00 82.56 713 ARG A C 1
ATOM 5927 O O . ARG A 1 713 ? -16.900 -19.320 42.085 1.00 82.56 713 ARG A O 1
ATOM 5934 N N . HIS A 1 714 ? -18.282 -17.966 40.936 1.00 85.50 714 HIS A N 1
ATOM 5935 C CA . HIS A 1 714 ? -19.292 -18.992 40.657 1.00 85.50 714 HIS A CA 1
ATOM 5936 C C . HIS A 1 714 ? -18.754 -20.071 39.719 1.00 85.50 714 HIS A C 1
ATOM 5938 O O . HIS A 1 714 ? -18.838 -21.246 40.056 1.00 85.50 714 HIS A O 1
ATOM 5944 N N . ILE A 1 715 ? -18.098 -19.678 38.622 1.00 87.50 715 ILE A N 1
ATOM 5945 C CA . ILE A 1 715 ? -17.435 -20.624 37.716 1.00 87.50 715 ILE A CA 1
ATOM 5946 C C . ILE A 1 715 ? -16.389 -21.440 38.486 1.00 87.50 715 ILE A C 1
ATOM 5948 O O . ILE A 1 715 ? -16.424 -22.662 38.468 1.00 87.50 715 ILE A O 1
ATOM 5952 N N . ARG A 1 716 ? -15.500 -20.797 39.252 1.00 88.06 716 ARG A N 1
ATOM 5953 C CA . ARG A 1 716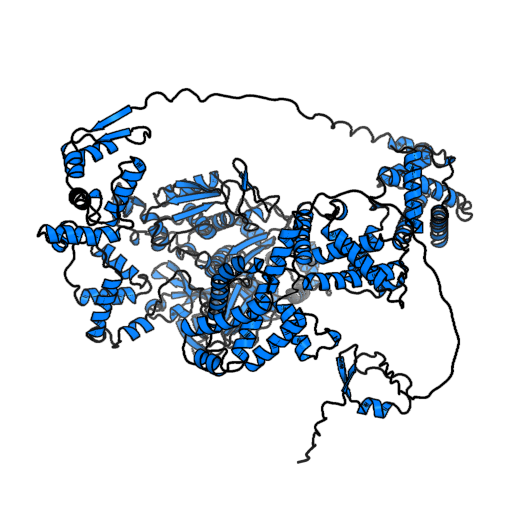 ? -14.485 -21.511 40.042 1.00 88.06 716 ARG A CA 1
ATOM 5954 C C . ARG A 1 716 ? -15.096 -22.506 41.033 1.00 88.06 716 ARG A C 1
ATOM 5956 O O . ARG A 1 716 ? -14.561 -23.599 41.168 1.00 88.06 716 ARG A O 1
ATOM 5963 N N . LYS A 1 717 ? -16.193 -22.147 41.711 1.00 87.88 717 LYS A N 1
ATOM 5964 C CA . LYS A 1 717 ? -16.920 -23.066 42.603 1.00 87.88 717 LYS A CA 1
ATOM 5965 C C . LYS A 1 717 ? -17.520 -24.245 41.839 1.00 87.88 717 LYS A C 1
ATOM 5967 O O . LYS A 1 717 ? -17.434 -25.360 42.327 1.00 87.88 717 LYS A O 1
ATOM 5972 N N . PHE A 1 718 ? -18.071 -24.012 40.650 1.00 92.44 718 PHE A N 1
ATOM 5973 C CA . PHE A 1 718 ? -18.601 -25.071 39.789 1.00 92.44 718 PHE A CA 1
ATOM 5974 C C . PHE A 1 718 ? -17.534 -26.129 39.475 1.00 92.44 718 PHE A C 1
ATOM 5976 O O . PHE A 1 718 ? -17.765 -27.317 39.677 1.00 92.44 718 PHE A O 1
ATOM 5983 N N . PHE A 1 719 ? -16.331 -25.686 39.101 1.00 90.25 719 PHE A N 1
ATOM 5984 C CA . PHE A 1 719 ? -15.175 -26.562 38.896 1.00 90.25 719 PHE A CA 1
ATOM 5985 C C . PHE A 1 719 ? -14.688 -27.241 40.184 1.00 90.25 719 PHE A C 1
ATOM 5987 O O . PHE A 1 719 ? -14.439 -28.438 40.185 1.00 90.25 719 PHE A O 1
ATOM 5994 N N . MET A 1 720 ? -14.561 -26.504 41.294 1.00 86.75 720 MET A N 1
ATOM 5995 C CA . MET A 1 720 ? -14.102 -27.081 42.570 1.00 86.75 720 MET A CA 1
ATOM 5996 C C . MET A 1 720 ? -15.063 -28.119 43.151 1.00 86.75 720 MET A C 1
ATOM 5998 O O . MET A 1 720 ? -14.631 -28.990 43.894 1.00 86.75 720 MET A O 1
ATOM 6002 N N . ASN A 1 721 ? -16.341 -28.045 42.790 1.00 89.44 721 ASN A N 1
ATOM 6003 C CA . ASN A 1 721 ? -17.350 -29.016 43.191 1.00 89.44 721 ASN A CA 1
ATOM 6004 C C . ASN A 1 721 ? -17.397 -30.247 42.261 1.00 89.44 721 ASN A C 1
ATOM 6006 O O . ASN A 1 721 ? -18.354 -31.009 42.347 1.00 89.44 721 ASN A O 1
ATOM 6010 N N . GLY A 1 722 ? -16.441 -30.409 41.334 1.00 85.81 722 GLY A N 1
ATOM 6011 C CA . GLY A 1 722 ? -16.396 -31.539 40.396 1.00 85.81 722 GLY A CA 1
ATOM 6012 C C . GLY A 1 722 ? -17.554 -31.569 39.397 1.00 85.81 722 GLY A C 1
ATOM 6013 O O . GLY A 1 722 ? -17.820 -32.592 38.781 1.00 85.81 722 GLY A O 1
ATOM 6014 N N . LYS A 1 723 ? -18.284 -30.458 39.229 1.00 89.00 723 LYS A N 1
ATOM 6015 C CA . LYS A 1 723 ? -19.501 -30.450 38.405 1.00 89.00 723 LYS A CA 1
ATOM 6016 C C . LYS A 1 723 ? -19.208 -30.427 36.911 1.00 89.00 723 LYS A C 1
ATOM 6018 O O . LYS A 1 723 ? -20.113 -30.681 36.135 1.00 89.00 723 LYS A O 1
ATOM 6023 N N . TYR A 1 724 ? -17.985 -30.111 36.488 1.00 85.69 724 TYR A N 1
ATOM 6024 C CA . TYR A 1 724 ? -17.654 -29.964 35.070 1.00 85.69 724 TYR A CA 1
ATOM 6025 C C . TYR A 1 724 ? -17.706 -31.295 34.306 1.00 85.69 724 TYR A C 1
ATOM 6027 O O . TYR A 1 724 ? -18.401 -31.359 33.292 1.00 85.69 724 TYR A O 1
ATOM 6035 N N . GLY A 1 725 ? -17.073 -32.355 34.821 1.00 82.75 725 GLY A N 1
ATOM 6036 C CA . GLY A 1 725 ? -17.127 -33.694 34.218 1.00 82.75 725 GLY A CA 1
ATOM 6037 C C . GLY A 1 725 ? -18.541 -34.282 34.090 1.00 82.75 725 GLY A C 1
ATOM 6038 O O . GLY A 1 725 ? -18.775 -35.137 33.247 1.00 82.75 725 GLY A O 1
ATOM 6039 N N . ASN A 1 726 ? -19.520 -33.775 34.849 1.00 86.69 726 ASN A N 1
ATOM 6040 C CA . ASN A 1 726 ? -20.918 -34.213 34.732 1.00 86.69 726 ASN A CA 1
ATOM 6041 C C . ASN A 1 726 ? -21.608 -33.707 33.453 1.00 86.69 726 ASN A C 1
ATOM 6043 O O . ASN A 1 726 ? -22.632 -34.256 33.057 1.00 86.69 726 ASN A O 1
ATOM 6047 N N . TYR A 1 727 ? -21.088 -32.645 32.826 1.00 83.12 727 TYR A N 1
ATOM 6048 C CA . TYR A 1 727 ? -21.704 -32.005 31.653 1.00 83.12 727 TYR A CA 1
ATOM 6049 C C . TYR A 1 727 ? -20.820 -32.025 30.402 1.00 83.12 727 TYR A C 1
ATOM 6051 O O . TYR A 1 727 ? -21.289 -31.674 29.319 1.00 83.12 727 TYR A O 1
ATOM 6059 N N . PHE A 1 728 ? -19.550 -32.404 30.535 1.00 79.62 728 PHE A N 1
ATOM 6060 C CA . PHE A 1 728 ? -18.587 -32.486 29.442 1.00 79.62 728 PHE A CA 1
ATOM 6061 C C . PHE A 1 728 ? -17.850 -33.826 29.525 1.00 79.62 728 PHE A C 1
ATOM 6063 O O . PHE A 1 728 ? -17.560 -34.296 30.617 1.00 79.62 728 PHE A O 1
ATOM 6070 N N . SER A 1 729 ? -17.500 -34.421 28.381 1.00 77.75 729 SER A N 1
ATOM 6071 C CA . SER A 1 729 ? -16.820 -35.730 28.287 1.00 77.75 729 SER A CA 1
ATOM 6072 C C . SER A 1 729 ? -15.400 -35.764 28.869 1.00 77.75 729 SER A C 1
ATOM 6074 O O . SER A 1 729 ? -14.740 -36.798 28.845 1.00 77.75 729 SER A O 1
ATOM 6076 N N . GLU A 1 730 ? -14.908 -34.627 29.353 1.00 79.44 730 GLU A N 1
ATOM 6077 C CA . GLU A 1 730 ? -13.587 -34.459 29.937 1.00 79.44 730 GLU A CA 1
ATOM 6078 C C . GLU A 1 730 ? -13.743 -33.734 31.272 1.00 79.44 730 GLU A C 1
ATOM 6080 O O . GLU A 1 730 ? -14.364 -32.667 31.328 1.00 79.44 730 GLU A O 1
ATOM 6085 N N . ASP A 1 731 ? -13.152 -34.273 32.337 1.00 82.38 731 ASP A N 1
ATOM 6086 C CA . ASP A 1 731 ? -13.075 -33.565 33.610 1.00 82.38 731 ASP A CA 1
ATOM 6087 C C . ASP A 1 731 ? -11.857 -32.635 33.605 1.00 82.38 731 ASP A C 1
ATOM 6089 O O . ASP A 1 731 ? -10.743 -33.037 33.266 1.00 82.38 731 ASP A O 1
ATOM 6093 N N . LEU A 1 732 ? -12.076 -31.362 33.923 1.00 83.44 732 LEU A N 1
ATOM 6094 C CA . LEU A 1 732 ? -11.026 -30.346 33.938 1.00 83.44 732 LEU A CA 1
ATOM 6095 C C . LEU A 1 732 ? -11.035 -29.643 35.277 1.00 83.44 732 LEU A C 1
ATOM 6097 O O . LEU A 1 732 ? -12.081 -29.205 35.746 1.00 83.44 732 LEU A O 1
ATOM 6101 N N . THR A 1 733 ? -9.858 -29.401 35.844 1.00 88.81 733 THR A N 1
ATOM 6102 C CA . THR A 1 733 ? -9.744 -28.452 36.953 1.00 88.81 733 THR A CA 1
ATOM 6103 C C . THR A 1 733 ? -10.000 -27.023 36.462 1.00 88.81 733 THR A C 1
ATOM 6105 O O . THR A 1 733 ? -9.810 -26.694 35.289 1.00 88.81 733 THR A O 1
ATOM 6108 N N . TYR A 1 734 ? -10.378 -26.111 37.367 1.00 84.62 734 TYR A N 1
ATOM 6109 C CA . TYR A 1 734 ? -10.542 -24.694 37.008 1.00 84.62 734 TYR A CA 1
ATOM 6110 C C . TYR A 1 734 ? -9.274 -24.099 36.377 1.00 84.62 734 TYR A C 1
ATOM 6112 O O . TYR A 1 734 ? -9.379 -23.267 35.478 1.00 84.62 734 TYR A O 1
ATOM 6120 N N . ASP A 1 735 ? -8.083 -24.501 36.832 1.00 79.31 735 ASP A N 1
ATOM 6121 C CA . ASP A 1 735 ? -6.817 -23.987 36.307 1.00 79.31 735 ASP A CA 1
ATOM 6122 C C . ASP A 1 735 ? -6.455 -24.596 34.947 1.00 79.31 735 ASP A C 1
ATOM 6124 O O . ASP A 1 735 ? -5.937 -23.872 34.094 1.00 79.31 735 ASP A O 1
ATOM 6128 N N . GLU A 1 736 ? -6.790 -25.862 34.690 1.00 82.12 736 GLU A N 1
ATOM 6129 C CA . GLU A 1 736 ? -6.677 -26.483 33.363 1.00 82.12 736 GLU A CA 1
ATOM 6130 C C . GLU A 1 736 ? -7.693 -25.905 32.389 1.00 82.12 736 GLU A C 1
ATOM 6132 O O . GLU A 1 736 ? -7.304 -25.489 31.304 1.00 82.12 736 GLU A O 1
ATOM 6137 N N . TRP A 1 737 ? -8.963 -25.767 32.781 1.00 87.00 737 TRP A N 1
ATOM 6138 C CA . TRP A 1 737 ? -9.982 -25.079 31.988 1.00 87.00 737 TRP A CA 1
ATOM 6139 C C . TRP A 1 737 ? -9.545 -23.647 31.682 1.00 87.00 737 TRP A C 1
ATOM 6141 O O . TRP A 1 737 ? -9.503 -23.221 30.529 1.00 87.00 737 TRP A O 1
ATOM 6151 N N . LYS A 1 738 ? -9.101 -22.904 32.697 1.00 76.12 738 LYS A N 1
ATOM 6152 C CA . LYS A 1 738 ? -8.579 -21.552 32.512 1.00 76.12 738 LYS A CA 1
ATOM 6153 C C . LYS A 1 738 ? -7.306 -21.537 31.674 1.00 76.12 738 LYS A C 1
ATOM 6155 O O . LYS A 1 738 ? -7.060 -20.504 31.074 1.00 76.12 738 LYS A O 1
ATOM 6160 N N . THR A 1 739 ? -6.504 -22.602 31.623 1.00 73.81 739 THR A N 1
ATOM 6161 C CA . THR A 1 739 ? -5.270 -22.692 30.818 1.00 73.81 739 THR A CA 1
ATOM 6162 C C . THR A 1 739 ? -5.542 -23.100 29.369 1.00 73.81 739 THR A C 1
ATOM 6164 O O . THR A 1 739 ? -4.995 -22.503 28.443 1.00 73.81 739 THR A O 1
ATOM 6167 N N . ARG A 1 740 ? -6.447 -24.050 29.159 1.00 73.81 740 ARG A N 1
ATOM 6168 C CA . ARG A 1 740 ? -6.933 -24.503 27.855 1.00 73.81 740 ARG A CA 1
ATOM 6169 C C . ARG A 1 740 ? -7.727 -23.408 27.155 1.00 73.81 740 ARG A C 1
ATOM 6171 O O . ARG A 1 740 ? -7.501 -23.117 25.986 1.00 73.81 740 ARG A O 1
ATOM 6178 N N . TYR A 1 741 ? -8.582 -22.723 27.908 1.00 67.44 741 TYR A N 1
ATOM 6179 C CA . TYR A 1 741 ? -9.375 -21.588 27.446 1.00 67.44 741 TYR A CA 1
ATOM 6180 C C . TYR A 1 741 ? -8.774 -20.252 27.909 1.00 67.44 741 TYR A C 1
ATOM 6182 O O . TYR A 1 741 ? -9.499 -19.259 28.044 1.00 67.44 741 TYR A O 1
ATOM 6190 N N . LYS A 1 742 ? -7.449 -20.204 28.159 1.00 54.59 742 LYS A N 1
ATOM 6191 C CA . LYS A 1 742 ? -6.715 -19.011 28.627 1.00 54.59 742 LYS A CA 1
ATOM 6192 C C . LYS A 1 742 ? -6.737 -17.922 27.580 1.00 54.59 742 LYS A C 1
ATOM 6194 O O . LYS A 1 742 ? -5.773 -17.666 26.866 1.00 54.59 742 LYS A O 1
ATOM 6199 N N . ARG A 1 743 ? -7.827 -17.173 27.576 1.00 55.62 743 ARG A N 1
ATOM 6200 C CA . ARG A 1 743 ? -7.833 -15.799 27.110 1.00 55.62 743 ARG A CA 1
ATOM 6201 C C . ARG A 1 743 ? -7.214 -14.990 28.242 1.00 55.62 743 ARG A C 1
ATOM 6203 O O . ARG A 1 743 ? -7.918 -14.453 29.095 1.00 55.62 743 ARG A O 1
ATOM 6210 N N . ASN A 1 744 ? -5.876 -14.997 28.320 1.00 36.81 744 ASN A N 1
ATOM 6211 C CA . ASN A 1 744 ? -5.151 -13.992 29.098 1.00 36.81 744 ASN A CA 1
ATOM 6212 C C . ASN A 1 744 ? -5.819 -12.656 28.783 1.00 36.81 744 ASN A C 1
ATOM 6214 O O . ASN A 1 744 ? -5.986 -12.359 27.602 1.00 36.81 744 ASN A O 1
ATOM 6218 N N . PHE A 1 745 ? -6.268 -11.944 29.822 1.00 34.19 745 PHE A N 1
ATOM 6219 C CA . PHE A 1 745 ? -6.883 -10.623 29.743 1.00 34.19 745 PHE A CA 1
ATOM 6220 C C . PHE A 1 745 ? -6.447 -9.907 28.468 1.00 34.19 745 PHE A C 1
ATOM 6222 O O . PHE A 1 745 ? -5.277 -9.539 28.347 1.00 34.19 745 PHE A O 1
ATOM 6229 N N . PHE A 1 746 ? -7.370 -9.736 27.519 1.00 36.25 746 PHE A N 1
ATOM 6230 C CA . PHE A 1 746 ? -7.195 -8.760 26.459 1.00 36.25 746 PHE A CA 1
ATOM 6231 C C . PHE A 1 746 ? -7.135 -7.391 27.156 1.00 36.25 746 PHE A C 1
ATOM 6233 O O . PHE A 1 746 ? -8.094 -6.631 27.174 1.00 36.25 746 PHE A O 1
ATOM 6240 N N . ARG A 1 747 ? -5.950 -7.021 27.658 1.00 31.05 747 ARG A N 1
ATOM 6241 C CA . ARG A 1 747 ? -5.370 -5.817 27.096 1.00 31.05 747 ARG A CA 1
ATOM 6242 C C . ARG A 1 747 ? -5.389 -6.076 25.598 1.00 31.05 747 ARG A C 1
ATOM 6244 O O . ARG A 1 747 ? -4.605 -6.862 25.078 1.00 31.05 747 ARG A O 1
ATOM 6251 N N . GLU A 1 748 ? -6.346 -5.458 24.945 1.00 35.97 748 GLU A N 1
ATOM 6252 C CA . GLU A 1 748 ? -6.203 -4.614 23.761 1.00 35.97 748 GLU A CA 1
ATOM 6253 C C . GLU A 1 748 ? -4.743 -4.281 23.266 1.00 35.97 748 GLU A C 1
ATOM 6255 O O . GLU A 1 748 ? -4.561 -3.889 22.121 1.00 35.97 748 GLU A O 1
ATOM 6260 N N . ASP A 1 749 ? -3.672 -4.588 24.013 1.00 34.81 749 ASP A N 1
ATOM 6261 C CA . ASP A 1 749 ? -2.252 -4.388 23.706 1.00 34.81 749 ASP A CA 1
ATOM 6262 C C . ASP A 1 749 ? -1.403 -5.668 23.558 1.00 34.81 749 ASP A C 1
ATOM 6264 O O . ASP A 1 749 ? -0.182 -5.593 23.708 1.00 34.81 749 ASP A O 1
ATOM 6268 N N . MET A 1 750 ? -1.954 -6.851 23.261 1.00 33.94 750 MET A N 1
ATOM 6269 C CA . MET A 1 750 ? -1.062 -7.938 22.835 1.00 33.94 750 MET A CA 1
ATOM 6270 C C . MET A 1 750 ? -0.664 -7.692 21.372 1.00 33.94 750 MET A C 1
ATOM 6272 O O . MET A 1 750 ? -1.525 -7.743 20.485 1.00 33.94 750 MET A O 1
ATOM 6276 N N . PRO A 1 751 ? 0.613 -7.393 21.053 1.00 35.75 751 PRO A N 1
ATOM 6277 C CA . PRO A 1 751 ? 1.036 -7.465 19.675 1.00 35.75 751 PRO A CA 1
ATOM 6278 C C . PRO A 1 751 ? 0.751 -8.888 19.213 1.00 35.75 751 PRO A C 1
ATOM 6280 O O . PRO A 1 751 ? 1.272 -9.816 19.823 1.00 35.75 751 PRO A O 1
ATOM 6283 N N . LEU A 1 752 ? -0.107 -9.032 18.187 1.00 40.28 752 LEU A N 1
ATOM 6284 C CA . LEU A 1 752 ? -0.230 -10.254 17.387 1.00 40.28 752 LEU A CA 1
ATOM 6285 C C . LEU A 1 752 ? 1.133 -10.925 17.387 1.00 40.28 752 LEU A C 1
ATOM 6287 O O . LEU A 1 752 ? 2.084 -10.318 16.879 1.00 40.28 752 LEU A O 1
ATOM 6291 N N . ASP A 1 753 ? 1.223 -12.090 18.034 1.00 41.22 753 ASP A N 1
ATOM 6292 C CA . ASP A 1 753 ? 2.446 -12.870 18.048 1.00 41.22 753 ASP A CA 1
ATOM 6293 C C . ASP A 1 753 ? 2.910 -12.919 16.588 1.00 41.22 753 ASP A C 1
ATOM 6295 O O . ASP A 1 753 ? 2.123 -13.341 15.732 1.00 41.22 753 ASP A O 1
ATOM 6299 N N . PRO A 1 754 ? 4.113 -12.431 16.248 1.00 41.12 754 PRO A N 1
ATOM 6300 C CA . PRO A 1 754 ? 4.641 -12.541 14.897 1.00 41.12 754 PRO A CA 1
ATOM 6301 C C . PRO A 1 754 ? 4.518 -13.971 14.346 1.00 41.12 754 PRO A C 1
ATOM 6303 O O . PRO A 1 754 ? 4.386 -14.135 13.136 1.00 41.12 754 PRO A O 1
ATOM 6306 N N . LYS A 1 755 ? 4.466 -14.985 15.228 1.00 40.00 755 LYS A N 1
ATOM 6307 C CA . LYS A 1 755 ? 4.204 -16.391 14.900 1.00 40.00 755 LYS A CA 1
ATOM 6308 C C . LYS A 1 755 ? 2.770 -16.681 14.445 1.00 40.00 755 LYS A C 1
ATOM 6310 O O . LYS A 1 755 ? 2.585 -17.589 13.660 1.00 40.00 755 LYS A O 1
ATOM 6315 N N . THR A 1 756 ? 1.752 -15.913 14.841 1.00 41.38 756 THR A N 1
ATOM 6316 C CA . THR A 1 756 ? 0.369 -16.068 14.324 1.00 41.38 756 THR A CA 1
ATOM 6317 C C . THR A 1 756 ? 0.161 -15.472 12.931 1.00 41.38 756 THR A C 1
ATOM 6319 O O . THR A 1 756 ? -0.844 -15.764 12.292 1.00 41.38 756 THR A O 1
ATOM 6322 N N . GLN A 1 757 ? 1.118 -14.704 12.396 1.00 44.50 757 GLN A N 1
ATOM 6323 C CA . GLN A 1 757 ? 1.092 -14.279 10.987 1.00 44.50 757 GLN A CA 1
ATOM 6324 C C . GLN A 1 757 ? 1.467 -15.403 10.003 1.00 44.50 757 GLN A C 1
ATOM 6326 O O . GLN A 1 757 ? 1.541 -15.133 8.805 1.00 44.50 757 GLN A O 1
ATOM 6331 N N . SER A 1 758 ? 1.720 -16.624 10.491 1.00 40.53 758 SER A N 1
ATOM 6332 C CA . SER A 1 758 ? 2.210 -17.753 9.697 1.00 40.53 758 SER A CA 1
ATOM 6333 C C . SER A 1 758 ? 1.147 -18.522 8.908 1.00 40.53 758 SER A C 1
ATOM 6335 O O . SER A 1 758 ? 1.526 -19.392 8.136 1.00 40.53 758 SER A O 1
ATOM 6337 N N . HIS A 1 759 ? -0.149 -18.235 9.068 1.00 54.56 759 HIS A N 1
ATOM 6338 C CA . HIS A 1 759 ? -1.192 -18.974 8.345 1.00 54.56 759 HIS A CA 1
ATOM 6339 C C . HIS A 1 759 ? -1.848 -18.082 7.285 1.00 54.56 759 HIS A C 1
ATOM 6341 O O . HIS A 1 759 ? -1.821 -16.850 7.382 1.00 54.56 759 HIS A O 1
ATOM 6347 N N . GLU A 1 760 ? -2.367 -18.703 6.229 1.00 77.00 760 GLU A N 1
ATOM 6348 C CA . GLU A 1 760 ? -2.898 -17.994 5.066 1.00 77.00 760 GLU A CA 1
ATOM 6349 C C . GLU A 1 760 ? -4.403 -17.766 5.127 1.00 77.00 760 GLU A C 1
ATOM 6351 O O . GLU A 1 760 ? -5.122 -18.377 5.917 1.00 77.00 760 GLU A O 1
ATOM 6356 N N . TYR A 1 761 ? -4.865 -16.840 4.288 1.00 87.69 761 TYR A N 1
ATOM 6357 C CA . TYR A 1 761 ? -6.283 -16.586 4.068 1.00 87.69 761 TYR A CA 1
ATOM 6358 C C . TYR A 1 761 ? -6.752 -17.261 2.783 1.00 87.69 761 TYR A C 1
ATOM 6360 O O . TYR A 1 761 ? -6.067 -17.192 1.762 1.00 87.69 761 TYR A O 1
ATOM 6368 N N . ILE A 1 762 ? -7.957 -17.816 2.832 1.00 91.62 762 ILE A N 1
ATOM 6369 C CA . ILE A 1 762 ? -8.738 -18.245 1.670 1.00 91.62 762 ILE A CA 1
ATOM 6370 C C . ILE A 1 762 ? -10.076 -17.507 1.658 1.00 91.62 762 ILE A C 1
ATOM 6372 O O . ILE A 1 762 ? -10.498 -16.922 2.665 1.00 91.62 762 ILE A O 1
ATOM 6376 N N . LEU A 1 763 ? -10.741 -17.529 0.506 1.00 92.56 763 LEU A N 1
ATOM 6377 C CA . LEU A 1 763 ? -12.109 -17.052 0.368 1.00 92.56 763 LEU A CA 1
ATOM 6378 C C . LEU A 1 763 ? -13.038 -18.261 0.230 1.00 92.56 763 LEU A C 1
ATOM 6380 O O . LEU A 1 763 ? -13.008 -18.941 -0.792 1.00 92.56 763 LEU A O 1
ATOM 6384 N N . LEU A 1 764 ? -13.823 -18.507 1.275 1.00 92.69 764 LEU A N 1
ATOM 6385 C CA . LEU A 1 764 ? -14.819 -19.570 1.345 1.00 92.69 764 LEU A CA 1
ATOM 6386 C C . LEU A 1 764 ? -16.173 -19.011 0.907 1.00 92.69 764 LEU A C 1
ATOM 6388 O O . LEU A 1 764 ? -16.565 -17.941 1.366 1.00 92.69 764 LEU A O 1
ATOM 6392 N N . TYR A 1 765 ? -16.876 -19.713 0.038 1.00 93.44 765 TYR A N 1
ATOM 6393 C CA . TYR A 1 765 ? -18.234 -19.426 -0.395 1.00 93.44 765 TYR A CA 1
ATOM 6394 C C . TYR A 1 765 ? -19.168 -20.466 0.212 1.00 93.44 765 TYR A C 1
ATOM 6396 O O . TYR A 1 765 ? -18.895 -21.658 0.115 1.00 93.44 765 TYR A O 1
ATOM 6404 N N . ASN A 1 766 ? -20.240 -20.013 0.855 1.00 90.94 766 ASN A N 1
ATOM 6405 C CA . ASN A 1 766 ? -21.307 -20.882 1.335 1.00 90.94 766 ASN A CA 1
ATOM 6406 C C . ASN A 1 766 ? -22.490 -20.764 0.371 1.00 90.94 766 ASN A C 1
ATOM 6408 O O . ASN A 1 766 ? -23.054 -19.672 0.239 1.00 90.94 766 ASN A O 1
ATOM 6412 N N . GLU A 1 767 ? -22.848 -21.866 -0.288 1.00 89.88 767 GLU A N 1
ATOM 6413 C CA . GLU A 1 767 ? -23.893 -21.872 -1.315 1.00 89.88 767 GLU A CA 1
ATOM 6414 C C . GLU A 1 767 ? -25.266 -21.507 -0.746 1.00 89.88 767 GLU A C 1
ATOM 6416 O O . GLU A 1 767 ? -25.918 -20.605 -1.272 1.00 89.88 767 GLU A O 1
ATOM 6421 N N . LYS A 1 768 ? -25.672 -22.117 0.378 1.00 87.44 768 LYS A N 1
ATOM 6422 C CA . LYS A 1 768 ? -26.981 -21.864 1.009 1.00 87.44 768 LYS A CA 1
ATOM 6423 C C . LYS A 1 768 ? -27.188 -20.409 1.408 1.00 87.44 768 LYS A C 1
ATOM 6425 O O . LYS A 1 768 ? -28.284 -19.878 1.279 1.00 87.44 768 LYS A O 1
ATOM 6430 N N . LYS A 1 769 ? -26.144 -19.768 1.933 1.00 85.31 769 LYS A N 1
ATOM 6431 C CA . LYS A 1 769 ? -26.191 -18.366 2.370 1.00 85.31 769 LYS A CA 1
ATOM 6432 C C . LYS A 1 769 ? -25.889 -17.390 1.238 1.00 85.31 769 LYS A C 1
ATOM 6434 O O . LYS A 1 769 ? -25.978 -16.188 1.475 1.00 85.31 769 LYS A O 1
ATOM 6439 N N . ASN A 1 770 ? -25.470 -17.879 0.066 1.00 88.69 770 ASN A N 1
ATOM 6440 C CA . ASN A 1 770 ? -24.970 -17.078 -1.050 1.00 88.69 770 ASN A CA 1
ATOM 6441 C C . ASN A 1 770 ? -24.006 -15.971 -0.574 1.00 88.69 770 ASN A C 1
ATOM 6443 O O . ASN A 1 770 ? -24.188 -14.775 -0.831 1.00 88.69 770 ASN A O 1
ATOM 6447 N N . GLN A 1 771 ? -23.008 -16.356 0.227 1.00 88.94 771 GLN A N 1
ATOM 6448 C CA . GLN A 1 771 ? -22.113 -15.420 0.911 1.00 88.94 771 GLN A CA 1
ATOM 6449 C C . GLN A 1 771 ? -20.672 -15.911 0.908 1.00 88.94 771 GLN A C 1
ATOM 6451 O O . GLN A 1 771 ? -20.385 -17.079 1.172 1.00 88.94 771 GLN A O 1
ATOM 6456 N N . TYR A 1 772 ? -19.751 -14.975 0.688 1.00 92.00 772 TYR A N 1
ATOM 6457 C CA . TYR A 1 772 ? -18.322 -15.224 0.819 1.00 92.00 772 TYR A CA 1
ATOM 6458 C C . TYR A 1 772 ? -17.816 -14.797 2.191 1.00 92.00 772 TYR A C 1
ATOM 6460 O O . TYR A 1 772 ? -18.112 -13.709 2.682 1.00 92.00 772 TYR A O 1
ATOM 6468 N N . LYS A 1 773 ? -16.961 -15.616 2.791 1.00 90.50 773 LYS A N 1
ATOM 6469 C CA . LYS A 1 773 ? -16.288 -15.344 4.056 1.00 90.50 773 LYS A CA 1
ATOM 6470 C C . LYS A 1 773 ? -14.791 -15.530 3.869 1.00 90.50 773 LYS A C 1
ATOM 6472 O O . LYS A 1 773 ? -14.324 -16.554 3.374 1.00 90.50 773 LYS A O 1
ATOM 6477 N N . ARG A 1 774 ? -14.007 -14.544 4.307 1.00 91.19 774 ARG A N 1
ATOM 6478 C CA . ARG A 1 774 ? -12.563 -14.744 4.446 1.00 91.19 774 ARG A CA 1
ATOM 6479 C C . ARG A 1 774 ? -12.322 -15.646 5.649 1.00 91.19 774 ARG A C 1
ATOM 6481 O O . ARG A 1 774 ? -12.680 -15.278 6.768 1.00 91.19 774 ARG A O 1
ATOM 6488 N N . VAL A 1 775 ? -11.649 -16.762 5.425 1.00 88.81 775 VAL A N 1
ATOM 6489 C CA . VAL A 1 775 ? -11.296 -17.724 6.469 1.00 88.81 775 VAL A CA 1
ATOM 6490 C C . VAL A 1 775 ? -9.780 -17.796 6.568 1.00 88.81 775 VAL A C 1
ATOM 6492 O O . VAL A 1 775 ? -9.069 -17.734 5.564 1.00 88.81 775 VAL A O 1
ATOM 6495 N N . PHE A 1 776 ? -9.268 -17.832 7.792 1.00 86.25 776 PHE A N 1
ATOM 6496 C CA . PHE A 1 776 ? -7.876 -18.183 8.029 1.00 86.25 776 PHE A CA 1
ATOM 6497 C C . PHE A 1 776 ? -7.784 -19.701 7.936 1.00 86.25 776 PHE A C 1
ATOM 6499 O O . PHE A 1 776 ? -8.570 -20.365 8.595 1.00 86.25 776 PHE A O 1
ATOM 6506 N N . ILE A 1 777 ? -6.874 -20.264 7.140 1.00 86.06 777 ILE A N 1
ATOM 6507 C CA . ILE A 1 777 ? -6.904 -21.709 6.844 1.00 86.06 777 ILE A CA 1
ATOM 6508 C C . ILE A 1 777 ? -6.867 -22.557 8.125 1.00 86.06 777 ILE A C 1
ATOM 6510 O O . ILE A 1 777 ? -7.573 -23.549 8.223 1.00 86.06 777 ILE A O 1
ATOM 6514 N N . LYS A 1 778 ? -6.134 -22.116 9.153 1.00 83.62 778 LYS A N 1
ATOM 6515 C CA . LYS A 1 778 ? -6.136 -22.775 10.467 1.00 83.62 778 LYS A CA 1
ATOM 6516 C C . LYS A 1 778 ? -7.515 -22.869 11.114 1.00 83.62 778 LYS A C 1
ATOM 6518 O O . LYS A 1 778 ? -7.764 -23.803 11.860 1.00 83.62 778 LYS A O 1
ATOM 6523 N N . ASP A 1 779 ? -8.391 -21.897 10.890 1.00 84.00 779 ASP A N 1
ATOM 6524 C CA . ASP A 1 779 ? -9.720 -21.917 11.497 1.00 84.00 779 ASP A CA 1
ATOM 6525 C C . ASP A 1 779 ? -10.546 -23.114 10.989 1.00 84.00 779 ASP A C 1
ATOM 6527 O O . ASP A 1 779 ? -11.448 -23.538 11.699 1.00 84.00 779 ASP A O 1
ATOM 6531 N N . LEU A 1 780 ? -10.188 -23.728 9.850 1.00 85.12 780 LEU A N 1
ATOM 6532 C CA . LEU A 1 780 ? -10.776 -24.992 9.384 1.00 85.12 780 LEU A CA 1
ATOM 6533 C C . LEU A 1 780 ? -10.453 -26.193 10.296 1.00 85.12 780 LEU A C 1
ATOM 6535 O O . LEU A 1 780 ? -11.079 -27.233 10.161 1.00 85.12 780 LEU A O 1
ATOM 6539 N N . GLU A 1 781 ? -9.532 -26.060 11.263 1.00 84.12 781 GLU A N 1
ATOM 6540 C CA . GLU A 1 781 ? -9.377 -27.042 12.349 1.00 84.12 781 GLU A CA 1
ATOM 6541 C C . GLU A 1 781 ? -10.631 -27.117 13.248 1.00 84.12 781 GLU A C 1
ATOM 6543 O O . GLU A 1 781 ? -10.752 -28.065 14.019 1.00 84.12 781 GLU A O 1
ATOM 6548 N N . ASN A 1 782 ? -11.543 -26.130 13.200 1.00 82.00 782 ASN A N 1
ATOM 6549 C CA . ASN A 1 782 ? -12.817 -26.184 13.921 1.00 82.00 782 ASN A CA 1
ATOM 6550 C C . ASN A 1 782 ? -13.841 -27.039 13.143 1.00 82.00 782 ASN A C 1
ATOM 6552 O O . ASN A 1 782 ? -14.273 -26.592 12.076 1.00 82.00 782 ASN A O 1
ATOM 6556 N N . PRO A 1 783 ? -14.297 -28.189 13.682 1.00 79.44 783 PRO A N 1
ATOM 6557 C CA . PRO A 1 783 ? -15.284 -29.043 13.020 1.00 79.44 783 PRO A CA 1
ATOM 6558 C C . PRO A 1 783 ? -16.581 -28.311 12.661 1.00 79.44 783 PRO A C 1
ATOM 6560 O O . PRO A 1 783 ? -17.126 -28.550 11.592 1.00 79.44 783 PRO A O 1
ATOM 6563 N N . GLU A 1 784 ? -17.018 -27.349 13.484 1.00 80.94 784 GLU A N 1
ATOM 6564 C CA . GLU A 1 784 ? -18.240 -26.561 13.243 1.00 80.94 784 GLU A CA 1
ATOM 6565 C C . GLU A 1 784 ? -18.175 -25.749 11.935 1.00 80.94 784 GLU A C 1
ATOM 6567 O O . GLU A 1 784 ? -19.196 -25.453 11.321 1.00 80.94 784 GLU A O 1
ATOM 6572 N N . LEU A 1 785 ? -16.972 -25.358 11.486 1.00 75.75 785 LEU A N 1
ATOM 6573 C CA . LEU A 1 785 ? -16.799 -24.649 10.211 1.00 75.75 785 LEU A CA 1
ATOM 6574 C C . LEU A 1 785 ? -16.838 -25.584 9.000 1.00 75.75 785 LEU A C 1
ATOM 6576 O O . LEU A 1 785 ? -16.995 -25.094 7.884 1.00 75.75 785 LEU A O 1
ATOM 6580 N N . LEU A 1 786 ? -16.673 -26.887 9.226 1.00 79.69 786 LEU A N 1
ATOM 6581 C CA . LEU A 1 786 ? -16.749 -27.941 8.220 1.00 79.69 786 LEU A CA 1
ATOM 6582 C C . LEU A 1 786 ? -18.103 -28.673 8.256 1.00 79.69 786 LEU A C 1
ATOM 6584 O O . LEU A 1 786 ? -18.342 -29.557 7.438 1.00 79.69 786 LEU A O 1
ATOM 6588 N N . GLU A 1 787 ? -19.015 -28.304 9.159 1.00 77.25 787 GLU A N 1
ATOM 6589 C CA . GLU A 1 787 ? -20.398 -28.774 9.100 1.00 77.25 787 GLU A CA 1
ATOM 6590 C C . GLU A 1 787 ? -21.024 -28.330 7.769 1.00 77.25 787 GLU A C 1
ATOM 6592 O O . GLU A 1 787 ? -21.108 -27.136 7.470 1.00 77.25 787 GLU A O 1
ATOM 6597 N N . ASN A 1 788 ? -21.485 -29.302 6.975 1.00 77.75 788 ASN A N 1
ATOM 6598 C CA . ASN A 1 788 ? -21.952 -29.125 5.594 1.00 77.75 788 ASN A CA 1
ATOM 6599 C C . ASN A 1 788 ? -20.837 -28.754 4.592 1.00 77.75 788 ASN A C 1
ATOM 6601 O O . ASN A 1 788 ? -21.014 -27.848 3.777 1.00 77.75 788 ASN A O 1
ATOM 6605 N N . MET A 1 789 ? -19.688 -29.450 4.630 1.00 79.19 789 MET A N 1
ATOM 6606 C CA . MET A 1 789 ? -18.597 -29.260 3.652 1.00 79.19 789 MET A CA 1
ATOM 6607 C C . MET A 1 789 ? -19.062 -29.291 2.192 1.00 79.19 789 MET A C 1
ATOM 6609 O O . MET A 1 789 ? -18.532 -28.531 1.387 1.00 79.19 789 MET A O 1
ATOM 6613 N N . ASP A 1 790 ? -20.074 -30.099 1.874 1.00 81.75 790 ASP A N 1
ATOM 6614 C CA . ASP A 1 790 ? -20.627 -30.232 0.519 1.00 81.75 790 ASP A CA 1
ATOM 6615 C C . ASP A 1 790 ? -21.220 -28.916 -0.023 1.00 81.75 790 ASP A C 1
ATOM 6617 O O . ASP A 1 790 ? -21.373 -28.748 -1.227 1.00 81.75 790 ASP A O 1
ATOM 6621 N N . GLU A 1 791 ? -21.515 -27.951 0.854 1.00 87.56 791 GLU A N 1
ATOM 6622 C CA . GLU A 1 791 ? -22.046 -26.622 0.515 1.00 87.56 791 GLU A CA 1
ATOM 6623 C C . GLU A 1 791 ? -20.964 -25.532 0.497 1.00 87.56 791 GLU A C 1
ATOM 6625 O O . GLU A 1 791 ? -21.261 -24.337 0.343 1.00 87.56 791 GLU A O 1
ATOM 6630 N N . LEU A 1 792 ? -19.709 -25.918 0.738 1.00 90.50 792 LEU A N 1
ATOM 6631 C CA . LEU A 1 792 ? -18.572 -25.019 0.811 1.00 90.50 792 LEU A CA 1
ATOM 6632 C C . LEU A 1 792 ? -17.753 -25.092 -0.474 1.00 90.50 792 LEU A C 1
ATOM 6634 O O . LEU A 1 792 ? -17.191 -26.120 -0.847 1.00 90.50 792 LEU A O 1
ATOM 6638 N N . GLN A 1 793 ? -17.605 -23.940 -1.117 1.00 94.06 793 GLN A N 1
ATOM 6639 C CA . GLN A 1 793 ? -16.735 -23.774 -2.274 1.00 94.06 793 GLN A CA 1
ATOM 6640 C C . GLN A 1 793 ? -15.611 -22.798 -1.962 1.00 94.06 793 GLN A C 1
ATOM 6642 O O . GLN A 1 793 ? -15.739 -21.913 -1.117 1.00 94.06 793 GLN A O 1
ATOM 6647 N N . ILE A 1 794 ? -14.503 -22.903 -2.682 1.00 93.56 794 ILE A N 1
ATOM 6648 C CA . ILE A 1 794 ? -13.426 -21.913 -2.643 1.00 93.56 794 ILE A CA 1
ATOM 6649 C C . ILE A 1 794 ? -13.081 -21.451 -4.052 1.00 93.56 794 ILE A C 1
ATOM 6651 O O . ILE A 1 794 ? -13.438 -22.077 -5.046 1.00 93.56 794 ILE A O 1
ATOM 6655 N N . LEU A 1 795 ? -12.397 -20.315 -4.160 1.00 94.00 795 LEU A N 1
ATOM 6656 C CA . LEU A 1 795 ? -11.842 -19.893 -5.443 1.00 94.00 795 LEU A CA 1
ATOM 6657 C C . LEU A 1 795 ? -10.672 -20.805 -5.812 1.00 94.00 795 LEU A C 1
ATOM 6659 O O . LEU A 1 795 ? -9.754 -20.982 -5.012 1.00 94.00 795 LEU A O 1
ATOM 6663 N N . GLY A 1 796 ? -10.681 -21.336 -7.028 1.00 94.44 796 GLY A N 1
ATOM 6664 C CA . GLY A 1 796 ? -9.640 -22.221 -7.525 1.00 94.44 796 GLY A CA 1
ATOM 6665 C C . GLY A 1 796 ? -9.503 -22.197 -9.036 1.00 94.44 796 GLY A C 1
ATOM 6666 O O . GLY A 1 796 ? -9.935 -21.257 -9.707 1.00 94.44 796 GLY A O 1
ATOM 6667 N N . ILE A 1 797 ? -8.848 -23.223 -9.562 1.00 94.31 797 ILE A N 1
ATOM 6668 C CA . ILE A 1 797 ? -8.532 -23.366 -10.979 1.00 94.31 797 ILE A CA 1
ATOM 6669 C C . ILE A 1 797 ? -8.975 -24.742 -11.475 1.00 94.31 797 ILE A C 1
ATOM 6671 O O . ILE A 1 797 ? -8.785 -25.767 -10.826 1.00 94.31 797 ILE A O 1
ATOM 6675 N N . SER A 1 798 ? -9.619 -24.743 -12.633 1.00 91.81 798 SER A N 1
ATOM 6676 C CA . SER A 1 798 ? -10.074 -25.950 -13.328 1.00 91.81 798 SER A CA 1
ATOM 6677 C C . SER A 1 798 ? -8.983 -26.550 -14.217 1.00 91.81 798 SER A C 1
ATOM 6679 O O . SER A 1 798 ? -7.982 -25.899 -14.515 1.00 91.81 798 SER A O 1
ATOM 6681 N N . ASN A 1 799 ? -9.213 -27.770 -14.705 1.00 88.62 799 ASN A N 1
ATOM 6682 C CA . ASN A 1 799 ? -8.275 -28.507 -15.564 1.00 88.62 799 ASN A CA 1
ATOM 6683 C C . ASN A 1 799 ? -7.960 -27.777 -16.883 1.00 88.62 799 ASN A C 1
ATOM 6685 O O . ASN A 1 799 ? -6.873 -27.925 -17.429 1.00 88.62 799 ASN A O 1
ATOM 6689 N N . ASN A 1 800 ? -8.870 -26.933 -17.382 1.00 88.19 800 ASN A N 1
ATOM 6690 C CA . ASN A 1 800 ? -8.640 -26.089 -18.564 1.00 88.19 800 ASN A CA 1
ATOM 6691 C C . ASN A 1 800 ? -8.025 -24.714 -18.221 1.00 88.19 800 ASN A C 1
ATOM 6693 O O . ASN A 1 800 ? -8.055 -23.794 -19.047 1.00 88.19 800 ASN A O 1
ATOM 6697 N N . LEU A 1 801 ? -7.469 -24.578 -17.013 1.00 89.56 801 LEU A N 1
ATOM 6698 C CA . LEU A 1 801 ? -6.826 -23.383 -16.468 1.00 89.56 801 LEU A CA 1
ATOM 6699 C C . LEU A 1 801 ? -7.769 -22.186 -16.273 1.00 89.56 801 LEU A C 1
ATOM 6701 O O . LEU A 1 801 ? -7.312 -21.044 -16.208 1.00 89.56 801 LEU A O 1
ATOM 6705 N N . GLN A 1 802 ? -9.082 -22.401 -16.172 1.00 91.00 802 GLN A N 1
ATOM 6706 C CA . GLN A 1 802 ? -10.025 -21.314 -15.903 1.00 91.00 802 GLN A CA 1
ATOM 6707 C C . GLN A 1 802 ? -10.199 -21.099 -14.390 1.00 91.00 802 GLN A C 1
ATOM 6709 O O . GLN A 1 802 ? -10.462 -22.076 -13.675 1.00 91.00 802 GLN A O 1
ATOM 6714 N N . PRO A 1 803 ? -10.111 -19.847 -13.893 1.00 92.25 803 PRO A N 1
ATOM 6715 C CA . PRO A 1 803 ? -10.530 -19.520 -12.536 1.00 92.25 803 PRO A CA 1
ATOM 6716 C C . PRO A 1 803 ? -12.014 -19.871 -12.359 1.00 92.25 803 PRO A C 1
ATOM 6718 O O . PRO A 1 803 ? -12.850 -19.396 -13.132 1.00 92.25 803 PRO A O 1
ATOM 6721 N N . LYS A 1 804 ? -12.347 -20.685 -11.355 1.00 93.25 804 LYS A N 1
ATOM 6722 C CA . LYS A 1 804 ? -13.732 -21.062 -11.022 1.00 93.25 804 LYS A CA 1
ATOM 6723 C C . LYS A 1 804 ? -13.914 -21.228 -9.512 1.00 93.25 804 LYS A C 1
ATOM 6725 O O . LYS A 1 804 ? -12.937 -21.268 -8.765 1.00 93.25 804 LYS A O 1
ATOM 6730 N N . LYS A 1 805 ? -15.168 -21.339 -9.071 1.00 93.38 805 LYS A N 1
ATOM 6731 C CA . LYS A 1 805 ? -15.487 -21.930 -7.765 1.00 93.38 805 LYS A CA 1
ATOM 6732 C C . LYS A 1 805 ? -15.208 -23.437 -7.858 1.00 93.38 805 LYS A C 1
ATOM 6734 O O . LYS A 1 805 ? -15.564 -24.056 -8.861 1.00 93.38 805 LYS A O 1
ATOM 6739 N N . VAL A 1 806 ? -14.502 -23.980 -6.876 1.00 93.00 806 VAL A N 1
ATOM 6740 C CA . VAL A 1 806 ? -14.211 -25.412 -6.724 1.00 93.00 806 VAL A CA 1
ATOM 6741 C C . VAL A 1 806 ? -14.813 -25.894 -5.408 1.00 93.00 806 VAL A C 1
ATOM 6743 O O . VAL A 1 806 ? -14.770 -25.163 -4.415 1.00 93.00 806 VAL A O 1
ATOM 6746 N N . ASN A 1 807 ? -15.374 -27.095 -5.403 1.00 91.50 807 ASN A N 1
ATOM 6747 C CA . ASN A 1 807 ? -15.945 -27.724 -4.221 1.00 91.50 807 ASN A CA 1
ATOM 6748 C C . ASN A 1 807 ? -14.836 -28.163 -3.266 1.00 91.50 807 ASN A C 1
ATOM 6750 O O . ASN A 1 807 ? -13.798 -28.686 -3.681 1.00 91.50 807 ASN A O 1
ATOM 6754 N N . PHE A 1 808 ? -15.060 -27.922 -1.979 1.00 88.62 808 PHE A N 1
ATOM 6755 C CA . PHE A 1 808 ? -14.164 -28.329 -0.912 1.00 88.62 808 PHE A CA 1
ATOM 6756 C C . PHE A 1 808 ? -14.378 -29.814 -0.602 1.00 88.62 808 PHE A C 1
ATOM 6758 O O . PHE A 1 808 ? -15.468 -30.200 -0.204 1.00 88.62 808 PHE A O 1
ATOM 6765 N N . SER A 1 809 ? -13.352 -30.652 -0.773 1.00 86.38 809 SER A N 1
ATOM 6766 C CA . SER A 1 809 ? -13.491 -32.107 -0.563 1.00 86.38 809 SER A CA 1
ATOM 6767 C C . SER A 1 809 ? -12.806 -32.600 0.709 1.00 86.38 809 SER A C 1
ATOM 6769 O O . SER A 1 809 ? -13.334 -33.462 1.412 1.00 86.38 809 SER A O 1
ATOM 6771 N N . HIS A 1 810 ? -11.626 -32.067 1.030 1.00 87.75 810 HIS A N 1
ATOM 6772 C CA . HIS A 1 810 ? -10.854 -32.520 2.180 1.00 87.75 810 HIS A CA 1
ATOM 6773 C C . HIS A 1 810 ? -9.958 -31.417 2.744 1.00 87.75 810 HIS A C 1
ATOM 6775 O O . HIS A 1 810 ? -9.454 -30.559 2.016 1.00 87.75 810 HIS A O 1
ATOM 6781 N N . PHE A 1 811 ? -9.740 -31.484 4.055 1.00 88.38 811 PHE A N 1
ATOM 6782 C CA . PHE A 1 811 ? -8.823 -30.645 4.806 1.00 88.38 811 PHE A CA 1
ATOM 6783 C C . PHE A 1 811 ? -7.839 -31.533 5.552 1.00 88.38 811 PHE A C 1
ATOM 6785 O O . PHE A 1 811 ? -8.253 -32.338 6.386 1.00 88.38 811 PHE A O 1
ATOM 6792 N N . GLU A 1 812 ? -6.550 -31.338 5.307 1.00 87.00 812 GLU A N 1
ATOM 6793 C CA . GLU A 1 812 ? -5.505 -32.059 6.020 1.00 87.00 812 GLU A CA 1
ATOM 6794 C C . GLU A 1 812 ? -4.564 -31.078 6.713 1.00 87.00 812 GLU A C 1
ATOM 6796 O O . GLU A 1 812 ? -4.063 -30.115 6.124 1.00 87.00 812 GLU A O 1
ATOM 6801 N N . LYS A 1 813 ? -4.290 -31.353 7.984 1.00 86.75 813 LYS A N 1
ATOM 6802 C CA . LYS A 1 813 ? -3.277 -30.667 8.773 1.00 86.75 813 LYS A CA 1
ATOM 6803 C C . LYS A 1 813 ? -2.019 -31.531 8.806 1.00 86.75 813 LYS A C 1
ATOM 6805 O O . LYS A 1 813 ? -2.047 -32.624 9.359 1.00 86.75 813 LYS A O 1
ATOM 6810 N N . LYS A 1 814 ? -0.907 -31.003 8.294 1.00 81.75 814 LYS A N 1
ATOM 6811 C CA . LYS A 1 814 ? 0.409 -31.655 8.358 1.00 81.75 814 LYS A CA 1
ATOM 6812 C C . LYS A 1 814 ? 1.304 -30.912 9.347 1.00 81.75 814 LYS A C 1
ATOM 6814 O O . LYS A 1 814 ? 1.567 -29.715 9.174 1.00 81.75 814 LYS A O 1
ATOM 6819 N N . ASP A 1 815 ? 1.788 -31.616 10.365 1.00 76.38 815 ASP A N 1
ATOM 6820 C CA . ASP A 1 815 ? 2.770 -31.083 11.310 1.00 76.38 815 ASP A CA 1
ATOM 6821 C C . ASP A 1 815 ? 4.118 -30.919 10.594 1.00 76.38 815 ASP A C 1
ATOM 6823 O O . ASP A 1 815 ? 4.751 -31.896 10.197 1.00 76.38 815 ASP A O 1
ATOM 6827 N N . LEU A 1 816 ? 4.561 -29.674 10.392 1.00 66.44 816 LEU A N 1
ATOM 6828 C CA . LEU A 1 816 ? 5.823 -29.393 9.709 1.00 66.44 816 LEU A CA 1
ATOM 6829 C C . LEU A 1 816 ? 6.885 -28.823 10.635 1.00 66.44 816 LEU A C 1
ATOM 6831 O O . LEU A 1 816 ? 6.619 -28.026 11.537 1.00 66.44 816 LEU A O 1
ATOM 6835 N N . GLN A 1 817 ? 8.132 -29.143 10.292 1.00 67.25 817 GLN A N 1
ATOM 6836 C CA . GLN A 1 817 ? 9.316 -28.496 10.851 1.00 67.25 817 GLN A CA 1
ATOM 6837 C C . GLN A 1 817 ? 9.622 -27.137 10.187 1.00 67.25 817 GLN A C 1
ATOM 6839 O O . GLN A 1 817 ? 10.272 -26.294 10.806 1.00 67.25 817 GLN A O 1
ATOM 6844 N N . GLU A 1 818 ? 9.155 -26.896 8.951 1.00 82.75 818 GLU A N 1
ATOM 6845 C CA . GLU A 1 818 ? 9.481 -25.695 8.168 1.00 82.75 818 GLU A CA 1
ATOM 6846 C C . GLU A 1 818 ? 8.303 -25.180 7.320 1.00 82.75 818 GLU A C 1
ATOM 6848 O O . GLU A 1 818 ? 7.535 -25.951 6.754 1.00 82.75 818 GLU A O 1
ATOM 6853 N N . SER A 1 819 ? 8.188 -23.853 7.197 1.00 86.00 819 SER A N 1
ATOM 6854 C CA . SER A 1 819 ? 7.244 -23.164 6.299 1.00 86.00 819 SER A CA 1
ATOM 6855 C C . SER A 1 819 ? 7.956 -22.095 5.464 1.00 86.00 819 SER A C 1
ATOM 6857 O O . SER A 1 819 ? 8.941 -21.502 5.916 1.00 86.00 819 SER A O 1
ATOM 6859 N N . LEU A 1 820 ? 7.457 -21.831 4.253 1.00 89.50 820 LEU A N 1
ATOM 6860 C CA . LEU A 1 820 ? 8.014 -20.862 3.308 1.00 89.50 820 LEU A CA 1
ATOM 6861 C C . LEU A 1 820 ? 7.025 -19.715 3.066 1.00 89.50 820 LEU A C 1
ATOM 6863 O O . LEU A 1 820 ? 5.988 -19.914 2.442 1.00 89.50 820 LEU A O 1
ATOM 6867 N N . GLU A 1 821 ? 7.355 -18.494 3.500 1.00 90.62 821 GLU A N 1
ATOM 6868 C CA . GLU A 1 821 ? 6.645 -17.277 3.077 1.00 90.62 821 GLU A CA 1
ATOM 6869 C C . GLU A 1 821 ? 7.220 -16.805 1.733 1.00 90.62 821 GLU A C 1
ATOM 6871 O O . GLU A 1 821 ? 8.330 -16.262 1.649 1.00 90.62 821 GLU A O 1
ATOM 6876 N N . ILE A 1 822 ? 6.446 -17.005 0.669 1.00 92.81 822 ILE A N 1
ATOM 6877 C CA . ILE A 1 822 ? 6.744 -16.563 -0.690 1.00 92.81 822 ILE A CA 1
ATOM 6878 C C . ILE A 1 822 ? 6.207 -15.141 -0.861 1.00 92.81 822 ILE A C 1
ATOM 6880 O O . ILE A 1 822 ? 5.009 -14.905 -1.030 1.00 92.81 822 ILE A O 1
ATOM 6884 N N . VAL A 1 823 ? 7.107 -14.159 -0.804 1.00 92.75 823 VAL A N 1
ATOM 6885 C CA . VAL A 1 823 ? 6.783 -12.743 -1.002 1.00 92.75 823 VAL A CA 1
ATOM 6886 C C . VAL A 1 823 ? 6.880 -12.409 -2.485 1.00 92.75 823 VAL A C 1
ATOM 6888 O O . VAL A 1 823 ? 7.945 -12.478 -3.102 1.00 92.75 823 VAL A O 1
ATOM 6891 N N . CYS A 1 824 ? 5.758 -11.976 -3.034 1.00 93.75 824 CYS A N 1
ATOM 6892 C CA . CYS A 1 824 ? 5.496 -11.772 -4.446 1.00 93.75 824 CYS A CA 1
ATOM 6893 C C . CYS A 1 824 ? 5.336 -10.278 -4.788 1.00 93.75 824 CYS A C 1
ATOM 6895 O O . CYS A 1 824 ? 5.257 -9.414 -3.913 1.00 93.75 824 CYS A O 1
ATOM 6897 N N . SER A 1 825 ? 5.285 -9.936 -6.079 1.00 91.12 825 SER A N 1
ATOM 6898 C CA . SER A 1 825 ? 4.984 -8.564 -6.516 1.00 91.12 825 SER A CA 1
ATOM 6899 C C . SER A 1 825 ? 3.614 -8.065 -6.067 1.00 91.12 825 SER A C 1
ATOM 6901 O O . SER A 1 825 ? 3.490 -6.887 -5.730 1.00 91.12 825 SER A O 1
ATOM 6903 N N . HIS A 1 826 ? 2.628 -8.959 -6.036 1.00 91.50 826 HIS A N 1
ATOM 6904 C CA . HIS A 1 826 ? 1.217 -8.640 -5.812 1.00 91.50 826 HIS A CA 1
ATOM 6905 C C . HIS A 1 826 ? 0.689 -9.110 -4.446 1.00 91.50 826 HIS A C 1
ATOM 6907 O O . HIS A 1 826 ? -0.516 -9.142 -4.235 1.00 91.50 826 HIS A O 1
ATOM 6913 N N . GLY A 1 827 ? 1.571 -9.492 -3.514 1.00 91.94 827 GLY A N 1
ATOM 6914 C CA . GLY A 1 827 ? 1.190 -9.985 -2.186 1.00 91.94 827 GLY A CA 1
ATOM 6915 C C . GLY A 1 827 ? 2.178 -11.014 -1.650 1.00 91.94 827 GLY A C 1
ATOM 6916 O O . GLY A 1 827 ? 3.348 -11.021 -2.023 1.00 91.94 827 GLY A O 1
ATOM 6917 N N . SER A 1 828 ? 1.702 -11.907 -0.796 1.00 91.75 828 SER A N 1
ATOM 6918 C CA . SER A 1 828 ? 2.433 -13.083 -0.327 1.00 91.75 828 SER A CA 1
ATOM 6919 C C . SER A 1 828 ? 1.510 -14.285 -0.140 1.00 91.75 828 SER A C 1
ATOM 6921 O O . SER A 1 828 ? 0.292 -14.117 0.001 1.00 91.75 828 SER A O 1
ATOM 6923 N N . VAL A 1 829 ? 2.122 -15.468 -0.135 1.00 91.88 829 VAL A N 1
ATOM 6924 C CA . VAL A 1 829 ? 1.532 -16.751 0.264 1.00 91.88 829 VAL A CA 1
ATOM 6925 C C . VAL A 1 829 ? 2.518 -17.487 1.175 1.00 91.88 829 VAL A C 1
ATOM 6927 O O . VAL A 1 829 ? 3.726 -17.266 1.074 1.00 91.88 829 VAL A O 1
ATOM 6930 N N . ILE A 1 830 ? 2.026 -18.360 2.042 1.00 88.88 830 ILE A N 1
ATOM 6931 C CA . ILE A 1 830 ? 2.809 -19.232 2.907 1.00 88.88 830 ILE A CA 1
ATOM 6932 C C . ILE A 1 830 ? 2.409 -20.654 2.560 1.00 88.88 830 ILE A C 1
ATOM 6934 O O . ILE A 1 830 ? 1.224 -20.985 2.568 1.00 88.88 830 ILE A O 1
ATOM 6938 N N . ILE A 1 831 ? 3.412 -21.460 2.236 1.00 90.00 831 ILE A N 1
ATOM 6939 C CA . ILE A 1 831 ? 3.264 -22.853 1.824 1.00 90.00 831 ILE A CA 1
ATOM 6940 C C . ILE A 1 831 ? 4.280 -23.730 2.554 1.00 90.00 831 ILE A C 1
ATOM 6942 O O . ILE A 1 831 ? 5.255 -23.234 3.130 1.00 90.00 831 ILE A O 1
ATOM 6946 N N . SER A 1 832 ? 4.067 -25.039 2.517 1.00 88.88 832 SER A N 1
ATOM 6947 C CA . SER A 1 832 ? 5.097 -26.009 2.866 1.00 88.88 832 SER A CA 1
ATOM 6948 C C . SER A 1 832 ? 6.162 -26.105 1.763 1.00 88.88 832 SER A C 1
ATOM 6950 O O . SER A 1 832 ? 5.888 -25.780 0.604 1.00 88.88 832 SER A O 1
ATOM 6952 N N . PRO A 1 833 ? 7.377 -26.581 2.083 1.00 90.56 833 PRO A N 1
ATOM 6953 C CA . PRO A 1 833 ? 8.383 -26.896 1.068 1.00 90.56 833 PRO A CA 1
ATOM 6954 C C . PRO A 1 833 ? 7.934 -27.937 0.026 1.00 90.56 833 PRO A C 1
ATOM 6956 O O . PRO A 1 833 ? 8.433 -27.908 -1.099 1.00 90.56 833 PRO A O 1
ATOM 6959 N N . GLU A 1 834 ? 6.995 -28.824 0.379 1.00 90.81 834 GLU A N 1
ATOM 6960 C CA . GLU A 1 834 ? 6.518 -29.917 -0.485 1.00 90.81 834 GLU A CA 1
ATOM 6961 C C . GLU A 1 834 ? 5.262 -29.574 -1.294 1.00 90.81 834 GLU A C 1
ATOM 6963 O O . GLU A 1 834 ? 4.958 -30.261 -2.264 1.00 90.81 834 GLU A O 1
ATOM 6968 N N . GLN A 1 835 ? 4.552 -28.499 -0.945 1.00 91.62 835 GLN A N 1
ATOM 6969 C CA . GLN A 1 835 ? 3.417 -28.012 -1.724 1.00 91.62 835 GLN A CA 1
ATOM 6970 C C . GLN A 1 835 ? 3.871 -27.489 -3.090 1.00 91.62 835 GLN A C 1
ATOM 6972 O O . GLN A 1 835 ? 4.937 -26.881 -3.222 1.00 91.62 835 GLN A O 1
ATOM 6977 N N . TYR A 1 836 ? 3.026 -27.679 -4.102 1.00 95.31 836 TYR A N 1
ATOM 6978 C CA . TYR A 1 836 ? 3.286 -27.228 -5.465 1.00 95.31 836 TYR A CA 1
ATOM 6979 C C . TYR A 1 836 ? 2.540 -25.929 -5.777 1.00 95.31 836 TYR A C 1
ATOM 6981 O O . TYR A 1 836 ? 1.383 -25.734 -5.397 1.00 95.31 836 TYR A O 1
ATOM 6989 N N . LEU A 1 837 ? 3.212 -25.047 -6.513 1.00 96.94 837 LEU A N 1
ATOM 6990 C CA . LEU A 1 837 ? 2.629 -23.886 -7.179 1.00 96.94 837 LEU A CA 1
ATOM 6991 C C . LEU A 1 837 ? 2.704 -24.077 -8.697 1.00 96.94 837 LEU A C 1
ATOM 6993 O O . LEU A 1 837 ? 3.451 -24.918 -9.192 1.00 96.94 837 LEU A O 1
ATOM 6997 N N . TYR A 1 838 ? 1.986 -23.240 -9.438 1.00 97.25 838 TYR A N 1
ATOM 6998 C CA . TYR A 1 838 ? 2.021 -23.229 -10.899 1.00 97.25 838 TYR A CA 1
ATOM 6999 C C . TYR A 1 838 ? 2.935 -22.111 -11.424 1.00 97.25 838 TYR A C 1
ATOM 7001 O O . TYR A 1 838 ? 2.803 -20.952 -11.024 1.00 97.25 838 TYR A O 1
ATOM 7009 N N . THR A 1 839 ? 3.847 -22.444 -12.335 1.00 96.12 839 THR A N 1
ATOM 7010 C CA . THR A 1 839 ? 4.713 -21.515 -13.087 1.00 96.12 839 THR A CA 1
ATOM 7011 C C . THR A 1 839 ? 4.534 -21.751 -14.590 1.00 96.12 839 THR A C 1
ATOM 7013 O O . THR A 1 839 ? 3.749 -22.599 -15.004 1.00 96.12 839 THR A O 1
ATOM 7016 N N . ILE A 1 840 ? 5.218 -20.969 -15.419 1.00 93.06 840 ILE A N 1
ATOM 7017 C CA . ILE A 1 840 ? 5.237 -21.120 -16.876 1.00 93.06 840 ILE A CA 1
ATOM 7018 C C . ILE A 1 840 ? 6.662 -21.398 -17.355 1.00 93.06 840 ILE A C 1
ATOM 7020 O O . ILE A 1 840 ? 7.610 -20.819 -16.814 1.00 93.06 840 ILE A O 1
ATOM 7024 N N . ASP A 1 841 ? 6.803 -22.285 -18.335 1.00 91.19 841 ASP A N 1
ATOM 7025 C CA . ASP A 1 841 ? 8.066 -22.552 -19.028 1.00 91.19 841 ASP A CA 1
ATOM 7026 C C . ASP A 1 841 ? 8.271 -21.626 -20.249 1.00 91.19 841 ASP A C 1
ATOM 7028 O O . ASP A 1 841 ? 7.455 -20.750 -20.554 1.00 91.19 841 ASP A O 1
ATOM 7032 N N . ASP A 1 842 ? 9.380 -21.810 -20.969 1.00 86.25 842 ASP A N 1
ATOM 7033 C CA . ASP A 1 842 ? 9.698 -21.023 -22.168 1.00 86.25 842 ASP A CA 1
ATOM 7034 C C . ASP A 1 842 ? 8.824 -21.384 -23.391 1.00 86.25 842 ASP A C 1
ATOM 7036 O O . ASP A 1 842 ? 8.882 -20.695 -24.416 1.00 86.25 842 ASP A O 1
ATOM 7040 N N . ASP A 1 843 ? 8.013 -22.441 -23.308 1.00 84.69 843 ASP A N 1
ATOM 7041 C CA . ASP A 1 843 ? 7.079 -22.928 -24.334 1.00 84.69 843 ASP A CA 1
ATOM 7042 C C . ASP A 1 843 ? 5.615 -22.568 -24.025 1.00 84.69 843 ASP A C 1
ATOM 7044 O O . ASP A 1 843 ? 4.692 -22.985 -24.730 1.00 84.69 843 ASP A O 1
ATOM 7048 N N . SER A 1 844 ? 5.402 -21.723 -23.012 1.00 87.19 844 SER A N 1
ATOM 7049 C CA . SER A 1 844 ? 4.085 -21.316 -22.509 1.00 87.19 844 SER A CA 1
ATOM 7050 C C . SER A 1 844 ? 3.232 -22.451 -21.942 1.00 87.19 844 SER A C 1
ATOM 7052 O O . SER A 1 844 ? 2.012 -22.299 -21.843 1.00 87.19 844 SER A O 1
ATOM 7054 N N . ASN A 1 845 ? 3.839 -23.570 -21.549 1.00 91.12 845 ASN A N 1
ATOM 7055 C CA . ASN A 1 845 ? 3.138 -24.598 -20.797 1.00 91.12 845 ASN A CA 1
ATOM 7056 C C . ASN A 1 845 ? 3.126 -24.208 -19.316 1.00 91.12 845 ASN A C 1
ATOM 7058 O O . ASN A 1 845 ? 4.120 -23.728 -18.761 1.00 91.12 845 ASN A O 1
ATOM 7062 N N . ILE A 1 846 ? 1.976 -24.405 -18.674 1.00 94.19 846 ILE A N 1
ATOM 7063 C CA . ILE A 1 846 ? 1.877 -24.294 -17.224 1.00 94.19 846 ILE A CA 1
ATOM 7064 C C . ILE A 1 846 ? 2.465 -25.566 -16.628 1.00 94.19 846 ILE A C 1
ATOM 7066 O O . ILE A 1 846 ? 2.002 -26.661 -16.935 1.00 94.19 846 ILE A O 1
ATOM 7070 N N . ILE A 1 847 ? 3.479 -25.404 -15.786 1.00 95.56 847 ILE A N 1
ATOM 7071 C CA . ILE A 1 847 ? 4.158 -26.502 -15.103 1.00 95.56 847 ILE A CA 1
ATOM 7072 C C . ILE A 1 847 ? 4.060 -26.313 -13.593 1.00 95.56 847 ILE A C 1
ATOM 7074 O O . ILE A 1 847 ? 3.907 -25.197 -13.084 1.00 95.56 847 ILE A O 1
ATOM 7078 N N . GLU A 1 848 ? 4.169 -27.413 -12.871 1.00 96.56 848 GLU A N 1
ATOM 7079 C CA . GLU A 1 848 ? 4.157 -27.427 -11.416 1.00 96.56 848 GLU A CA 1
ATOM 7080 C C . GLU A 1 848 ? 5.577 -27.267 -10.872 1.00 96.56 848 GLU A C 1
ATOM 7082 O O . GLU A 1 848 ? 6.540 -27.795 -11.427 1.00 96.56 848 GLU A O 1
ATOM 7087 N N . ILE A 1 849 ? 5.720 -26.544 -9.766 1.00 97.19 849 ILE A N 1
ATOM 7088 C CA . ILE A 1 849 ? 7.001 -26.351 -9.090 1.00 97.19 849 ILE A CA 1
ATOM 7089 C C . ILE A 1 849 ? 6.810 -26.455 -7.580 1.00 97.19 849 ILE A C 1
ATOM 7091 O O . ILE A 1 849 ? 5.941 -25.793 -7.008 1.00 97.19 849 ILE A O 1
ATOM 7095 N N . LYS A 1 850 ? 7.622 -27.286 -6.922 1.00 96.00 850 LYS A N 1
ATOM 7096 C CA . LYS A 1 850 ? 7.586 -27.433 -5.462 1.00 96.00 850 LYS A CA 1
ATOM 7097 C C . LYS A 1 850 ? 8.067 -26.167 -4.766 1.00 96.00 850 LYS A C 1
ATOM 7099 O O . LYS A 1 850 ? 8.970 -25.485 -5.253 1.00 96.00 850 LYS A O 1
ATOM 7104 N N . GLY A 1 851 ? 7.542 -25.910 -3.570 1.00 94.06 851 GLY A N 1
ATOM 7105 C CA . GLY A 1 851 ? 7.922 -24.783 -2.721 1.00 94.06 851 GLY A CA 1
ATOM 7106 C C . GLY A 1 851 ? 9.432 -24.676 -2.488 1.00 94.06 851 GLY A C 1
ATOM 7107 O O . GLY A 1 851 ? 9.989 -23.582 -2.583 1.00 94.06 851 GLY A O 1
ATOM 7108 N N . ARG A 1 852 ? 10.109 -25.806 -2.253 1.00 94.75 852 ARG A N 1
ATOM 7109 C CA . ARG A 1 852 ? 11.569 -25.884 -2.048 1.00 94.75 852 ARG A CA 1
ATOM 7110 C C . ARG A 1 852 ? 12.409 -25.530 -3.281 1.00 94.75 852 ARG A C 1
ATOM 7112 O O . ARG A 1 852 ? 13.537 -25.069 -3.128 1.00 94.75 852 ARG A O 1
ATOM 7119 N N . ASP A 1 853 ? 11.851 -25.705 -4.477 1.00 96.88 853 ASP A N 1
ATOM 7120 C CA . ASP A 1 853 ? 12.541 -25.479 -5.754 1.00 96.88 853 ASP A CA 1
ATOM 7121 C C . ASP A 1 853 ? 12.317 -24.051 -6.291 1.00 96.88 853 ASP A C 1
ATOM 7123 O O . ASP A 1 853 ? 12.922 -23.635 -7.286 1.00 96.88 853 ASP A O 1
ATOM 7127 N N . LEU A 1 854 ? 11.470 -23.265 -5.615 1.00 96.62 854 LEU A N 1
ATOM 7128 C CA . LEU A 1 854 ? 11.196 -21.873 -5.956 1.00 96.62 854 LEU A CA 1
ATOM 7129 C C . LEU A 1 854 ? 12.443 -20.996 -5.816 1.00 96.62 854 LEU A C 1
ATOM 7131 O O . LEU A 1 854 ? 13.188 -21.055 -4.838 1.00 96.62 854 LEU A O 1
ATOM 7135 N N . LYS A 1 855 ? 12.623 -20.082 -6.774 1.00 96.62 855 LYS A N 1
ATOM 7136 C CA . LYS A 1 855 ? 13.724 -19.113 -6.780 1.00 96.62 855 LYS A CA 1
ATOM 7137 C C . LYS A 1 855 ? 13.191 -17.690 -6.867 1.00 96.62 855 LYS A C 1
ATOM 7139 O O . LYS A 1 855 ? 12.110 -17.416 -7.391 1.00 96.62 855 LYS A O 1
ATOM 7144 N N . VAL A 1 856 ? 13.973 -16.739 -6.355 1.00 95.75 856 VAL A N 1
ATOM 7145 C CA . VAL A 1 856 ? 13.666 -15.316 -6.542 1.00 95.75 856 VAL A CA 1
ATOM 7146 C C . VAL A 1 856 ? 13.639 -15.017 -8.038 1.00 95.75 856 VAL A C 1
ATOM 7148 O O . VAL A 1 856 ? 14.594 -15.276 -8.761 1.00 95.75 856 VAL A O 1
ATOM 7151 N N . GLY A 1 857 ? 12.536 -14.434 -8.490 1.00 92.88 857 GLY A N 1
ATOM 7152 C CA . GLY A 1 857 ? 12.296 -14.112 -9.883 1.00 92.88 857 GLY A CA 1
ATOM 7153 C C . GLY A 1 857 ? 11.409 -15.091 -10.643 1.00 92.88 857 GLY A C 1
ATOM 7154 O O . GLY A 1 857 ? 10.945 -14.689 -11.707 1.00 92.88 857 GLY A O 1
ATOM 7155 N N . THR A 1 858 ? 11.110 -16.278 -10.105 1.00 94.88 858 THR A N 1
ATOM 7156 C CA . THR A 1 858 ? 10.161 -17.216 -10.725 1.00 94.88 858 THR A CA 1
ATOM 7157 C C . THR A 1 858 ? 8.773 -16.561 -10.862 1.00 94.88 858 THR A C 1
ATOM 7159 O O . THR A 1 858 ? 8.303 -15.933 -9.901 1.00 94.88 858 THR A O 1
ATOM 7162 N N . PRO A 1 859 ? 8.125 -16.637 -12.040 1.00 95.12 859 PRO A N 1
ATOM 7163 C CA . PRO A 1 859 ? 6.748 -16.194 -12.231 1.00 95.12 859 PRO A CA 1
ATOM 7164 C C . PRO A 1 859 ? 5.765 -17.248 -11.707 1.00 95.12 859 PRO A C 1
ATOM 7166 O O . PRO A 1 859 ? 5.812 -18.396 -12.112 1.00 95.12 859 PRO A O 1
ATOM 7169 N N . ILE A 1 860 ? 4.842 -16.857 -10.837 1.00 97.00 860 ILE A N 1
ATOM 7170 C CA . ILE A 1 860 ? 3.835 -17.750 -10.252 1.00 97.00 860 ILE A CA 1
ATOM 7171 C C . ILE A 1 860 ? 2.450 -17.363 -10.748 1.00 97.00 860 ILE A C 1
ATOM 7173 O O . ILE A 1 860 ? 2.095 -16.181 -10.731 1.00 97.00 860 ILE A O 1
ATOM 7177 N N . LEU A 1 861 ? 1.685 -18.357 -11.186 1.00 96.25 861 LEU A N 1
ATOM 7178 C CA . LEU A 1 861 ? 0.345 -18.205 -11.734 1.00 96.25 861 LEU A CA 1
ATOM 7179 C C . LEU A 1 861 ? -0.639 -17.711 -10.661 1.00 96.25 861 LEU A C 1
ATOM 7181 O O . LEU A 1 861 ? -0.671 -18.197 -9.528 1.00 96.25 861 LEU A O 1
ATOM 7185 N N . MET A 1 862 ? -1.469 -16.745 -11.038 1.00 94.88 862 MET A N 1
ATOM 7186 C CA . MET A 1 862 ? -2.563 -16.214 -10.226 1.00 94.88 862 MET A CA 1
ATOM 7187 C C . MET A 1 862 ? -3.737 -15.814 -11.143 1.00 94.88 862 MET A C 1
ATOM 7189 O O . MET A 1 862 ? -3.512 -15.544 -12.326 1.00 94.88 862 MET A O 1
ATOM 7193 N N . PRO A 1 863 ? -4.984 -15.714 -10.650 1.00 93.88 863 PRO A N 1
ATOM 7194 C CA . PRO A 1 863 ? -6.101 -15.242 -11.456 1.00 93.88 863 PRO A CA 1
ATOM 7195 C C . PRO A 1 863 ? -5.890 -13.774 -11.833 1.00 93.88 863 PRO A C 1
ATOM 7197 O O . PRO A 1 863 ? -5.480 -12.954 -10.997 1.00 93.88 863 PRO A O 1
ATOM 7200 N N . ARG A 1 864 ? -6.195 -13.436 -13.088 1.00 89.69 864 ARG A N 1
ATOM 7201 C CA . ARG A 1 864 ? -6.211 -12.051 -13.582 1.00 89.69 864 ARG A CA 1
ATOM 7202 C C . ARG A 1 864 ? -7.516 -11.369 -13.206 1.00 89.69 864 ARG A C 1
ATOM 7204 O O . ARG A 1 864 ? -7.494 -10.276 -12.653 1.00 89.69 864 ARG A O 1
ATOM 7211 N N . ILE A 1 865 ? -8.623 -12.049 -13.490 1.00 89.31 865 ILE A N 1
ATOM 7212 C CA . ILE A 1 865 ? -9.974 -11.606 -13.172 1.00 89.31 865 ILE A CA 1
ATOM 7213 C C . ILE A 1 865 ? -10.689 -12.686 -12.370 1.00 89.31 865 ILE A C 1
ATOM 7215 O O . ILE A 1 865 ? -10.595 -13.871 -12.691 1.00 89.31 865 ILE A O 1
ATOM 7219 N N . LEU A 1 866 ? -11.397 -12.268 -11.327 1.00 89.25 866 LEU A N 1
ATOM 7220 C CA . LEU A 1 866 ? -12.239 -13.148 -10.526 1.00 89.25 866 LEU A CA 1
ATOM 7221 C C . LEU A 1 866 ? -13.698 -12.824 -10.815 1.00 89.25 866 LEU A C 1
ATOM 7223 O O . LEU A 1 866 ? -14.156 -11.714 -10.556 1.00 89.25 866 LEU A O 1
ATOM 7227 N N . LYS A 1 867 ? -14.417 -13.799 -11.371 1.00 88.38 867 LYS A N 1
ATOM 7228 C CA . LYS A 1 867 ? -15.863 -13.705 -11.555 1.00 88.38 867 LYS A CA 1
ATOM 7229 C C . LYS A 1 867 ? -16.540 -14.160 -10.270 1.00 88.38 867 LYS A C 1
ATOM 7231 O O . LYS A 1 867 ? -16.345 -15.295 -9.846 1.00 88.38 867 LYS A O 1
ATOM 7236 N N . ILE A 1 868 ? -17.281 -13.251 -9.653 1.00 91.06 868 ILE A N 1
ATOM 7237 C CA . ILE A 1 868 ? -18.059 -13.502 -8.445 1.00 91.06 868 ILE A CA 1
ATOM 7238 C C . ILE A 1 868 ? -19.465 -12.990 -8.717 1.00 91.06 868 ILE A C 1
ATOM 7240 O O . ILE A 1 868 ? -19.625 -11.816 -9.057 1.00 91.06 868 ILE A O 1
ATOM 7244 N N . ASP A 1 869 ? -20.442 -13.878 -8.576 1.00 90.88 869 ASP A N 1
ATOM 7245 C CA . ASP A 1 869 ? -21.856 -13.571 -8.771 1.00 90.88 869 ASP A CA 1
ATOM 7246 C C . ASP A 1 869 ? -22.305 -12.549 -7.723 1.00 90.88 869 ASP A C 1
ATOM 7248 O O . ASP A 1 869 ? -21.920 -12.642 -6.556 1.00 90.88 869 ASP A O 1
ATOM 7252 N N . SER A 1 870 ? -23.077 -11.541 -8.129 1.00 93.00 870 SER A N 1
ATOM 7253 C CA . SER A 1 870 ? -23.577 -10.524 -7.205 1.00 93.00 870 SER A CA 1
ATOM 7254 C C . SER A 1 870 ? -24.758 -11.051 -6.394 1.00 93.00 870 SER A C 1
ATOM 7256 O O . SER A 1 870 ? -25.680 -11.639 -6.949 1.00 93.00 870 SER A O 1
ATOM 7258 N N . ASN A 1 871 ? -24.766 -10.753 -5.102 1.00 94.19 871 ASN A N 1
ATOM 7259 C CA . ASN A 1 871 ? -25.881 -10.920 -4.185 1.00 94.19 871 ASN A CA 1
ATOM 7260 C C . ASN A 1 871 ? -26.384 -9.525 -3.773 1.00 94.19 871 ASN A C 1
ATOM 7262 O O . ASN A 1 871 ? -25.751 -8.828 -2.968 1.00 94.19 871 ASN A O 1
ATOM 7266 N N . ASP A 1 872 ? -27.540 -9.136 -4.302 1.00 94.50 872 ASP A N 1
ATOM 7267 C CA . ASP A 1 872 ? -28.226 -7.870 -4.044 1.00 94.50 872 ASP A CA 1
ATOM 7268 C C . ASP A 1 872 ? -29.226 -7.922 -2.875 1.00 94.50 872 ASP A C 1
ATOM 7270 O O . ASP A 1 872 ? -29.773 -6.877 -2.506 1.00 94.50 872 ASP A O 1
ATOM 7274 N N . GLU A 1 873 ? -29.398 -9.083 -2.230 1.00 94.62 873 GLU A N 1
ATOM 7275 C CA . GLU A 1 873 ? -30.278 -9.237 -1.070 1.00 94.62 873 GLU A CA 1
ATOM 7276 C C . GLU A 1 873 ? -29.905 -8.220 0.019 1.00 94.62 873 GLU A C 1
ATOM 7278 O O . GLU A 1 873 ? -28.715 -8.039 0.324 1.00 94.62 873 GLU A O 1
ATOM 7283 N N . PRO A 1 874 ? -30.888 -7.536 0.626 1.00 94.88 874 PRO A N 1
ATOM 7284 C CA . PRO A 1 874 ? -30.614 -6.557 1.663 1.00 94.88 874 PRO A CA 1
ATOM 7285 C C . PRO A 1 874 ? -29.999 -7.221 2.900 1.00 94.88 874 PRO A C 1
ATOM 7287 O O . PRO A 1 874 ? -30.317 -8.354 3.251 1.00 94.88 874 PRO A O 1
ATOM 7290 N N . LEU A 1 875 ? -29.134 -6.488 3.602 1.00 95.19 875 LEU A N 1
ATOM 7291 C CA . LEU A 1 875 ? -28.629 -6.921 4.903 1.00 95.19 875 LEU A CA 1
ATOM 7292 C C . LEU A 1 875 ? -29.754 -6.845 5.933 1.00 95.19 875 LEU A C 1
ATOM 7294 O O . LEU A 1 875 ? -30.416 -5.811 6.026 1.00 95.19 875 LEU A O 1
ATOM 7298 N N . ASP A 1 876 ? -29.928 -7.901 6.722 1.00 95.12 876 ASP A N 1
ATOM 7299 C CA . ASP A 1 876 ? -30.881 -7.936 7.827 1.00 95.12 876 ASP A CA 1
ATOM 7300 C C . ASP A 1 876 ? -30.181 -7.623 9.155 1.00 95.12 876 ASP A C 1
ATOM 7302 O O . ASP A 1 876 ? -29.336 -8.378 9.637 1.00 95.12 876 ASP A O 1
ATOM 7306 N N . LEU A 1 877 ? -30.542 -6.492 9.756 1.00 94.62 877 LEU A N 1
ATOM 7307 C CA . LEU A 1 877 ? -30.003 -6.030 11.029 1.00 94.62 877 LEU A CA 1
ATOM 7308 C C . LEU A 1 877 ? -30.803 -6.524 12.244 1.00 94.62 877 LEU A C 1
ATOM 7310 O O . LEU A 1 877 ? -30.612 -5.988 13.332 1.00 94.62 877 LEU A O 1
ATOM 7314 N N . ILE A 1 878 ? -31.683 -7.525 12.112 1.00 92.25 878 ILE A N 1
ATOM 7315 C CA . ILE A 1 878 ? -32.521 -8.027 13.219 1.00 92.25 878 ILE A CA 1
ATOM 7316 C C . ILE A 1 878 ? -31.731 -8.362 14.494 1.00 92.25 878 ILE A C 1
ATOM 7318 O O . ILE A 1 878 ? -32.205 -8.108 15.596 1.00 92.25 878 ILE A O 1
ATOM 7322 N N . ASN A 1 879 ? -30.492 -8.837 14.359 1.00 88.00 879 ASN A N 1
ATOM 7323 C CA . ASN A 1 879 ? -29.635 -9.175 15.499 1.00 88.00 879 ASN A CA 1
ATOM 7324 C C . ASN A 1 879 ? -29.105 -7.947 16.263 1.00 88.00 879 ASN A C 1
ATOM 7326 O O . ASN A 1 879 ? -28.507 -8.097 17.322 1.00 88.00 879 ASN A O 1
ATOM 7330 N N . CYS A 1 880 ? -29.307 -6.731 15.749 1.00 89.31 880 CYS A N 1
ATOM 7331 C CA . CYS A 1 880 ? -28.759 -5.501 16.318 1.00 89.31 880 CYS A CA 1
ATOM 7332 C C . CYS A 1 880 ? -29.706 -4.773 17.290 1.00 89.31 880 CYS A C 1
ATOM 7334 O O . CYS A 1 880 ? -29.305 -3.775 17.895 1.00 89.31 880 CYS A O 1
ATOM 7336 N N . GLY A 1 881 ? -30.956 -5.218 17.451 1.00 89.88 881 GLY A N 1
ATOM 7337 C CA . GLY A 1 881 ? -31.910 -4.567 18.349 1.00 89.88 881 GLY A CA 1
ATOM 7338 C C . GLY A 1 881 ? -33.298 -5.201 18.347 1.00 89.88 881 GLY A C 1
ATOM 7339 O O . GLY A 1 881 ? -33.552 -6.190 17.669 1.00 89.88 881 GLY A O 1
ATOM 7340 N N . LYS A 1 882 ? -34.220 -4.615 19.115 1.00 91.81 882 LYS A N 1
ATOM 7341 C CA . LYS A 1 882 ? -35.613 -5.073 19.179 1.00 91.81 882 LYS A CA 1
ATOM 7342 C C . LYS A 1 882 ? -36.355 -4.674 17.904 1.00 91.81 882 LYS A C 1
ATOM 7344 O O . LYS A 1 882 ? -36.314 -3.508 17.521 1.00 91.81 882 LYS A O 1
ATOM 7349 N N . LEU A 1 883 ? -37.074 -5.613 17.292 1.00 93.50 883 LEU A N 1
ATOM 7350 C CA . LEU A 1 883 ? -37.907 -5.346 16.121 1.00 93.50 883 LEU A CA 1
ATOM 7351 C C . LEU A 1 883 ? -39.081 -4.413 16.466 1.00 93.50 883 LEU A C 1
ATOM 7353 O O . LEU A 1 883 ? -39.803 -4.643 17.438 1.00 93.50 883 LEU A O 1
ATOM 7357 N N . ILE A 1 884 ? -39.284 -3.387 15.640 1.00 92.62 884 ILE A N 1
ATOM 7358 C CA . ILE A 1 884 ? -40.430 -2.473 15.684 1.00 92.62 884 ILE A CA 1
ATOM 7359 C C . ILE A 1 884 ? -40.983 -2.302 14.279 1.00 92.62 884 ILE A C 1
ATOM 7361 O O . ILE A 1 884 ? -40.242 -2.018 13.342 1.00 92.62 884 ILE A O 1
ATOM 7365 N N . THR A 1 885 ? -42.300 -2.388 14.152 1.00 89.06 885 THR A N 1
ATOM 7366 C CA . THR A 1 885 ? -43.000 -2.135 12.893 1.00 89.06 885 THR A CA 1
ATOM 7367 C C . THR A 1 885 ? -43.715 -0.792 12.986 1.00 89.06 885 THR A C 1
ATOM 7369 O O . THR A 1 885 ? -44.438 -0.538 13.947 1.00 89.06 885 THR A O 1
ATOM 7372 N N . SER A 1 886 ? -43.501 0.091 12.011 1.00 84.56 886 SER A N 1
ATOM 7373 C CA . SER A 1 886 ? -44.201 1.376 11.911 1.00 84.56 886 SER A CA 1
ATOM 7374 C C . SER A 1 886 ? -44.461 1.690 10.445 1.00 84.56 886 SER A C 1
ATOM 7376 O O . SER A 1 886 ? -43.531 1.677 9.645 1.00 84.56 886 SER A O 1
ATOM 7378 N N . ASN A 1 887 ? -45.724 1.955 10.097 1.00 73.25 887 ASN A N 1
ATOM 7379 C CA . ASN A 1 887 ? -46.153 2.389 8.763 1.00 73.25 887 ASN A CA 1
ATOM 7380 C C . ASN A 1 887 ? -45.518 1.566 7.627 1.00 73.25 887 ASN A C 1
ATOM 7382 O O . ASN A 1 887 ? -44.891 2.127 6.735 1.00 73.25 887 ASN A O 1
ATOM 7386 N N . THR A 1 888 ? -45.649 0.233 7.685 1.00 83.12 888 THR A N 1
ATOM 7387 C CA . THR A 1 888 ? -45.081 -0.773 6.750 1.00 83.12 888 THR A CA 1
ATOM 7388 C C . THR A 1 888 ? -43.556 -0.962 6.768 1.00 83.12 888 THR A C 1
ATOM 7390 O O . THR A 1 888 ? -43.074 -2.000 6.319 1.00 83.12 888 THR A O 1
ATOM 7393 N N . ALA A 1 889 ? -42.786 -0.042 7.353 1.00 87.06 889 ALA A N 1
ATOM 7394 C CA . ALA A 1 889 ? -41.343 -0.188 7.507 1.00 87.06 889 ALA A CA 1
ATOM 7395 C C . ALA A 1 889 ? -40.978 -0.941 8.798 1.00 87.06 889 ALA A C 1
ATOM 7397 O O . ALA A 1 889 ? -41.593 -0.767 9.858 1.00 87.06 889 ALA A O 1
ATOM 7398 N N . GLN A 1 890 ? -39.941 -1.776 8.709 1.00 93.94 890 GLN A N 1
ATOM 7399 C CA . GLN A 1 890 ? -39.379 -2.492 9.851 1.00 93.94 890 GLN A CA 1
ATOM 7400 C C . GLN A 1 890 ? -38.104 -1.808 10.342 1.00 93.94 890 GLN A C 1
ATOM 7402 O O . GLN A 1 890 ? -37.171 -1.542 9.577 1.00 93.94 890 GLN A O 1
ATOM 7407 N N . TYR A 1 891 ? -38.064 -1.567 11.645 1.00 95.38 891 TYR A N 1
ATOM 7408 C CA . TYR A 1 891 ? -36.972 -0.928 12.356 1.00 95.38 891 TYR A CA 1
ATOM 7409 C C . TYR A 1 891 ? -36.413 -1.861 13.421 1.00 95.38 891 TYR A C 1
ATOM 7411 O O . TYR A 1 891 ? -37.110 -2.724 13.950 1.00 95.38 891 TYR A O 1
ATOM 7419 N N . ILE A 1 892 ? -35.163 -1.623 13.783 1.00 94.69 892 ILE A N 1
ATOM 7420 C CA . ILE A 1 892 ? -34.571 -2.116 15.019 1.00 94.69 892 ILE A CA 1
ATOM 7421 C C . ILE A 1 892 ? -34.430 -0.957 15.999 1.00 94.69 892 ILE A C 1
ATOM 7423 O O . ILE A 1 892 ? -34.069 0.156 15.612 1.00 94.69 892 ILE A O 1
ATOM 7427 N N . GLU A 1 893 ? -34.717 -1.208 17.270 1.00 92.25 893 GLU A N 1
ATOM 7428 C CA . GLU A 1 893 ? -34.558 -0.235 18.343 1.00 92.25 893 GLU A CA 1
ATOM 7429 C C . GLU A 1 893 ? -33.611 -0.742 19.423 1.00 92.25 893 GLU A C 1
ATOM 7431 O O . GLU A 1 893 ? -33.686 -1.883 19.882 1.00 92.25 893 GLU A O 1
ATOM 7436 N N . GLN A 1 894 ? -32.738 0.156 19.869 1.00 87.56 894 GLN A N 1
ATOM 7437 C CA . GLN A 1 894 ? -31.913 -0.051 21.047 1.00 87.56 894 GLN A CA 1
ATOM 7438 C C . GLN A 1 894 ? -31.774 1.282 21.788 1.00 87.56 894 GLN A C 1
ATOM 7440 O O . GLN A 1 894 ? -31.392 2.292 21.195 1.00 87.56 894 GLN A O 1
ATOM 7445 N N . PHE A 1 895 ? -32.080 1.294 23.089 1.00 83.62 895 PHE A N 1
ATOM 7446 C CA . PHE A 1 895 ? -31.982 2.486 23.949 1.00 83.62 895 PHE A CA 1
ATOM 7447 C C . PHE A 1 895 ? -32.721 3.722 23.391 1.00 83.62 895 PHE A C 1
ATOM 7449 O O . PHE A 1 895 ? -32.187 4.832 23.401 1.00 83.62 895 PHE A O 1
ATOM 7456 N N . GLY A 1 896 ? -33.933 3.527 22.858 1.00 84.88 896 GLY A N 1
ATOM 7457 C CA . GLY A 1 896 ? -34.774 4.605 22.316 1.00 84.88 896 GLY A CA 1
ATOM 7458 C C . GLY A 1 896 ? -34.267 5.223 21.007 1.00 84.88 896 GLY A C 1
ATOM 7459 O O . GLY A 1 896 ? -34.745 6.277 20.588 1.00 84.88 896 GLY A O 1
ATOM 7460 N N . LYS A 1 897 ? -33.266 4.612 20.363 1.00 90.81 897 LYS A N 1
ATOM 7461 C CA . LYS A 1 897 ? -32.812 4.971 19.016 1.00 90.81 897 LYS A CA 1
ATOM 7462 C C . LYS A 1 897 ? -33.264 3.898 18.044 1.00 90.81 897 LYS A C 1
ATOM 7464 O O . LYS A 1 897 ? -33.148 2.719 18.358 1.00 90.81 897 LYS A O 1
ATOM 7469 N N . LYS A 1 898 ? -33.755 4.320 16.879 1.00 93.81 898 LYS A N 1
ATOM 7470 C CA . LYS A 1 898 ? -34.263 3.445 15.820 1.00 93.81 898 LYS A CA 1
ATOM 7471 C C . LYS A 1 898 ? -33.336 3.483 14.609 1.00 93.81 898 LYS A C 1
ATOM 7473 O O . LYS A 1 898 ? -32.740 4.520 14.329 1.00 93.81 898 LYS A O 1
ATOM 7478 N N . ALA A 1 899 ? -33.241 2.365 13.904 1.00 95.19 899 ALA A N 1
ATOM 7479 C CA . ALA A 1 899 ? -32.571 2.242 12.615 1.00 95.19 899 ALA A CA 1
ATOM 7480 C C . ALA A 1 899 ? -33.374 1.315 11.700 1.00 95.19 899 ALA A C 1
ATOM 7482 O O . ALA A 1 899 ? -34.151 0.496 12.193 1.00 95.19 899 ALA A O 1
ATOM 7483 N N . TYR A 1 900 ? -33.209 1.430 10.383 1.00 96.38 900 TYR A N 1
ATOM 7484 C CA . TYR A 1 900 ? -33.847 0.501 9.445 1.00 96.38 900 TYR A CA 1
ATOM 7485 C C . TYR A 1 900 ? -33.329 -0.921 9.662 1.00 96.38 900 TYR A C 1
ATOM 7487 O O . TYR A 1 900 ? -32.132 -1.116 9.848 1.00 96.38 900 TYR A O 1
ATOM 7495 N N . ARG A 1 901 ? -34.221 -1.917 9.626 1.00 95.44 901 ARG A N 1
ATOM 7496 C CA . ARG A 1 901 ? -33.826 -3.330 9.716 1.00 95.44 901 ARG A CA 1
ATOM 7497 C C . ARG A 1 901 ? -33.100 -3.786 8.451 1.00 95.44 901 ARG A C 1
ATOM 7499 O O . ARG A 1 901 ? -32.058 -4.420 8.548 1.00 95.44 901 ARG A O 1
ATOM 7506 N N . PHE A 1 902 ? -33.662 -3.479 7.284 1.00 96.19 902 PHE A N 1
ATOM 7507 C CA . PHE A 1 902 ? -33.149 -3.944 5.998 1.00 96.19 902 PHE A CA 1
ATOM 7508 C C . PHE A 1 902 ? -32.317 -2.866 5.312 1.00 96.19 902 PHE A C 1
ATOM 7510 O O . PHE A 1 902 ? -32.818 -1.775 5.038 1.00 96.19 902 PHE A O 1
ATOM 7517 N N . ILE A 1 903 ? -31.063 -3.182 4.990 1.00 96.56 903 ILE A N 1
ATOM 7518 C CA . ILE A 1 903 ? -30.133 -2.248 4.351 1.00 96.56 903 ILE A CA 1
ATOM 7519 C C . ILE A 1 903 ? -29.794 -2.728 2.943 1.00 96.56 903 ILE A C 1
ATOM 7521 O O . ILE A 1 903 ? -29.167 -3.772 2.763 1.00 96.56 903 ILE A O 1
ATOM 7525 N N . LYS A 1 904 ? -30.168 -1.945 1.927 1.00 96.75 904 LYS A N 1
ATOM 7526 C CA . LYS A 1 904 ? -29.826 -2.238 0.528 1.00 96.75 904 LYS A CA 1
ATOM 7527 C C . LYS A 1 904 ? -28.314 -2.118 0.295 1.00 96.75 904 LYS A C 1
ATOM 7529 O O . LYS A 1 904 ? -27.696 -1.127 0.688 1.00 96.75 904 LYS A O 1
ATOM 7534 N N . LYS A 1 905 ? -27.727 -3.085 -0.415 1.00 96.94 905 LYS A N 1
ATOM 7535 C CA . LYS A 1 905 ? -26.309 -3.083 -0.817 1.00 96.94 905 LYS A CA 1
ATOM 7536 C C . LYS A 1 905 ? -26.087 -2.210 -2.060 1.00 96.94 905 LYS A C 1
ATOM 7538 O O . LYS A 1 905 ? -25.899 -2.713 -3.160 1.00 96.94 905 LYS A O 1
ATOM 7543 N N . ASN A 1 906 ? -26.134 -0.891 -1.903 1.00 96.69 906 ASN A N 1
ATOM 7544 C CA . ASN A 1 906 ? -25.999 0.067 -3.008 1.00 96.69 906 ASN A CA 1
ATOM 7545 C C . ASN A 1 906 ? -24.735 0.938 -2.886 1.00 96.69 906 ASN A C 1
ATOM 7547 O O . ASN A 1 906 ? -23.929 0.779 -1.963 1.00 96.69 906 ASN A O 1
ATOM 7551 N N . ALA A 1 907 ? -24.573 1.892 -3.808 1.00 96.38 907 ALA A N 1
ATOM 7552 C CA . ALA A 1 907 ? -23.465 2.844 -3.791 1.00 96.38 907 ALA A CA 1
ATOM 7553 C C . ALA A 1 907 ? -23.367 3.637 -2.472 1.00 96.38 907 ALA A C 1
ATOM 7555 O O . ALA A 1 907 ? -22.262 3.893 -1.995 1.00 96.38 907 ALA A O 1
ATOM 7556 N N . ASN A 1 908 ? -24.493 3.976 -1.839 1.00 97.12 908 ASN A N 1
ATOM 7557 C CA . ASN A 1 908 ? -24.506 4.713 -0.576 1.00 97.12 908 ASN A CA 1
ATOM 7558 C C . ASN A 1 908 ? -23.915 3.884 0.572 1.00 97.12 908 ASN A C 1
ATOM 7560 O O . ASN A 1 908 ? -23.046 4.376 1.291 1.00 97.12 908 ASN A O 1
ATOM 7564 N N . LEU A 1 909 ? -24.318 2.614 0.710 1.00 97.38 909 LEU A N 1
ATOM 7565 C CA . LEU A 1 909 ? -23.704 1.714 1.690 1.00 97.38 909 LEU A CA 1
ATOM 7566 C C . LEU A 1 909 ? -22.205 1.542 1.408 1.00 97.38 909 LEU A C 1
ATOM 7568 O O . LEU A 1 909 ? -21.395 1.658 2.325 1.00 97.38 909 LEU A O 1
ATOM 7572 N N . GLY A 1 910 ? -21.837 1.337 0.139 1.00 96.69 910 GLY A N 1
ATOM 7573 C CA . GLY A 1 910 ? -20.443 1.227 -0.291 1.00 96.69 910 GLY A CA 1
ATOM 7574 C C . GLY A 1 910 ? -19.595 2.408 0.181 1.00 96.69 910 GLY A C 1
ATOM 7575 O O . GLY A 1 910 ? -18.577 2.204 0.842 1.00 96.69 910 GLY A O 1
ATOM 7576 N N . ALA A 1 911 ? -20.060 3.639 -0.057 1.00 95.06 911 ALA A N 1
ATOM 7577 C CA . ALA A 1 911 ? -19.371 4.856 0.370 1.00 95.06 911 ALA A CA 1
ATOM 7578 C C . ALA A 1 911 ? -19.136 4.902 1.890 1.00 95.06 911 ALA A C 1
ATOM 7580 O O . ALA A 1 911 ? -18.024 5.166 2.343 1.00 95.06 911 ALA A O 1
ATOM 7581 N N . ILE A 1 912 ? -20.152 4.583 2.700 1.00 95.25 912 ILE A N 1
ATOM 7582 C CA . ILE A 1 912 ? -20.020 4.596 4.166 1.00 95.25 912 ILE A CA 1
ATOM 7583 C C . ILE A 1 912 ? -18.943 3.608 4.628 1.00 95.25 912 ILE A C 1
ATOM 7585 O O . ILE A 1 912 ? -18.082 3.949 5.444 1.00 95.25 912 ILE A O 1
ATOM 7589 N N . ILE A 1 913 ? -18.974 2.386 4.093 1.00 95.44 913 ILE A N 1
ATOM 7590 C CA . ILE A 1 913 ? -18.044 1.321 4.478 1.00 95.44 913 ILE A CA 1
ATOM 7591 C C . ILE A 1 913 ? -16.627 1.625 3.978 1.00 95.44 913 ILE A C 1
ATOM 7593 O O . ILE A 1 913 ? -15.666 1.376 4.706 1.00 95.44 913 ILE A O 1
ATOM 7597 N N . GLY A 1 914 ? -16.487 2.213 2.787 1.00 94.31 914 GLY A N 1
ATOM 7598 C CA . GLY A 1 914 ? -15.202 2.631 2.224 1.00 94.31 914 GLY A CA 1
ATOM 7599 C C . GLY A 1 914 ? -14.531 3.694 3.084 1.00 94.31 914 GLY A C 1
ATOM 7600 O O . GLY A 1 914 ? -13.379 3.525 3.496 1.00 94.31 914 GLY A O 1
ATOM 7601 N N . GLN A 1 915 ? -15.281 4.736 3.460 1.00 93.06 915 GLN A N 1
ATOM 7602 C CA . GLN A 1 915 ? -14.779 5.777 4.354 1.00 93.06 915 GLN A CA 1
ATOM 7603 C C . GLN A 1 915 ? -14.418 5.213 5.731 1.00 93.06 915 GLN A C 1
ATOM 7605 O O . GLN A 1 915 ? -13.386 5.572 6.302 1.00 93.06 915 GLN A O 1
ATOM 7610 N N . TYR A 1 916 ? -15.239 4.311 6.274 1.00 92.31 916 TYR A N 1
ATOM 7611 C CA . TYR A 1 916 ? -14.946 3.671 7.552 1.00 92.31 916 TYR A CA 1
ATOM 7612 C C . TYR A 1 916 ? -13.669 2.812 7.487 1.00 92.31 916 TYR A C 1
ATOM 7614 O O . TYR A 1 916 ? -12.802 2.887 8.367 1.00 92.31 916 TYR A O 1
ATOM 7622 N N . ALA A 1 917 ? -13.509 2.012 6.432 1.00 91.88 917 ALA A N 1
ATOM 7623 C CA . ALA A 1 917 ? -12.327 1.181 6.241 1.00 91.88 917 ALA A CA 1
ATOM 7624 C C . ALA A 1 917 ? -11.047 2.029 6.158 1.00 91.88 917 ALA A C 1
ATOM 7626 O O . ALA A 1 917 ? -10.047 1.660 6.775 1.00 91.88 917 ALA A O 1
ATOM 7627 N N . ALA A 1 918 ? -11.095 3.196 5.512 1.00 90.12 918 ALA A N 1
ATOM 7628 C CA . ALA A 1 918 ? -9.980 4.139 5.486 1.00 90.12 918 ALA A CA 1
ATOM 7629 C C . ALA A 1 918 ? -9.765 4.809 6.860 1.00 90.12 918 ALA A C 1
ATOM 7631 O O . ALA A 1 918 ? -8.810 4.502 7.574 1.00 90.12 918 ALA A O 1
ATOM 7632 N N . GLU A 1 919 ? -10.718 5.623 7.312 1.00 88.06 919 GLU A N 1
ATOM 7633 C CA . GLU A 1 919 ? -10.522 6.611 8.391 1.00 88.06 919 GLU A CA 1
ATOM 7634 C C . GLU A 1 919 ? -11.489 6.429 9.581 1.00 88.06 919 GLU A C 1
ATOM 7636 O O . GLU A 1 919 ? -11.491 7.195 10.544 1.00 88.06 919 GLU A O 1
ATOM 7641 N N . GLY A 1 920 ? -12.321 5.386 9.558 1.00 88.94 920 GLY A N 1
ATOM 7642 C CA . GLY A 1 920 ? -13.239 5.052 10.647 1.00 88.94 920 GLY A CA 1
ATOM 7643 C C . GLY A 1 920 ? -12.548 4.502 11.895 1.00 88.94 920 GLY A C 1
ATOM 7644 O O . GLY A 1 920 ? -11.544 3.785 11.812 1.00 88.94 920 GLY A O 1
ATOM 7645 N N . THR A 1 921 ? -13.114 4.816 13.060 1.00 85.06 921 THR A N 1
ATOM 7646 C CA . THR A 1 921 ? -12.690 4.322 14.376 1.00 85.06 921 THR A CA 1
ATOM 7647 C C . THR A 1 921 ? -13.901 4.036 15.269 1.00 85.06 921 THR A C 1
ATOM 7649 O O . THR A 1 921 ? -14.912 4.739 15.222 1.00 85.06 921 THR A O 1
ATOM 7652 N N . MET A 1 922 ? -13.812 2.999 16.107 1.00 81.94 922 MET A N 1
ATOM 7653 C CA . MET A 1 922 ? -14.786 2.733 17.172 1.00 81.94 922 MET A CA 1
ATOM 7654 C C . MET A 1 922 ? -14.049 2.582 18.501 1.00 81.94 922 MET A C 1
ATOM 7656 O O . MET A 1 922 ? -13.520 1.506 18.788 1.00 81.94 922 MET A O 1
ATOM 7660 N N . PRO A 1 923 ? -13.977 3.641 19.325 1.00 64.25 923 PRO A N 1
ATOM 7661 C CA . PRO A 1 923 ? -13.386 3.535 20.654 1.00 64.25 923 PRO A CA 1
ATOM 7662 C C . PRO A 1 923 ? -14.018 2.401 21.490 1.00 64.25 923 PRO A C 1
ATOM 7664 O O . PRO A 1 923 ? -15.150 1.957 21.247 1.00 64.25 923 PRO A O 1
ATOM 7667 N N . SER A 1 924 ? -13.233 1.891 22.446 1.00 56.78 924 SER A N 1
ATOM 7668 C CA . SER A 1 924 ? -13.488 0.663 23.217 1.00 56.78 924 SER A CA 1
ATOM 7669 C C . SER A 1 924 ? -14.827 0.658 23.979 1.00 56.78 924 SER A C 1
ATOM 7671 O O . SER A 1 924 ? -15.593 1.621 23.982 1.00 56.78 924 SER A O 1
ATOM 7673 N N . ARG A 1 925 ? -15.172 -0.478 24.608 1.00 48.78 925 ARG A N 1
ATOM 7674 C CA . ARG A 1 925 ? -16.482 -0.739 25.254 1.00 48.78 925 ARG A CA 1
ATOM 7675 C C . ARG A 1 925 ? -16.980 0.353 26.216 1.00 48.78 925 ARG A C 1
ATOM 7677 O O . ARG A 1 925 ? -18.189 0.476 26.365 1.00 48.78 925 ARG A O 1
ATOM 7684 N N . HIS A 1 926 ? -16.099 1.148 26.822 1.00 49.94 926 HIS A N 1
ATOM 7685 C CA . HIS A 1 926 ? -16.476 2.176 27.802 1.00 49.94 926 HIS A CA 1
ATOM 7686 C C . HIS A 1 926 ? -16.957 3.499 27.184 1.00 49.94 926 HIS A C 1
ATOM 7688 O O . HIS A 1 926 ? -17.497 4.339 27.896 1.00 49.94 926 HIS A O 1
ATOM 7694 N N . GLN A 1 927 ? -16.813 3.681 25.867 1.00 57.00 927 GLN A N 1
ATOM 7695 C CA . GLN A 1 927 ? -17.382 4.814 25.138 1.00 57.00 927 GLN A CA 1
ATOM 7696 C C . GLN A 1 927 ? -18.096 4.286 23.883 1.00 57.00 927 GLN A C 1
ATOM 7698 O O . GLN A 1 927 ? -17.429 3.845 22.946 1.00 57.00 927 GLN A O 1
ATOM 7703 N N . PRO A 1 928 ? -19.443 4.292 23.821 1.00 60.53 928 PRO A N 1
ATOM 7704 C CA . PRO A 1 928 ? -20.208 3.812 22.666 1.00 60.53 928 PRO A CA 1
ATOM 7705 C C . PRO A 1 928 ? -20.150 4.807 21.490 1.00 60.53 928 PRO A C 1
ATOM 7707 O O . PRO A 1 928 ? -21.171 5.230 20.964 1.00 60.53 928 PRO A O 1
ATOM 7710 N N . GLY A 1 929 ? -18.944 5.223 21.102 1.00 70.56 929 GLY A N 1
ATOM 7711 C CA . GLY A 1 929 ? -18.703 6.097 19.964 1.00 70.56 929 GLY A CA 1
ATOM 7712 C C . GLY A 1 929 ? -18.490 5.296 18.683 1.00 70.56 929 GLY A C 1
ATOM 7713 O O . GLY A 1 929 ? -17.681 4.369 18.668 1.00 70.56 929 GLY A O 1
ATOM 7714 N N . THR A 1 930 ? -19.172 5.681 17.608 1.00 77.25 930 THR A N 1
ATOM 7715 C CA . THR A 1 930 ? -18.743 5.376 16.236 1.00 77.25 930 THR A CA 1
ATOM 7716 C C . THR A 1 930 ? -18.311 6.680 15.589 1.00 77.25 930 THR A C 1
ATOM 7718 O O . THR A 1 930 ? -19.088 7.638 15.568 1.00 77.25 930 THR A O 1
ATOM 7721 N N . THR A 1 931 ? -17.079 6.712 15.085 1.00 81.69 931 THR A N 1
ATOM 7722 C CA . THR A 1 931 ? -16.483 7.888 14.453 1.00 81.69 931 THR A CA 1
ATOM 7723 C C . THR A 1 931 ? -16.037 7.545 13.037 1.00 81.69 931 THR A C 1
ATOM 7725 O O . THR A 1 931 ? -15.325 6.565 12.825 1.00 81.69 931 THR A O 1
ATOM 7728 N N . ILE A 1 932 ? -16.425 8.366 12.067 1.00 79.31 932 ILE A N 1
ATOM 7729 C CA . ILE A 1 932 ? -15.952 8.307 10.683 1.00 79.31 932 ILE A CA 1
ATOM 7730 C C . ILE A 1 932 ? -15.286 9.645 10.373 1.00 79.31 932 ILE A C 1
ATOM 7732 O O . ILE A 1 932 ? -15.964 10.666 10.277 1.00 79.31 932 ILE A O 1
ATOM 7736 N N . SER A 1 933 ? -13.961 9.653 10.252 1.00 75.50 933 SER A N 1
ATOM 7737 C CA . SER A 1 933 ? -13.193 10.876 9.997 1.00 75.50 933 SER A CA 1
ATOM 7738 C C . SER A 1 933 ? -13.026 11.145 8.495 1.00 75.50 933 SER A C 1
ATOM 7740 O O . SER A 1 933 ? -12.943 10.214 7.696 1.00 75.50 933 SER A O 1
ATOM 7742 N N . VAL A 1 934 ? -12.961 12.423 8.110 1.00 66.19 934 VAL A N 1
ATOM 7743 C CA . VAL A 1 934 ? -12.673 12.927 6.756 1.00 66.19 934 VAL A CA 1
ATOM 7744 C C . VAL A 1 934 ? -11.655 14.064 6.876 1.00 66.19 934 VAL A C 1
ATOM 7746 O O . VAL A 1 934 ? -11.800 14.974 7.691 1.00 66.19 934 VAL A O 1
ATOM 7749 N N . SER A 1 935 ? -10.590 14.014 6.080 1.00 62.94 935 SER A N 1
ATOM 7750 C CA . SER A 1 935 ? -9.390 14.810 6.345 1.00 62.94 935 SER A CA 1
ATOM 7751 C C . SER A 1 935 ? -9.527 16.315 6.085 1.00 62.94 935 SER A C 1
ATOM 7753 O O . SER A 1 935 ? -8.895 17.058 6.824 1.00 62.94 935 SER A O 1
ATOM 7755 N N . VAL A 1 936 ? -10.328 16.795 5.121 1.00 62.50 936 VAL A N 1
ATOM 7756 C CA . VAL A 1 936 ? -10.416 18.251 4.821 1.00 62.50 936 VAL A CA 1
ATOM 7757 C C . VAL A 1 936 ? -11.694 18.728 4.095 1.00 62.50 936 VAL A C 1
ATOM 7759 O O . VAL A 1 936 ? -11.850 19.927 3.887 1.00 62.50 936 VAL A O 1
ATOM 7762 N N . ASP A 1 937 ? -12.608 17.837 3.692 1.00 76.19 937 ASP A N 1
ATOM 7763 C CA . ASP A 1 937 ? -13.730 18.167 2.791 1.00 76.19 937 ASP A CA 1
ATOM 7764 C C . ASP A 1 937 ? -15.073 18.223 3.549 1.00 76.19 937 ASP A C 1
ATOM 7766 O O . ASP A 1 937 ? -15.652 17.189 3.906 1.00 76.19 937 ASP A O 1
ATOM 7770 N N . LYS A 1 938 ? -15.545 19.448 3.824 1.00 82.81 938 LYS A N 1
ATOM 7771 C CA . LYS A 1 938 ? -16.791 19.705 4.565 1.00 82.81 938 LYS A CA 1
ATOM 7772 C C . LYS A 1 938 ? -18.028 19.245 3.789 1.00 82.81 938 LYS A C 1
ATOM 7774 O O . LYS A 1 938 ? -18.933 18.646 4.372 1.00 82.81 938 LYS A O 1
ATOM 7779 N N . ASP A 1 939 ? -18.061 19.486 2.487 1.00 86.50 939 ASP A N 1
ATOM 7780 C CA . ASP A 1 939 ? -19.220 19.161 1.654 1.00 86.50 939 ASP A CA 1
ATOM 7781 C C . ASP A 1 939 ? -19.365 17.645 1.532 1.00 86.50 939 ASP A C 1
ATOM 7783 O O . ASP A 1 939 ? -20.458 17.086 1.659 1.00 86.50 939 ASP A O 1
ATOM 7787 N N . TYR A 1 940 ? -18.237 16.945 1.394 1.00 87.19 940 TYR A N 1
ATOM 7788 C CA . TYR A 1 940 ? -18.227 15.492 1.406 1.00 87.19 940 TYR A CA 1
ATOM 7789 C C . TYR A 1 940 ? -18.715 14.912 2.729 1.00 87.19 940 TYR A C 1
ATOM 7791 O O . TYR A 1 940 ? -19.492 13.955 2.715 1.00 87.19 940 TYR A O 1
ATOM 7799 N N . ILE A 1 941 ? -18.314 15.480 3.873 1.00 88.44 941 ILE A N 1
ATOM 7800 C CA . ILE A 1 941 ? -18.777 14.950 5.156 1.00 88.44 941 ILE A CA 1
ATOM 7801 C C . ILE A 1 941 ? -20.266 15.223 5.401 1.00 88.44 941 ILE A C 1
ATOM 7803 O O . ILE A 1 941 ? -20.953 14.369 5.960 1.00 88.44 941 ILE A O 1
ATOM 7807 N N . GLN A 1 942 ? -20.788 16.362 4.938 1.00 91.25 942 GLN A N 1
ATOM 7808 C CA . GLN A 1 942 ? -22.221 16.670 4.973 1.00 91.25 942 GLN A CA 1
ATOM 7809 C C . GLN A 1 942 ? -23.016 15.718 4.077 1.00 91.25 942 GLN A C 1
ATOM 7811 O O . GLN A 1 942 ? -24.038 15.168 4.496 1.00 91.25 942 GLN A O 1
ATOM 7816 N N . LYS A 1 943 ? -22.510 15.441 2.871 1.00 93.06 943 LYS A N 1
ATOM 7817 C CA . LYS A 1 943 ? -23.087 14.432 1.980 1.00 93.06 943 LYS A CA 1
ATOM 7818 C C . LYS A 1 943 ? -23.093 13.052 2.640 1.00 93.06 943 LYS A C 1
ATOM 7820 O O . LYS A 1 943 ? -24.114 12.370 2.616 1.00 93.06 943 LYS A O 1
ATOM 7825 N N . LEU A 1 944 ? -21.990 12.657 3.278 1.00 92.94 944 LEU A N 1
ATOM 7826 C CA . LEU A 1 944 ? -21.884 11.373 3.969 1.00 92.94 944 LEU A CA 1
ATOM 7827 C C . LEU A 1 944 ? -22.830 11.284 5.179 1.00 92.94 944 LEU A C 1
ATOM 7829 O O . LEU A 1 944 ? -23.432 10.238 5.400 1.00 92.94 944 LEU A O 1
ATOM 7833 N N . GLN A 1 945 ? -23.025 12.376 5.926 1.00 94.62 945 GLN A N 1
ATOM 7834 C CA . GLN A 1 945 ? -24.009 12.459 7.012 1.00 94.62 945 GLN A CA 1
ATOM 7835 C C . GLN A 1 945 ? -25.430 12.190 6.504 1.00 94.62 945 GLN A C 1
ATOM 7837 O O . GLN A 1 945 ? -26.156 11.391 7.097 1.00 94.62 945 GLN A O 1
ATOM 7842 N N . LYS A 1 946 ? -25.810 12.839 5.394 1.00 95.81 946 LYS A N 1
ATOM 7843 C CA . LYS A 1 946 ? -27.113 12.647 4.748 1.00 95.81 946 LYS A CA 1
ATOM 7844 C C . LYS A 1 946 ? -27.291 11.192 4.314 1.00 95.81 946 LYS A C 1
ATOM 7846 O O . LYS A 1 946 ? -28.282 10.569 4.676 1.00 95.81 946 LYS A O 1
ATOM 7851 N N . ILE A 1 947 ? -26.279 10.634 3.649 1.00 95.69 947 ILE A N 1
ATOM 7852 C CA . ILE A 1 947 ? -26.253 9.233 3.216 1.00 95.69 947 ILE A CA 1
ATOM 7853 C C . ILE A 1 947 ? -26.408 8.270 4.407 1.00 95.69 947 ILE A C 1
ATOM 7855 O O . I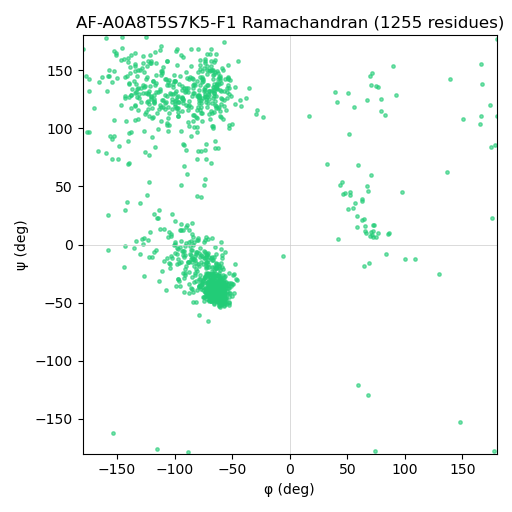LE A 1 947 ? -27.185 7.326 4.328 1.00 95.69 947 ILE A O 1
ATOM 7859 N N . ILE A 1 948 ? -25.728 8.501 5.535 1.00 94.56 948 ILE A N 1
ATOM 7860 C CA . ILE A 1 948 ? -25.866 7.656 6.735 1.00 94.56 948 ILE A CA 1
ATOM 7861 C C . ILE A 1 948 ? -27.292 7.704 7.297 1.00 94.56 948 ILE A C 1
ATOM 7863 O O . ILE A 1 948 ? -27.832 6.661 7.675 1.00 94.56 948 ILE A O 1
ATOM 7867 N N . LYS A 1 949 ? -27.912 8.888 7.332 1.00 95.25 949 LYS A N 1
ATOM 7868 C CA . LYS A 1 949 ? -29.301 9.044 7.777 1.00 95.25 949 LYS A CA 1
ATOM 7869 C C . LYS A 1 949 ? -30.273 8.337 6.832 1.00 95.25 949 LYS A C 1
ATOM 7871 O O . LYS A 1 949 ? -31.187 7.673 7.304 1.00 95.25 949 LYS A O 1
ATOM 7876 N N . GLU A 1 950 ? -30.058 8.427 5.524 1.00 95.75 950 GLU A N 1
ATOM 7877 C CA . GLU A 1 950 ? -30.867 7.733 4.514 1.00 95.75 950 GLU A CA 1
ATOM 7878 C C . GLU A 1 950 ? -30.721 6.208 4.599 1.00 95.75 950 GLU A C 1
ATOM 7880 O O . GLU A 1 950 ? -31.719 5.495 4.567 1.00 95.75 950 GLU A O 1
ATOM 7885 N N . VAL A 1 951 ? -29.490 5.705 4.730 1.00 96.12 951 VAL A N 1
ATOM 7886 C CA . VAL A 1 951 ? -29.195 4.265 4.726 1.00 96.12 951 VAL A CA 1
ATOM 7887 C C . VAL A 1 951 ? -29.613 3.606 6.035 1.00 96.12 951 VAL A C 1
ATOM 7889 O O . VAL A 1 951 ? -30.278 2.579 6.006 1.00 96.12 951 VAL A O 1
ATOM 7892 N N . PHE A 1 952 ? -29.236 4.175 7.183 1.00 95.25 952 PHE A N 1
ATOM 7893 C CA . PHE A 1 952 ? -29.446 3.536 8.486 1.00 95.25 952 PHE A CA 1
ATOM 7894 C C . PHE A 1 952 ? -30.591 4.140 9.299 1.00 95.25 952 PHE A C 1
ATOM 7896 O O . PHE A 1 952 ? -31.010 3.529 10.274 1.00 95.25 952 PHE A O 1
ATOM 7903 N N . GLY A 1 953 ? -31.087 5.335 8.967 1.00 93.81 953 GLY A N 1
ATOM 7904 C CA . GLY A 1 953 ? -32.009 6.076 9.840 1.00 93.81 953 GLY A CA 1
ATOM 7905 C C . GLY A 1 953 ? -31.329 6.671 11.080 1.00 93.81 953 GLY A C 1
ATOM 7906 O O . GLY A 1 953 ? -32.006 7.118 12.002 1.00 93.81 953 GLY A O 1
ATOM 7907 N N . LEU A 1 954 ? -29.991 6.672 11.125 1.00 92.06 954 LEU A N 1
ATOM 7908 C CA . LEU A 1 954 ? -29.212 7.114 12.278 1.00 92.06 954 LEU A CA 1
ATOM 7909 C C . LEU A 1 954 ? -28.682 8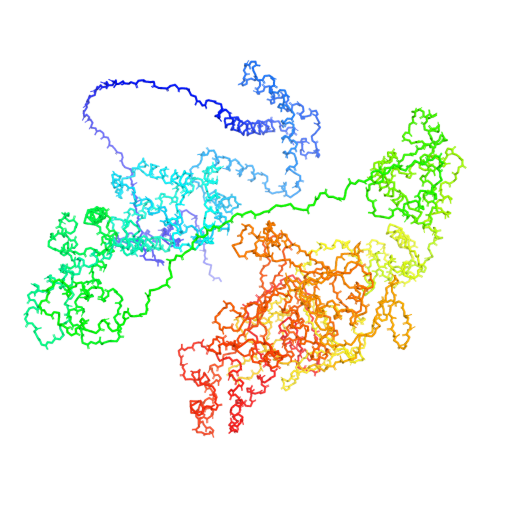.533 12.110 1.00 92.06 954 LEU A C 1
ATOM 7911 O O . LEU A 1 954 ? -28.171 8.913 11.059 1.00 92.06 954 LEU A O 1
ATOM 7915 N N . GLU A 1 955 ? -28.715 9.291 13.201 1.00 91.19 955 GLU A N 1
ATOM 7916 C CA . GLU A 1 955 ? -28.149 10.634 13.240 1.00 91.19 955 GLU A CA 1
ATOM 7917 C C . GLU A 1 955 ? -26.698 10.612 13.727 1.00 91.19 955 GLU A C 1
ATOM 7919 O O . GLU A 1 955 ? -26.365 10.113 14.811 1.00 91.19 955 GLU A O 1
ATOM 7924 N N . PHE A 1 956 ? -25.828 11.180 12.898 1.00 92.31 956 PHE A N 1
ATOM 7925 C CA . PHE A 1 956 ? -24.440 11.475 13.219 1.00 92.31 956 PHE A CA 1
ATOM 7926 C C . PHE A 1 956 ? -24.273 12.986 13.281 1.00 92.31 956 PHE A C 1
ATOM 7928 O O . PHE A 1 956 ? -24.912 13.719 12.532 1.00 92.31 956 PHE A O 1
ATOM 7935 N N . GLN A 1 957 ? -23.408 13.452 14.169 1.00 91.69 957 GLN A N 1
ATOM 7936 C CA . GLN A 1 957 ? -23.065 14.861 14.309 1.00 91.69 957 GLN A CA 1
ATOM 7937 C C . GLN A 1 957 ? -21.721 15.121 13.630 1.00 91.69 957 GLN A C 1
ATOM 7939 O O . GLN A 1 957 ? -20.795 14.319 13.771 1.00 91.69 957 GLN A O 1
ATOM 7944 N N . ILE A 1 958 ? -21.619 16.236 12.908 1.00 90.69 958 ILE A N 1
ATOM 7945 C CA . ILE A 1 958 ? -20.353 16.706 12.341 1.00 90.69 958 ILE A CA 1
ATOM 7946 C C . ILE A 1 958 ? -19.577 17.425 13.442 1.00 90.69 958 ILE A C 1
ATOM 7948 O O . ILE A 1 958 ? -20.083 18.347 14.076 1.00 90.69 958 ILE A O 1
ATOM 7952 N N . PHE A 1 959 ? -18.332 17.016 13.635 1.00 86.38 959 PHE A N 1
ATOM 7953 C CA . PHE A 1 959 ? -17.377 17.662 14.518 1.00 86.38 959 PHE A CA 1
ATOM 7954 C C . PHE A 1 959 ? -16.198 18.156 13.695 1.00 86.38 959 PHE A C 1
ATOM 7956 O O . PHE A 1 959 ? -15.520 17.362 13.048 1.00 86.38 959 PHE A O 1
ATOM 7963 N N . ALA A 1 960 ? -15.927 19.455 13.754 1.00 83.94 960 ALA A N 1
ATOM 7964 C CA . ALA A 1 960 ? -14.651 19.986 13.308 1.00 83.94 960 ALA A CA 1
ATOM 7965 C C . ALA A 1 960 ? -13.595 19.667 14.373 1.00 83.94 960 ALA A C 1
ATOM 7967 O O . ALA A 1 960 ? -13.757 19.958 15.561 1.00 83.94 960 ALA A O 1
ATOM 7968 N N . ARG A 1 961 ? -12.511 19.027 13.952 1.00 78.25 961 ARG A N 1
ATOM 7969 C CA . ARG A 1 961 ? -11.342 18.739 14.766 1.00 78.25 961 ARG A CA 1
ATOM 7970 C C . ARG A 1 961 ? -10.144 19.442 14.158 1.00 78.25 961 ARG A C 1
ATOM 7972 O O . ARG A 1 961 ? -9.724 19.170 13.036 1.00 78.25 961 ARG A O 1
ATOM 7979 N N . ARG A 1 962 ? -9.513 20.277 14.972 1.00 74.19 962 ARG A N 1
ATOM 7980 C CA . ARG A 1 962 ? -8.200 20.829 14.665 1.00 74.19 962 ARG A CA 1
ATOM 7981 C C . ARG A 1 962 ? -7.164 19.708 14.612 1.00 74.19 962 ARG A C 1
ATOM 7983 O O . ARG A 1 962 ? -7.051 18.900 15.537 1.00 74.19 962 ARG A O 1
ATOM 7990 N N . VAL A 1 963 ? -6.404 19.646 13.522 1.00 71.81 963 VAL A N 1
ATOM 7991 C CA . VAL A 1 963 ? -5.293 18.700 13.381 1.00 71.81 963 VAL A CA 1
ATOM 7992 C C . VAL A 1 963 ? -4.231 19.095 14.385 1.00 71.81 963 VAL A C 1
ATOM 7994 O O . VAL A 1 963 ? -3.537 20.070 14.140 1.00 71.81 963 VAL A O 1
ATOM 7997 N N . THR A 1 964 ? -4.113 18.397 15.515 1.00 72.31 964 THR A N 1
ATOM 7998 C CA . THR A 1 964 ? -3.162 18.734 16.593 1.00 72.31 964 THR A CA 1
ATOM 7999 C C . THR A 1 964 ? -1.749 18.237 16.325 1.00 72.31 964 THR A C 1
ATOM 8001 O O . THR A 1 964 ? -0.819 18.685 16.984 1.00 72.31 964 THR A O 1
ATOM 8004 N N . GLU A 1 965 ? -1.572 17.308 15.384 1.00 72.06 965 GLU A N 1
ATOM 8005 C CA . GLU A 1 965 ? -0.280 16.740 15.003 1.00 72.06 965 GLU A CA 1
ATOM 8006 C C . GLU A 1 965 ? -0.172 16.622 13.484 1.00 72.06 965 GLU A C 1
ATOM 8008 O O . GLU A 1 965 ? -1.079 16.156 12.801 1.00 72.06 965 GLU A O 1
ATOM 8013 N N . CYS A 1 966 ? 0.966 17.044 12.949 1.00 62.09 966 CYS A N 1
ATOM 8014 C CA . CYS A 1 966 ? 1.272 17.005 11.532 1.00 62.09 966 CYS A CA 1
ATOM 8015 C C . CYS A 1 966 ? 1.345 15.558 11.027 1.00 62.09 966 CYS A C 1
ATOM 8017 O O . CYS A 1 966 ? 2.225 14.814 11.463 1.00 62.09 966 CYS A O 1
ATOM 8019 N N . LYS A 1 967 ? 0.500 15.181 10.055 1.00 60.34 967 LYS A N 1
ATOM 8020 C CA . LYS A 1 967 ? 0.517 13.832 9.453 1.00 60.34 967 LYS A CA 1
ATOM 8021 C C . LYS A 1 967 ? 1.886 13.481 8.840 1.00 60.34 967 LYS A C 1
ATOM 8023 O O . LYS A 1 967 ? 2.312 12.335 8.923 1.00 60.34 967 LYS A O 1
ATOM 8028 N N . ASN A 1 968 ? 2.614 14.466 8.303 1.00 58.97 968 ASN A N 1
ATOM 8029 C CA . ASN A 1 968 ? 3.906 14.236 7.642 1.00 58.97 968 ASN A CA 1
ATOM 8030 C C . ASN A 1 968 ? 5.090 13.992 8.592 1.00 58.97 968 ASN A C 1
ATOM 8032 O O . ASN A 1 968 ? 5.983 13.212 8.271 1.00 58.97 968 ASN A O 1
ATOM 8036 N N . CYS A 1 969 ? 5.157 14.667 9.742 1.00 63.97 969 CYS A N 1
ATOM 8037 C CA . CYS A 1 969 ? 6.333 14.580 10.625 1.00 63.97 969 CYS A CA 1
ATOM 8038 C C . CYS A 1 969 ? 6.014 14.357 12.109 1.00 63.97 969 CYS A C 1
ATOM 8040 O O . CYS A 1 969 ? 6.930 14.348 12.937 1.00 63.97 969 CYS A O 1
ATOM 8042 N N . GLY A 1 970 ? 4.735 14.200 12.455 1.00 67.00 970 GLY A N 1
ATOM 8043 C CA . GLY A 1 970 ? 4.250 13.915 13.805 1.00 67.00 970 GLY A CA 1
ATOM 8044 C C . GLY A 1 970 ? 4.467 15.036 14.821 1.00 67.00 970 GLY A C 1
ATOM 8045 O O . GLY A 1 970 ? 4.320 14.809 16.016 1.00 67.00 970 GLY A O 1
ATOM 8046 N N . SER A 1 971 ? 4.881 16.242 14.413 1.00 72.69 971 SER A N 1
ATOM 8047 C CA . SER A 1 971 ? 4.970 17.357 15.361 1.00 72.69 971 SER A CA 1
ATOM 8048 C C . SER A 1 971 ? 3.609 17.927 15.679 1.00 72.69 971 SER A C 1
ATOM 8050 O O . SER A 1 971 ? 2.802 18.092 14.766 1.00 72.69 971 SER A O 1
ATOM 8052 N N . LYS A 1 972 ? 3.428 18.355 16.929 1.00 78.88 972 LYS A N 1
ATOM 8053 C CA . LYS A 1 972 ? 2.288 19.185 17.300 1.00 78.88 972 LYS A CA 1
ATOM 8054 C C . LYS A 1 972 ? 2.193 20.398 16.379 1.00 78.88 972 LYS A C 1
ATOM 8056 O O . LYS A 1 972 ? 3.207 21.046 16.126 1.00 78.88 972 LYS A O 1
ATOM 8061 N N . THR A 1 973 ? 1.016 20.633 15.829 1.00 75.31 973 THR A N 1
ATOM 8062 C CA . THR A 1 973 ? 0.715 21.821 15.030 1.00 75.31 973 THR A CA 1
ATOM 8063 C C . THR A 1 973 ? 0.481 23.014 15.957 1.00 75.31 973 THR A C 1
ATOM 8065 O O . THR A 1 973 ? 0.219 22.849 17.149 1.00 75.31 973 THR A O 1
ATOM 8068 N N . ILE A 1 974 ? 0.633 24.216 15.417 1.00 76.62 974 ILE A N 1
ATOM 8069 C CA . ILE A 1 974 ? 0.408 25.484 16.105 1.00 76.62 974 ILE A CA 1
ATOM 8070 C C . ILE A 1 974 ? -0.807 26.135 15.460 1.00 76.62 974 ILE A C 1
ATOM 8072 O O . ILE A 1 974 ? -0.910 26.177 14.235 1.00 76.62 974 ILE A O 1
ATOM 8076 N N . GLU A 1 975 ? -1.724 26.634 16.273 1.00 74.56 975 GLU A N 1
ATOM 8077 C CA . GLU A 1 975 ? -2.907 27.335 15.784 1.00 74.56 975 GLU A CA 1
ATOM 8078 C C . GLU A 1 975 ? -2.506 28.678 15.151 1.00 74.56 975 GLU A C 1
ATOM 8080 O O . GLU A 1 975 ? -1.735 29.442 15.734 1.00 74.56 975 GLU A O 1
ATOM 8085 N N . LYS A 1 976 ? -3.014 28.970 13.949 1.00 69.12 976 LYS A N 1
ATOM 8086 C CA . LYS A 1 976 ? -2.856 30.260 13.265 1.00 69.12 976 LYS A CA 1
ATOM 8087 C C . LYS A 1 976 ? -4.169 30.630 12.562 1.00 69.12 976 LYS A C 1
ATOM 8089 O O . LYS A 1 976 ? -4.383 30.298 11.398 1.00 69.12 976 LYS A O 1
ATOM 8094 N N . GLY A 1 977 ? -5.057 31.321 13.276 1.00 73.62 977 GLY A N 1
ATOM 8095 C CA . GLY A 1 977 ? -6.400 31.652 12.784 1.00 73.62 977 GLY A CA 1
ATOM 8096 C C . GLY A 1 977 ? -7.282 30.404 12.650 1.00 73.62 977 GLY A C 1
ATOM 8097 O O . GLY A 1 977 ? -7.350 29.599 13.577 1.00 73.62 977 GLY A O 1
ATOM 8098 N N . ASN A 1 978 ? -7.920 30.223 11.488 1.00 61.00 978 ASN A N 1
ATOM 8099 C CA . ASN A 1 978 ? -8.765 29.054 11.174 1.00 61.00 978 ASN A CA 1
ATOM 8100 C C . ASN A 1 978 ? -7.967 27.836 10.669 1.00 61.00 978 ASN A C 1
ATOM 8102 O O . ASN A 1 978 ? -8.546 26.846 10.225 1.00 61.00 978 ASN A O 1
ATOM 8106 N N . GLN A 1 979 ? -6.635 27.909 10.695 1.00 64.38 979 GLN A N 1
ATOM 8107 C CA . GLN A 1 979 ? -5.745 26.864 10.208 1.00 64.38 979 GLN A CA 1
ATOM 8108 C C . GLN A 1 979 ? -4.742 26.467 11.287 1.00 64.38 979 GLN A C 1
ATOM 8110 O O . GLN A 1 979 ? -4.294 27.283 12.091 1.00 64.38 979 GLN A O 1
ATOM 8115 N N . ASN A 1 980 ? -4.342 25.202 11.269 1.00 70.56 980 ASN A N 1
ATOM 8116 C CA . ASN A 1 980 ? -3.267 24.689 12.100 1.00 70.56 980 ASN A CA 1
ATOM 8117 C C . ASN A 1 980 ? -2.013 24.541 11.257 1.00 70.56 980 ASN A C 1
ATOM 8119 O O . ASN A 1 980 ? -2.020 23.844 10.255 1.00 70.56 980 ASN A O 1
ATOM 8123 N N . ILE A 1 981 ? -0.906 25.140 11.670 1.00 72.31 981 ILE A N 1
ATOM 8124 C CA . ILE A 1 981 ? 0.347 25.075 10.926 1.00 72.31 981 ILE A CA 1
ATOM 8125 C C . ILE A 1 981 ? 1.295 24.097 11.598 1.00 72.31 981 ILE A C 1
ATOM 8127 O O . ILE A 1 981 ? 1.559 24.164 12.796 1.00 72.31 981 ILE A O 1
ATOM 8131 N N . CYS A 1 982 ? 1.850 23.171 10.828 1.00 73.25 982 CYS A N 1
ATOM 8132 C CA . CYS A 1 982 ? 2.977 22.379 11.274 1.00 73.25 982 CYS A CA 1
ATOM 8133 C C . CYS A 1 982 ? 4.188 23.294 11.503 1.00 73.25 982 CYS A C 1
ATOM 8135 O O . CYS A 1 982 ? 4.729 23.825 10.535 1.00 73.25 982 CYS A O 1
ATOM 8137 N N . PRO A 1 983 ? 4.747 23.379 12.718 1.00 67.19 983 PRO A N 1
ATOM 8138 C CA . PRO A 1 983 ? 5.964 24.155 12.940 1.00 67.19 983 PRO A CA 1
ATOM 8139 C C . PRO A 1 983 ? 7.195 23.572 12.230 1.00 67.19 983 PRO A C 1
ATOM 8141 O O . PRO A 1 983 ? 8.237 24.219 12.160 1.00 67.19 983 PRO A O 1
ATOM 8144 N N . LYS A 1 984 ? 7.117 22.325 11.744 1.00 72.62 984 LYS A N 1
ATOM 8145 C CA . LYS A 1 984 ? 8.228 21.602 11.110 1.00 72.62 984 LYS A CA 1
ATOM 8146 C C . LYS A 1 984 ? 8.081 21.398 9.597 1.00 72.62 984 LYS A C 1
ATOM 8148 O O . LYS A 1 984 ? 9.072 21.024 8.977 1.00 72.62 984 LYS A O 1
ATOM 8153 N N . CYS A 1 985 ? 6.899 21.596 9.013 1.00 67.12 985 CYS A N 1
ATOM 8154 C CA . CYS A 1 985 ? 6.650 21.397 7.580 1.00 67.12 985 CYS A CA 1
ATOM 8155 C C . CYS A 1 985 ? 6.239 22.735 6.972 1.00 67.12 985 CYS A C 1
ATOM 8157 O O . CYS A 1 985 ? 5.273 23.321 7.448 1.00 67.12 985 CYS A O 1
ATOM 8159 N N . GLU A 1 986 ? 6.960 23.199 5.948 1.00 51.31 986 GLU A N 1
ATOM 8160 C CA . GLU A 1 986 ? 6.694 24.489 5.285 1.00 51.31 986 GLU A CA 1
ATOM 8161 C C . GLU A 1 986 ? 5.307 24.530 4.622 1.00 51.31 986 GLU A C 1
ATOM 8163 O O . GLU A 1 986 ? 4.691 25.588 4.596 1.00 51.31 986 GLU A O 1
ATOM 8168 N N . ASP A 1 987 ? 4.780 23.364 4.235 1.00 56.25 987 ASP A N 1
ATOM 8169 C CA . ASP A 1 987 ? 3.479 23.201 3.568 1.00 56.25 987 ASP A CA 1
ATOM 8170 C C . ASP A 1 987 ? 2.390 22.691 4.531 1.00 56.25 987 ASP A C 1
ATOM 8172 O O . ASP A 1 987 ? 1.301 22.296 4.124 1.00 56.25 987 ASP A O 1
ATOM 8176 N N . GLY A 1 988 ? 2.697 22.605 5.829 1.00 55.06 988 GLY A N 1
ATOM 8177 C CA . GLY A 1 988 ? 1.841 21.952 6.815 1.00 55.06 988 GLY A CA 1
ATOM 8178 C C . GLY A 1 988 ? 0.685 22.820 7.289 1.00 55.06 988 GLY A C 1
ATOM 8179 O O . GLY A 1 988 ? 0.444 22.852 8.489 1.00 55.06 988 GLY A O 1
ATOM 8180 N N . THR A 1 989 ? 0.023 23.545 6.396 1.00 53.31 989 THR A N 1
ATOM 8181 C CA . THR A 1 989 ? -1.201 24.282 6.700 1.00 53.31 989 THR A CA 1
ATOM 8182 C C . THR A 1 989 ? -2.356 23.288 6.672 1.00 53.31 989 THR A C 1
ATOM 8184 O O . THR A 1 989 ? -2.810 22.848 5.620 1.00 53.31 989 THR A O 1
ATOM 8187 N N . TYR A 1 990 ? -2.787 22.862 7.847 1.00 64.12 990 TYR A N 1
ATOM 8188 C CA . TYR A 1 990 ? -3.918 21.974 8.031 1.00 64.12 990 TYR A CA 1
ATOM 8189 C C . TYR A 1 990 ? -5.183 22.801 8.197 1.00 64.12 990 TYR A C 1
ATOM 8191 O O . TYR A 1 990 ? -5.308 23.579 9.145 1.00 64.12 990 TYR A O 1
ATOM 8199 N N . ASN A 1 991 ? -6.135 22.589 7.296 1.00 62.47 991 ASN A N 1
ATOM 8200 C CA . ASN A 1 991 ? -7.518 22.969 7.542 1.00 62.47 991 ASN A CA 1
ATOM 8201 C C . ASN A 1 991 ? -8.103 22.080 8.653 1.00 62.47 991 ASN A C 1
ATOM 8203 O O . ASN A 1 991 ? -7.507 21.075 9.059 1.00 62.47 991 ASN A O 1
ATOM 8207 N N . GLU A 1 992 ? -9.272 22.457 9.161 1.00 69.38 992 GLU A N 1
ATOM 8208 C CA . GLU A 1 992 ? -10.033 21.604 10.068 1.00 69.38 992 GLU A CA 1
ATOM 8209 C C . GLU A 1 992 ? -10.275 20.229 9.421 1.00 69.38 992 GLU A C 1
ATOM 8211 O O . GLU A 1 992 ? -10.700 20.135 8.268 1.00 69.38 992 GLU A O 1
ATOM 8216 N N . CYS A 1 993 ? -9.991 19.152 10.157 1.00 75.19 993 CYS A N 1
ATOM 8217 C CA . CYS A 1 993 ? -10.513 17.837 9.808 1.00 75.19 993 CYS A CA 1
ATOM 8218 C C . CYS A 1 993 ? -11.962 17.776 10.263 1.00 75.19 993 CYS A C 1
ATOM 8220 O O . CYS A 1 993 ? -12.291 18.270 11.339 1.00 75.19 993 CYS A O 1
ATOM 8222 N N . TYR A 1 994 ? -12.814 17.104 9.507 1.00 83.94 994 TYR A N 1
ATOM 8223 C CA . TYR A 1 994 ? -14.190 16.891 9.921 1.00 83.94 994 TYR A CA 1
ATOM 8224 C C . TYR A 1 994 ? -14.394 15.430 10.304 1.00 83.94 994 TYR A C 1
ATOM 8226 O O . TYR A 1 994 ? -13.840 14.522 9.693 1.00 83.94 994 TYR A O 1
ATOM 8234 N N . GLU A 1 995 ? -15.194 15.174 11.329 1.00 88.38 995 GLU A N 1
ATOM 8235 C CA . GLU A 1 995 ? -15.521 13.824 11.771 1.00 88.38 995 GLU A CA 1
ATOM 8236 C C . GLU A 1 995 ? -17.032 13.681 11.961 1.00 88.38 995 GLU A C 1
ATOM 8238 O O . GLU A 1 995 ? -17.665 14.530 12.584 1.00 88.38 995 GLU A O 1
ATOM 8243 N N . LEU A 1 996 ? -17.618 12.590 11.469 1.00 89.88 996 LEU A N 1
ATOM 8244 C CA . LEU A 1 996 ? -18.971 12.175 11.824 1.00 89.88 996 LEU A CA 1
ATOM 8245 C C . LEU A 1 996 ? -18.891 11.320 13.070 1.00 89.88 996 LEU A C 1
ATOM 8247 O O . LEU A 1 996 ? -18.263 10.264 13.054 1.00 89.88 996 LEU A O 1
ATOM 8251 N N . ARG A 1 997 ? -19.545 11.752 14.144 1.00 89.88 997 ARG A N 1
ATOM 8252 C CA . ARG A 1 997 ? -19.585 10.997 15.394 1.00 89.88 997 ARG A CA 1
ATOM 8253 C C . ARG A 1 997 ? -21.015 10.748 15.827 1.00 89.88 997 ARG A C 1
ATOM 8255 O O . ARG A 1 997 ? -21.874 11.623 15.750 1.00 89.88 997 ARG A O 1
ATOM 8262 N N . THR A 1 998 ? -21.247 9.567 16.370 1.00 88.19 998 THR A N 1
ATOM 8263 C CA . THR A 1 998 ? -22.459 9.252 17.121 1.00 88.19 998 THR A CA 1
ATOM 8264 C C . THR A 1 998 ? -22.070 8.508 18.389 1.00 88.19 998 THR A C 1
ATOM 8266 O O . THR A 1 998 ? -21.157 7.684 18.374 1.00 88.19 998 THR A O 1
ATOM 8269 N N . LYS A 1 999 ? -22.744 8.815 19.500 1.00 84.56 999 LYS A N 1
ATOM 8270 C CA . LYS A 1 999 ? -22.573 8.117 20.788 1.00 84.56 999 LYS A CA 1
ATOM 8271 C C . LYS A 1 999 ? -23.607 7.001 20.984 1.00 84.56 999 LYS A C 1
ATOM 8273 O O . LYS A 1 999 ? -23.818 6.529 22.099 1.00 84.56 999 LYS A O 1
ATOM 8278 N N . THR A 1 1000 ? -24.327 6.637 19.924 1.00 84.31 1000 THR A N 1
ATOM 8279 C CA . THR A 1 1000 ? -25.404 5.653 20.009 1.00 84.31 1000 THR A CA 1
ATOM 8280 C C . THR A 1 1000 ? -24.829 4.237 20.043 1.00 84.31 1000 THR A C 1
ATOM 8282 O O . THR A 1 1000 ? -24.076 3.829 19.156 1.00 84.31 1000 THR A O 1
ATOM 8285 N N . LYS A 1 1001 ? -25.212 3.460 21.068 1.00 84.06 1001 LYS A N 1
ATOM 8286 C CA . LYS A 1 1001 ? -24.864 2.031 21.165 1.00 84.06 1001 LYS A CA 1
ATOM 8287 C C . LYS A 1 1001 ? -25.404 1.260 19.953 1.00 84.06 1001 LYS A C 1
ATOM 8289 O O . LYS A 1 1001 ? -24.668 0.447 19.410 1.00 84.06 1001 LYS A O 1
ATOM 8294 N N . LEU A 1 1002 ? -26.579 1.653 19.442 1.00 89.06 1002 LEU A N 1
ATOM 8295 C CA . LEU A 1 1002 ? -27.163 1.106 18.217 1.00 89.06 1002 LEU A CA 1
ATOM 8296 C C . LEU A 1 1002 ? -26.241 1.244 16.997 1.00 89.06 1002 LEU A C 1
ATOM 8298 O O . LEU A 1 1002 ? -26.013 0.257 16.313 1.00 89.06 1002 LEU A O 1
ATOM 8302 N N . ALA A 1 1003 ? -25.658 2.420 16.728 1.00 89.94 1003 ALA A N 1
ATOM 8303 C CA . ALA A 1 1003 ? -24.750 2.576 15.586 1.00 89.94 1003 ALA A CA 1
ATOM 8304 C C . ALA A 1 1003 ? -23.519 1.674 15.700 1.00 89.94 1003 ALA A C 1
ATOM 8306 O O . ALA A 1 1003 ? -23.118 1.042 14.725 1.00 89.94 1003 ALA A O 1
ATOM 8307 N N . LYS A 1 1004 ? -22.944 1.590 16.907 1.00 86.88 1004 LYS A N 1
ATOM 8308 C CA . LYS A 1 1004 ? -21.824 0.688 17.181 1.00 86.88 1004 LYS A CA 1
ATOM 8309 C C . LYS A 1 1004 ? -22.233 -0.759 16.909 1.00 86.88 1004 LYS A C 1
ATOM 8311 O O . LYS A 1 1004 ? -21.544 -1.425 16.150 1.00 86.88 1004 LYS A O 1
ATOM 8316 N N . THR A 1 1005 ? -23.367 -1.203 17.450 1.00 87.38 1005 THR A N 1
ATOM 8317 C CA . THR A 1 1005 ? -23.914 -2.549 17.243 1.00 87.38 1005 THR A CA 1
ATOM 8318 C C . THR A 1 1005 ? -24.185 -2.840 15.766 1.00 87.38 1005 THR A C 1
ATOM 8320 O O . THR A 1 1005 ? -23.747 -3.875 15.278 1.00 87.38 1005 THR A O 1
ATOM 8323 N N . ILE A 1 1006 ? -24.799 -1.922 15.015 1.00 91.38 1006 ILE A N 1
ATOM 8324 C CA . ILE A 1 1006 ? -25.022 -2.092 13.570 1.00 91.38 1006 ILE A CA 1
ATOM 8325 C C . ILE A 1 1006 ? -23.702 -2.281 12.841 1.00 91.38 1006 ILE A C 1
ATOM 8327 O O . ILE A 1 1006 ? -23.553 -3.221 12.071 1.00 91.38 1006 ILE A O 1
ATOM 8331 N N . PHE A 1 1007 ? -22.717 -1.420 13.080 1.00 90.06 1007 PHE A N 1
ATOM 8332 C CA . PHE A 1 1007 ? -21.454 -1.534 12.369 1.00 90.06 1007 PHE A CA 1
ATOM 8333 C C . PHE A 1 1007 ? -20.680 -2.797 12.769 1.00 90.06 1007 PHE A C 1
ATOM 8335 O O . PHE A 1 1007 ? -20.035 -3.402 11.918 1.00 90.06 1007 PHE A O 1
ATOM 8342 N N . THR A 1 1008 ? -20.719 -3.217 14.034 1.00 86.25 1008 THR A N 1
ATOM 8343 C CA . THR A 1 1008 ? -19.946 -4.380 14.485 1.00 86.25 1008 THR A CA 1
ATOM 8344 C C . THR A 1 1008 ? -20.645 -5.708 14.232 1.00 86.25 1008 THR A C 1
ATOM 8346 O O . THR A 1 1008 ? -20.021 -6.618 13.700 1.00 86.25 1008 THR A O 1
ATOM 8349 N N . GLU A 1 1009 ? -21.910 -5.834 14.623 1.00 85.31 1009 GLU A N 1
ATOM 8350 C CA . GLU A 1 1009 ? -22.685 -7.080 14.562 1.00 85.31 1009 GLU A CA 1
ATOM 8351 C C . GLU A 1 1009 ? -23.458 -7.186 13.247 1.00 85.31 1009 GLU A C 1
ATOM 8353 O O . GLU A 1 1009 ? -23.449 -8.241 12.623 1.00 85.31 1009 GLU A O 1
ATOM 8358 N N . GLY A 1 1010 ? -24.048 -6.084 12.778 1.00 89.00 1010 GLY A N 1
ATOM 8359 C CA . GLY A 1 1010 ? -24.802 -6.059 11.522 1.00 89.00 1010 GLY A CA 1
ATOM 8360 C C . GLY A 1 1010 ? -23.918 -6.063 10.274 1.00 89.00 1010 GLY A C 1
ATOM 8361 O O . GLY A 1 1010 ? -24.151 -6.818 9.337 1.00 89.00 1010 GLY A O 1
ATOM 8362 N N . LEU A 1 1011 ? -22.870 -5.234 10.264 1.00 90.44 1011 LEU A N 1
ATOM 8363 C CA . LEU A 1 1011 ? -21.948 -5.085 9.132 1.00 90.44 1011 LEU A CA 1
ATOM 8364 C C . LEU A 1 1011 ? -20.644 -5.877 9.309 1.00 90.44 1011 LEU A C 1
ATOM 8366 O O . LEU A 1 1011 ? -19.827 -5.917 8.392 1.00 90.44 1011 LEU A O 1
ATOM 8370 N N . GLY A 1 1012 ? -20.408 -6.480 10.478 1.00 86.50 1012 GLY A N 1
ATOM 8371 C CA . GLY A 1 1012 ? -19.213 -7.288 10.738 1.00 86.50 1012 GLY A CA 1
ATOM 8372 C C . GLY A 1 1012 ? -17.902 -6.500 10.894 1.00 86.50 1012 GLY A C 1
ATOM 8373 O O . GLY A 1 1012 ? -16.823 -7.089 10.793 1.00 86.50 1012 GLY A O 1
ATOM 8374 N N . LEU A 1 1013 ? -17.945 -5.181 11.122 1.00 86.81 1013 LEU A N 1
ATOM 8375 C CA . LEU A 1 1013 ? -16.748 -4.337 11.201 1.00 86.81 1013 LEU A CA 1
ATOM 8376 C C . LEU A 1 1013 ? -15.987 -4.521 12.525 1.00 86.81 1013 LEU A C 1
ATOM 8378 O O . LEU A 1 1013 ? -16.554 -4.631 13.617 1.00 86.81 1013 LEU A O 1
ATOM 8382 N N . LYS A 1 1014 ? -14.652 -4.520 12.441 1.00 77.50 1014 LYS A N 1
ATOM 8383 C CA . LYS A 1 1014 ? -13.764 -4.671 13.605 1.00 77.50 1014 LYS A CA 1
ATOM 8384 C C . LYS A 1 1014 ? -13.412 -3.320 14.225 1.00 77.50 1014 LYS A C 1
ATOM 8386 O O . LYS A 1 1014 ? -13.049 -2.376 13.536 1.00 77.50 1014 LYS A O 1
ATOM 8391 N N . HIS A 1 1015 ? -13.499 -3.275 15.551 1.00 62.03 1015 HIS A N 1
ATOM 8392 C CA . HIS A 1 1015 ? -13.800 -2.061 16.310 1.00 62.03 1015 HIS A CA 1
ATOM 8393 C C . HIS A 1 1015 ? -12.559 -1.195 16.597 1.00 62.03 1015 HIS A C 1
ATOM 8395 O O . HIS A 1 1015 ? -12.626 0.028 16.531 1.00 62.03 1015 HIS A O 1
ATOM 8401 N N . THR A 1 1016 ? -11.407 -1.802 16.891 1.00 63.12 1016 THR A N 1
ATOM 8402 C CA . THR A 1 1016 ? -10.419 -1.102 17.733 1.00 63.12 1016 THR A CA 1
ATOM 8403 C C . THR A 1 1016 ? -9.109 -0.710 17.055 1.00 63.12 1016 THR A C 1
ATOM 8405 O O . THR A 1 1016 ? -8.525 0.307 17.422 1.00 63.12 1016 THR A O 1
ATOM 8408 N N . TYR A 1 1017 ? -8.623 -1.469 16.066 1.00 74.19 1017 TYR A N 1
ATOM 8409 C CA . TYR A 1 1017 ? -7.263 -1.275 15.549 1.00 74.19 1017 TYR A CA 1
ATOM 8410 C C . TYR A 1 1017 ? -7.165 -1.251 14.033 1.00 74.19 1017 TYR A C 1
ATOM 8412 O O . TYR A 1 1017 ? -7.701 -2.120 13.347 1.00 74.19 1017 TYR A O 1
ATOM 8420 N N . SER A 1 1018 ? -6.347 -0.324 13.525 1.00 81.00 1018 SER A N 1
ATOM 8421 C CA . SER A 1 1018 ? -6.025 -0.205 12.098 1.00 81.00 1018 SER A CA 1
ATOM 8422 C C . SER A 1 1018 ? -5.531 -1.519 11.487 1.00 81.00 1018 SER A C 1
ATOM 8424 O O . SER A 1 1018 ? -5.932 -1.854 10.380 1.00 81.00 1018 SER A O 1
ATOM 8426 N N . TYR A 1 1019 ? -4.747 -2.311 12.228 1.00 81.81 1019 TYR A N 1
ATOM 8427 C CA . TYR A 1 1019 ? -4.203 -3.591 11.754 1.00 81.81 1019 TYR A CA 1
ATOM 8428 C C . TYR A 1 1019 ? -5.215 -4.753 11.753 1.00 81.81 1019 TYR A C 1
ATOM 8430 O O . TYR A 1 1019 ? -4.904 -5.824 11.233 1.00 81.81 1019 TYR A O 1
ATOM 8438 N N . LEU A 1 1020 ? -6.403 -4.564 12.342 1.00 82.62 1020 LEU A N 1
ATOM 8439 C CA . LEU A 1 1020 ? -7.498 -5.542 12.344 1.00 82.62 1020 LEU A CA 1
ATOM 8440 C C . LEU A 1 1020 ? -8.606 -5.205 11.346 1.00 82.62 1020 LEU A C 1
ATOM 8442 O O . LEU A 1 1020 ? -9.455 -6.067 11.114 1.00 82.62 1020 LEU A O 1
ATOM 8446 N N . LYS A 1 1021 ? -8.598 -3.993 10.769 1.00 88.38 1021 LYS A N 1
ATOM 8447 C CA . LYS A 1 1021 ? -9.578 -3.576 9.761 1.00 88.38 1021 LYS A CA 1
ATOM 8448 C C . LYS A 1 1021 ? -9.625 -4.578 8.613 1.00 88.38 1021 LYS A C 1
ATOM 8450 O O . LYS A 1 1021 ? -8.601 -5.125 8.207 1.00 88.38 1021 LYS A O 1
ATOM 8455 N N . GLU A 1 1022 ? -10.808 -4.812 8.082 1.00 90.38 1022 GLU A N 1
ATOM 8456 C CA . GLU A 1 1022 ? -11.042 -5.765 7.008 1.00 90.38 1022 GLU A CA 1
ATOM 8457 C C . GLU A 1 1022 ? -12.230 -5.329 6.162 1.00 90.38 1022 GLU A C 1
ATOM 8459 O O . GLU A 1 1022 ? -13.012 -4.479 6.587 1.00 90.38 1022 GLU A O 1
ATOM 8464 N N . ILE A 1 1023 ? -12.355 -5.924 4.979 1.00 93.12 1023 ILE A N 1
ATOM 8465 C CA . ILE A 1 1023 ? -13.562 -5.793 4.170 1.00 93.12 1023 ILE A CA 1
ATOM 8466 C C . ILE A 1 1023 ? -14.631 -6.746 4.732 1.00 93.12 1023 ILE A C 1
ATOM 8468 O O . ILE A 1 1023 ? -14.324 -7.933 4.901 1.00 93.12 1023 ILE A O 1
ATOM 8472 N N . PRO A 1 1024 ? -15.852 -6.258 5.033 1.00 93.00 1024 PRO A N 1
ATOM 8473 C CA . PRO A 1 1024 ? -16.983 -7.102 5.411 1.00 93.00 1024 PRO A CA 1
ATOM 8474 C C . PRO A 1 1024 ? -17.276 -8.206 4.397 1.00 93.00 1024 PRO A C 1
ATOM 8476 O O . PRO A 1 1024 ? -17.193 -7.978 3.193 1.00 93.00 1024 PRO A O 1
ATOM 8479 N N . SER A 1 1025 ? -17.688 -9.379 4.881 1.00 92.00 1025 SER A N 1
ATOM 8480 C CA . SER A 1 1025 ? -18.014 -10.550 4.050 1.00 92.00 1025 SER A CA 1
ATOM 8481 C C . SER A 1 1025 ? -19.017 -10.240 2.940 1.00 92.00 1025 SER A C 1
ATOM 8483 O O . SER A 1 1025 ? -18.789 -10.605 1.790 1.00 92.00 1025 SER A O 1
ATOM 8485 N N . PHE A 1 1026 ? -20.086 -9.507 3.266 1.00 93.69 1026 PHE A N 1
ATOM 8486 C CA . PHE A 1 1026 ? -21.149 -9.181 2.312 1.00 93.69 1026 PHE A CA 1
ATOM 8487 C C . PHE A 1 1026 ? -20.670 -8.361 1.107 1.00 93.69 1026 PHE A C 1
ATOM 8489 O O . PHE A 1 1026 ? -21.364 -8.305 0.098 1.00 93.69 1026 PHE A O 1
ATOM 8496 N N . LEU A 1 1027 ? -19.522 -7.682 1.219 1.00 95.56 1027 LEU A N 1
ATOM 8497 C CA . LEU A 1 1027 ? -19.001 -6.815 0.167 1.00 95.56 1027 LEU A CA 1
ATOM 8498 C C . LEU A 1 1027 ? -18.187 -7.586 -0.883 1.00 95.56 1027 LEU A C 1
ATOM 8500 O O . LEU A 1 1027 ? -17.849 -7.032 -1.918 1.00 95.56 1027 LEU A O 1
ATOM 8504 N N . TYR A 1 1028 ? -17.837 -8.851 -0.638 1.00 94.31 1028 TYR A N 1
ATOM 8505 C CA . TYR A 1 1028 ? -17.109 -9.656 -1.626 1.00 94.31 1028 TYR A CA 1
ATOM 8506 C C . TYR A 1 1028 ? -17.983 -10.064 -2.819 1.00 94.31 1028 TYR A C 1
ATOM 8508 O O . TYR A 1 1028 ? -17.467 -10.287 -3.919 1.00 94.31 1028 TYR A O 1
ATOM 8516 N N . ASN A 1 1029 ? -19.294 -10.140 -2.602 1.00 94.62 1029 ASN A N 1
ATOM 8517 C CA . ASN A 1 1029 ? -20.304 -10.409 -3.613 1.00 94.62 1029 ASN A CA 1
ATOM 8518 C C . ASN A 1 1029 ? -21.451 -9.395 -3.566 1.00 94.62 1029 ASN A C 1
ATOM 8520 O O . ASN A 1 1029 ? -22.594 -9.769 -3.788 1.00 94.62 1029 ASN A O 1
ATOM 8524 N N . SER A 1 1030 ? -21.188 -8.123 -3.268 1.00 95.62 1030 SER A N 1
ATOM 8525 C CA . SER A 1 1030 ? -22.236 -7.104 -3.369 1.00 95.62 1030 SER A CA 1
ATOM 8526 C C . SER A 1 1030 ? -22.433 -6.669 -4.832 1.00 95.62 1030 SER A C 1
ATOM 8528 O O . SER A 1 1030 ? -21.630 -7.007 -5.708 1.00 95.62 1030 SER A O 1
ATOM 8530 N N . PRO A 1 1031 ? -23.510 -5.928 -5.151 1.00 95.56 1031 PRO A N 1
ATOM 8531 C CA . PRO A 1 1031 ? -23.664 -5.322 -6.467 1.00 95.56 1031 PRO A CA 1
ATOM 8532 C C . PRO A 1 1031 ? -22.468 -4.431 -6.812 1.00 95.56 1031 PRO A C 1
ATOM 8534 O O . PRO A 1 1031 ? -21.959 -3.702 -5.956 1.00 95.56 1031 PRO A O 1
ATOM 8537 N N . THR A 1 1032 ? -22.046 -4.442 -8.077 1.00 92.75 1032 THR A N 1
ATOM 8538 C CA . THR A 1 1032 ? -20.820 -3.766 -8.531 1.00 92.75 1032 THR A CA 1
ATOM 8539 C C . THR A 1 1032 ? -20.773 -2.282 -8.153 1.00 92.75 1032 THR A C 1
ATOM 8541 O O . THR A 1 1032 ? -19.705 -1.772 -7.823 1.00 92.75 1032 THR A O 1
ATOM 8544 N N . ASP A 1 1033 ? -21.906 -1.580 -8.123 1.00 93.75 1033 ASP A N 1
ATOM 8545 C CA . ASP A 1 1033 ? -21.950 -0.165 -7.726 1.00 93.75 1033 ASP A CA 1
ATOM 8546 C C . ASP A 1 1033 ? -21.654 0.050 -6.235 1.00 93.75 1033 ASP A C 1
ATOM 8548 O O . ASP A 1 1033 ? -21.032 1.046 -5.857 1.00 93.75 1033 ASP A O 1
ATOM 8552 N N . CYS A 1 1034 ? -22.033 -0.902 -5.377 1.00 96.06 1034 CYS A N 1
ATOM 8553 C CA . CYS A 1 1034 ? -21.653 -0.909 -3.966 1.00 96.06 1034 CYS A CA 1
ATOM 8554 C C . CYS A 1 1034 ? -20.131 -1.069 -3.818 1.00 96.06 1034 CYS A C 1
ATOM 8556 O O . CYS A 1 1034 ? -19.491 -0.317 -3.082 1.00 96.06 1034 CYS A O 1
ATOM 8558 N N . GLU A 1 1035 ? -19.539 -1.997 -4.572 1.00 95.06 1035 GLU A N 1
ATOM 8559 C CA . GLU A 1 1035 ? -18.097 -2.283 -4.569 1.00 95.06 1035 GLU A CA 1
ATOM 8560 C C . GLU A 1 1035 ? -17.274 -1.104 -5.103 1.00 95.06 1035 GLU A C 1
ATOM 8562 O O . GLU A 1 1035 ? -16.310 -0.674 -4.466 1.00 95.06 1035 GLU A O 1
ATOM 8567 N N . LYS A 1 1036 ? -17.688 -0.527 -6.239 1.00 93.06 1036 LYS A N 1
ATOM 8568 C CA . LYS A 1 1036 ? -17.080 0.670 -6.840 1.00 93.06 1036 LYS A CA 1
ATOM 8569 C C . LYS A 1 1036 ? -17.096 1.844 -5.868 1.00 93.06 1036 LYS A C 1
ATOM 8571 O O . LYS A 1 1036 ? -16.072 2.488 -5.655 1.00 93.06 1036 LYS A O 1
ATOM 8576 N N . SER A 1 1037 ? -18.247 2.100 -5.252 1.00 93.75 1037 SER A N 1
ATOM 8577 C CA . SER A 1 1037 ? -18.407 3.203 -4.305 1.00 93.75 1037 SER A CA 1
ATOM 8578 C C . SER A 1 1037 ? -17.591 2.996 -3.022 1.00 93.75 1037 SER A C 1
ATOM 8580 O O . SER A 1 1037 ? -16.985 3.942 -2.514 1.00 93.75 1037 SER A O 1
ATOM 8582 N N . PHE A 1 1038 ? -17.475 1.751 -2.539 1.00 95.75 1038 PHE A N 1
ATOM 8583 C CA . PHE A 1 1038 ? -16.533 1.401 -1.472 1.00 95.75 1038 PHE A CA 1
ATOM 8584 C C . PHE A 1 1038 ? -15.088 1.731 -1.847 1.00 95.75 1038 PHE A C 1
ATOM 8586 O O . PHE A 1 1038 ? -14.397 2.390 -1.070 1.00 95.75 1038 PHE A O 1
ATOM 8593 N N . ILE A 1 1039 ? -14.635 1.314 -3.033 1.00 92.88 1039 ILE A N 1
ATOM 8594 C CA . ILE A 1 1039 ? -13.273 1.570 -3.515 1.00 92.88 1039 ILE A CA 1
ATOM 8595 C C . ILE A 1 1039 ? -13.002 3.077 -3.603 1.00 92.88 1039 ILE A C 1
ATOM 8597 O O . ILE A 1 1039 ? -12.009 3.550 -3.051 1.00 92.88 1039 ILE A O 1
ATOM 8601 N N . LEU A 1 1040 ? -13.897 3.839 -4.239 1.00 89.19 1040 LEU A N 1
ATOM 8602 C CA . LEU A 1 1040 ? -13.756 5.291 -4.388 1.00 89.19 1040 LEU A CA 1
ATOM 8603 C C . LEU A 1 1040 ? -13.710 6.002 -3.040 1.00 89.19 1040 LEU A C 1
ATOM 8605 O O . LEU A 1 1040 ? -12.836 6.836 -2.802 1.00 89.19 1040 LEU A O 1
ATOM 8609 N N . SER A 1 1041 ? -14.625 5.661 -2.133 1.00 90.81 1041 SER A N 1
ATOM 8610 C CA . SER A 1 1041 ? -14.631 6.279 -0.813 1.00 90.81 1041 SER A CA 1
ATOM 8611 C C . SER A 1 1041 ? -13.425 5.864 0.024 1.00 90.81 1041 SER A C 1
ATOM 8613 O O . SER A 1 1041 ? -12.958 6.666 0.830 1.00 90.81 1041 SER A O 1
ATOM 8615 N N . TYR A 1 1042 ? -12.904 4.647 -0.149 1.00 91.94 1042 TYR A N 1
ATOM 8616 C CA . TYR A 1 1042 ? -11.653 4.241 0.482 1.00 91.94 1042 TYR A CA 1
ATOM 8617 C C . TYR A 1 1042 ? -10.477 5.073 -0.053 1.00 91.94 1042 TYR A C 1
ATOM 8619 O O . TYR A 1 1042 ? -9.690 5.588 0.739 1.00 91.94 1042 TYR A O 1
ATOM 8627 N N . PHE A 1 1043 ? -10.390 5.276 -1.375 1.00 86.62 1043 PHE A N 1
ATOM 8628 C CA . PHE A 1 1043 ? -9.347 6.094 -2.012 1.00 86.62 1043 PHE A CA 1
ATOM 8629 C C . PHE A 1 1043 ? -9.381 7.545 -1.533 1.00 86.62 1043 PHE A C 1
ATOM 8631 O O . PHE A 1 1043 ? -8.340 8.112 -1.192 1.00 86.62 1043 PHE A O 1
ATOM 8638 N N . LYS A 1 1044 ? -10.581 8.128 -1.466 1.00 83.81 1044 LYS A N 1
ATOM 8639 C CA . LYS A 1 1044 ? -10.787 9.485 -0.958 1.00 83.81 1044 LYS A CA 1
ATOM 8640 C C . LYS A 1 1044 ? -10.433 9.589 0.527 1.00 83.81 1044 LYS A C 1
ATOM 8642 O O . LYS A 1 1044 ? -9.791 10.552 0.938 1.00 83.81 1044 LYS A O 1
ATOM 8647 N N . GLY A 1 1045 ? -10.808 8.587 1.323 1.00 85.88 1045 GLY A N 1
ATOM 8648 C CA . GLY A 1 1045 ? -10.506 8.530 2.751 1.00 85.88 1045 GLY A CA 1
ATOM 8649 C C . GLY A 1 1045 ? -9.010 8.428 3.060 1.00 85.88 1045 GLY A C 1
ATOM 8650 O O . GLY A 1 1045 ? -8.525 9.193 3.885 1.00 85.88 1045 GLY A O 1
ATOM 8651 N N . ASP A 1 1046 ? -8.275 7.543 2.377 1.00 85.06 1046 ASP A N 1
ATOM 8652 C CA . ASP A 1 1046 ? -6.821 7.357 2.574 1.00 85.06 1046 ASP A CA 1
ATOM 8653 C C . ASP A 1 1046 ? -5.995 8.545 2.030 1.00 85.06 1046 ASP A C 1
ATOM 8655 O O . ASP A 1 1046 ? -4.836 8.733 2.399 1.00 85.06 1046 ASP A O 1
ATOM 8659 N N . GLY A 1 1047 ? -6.603 9.388 1.181 1.00 76.38 1047 GLY A N 1
ATOM 8660 C CA . GLY A 1 1047 ? -5.973 10.564 0.569 1.00 76.38 1047 GLY A CA 1
ATOM 8661 C C . GLY A 1 1047 ? -5.203 10.269 -0.723 1.00 76.38 1047 GLY A C 1
ATOM 8662 O O . GLY A 1 1047 ? -4.504 11.139 -1.241 1.00 76.38 1047 GLY A O 1
ATOM 8663 N N . SER A 1 1048 ? -5.341 9.063 -1.269 1.00 71.81 1048 SER A N 1
ATOM 8664 C CA . SER A 1 1048 ? -4.604 8.583 -2.445 1.00 71.81 1048 SER A CA 1
ATOM 8665 C C . SER A 1 1048 ? -5.029 9.234 -3.762 1.00 71.81 1048 SER A C 1
ATOM 8667 O O . SER A 1 1048 ? -4.321 9.124 -4.758 1.00 71.81 1048 SER A O 1
ATOM 8669 N N . GLU A 1 1049 ? -6.167 9.931 -3.781 1.00 65.56 1049 GLU A N 1
ATOM 8670 C CA . GLU A 1 1049 ? -6.638 10.696 -4.941 1.00 65.56 1049 GLU A CA 1
ATOM 8671 C C . GLU A 1 1049 ? -5.694 11.867 -5.295 1.00 65.56 1049 GLU A C 1
ATOM 8673 O O . GLU A 1 1049 ? -5.690 12.350 -6.414 1.00 65.56 1049 GLU A O 1
ATOM 8678 N N . LEU A 1 1050 ? -4.838 12.338 -4.387 1.00 56.81 1050 LEU A N 1
ATOM 8679 C CA . LEU A 1 1050 ? -3.924 13.450 -4.696 1.00 56.81 1050 LEU A CA 1
ATOM 8680 C C . LEU A 1 1050 ? -2.617 13.003 -5.377 1.00 56.81 1050 LEU A C 1
ATOM 8682 O O . LEU A 1 1050 ? -1.908 13.832 -5.952 1.00 56.81 1050 LEU A O 1
ATOM 8686 N N . ASP A 1 1051 ? -2.295 11.706 -5.346 1.00 56.66 1051 ASP A N 1
ATOM 8687 C CA . ASP A 1 1051 ? -0.999 11.178 -5.798 1.00 56.66 1051 ASP A CA 1
ATOM 8688 C C . ASP A 1 1051 ? -0.805 11.250 -7.325 1.00 56.66 1051 ASP A C 1
ATOM 8690 O O . ASP A 1 1051 ? 0.337 11.352 -7.785 1.00 56.66 1051 ASP A O 1
ATOM 8694 N N . TYR A 1 1052 ? -1.888 11.265 -8.116 1.00 59.91 1052 TYR A N 1
ATOM 8695 C CA . TYR A 1 1052 ? -1.805 11.319 -9.582 1.00 59.91 1052 TYR A CA 1
ATOM 8696 C C . TYR A 1 1052 ? -1.501 12.726 -10.133 1.00 59.91 1052 TYR A C 1
ATOM 8698 O O . TYR A 1 1052 ? -0.859 12.841 -11.175 1.00 59.91 1052 TYR A O 1
ATOM 8706 N N . ARG A 1 1053 ? -1.915 13.810 -9.449 1.00 52.91 1053 ARG A N 1
ATOM 8707 C CA . ARG A 1 1053 ? -1.793 15.195 -9.976 1.00 52.91 1053 ARG A CA 1
ATOM 8708 C C . ARG A 1 1053 ? -0.366 15.732 -9.928 1.00 52.91 1053 ARG A C 1
ATOM 8710 O O . ARG A 1 1053 ? 0.017 16.553 -10.751 1.00 52.91 1053 ARG A O 1
ATOM 8717 N N . ASN A 1 1054 ? 0.429 15.259 -8.973 1.00 52.16 1054 ASN A N 1
ATOM 8718 C CA . ASN A 1 1054 ? 1.683 15.912 -8.593 1.00 52.16 1054 ASN A CA 1
ATOM 8719 C C . ASN A 1 1054 ? 2.941 15.317 -9.254 1.00 52.16 1054 ASN A C 1
ATOM 8721 O O . ASN A 1 1054 ? 4.037 15.827 -9.029 1.00 52.16 1054 ASN A O 1
ATOM 8725 N N . LYS A 1 1055 ? 2.823 14.235 -10.039 1.00 55.22 1055 LYS A N 1
ATOM 8726 C CA . LYS A 1 1055 ? 3.977 13.460 -10.549 1.00 55.22 1055 LYS A CA 1
ATOM 8727 C C . LYS A 1 1055 ? 4.212 13.517 -12.064 1.00 55.22 1055 LYS A C 1
ATOM 8729 O O . LYS A 1 1055 ? 5.026 12.750 -12.565 1.00 55.22 1055 LYS A O 1
ATOM 8734 N N . GLY A 1 1056 ? 3.570 14.435 -12.789 1.00 52.59 1056 GLY A N 1
ATOM 8735 C CA . GLY A 1 1056 ? 3.944 14.727 -14.181 1.00 52.59 1056 GLY A CA 1
ATOM 8736 C C . GLY A 1 1056 ? 3.677 13.589 -15.178 1.00 52.59 1056 GLY A C 1
ATOM 8737 O O . GLY A 1 1056 ? 4.568 13.228 -15.937 1.00 52.59 1056 GLY A O 1
ATOM 8738 N N . GLY A 1 1057 ? 2.460 13.030 -15.178 1.00 59.00 1057 GLY A N 1
ATOM 8739 C CA . GLY A 1 1057 ? 1.942 12.223 -16.297 1.00 59.00 1057 GLY A CA 1
ATOM 8740 C C . GLY A 1 1057 ? 1.813 10.711 -16.071 1.00 59.00 1057 GLY A C 1
ATOM 8741 O O . GLY A 1 1057 ? 1.134 10.052 -16.852 1.00 59.00 1057 GLY A O 1
ATOM 8742 N N . THR A 1 1058 ? 2.383 10.141 -15.002 1.00 67.19 1058 THR A N 1
ATOM 8743 C CA . THR A 1 1058 ? 2.286 8.692 -14.722 1.00 67.19 1058 THR A CA 1
ATOM 8744 C C . THR A 1 1058 ? 1.111 8.360 -13.798 1.00 67.19 1058 THR A C 1
ATOM 8746 O O . THR A 1 1058 ? 1.059 8.870 -12.677 1.00 67.19 1058 THR A O 1
ATOM 8749 N N . PHE A 1 1059 ? 0.223 7.441 -14.195 1.00 77.38 1059 PHE A N 1
ATOM 8750 C CA . PHE A 1 1059 ? -0.829 6.932 -13.305 1.00 77.38 1059 PHE A CA 1
ATOM 8751 C C . PHE A 1 1059 ? -0.246 6.093 -12.164 1.00 77.38 1059 PHE A C 1
ATOM 8753 O O . PHE A 1 1059 ? 0.313 5.013 -12.393 1.00 77.38 1059 PHE A O 1
ATOM 8760 N N . GLU A 1 1060 ? -0.394 6.578 -10.934 1.00 81.31 1060 GLU A N 1
ATOM 8761 C CA . GLU A 1 1060 ? 0.014 5.885 -9.719 1.00 81.31 1060 GLU A CA 1
ATOM 8762 C C . GLU A 1 1060 ? -0.940 6.224 -8.565 1.00 81.31 1060 GLU A C 1
ATOM 8764 O O . GLU A 1 1060 ? -1.037 7.376 -8.153 1.00 81.31 1060 GLU A O 1
ATOM 8769 N N . LEU A 1 1061 ? -1.589 5.202 -8.007 1.00 83.94 1061 LEU A N 1
ATOM 8770 C CA . LEU A 1 1061 ? -2.333 5.279 -6.751 1.00 83.94 1061 LEU A CA 1
ATOM 8771 C C . LEU A 1 1061 ? -1.575 4.490 -5.686 1.00 83.94 1061 LEU A C 1
ATOM 8773 O O . LEU A 1 1061 ? -1.295 3.307 -5.895 1.00 83.94 1061 LEU A O 1
ATOM 8777 N N . ASN A 1 1062 ? -1.245 5.119 -4.555 1.00 85.88 1062 ASN A N 1
ATOM 8778 C CA . ASN A 1 1062 ? -0.617 4.450 -3.418 1.00 85.88 1062 ASN A CA 1
ATOM 8779 C C . ASN A 1 1062 ? -1.519 4.476 -2.192 1.00 85.88 1062 ASN A C 1
ATOM 8781 O O . ASN A 1 1062 ? -2.085 5.508 -1.851 1.00 85.88 1062 ASN A O 1
ATOM 8785 N N . PHE A 1 1063 ? -1.550 3.354 -1.483 1.00 87.19 1063 PHE A N 1
ATOM 8786 C CA . PHE A 1 1063 ? -2.298 3.195 -0.245 1.00 87.19 1063 PHE A CA 1
ATOM 8787 C C . PHE A 1 1063 ? -1.416 2.561 0.807 1.00 87.19 1063 PHE A C 1
ATOM 8789 O O . PHE A 1 1063 ? -0.531 1.752 0.492 1.00 87.19 1063 PHE A O 1
ATOM 8796 N N . VAL A 1 1064 ? -1.681 2.880 2.066 1.00 88.25 1064 VAL A N 1
ATOM 8797 C CA . VAL A 1 1064 ? -0.893 2.348 3.171 1.00 88.25 1064 VAL A CA 1
ATOM 8798 C C . VAL A 1 1064 ? -1.808 1.795 4.249 1.00 88.25 1064 VAL A C 1
ATOM 8800 O O . VAL A 1 1064 ? -2.655 2.483 4.795 1.00 88.25 1064 VAL A O 1
ATOM 8803 N N . THR A 1 1065 ? -1.597 0.536 4.623 1.00 90.31 1065 THR A N 1
ATOM 8804 C CA . THR A 1 1065 ? -2.328 -0.078 5.731 1.00 90.31 1065 THR A CA 1
ATOM 8805 C C . THR A 1 1065 ? -1.414 -0.925 6.599 1.00 90.31 1065 THR A C 1
ATOM 8807 O O . THR A 1 1065 ? -0.406 -1.469 6.154 1.00 90.31 1065 THR A O 1
ATOM 8810 N N . THR A 1 1066 ? -1.763 -1.067 7.870 1.00 87.06 1066 THR A N 1
ATOM 8811 C CA . THR A 1 1066 ? -1.141 -2.037 8.781 1.00 87.06 1066 THR A CA 1
ATOM 8812 C C . THR A 1 1066 ? -1.896 -3.368 8.797 1.00 87.06 1066 THR A C 1
ATOM 8814 O O . THR A 1 1066 ? -1.436 -4.326 9.421 1.00 87.06 1066 THR A O 1
ATOM 8817 N N . SER A 1 1067 ? -3.043 -3.457 8.111 1.00 87.94 1067 SER A N 1
ATOM 8818 C CA . SER A 1 1067 ? -3.889 -4.648 8.089 1.00 87.94 1067 SER A CA 1
ATOM 8819 C C . SER A 1 1067 ? -3.636 -5.527 6.869 1.00 87.94 1067 SER A C 1
ATOM 8821 O O . SER A 1 1067 ? -4.053 -5.220 5.754 1.00 87.94 1067 SER A O 1
ATOM 8823 N N . ARG A 1 1068 ? -3.056 -6.710 7.100 1.00 87.75 1068 ARG A N 1
ATOM 8824 C CA . ARG A 1 1068 ? -2.948 -7.771 6.079 1.00 87.75 1068 ARG A CA 1
ATOM 8825 C C . ARG A 1 1068 ? -4.326 -8.249 5.589 1.00 87.75 1068 ARG A C 1
ATOM 8827 O O . ARG A 1 1068 ? -4.465 -8.668 4.446 1.00 87.75 1068 ARG A O 1
ATOM 8834 N N . ARG A 1 1069 ? -5.342 -8.173 6.453 1.00 89.62 1069 ARG A N 1
ATOM 8835 C CA . ARG A 1 1069 ? -6.736 -8.542 6.162 1.00 89.62 1069 ARG A CA 1
ATOM 8836 C C . ARG A 1 1069 ? -7.376 -7.602 5.149 1.00 89.62 1069 ARG A C 1
ATOM 8838 O O . ARG A 1 1069 ? -8.080 -8.049 4.250 1.00 89.62 1069 ARG A O 1
ATOM 8845 N N . LEU A 1 1070 ? -7.102 -6.311 5.300 1.00 91.69 1070 LEU A N 1
ATOM 8846 C CA . LEU A 1 1070 ? -7.560 -5.291 4.372 1.00 91.69 1070 LEU A CA 1
ATOM 8847 C C . LEU A 1 1070 ? -6.836 -5.412 3.028 1.00 91.69 1070 LEU A C 1
ATOM 8849 O O . LEU A 1 1070 ? -7.489 -5.325 1.998 1.00 91.69 1070 LEU A O 1
ATOM 8853 N N . VAL A 1 1071 ? -5.529 -5.715 3.031 1.00 92.75 1071 VAL A N 1
ATOM 8854 C CA . VAL A 1 1071 ? -4.772 -6.024 1.799 1.00 92.75 1071 VAL A CA 1
ATOM 8855 C C . VAL A 1 1071 ? -5.416 -7.177 1.028 1.00 92.75 1071 VAL A C 1
ATOM 8857 O O . VAL A 1 1071 ? -5.606 -7.060 -0.178 1.00 92.75 1071 VAL A O 1
ATOM 8860 N N . PHE A 1 1072 ? -5.773 -8.272 1.712 1.00 93.12 1072 PHE A N 1
ATOM 8861 C CA . PHE A 1 1072 ? -6.463 -9.408 1.090 1.00 93.12 1072 PHE A CA 1
ATOM 8862 C C . PHE A 1 1072 ? -7.771 -8.970 0.417 1.00 93.12 1072 PHE A C 1
ATOM 8864 O O . PHE A 1 1072 ? -7.964 -9.224 -0.769 1.00 93.12 1072 PHE A O 1
ATOM 8871 N N . GLY A 1 1073 ? -8.641 -8.271 1.154 1.00 93.69 1073 GLY A N 1
ATOM 8872 C CA . GLY A 1 1073 ? -9.935 -7.841 0.627 1.00 93.69 1073 GLY A CA 1
ATOM 8873 C C . GLY A 1 1073 ? -9.814 -6.830 -0.515 1.00 93.69 1073 GLY A C 1
ATOM 8874 O O . GLY A 1 1073 ? -10.492 -6.969 -1.527 1.00 93.69 1073 GLY A O 1
ATOM 8875 N N . LEU A 1 1074 ? -8.927 -5.837 -0.396 1.00 94.50 1074 LEU A N 1
ATOM 8876 C CA . LEU A 1 1074 ? -8.716 -4.844 -1.452 1.00 94.50 1074 LEU A CA 1
ATOM 8877 C C . LEU A 1 1074 ? -8.164 -5.498 -2.718 1.00 94.50 1074 LEU A C 1
ATOM 8879 O O . LEU A 1 1074 ? -8.639 -5.196 -3.807 1.00 94.50 1074 LEU A O 1
ATOM 8883 N N . ASN A 1 1075 ? -7.209 -6.426 -2.595 1.00 93.00 1075 ASN A N 1
ATOM 8884 C CA . ASN A 1 1075 ? -6.671 -7.122 -3.763 1.00 93.00 1075 ASN A CA 1
ATOM 8885 C C . ASN A 1 1075 ? -7.734 -7.997 -4.448 1.00 93.00 1075 ASN A C 1
ATOM 8887 O O . ASN A 1 1075 ? -7.767 -8.064 -5.673 1.00 93.00 1075 ASN A O 1
ATOM 8891 N N . LEU A 1 1076 ? -8.644 -8.609 -3.681 1.00 93.50 1076 LEU A N 1
ATOM 8892 C CA . LEU A 1 1076 ? -9.793 -9.330 -4.232 1.00 93.50 1076 LEU A CA 1
ATOM 8893 C C . LEU A 1 1076 ? -10.709 -8.405 -5.044 1.00 93.50 1076 LEU A C 1
ATOM 8895 O O . LEU A 1 1076 ? -10.991 -8.703 -6.202 1.00 93.50 1076 LEU A O 1
ATOM 8899 N N . LEU A 1 1077 ? -11.142 -7.280 -4.462 1.00 94.44 1077 LEU A N 1
ATOM 8900 C CA . LEU A 1 1077 ? -12.027 -6.332 -5.148 1.00 94.44 1077 LEU A CA 1
ATOM 8901 C C . LEU A 1 1077 ? -11.369 -5.746 -6.405 1.00 94.44 1077 LEU A C 1
ATOM 8903 O O . LEU A 1 1077 ? -12.014 -5.654 -7.445 1.00 94.44 1077 LEU A O 1
ATOM 8907 N N . MET A 1 1078 ? -10.070 -5.432 -6.357 1.00 92.25 1078 MET A N 1
ATOM 8908 C CA . MET A 1 1078 ? -9.326 -4.988 -7.544 1.00 92.25 1078 MET A CA 1
ATOM 8909 C C . MET A 1 1078 ? -9.290 -6.067 -8.631 1.00 92.25 1078 MET A C 1
ATOM 8911 O O . MET A 1 1078 ? -9.530 -5.766 -9.799 1.00 92.25 1078 MET A O 1
ATOM 8915 N N . LYS A 1 1079 ? -9.082 -7.338 -8.261 1.00 90.69 1079 LYS A N 1
ATOM 8916 C CA . LYS A 1 1079 ? -9.121 -8.465 -9.206 1.00 90.69 1079 LYS A CA 1
ATOM 8917 C C . LYS A 1 1079 ? -10.505 -8.693 -9.817 1.00 90.69 1079 LYS A C 1
ATOM 8919 O O . LYS A 1 1079 ? -10.567 -9.126 -10.964 1.00 90.69 1079 LYS A O 1
ATOM 8924 N N . LYS A 1 1080 ? -11.607 -8.384 -9.124 1.00 91.19 1080 LYS A N 1
ATOM 8925 C CA . LYS A 1 1080 ? -12.953 -8.403 -9.738 1.00 91.19 1080 LYS A CA 1
ATOM 8926 C C . LYS A 1 1080 ? -13.069 -7.395 -10.885 1.00 91.19 1080 LYS A C 1
ATOM 8928 O O . LYS A 1 1080 ? -13.678 -7.701 -11.903 1.00 91.19 1080 LYS A O 1
ATOM 8933 N N . LEU A 1 1081 ? -12.417 -6.239 -10.748 1.00 88.44 1081 LEU A N 1
ATOM 8934 C CA . LEU A 1 1081 ? -12.327 -5.200 -11.783 1.00 88.44 1081 LEU A CA 1
ATOM 8935 C C . LEU A 1 1081 ? -11.216 -5.469 -12.823 1.00 88.44 1081 LEU A C 1
ATOM 8937 O O . LEU A 1 1081 ? -10.959 -4.644 -13.693 1.00 88.44 1081 LEU A O 1
ATOM 8941 N N . GLY A 1 1082 ? -10.501 -6.597 -12.720 1.00 87.50 1082 GLY A N 1
ATOM 8942 C CA . GLY A 1 1082 ? -9.352 -6.924 -13.575 1.00 87.50 1082 GLY A CA 1
ATOM 8943 C C . GLY A 1 1082 ? -8.084 -6.104 -13.296 1.00 87.50 1082 GLY A C 1
ATOM 8944 O O . GLY A 1 1082 ? -7.106 -6.225 -14.036 1.00 87.50 1082 GLY A O 1
ATOM 8945 N N . VAL A 1 1083 ? -8.079 -5.286 -12.240 1.00 88.25 1083 VAL A N 1
ATOM 8946 C CA . VAL A 1 1083 ? -6.988 -4.376 -11.871 1.00 88.25 1083 VAL A CA 1
ATOM 8947 C C . VAL A 1 1083 ? -5.914 -5.128 -11.090 1.00 88.25 1083 VAL A C 1
ATOM 8949 O O . VAL A 1 1083 ? -6.190 -5.819 -10.107 1.00 88.25 1083 VAL A O 1
ATOM 8952 N N . ILE A 1 1084 ? -4.655 -4.966 -11.500 1.00 86.44 1084 ILE A N 1
ATOM 8953 C CA . ILE A 1 1084 ? -3.508 -5.623 -10.870 1.00 86.44 1084 ILE A CA 1
ATOM 8954 C C . ILE A 1 1084 ? -2.846 -4.663 -9.882 1.00 86.44 1084 ILE A C 1
ATOM 8956 O O . ILE A 1 1084 ? -2.179 -3.697 -10.262 1.00 86.44 1084 ILE A O 1
ATOM 8960 N N . MET A 1 1085 ? -2.984 -4.971 -8.594 1.00 90.50 1085 MET A N 1
ATOM 8961 C CA . MET A 1 1085 ? -2.401 -4.201 -7.500 1.00 90.50 1085 MET A CA 1
ATOM 8962 C C . MET A 1 1085 ? -1.080 -4.820 -7.028 1.00 90.50 1085 MET A C 1
ATOM 8964 O O . MET A 1 1085 ? -0.996 -6.003 -6.700 1.00 90.50 1085 MET A O 1
ATOM 8968 N N . SER A 1 1086 ? -0.023 -4.011 -6.959 1.00 91.00 1086 SER A N 1
ATOM 8969 C CA . SER A 1 1086 ? 1.242 -4.416 -6.341 1.00 91.00 1086 SER A CA 1
ATOM 8970 C C . SER A 1 1086 ? 1.191 -4.219 -4.831 1.00 91.00 1086 SER A C 1
ATOM 8972 O O . SER A 1 1086 ? 0.657 -3.224 -4.351 1.00 91.00 1086 SER A O 1
ATOM 8974 N N . VAL A 1 1087 ? 1.802 -5.132 -4.077 1.00 91.75 1087 VAL A N 1
ATOM 8975 C CA . VAL A 1 1087 ? 1.868 -5.063 -2.613 1.00 91.75 1087 VAL A CA 1
ATOM 8976 C C . VAL A 1 1087 ? 3.324 -5.135 -2.174 1.00 91.75 1087 VAL A C 1
ATOM 8978 O O . VAL A 1 1087 ? 4.094 -5.999 -2.598 1.00 91.75 1087 VAL A O 1
ATOM 8981 N N . ARG A 1 1088 ? 3.723 -4.211 -1.304 1.00 90.06 1088 ARG A N 1
ATOM 8982 C CA . ARG A 1 1088 ? 5.047 -4.160 -0.690 1.00 90.06 1088 ARG A CA 1
ATOM 8983 C C . ARG A 1 1088 ? 4.903 -4.126 0.824 1.00 90.06 1088 ARG A C 1
ATOM 8985 O O . ARG A 1 1088 ? 4.467 -3.132 1.395 1.00 90.06 1088 ARG A O 1
ATOM 8992 N N . ALA A 1 1089 ? 5.327 -5.203 1.474 1.00 85.94 1089 ALA A N 1
ATOM 8993 C CA . ALA A 1 1089 ? 5.478 -5.225 2.920 1.00 85.94 1089 ALA A CA 1
ATOM 8994 C C . ALA A 1 1089 ? 6.793 -4.537 3.321 1.00 85.94 1089 ALA A C 1
ATOM 8996 O O . ALA A 1 1089 ? 7.873 -4.881 2.833 1.00 85.94 1089 ALA A O 1
ATOM 8997 N N . HIS A 1 1090 ? 6.706 -3.574 4.230 1.00 82.50 1090 HIS A N 1
ATOM 8998 C CA . HIS A 1 1090 ? 7.847 -2.926 4.861 1.00 82.50 1090 HIS A CA 1
ATOM 8999 C C . HIS A 1 1090 ? 8.155 -3.600 6.193 1.00 82.50 1090 HIS A C 1
ATOM 9001 O O . HIS A 1 1090 ? 7.256 -4.043 6.917 1.00 82.50 1090 HIS A O 1
ATOM 9007 N N . LYS A 1 1091 ? 9.448 -3.674 6.528 1.00 76.44 1091 LYS A N 1
ATOM 9008 C CA . LYS A 1 1091 ? 9.865 -4.168 7.841 1.00 76.44 1091 LYS A CA 1
ATOM 9009 C C . LYS A 1 1091 ? 9.267 -3.264 8.930 1.00 76.44 1091 LYS A C 1
ATOM 9011 O O . LYS A 1 1091 ? 9.235 -2.047 8.733 1.00 76.44 1091 LYS A O 1
ATOM 9016 N N . PRO A 1 1092 ? 8.825 -3.832 10.066 1.00 73.50 1092 PRO A N 1
ATOM 9017 C CA . PRO A 1 1092 ? 8.449 -3.029 11.220 1.00 73.50 1092 PRO A CA 1
ATOM 9018 C C . PRO A 1 1092 ? 9.611 -2.098 11.593 1.00 73.50 1092 PRO A C 1
ATOM 9020 O O . PRO A 1 1092 ? 10.777 -2.481 11.471 1.00 73.50 1092 PRO A O 1
ATOM 9023 N N . SER A 1 1093 ? 9.317 -0.870 12.020 1.00 70.75 1093 SER A N 1
ATOM 9024 C CA . SER A 1 1093 ? 10.362 0.031 12.518 1.00 70.75 1093 SER A CA 1
ATOM 9025 C C . SER A 1 1093 ? 10.992 -0.536 13.798 1.00 70.75 1093 SER A C 1
ATOM 9027 O O . SER A 1 1093 ? 10.370 -1.317 14.508 1.00 70.75 1093 SER A O 1
ATOM 9029 N N . ASN A 1 1094 ? 12.203 -0.124 14.169 1.00 66.19 1094 ASN A N 1
ATOM 9030 C CA . ASN A 1 1094 ? 12.851 -0.634 15.393 1.00 66.19 1094 ASN A CA 1
ATOM 9031 C C . ASN A 1 1094 ? 12.155 -0.203 16.704 1.00 66.19 1094 ASN A C 1
ATOM 9033 O O . ASN A 1 1094 ? 12.673 -0.456 17.788 1.00 66.19 1094 ASN A O 1
ATOM 9037 N N . ARG A 1 1095 ? 11.003 0.477 16.631 1.00 54.88 1095 ARG A N 1
ATOM 9038 C CA . ARG A 1 1095 ? 10.220 0.850 17.807 1.00 54.88 1095 ARG A CA 1
ATOM 9039 C C . ARG A 1 1095 ? 9.513 -0.391 18.369 1.00 54.88 1095 ARG A C 1
ATOM 9041 O O . ARG A 1 1095 ? 8.920 -1.136 17.583 1.00 54.88 1095 ARG A O 1
ATOM 9048 N N . PRO A 1 1096 ? 9.518 -0.603 19.697 1.00 44.41 1096 PRO A N 1
ATOM 9049 C CA . PRO A 1 1096 ? 8.706 -1.649 20.308 1.00 44.41 1096 PRO A CA 1
ATOM 9050 C C . PRO A 1 1096 ? 7.241 -1.479 19.875 1.00 44.41 1096 PRO A C 1
ATOM 9052 O O . PRO A 1 1096 ? 6.737 -0.360 19.804 1.00 44.41 1096 PRO A O 1
ATOM 9055 N N . ASN A 1 1097 ? 6.584 -2.591 19.537 1.00 54.59 1097 ASN A N 1
ATOM 9056 C CA . ASN A 1 1097 ? 5.202 -2.665 19.036 1.00 54.59 1097 ASN A CA 1
ATOM 9057 C C . ASN A 1 1097 ? 4.939 -2.119 17.622 1.00 54.59 1097 ASN A C 1
ATOM 9059 O O . ASN A 1 1097 ? 3.777 -2.080 17.203 1.00 54.59 1097 ASN A O 1
ATOM 9063 N N . SER A 1 1098 ? 5.969 -1.745 16.855 1.00 61.47 1098 SER A N 1
ATOM 9064 C CA . SER A 1 1098 ? 5.770 -1.383 15.451 1.00 61.47 1098 SER A CA 1
ATOM 9065 C C . SER A 1 1098 ? 5.179 -2.562 14.664 1.00 61.47 1098 SER A C 1
ATOM 9067 O O . SER A 1 1098 ? 5.520 -3.731 14.866 1.00 61.47 1098 SER A O 1
ATOM 9069 N N . LYS A 1 1099 ? 4.228 -2.265 13.778 1.00 75.19 1099 LYS A N 1
ATOM 9070 C CA . LYS A 1 1099 ? 3.579 -3.270 12.929 1.00 75.19 1099 LYS A CA 1
ATOM 9071 C C . LYS A 1 1099 ? 4.234 -3.289 11.552 1.00 75.19 1099 LYS A C 1
ATOM 9073 O O . LYS A 1 1099 ? 4.787 -2.279 11.114 1.00 75.19 1099 LYS A O 1
ATOM 9078 N N . LYS A 1 1100 ? 4.152 -4.433 10.860 1.00 81.31 1100 LYS A N 1
ATOM 9079 C CA . LYS A 1 1100 ? 4.428 -4.483 9.417 1.00 81.31 1100 LYS A CA 1
ATOM 9080 C C . LYS A 1 1100 ? 3.487 -3.493 8.726 1.00 81.31 1100 LYS A C 1
ATOM 9082 O O . LYS A 1 1100 ? 2.291 -3.475 9.014 1.00 81.31 1100 LYS A O 1
ATOM 9087 N N . LEU A 1 1101 ? 4.046 -2.678 7.844 1.00 86.69 1101 LEU A N 1
ATOM 9088 C CA . LEU A 1 1101 ? 3.300 -1.722 7.038 1.00 86.69 1101 LEU A CA 1
ATOM 9089 C C . LEU A 1 1101 ? 3.196 -2.281 5.622 1.00 86.69 1101 LEU A C 1
ATOM 9091 O O . LEU A 1 1101 ? 4.206 -2.685 5.050 1.00 86.69 1101 LEU A O 1
ATOM 9095 N N . TYR A 1 1102 ? 2.000 -2.308 5.057 1.00 90.12 1102 TYR A N 1
ATOM 9096 C CA . TYR A 1 1102 ? 1.750 -2.747 3.694 1.00 90.12 1102 TYR A CA 1
ATOM 9097 C C . TYR A 1 1102 ? 1.476 -1.522 2.839 1.00 90.12 1102 TYR A C 1
ATOM 9099 O O . TYR A 1 1102 ? 0.525 -0.784 3.083 1.00 90.12 1102 TYR A O 1
ATOM 9107 N N . GLN A 1 1103 ? 2.325 -1.314 1.843 1.00 91.75 1103 GLN A N 1
ATOM 9108 C CA . GLN A 1 1103 ? 2.096 -0.340 0.793 1.00 91.75 1103 GLN A CA 1
ATOM 9109 C C . GLN A 1 1103 ? 1.492 -1.063 -0.404 1.00 91.75 1103 GLN A C 1
ATOM 9111 O O . GLN A 1 1103 ? 2.089 -2.005 -0.927 1.00 91.75 1103 GLN A O 1
ATOM 9116 N N . MET A 1 1104 ? 0.319 -0.625 -0.827 1.00 92.12 1104 MET A N 1
ATOM 9117 C CA . MET A 1 1104 ? -0.358 -1.109 -2.021 1.00 92.12 1104 MET A CA 1
ATOM 9118 C C . MET A 1 1104 ? -0.216 -0.049 -3.106 1.00 92.12 1104 MET A C 1
ATOM 9120 O O . MET A 1 1104 ? -0.328 1.137 -2.810 1.00 92.12 1104 MET A O 1
ATOM 9124 N N . SER A 1 1105 ? 0.066 -0.453 -4.340 1.00 89.81 1105 SER A N 1
ATOM 9125 C CA . SER A 1 1105 ? 0.215 0.484 -5.451 1.00 89.81 1105 SER A CA 1
ATOM 9126 C C . SER A 1 1105 ? -0.449 -0.034 -6.717 1.00 89.81 1105 SER A C 1
ATOM 9128 O O . SER A 1 1105 ? -0.141 -1.145 -7.161 1.00 89.81 1105 SER A O 1
ATOM 9130 N N . ILE A 1 1106 ? -1.290 0.793 -7.326 1.00 87.94 1106 ILE A N 1
ATOM 9131 C CA . ILE A 1 1106 ? -1.875 0.568 -8.648 1.00 87.94 1106 ILE A CA 1
ATOM 9132 C C . ILE A 1 1106 ? -1.192 1.540 -9.602 1.00 87.94 1106 ILE A C 1
ATOM 9134 O O . ILE A 1 1106 ? -1.162 2.739 -9.343 1.00 87.94 1106 ILE A O 1
ATOM 9138 N N . ARG A 1 1107 ? -0.567 1.024 -10.661 1.00 84.31 1107 ARG A N 1
ATOM 9139 C CA . ARG A 1 1107 ? 0.257 1.824 -11.577 1.00 84.31 1107 ARG A CA 1
ATOM 9140 C C . ARG A 1 1107 ? 0.061 1.407 -13.025 1.00 84.31 1107 ARG A C 1
ATOM 9142 O O . ARG A 1 1107 ? -0.328 0.267 -13.274 1.00 84.31 1107 ARG A O 1
ATOM 9149 N N . GLY A 1 1108 ? 0.436 2.295 -13.939 1.00 78.31 1108 GLY A N 1
ATOM 9150 C CA . GLY A 1 1108 ? 0.512 2.016 -15.373 1.00 78.31 1108 GLY A CA 1
ATOM 9151 C C . GLY A 1 1108 ? -0.793 2.296 -16.112 1.00 78.31 1108 GLY A C 1
ATOM 9152 O O . GLY A 1 1108 ? -1.879 2.242 -15.532 1.00 78.31 1108 GLY A O 1
ATOM 9153 N N . SER A 1 1109 ? -0.671 2.588 -17.405 1.00 74.81 1109 SER A N 1
ATOM 9154 C CA . SER A 1 1109 ? -1.798 2.909 -18.284 1.00 74.81 1109 SER A CA 1
ATOM 9155 C C . SER A 1 1109 ? -2.780 1.747 -18.424 1.00 74.81 1109 SER A C 1
ATOM 9157 O O . SER A 1 1109 ? -3.984 1.956 -18.487 1.00 74.81 1109 SER A O 1
ATOM 9159 N N . SER A 1 1110 ? -2.288 0.512 -18.363 1.00 75.56 1110 SER A N 1
ATOM 9160 C CA . SER A 1 1110 ? -3.105 -0.704 -18.304 1.00 75.56 1110 SER A CA 1
ATOM 9161 C C . SER A 1 1110 ? -4.157 -0.704 -17.191 1.00 75.56 1110 SER A C 1
ATOM 9163 O O . SER A 1 1110 ? -5.333 -0.955 -17.444 1.00 75.56 1110 SER A O 1
ATOM 9165 N N . ASN A 1 1111 ? -3.741 -0.430 -15.955 1.00 84.12 1111 ASN A N 1
ATOM 9166 C CA . ASN A 1 1111 ? -4.661 -0.346 -14.824 1.00 84.12 1111 ASN A CA 1
ATOM 9167 C C . ASN A 1 1111 ? -5.551 0.894 -14.909 1.00 84.12 1111 ASN A C 1
ATOM 9169 O O . ASN A 1 1111 ? -6.696 0.835 -14.475 1.00 84.12 1111 ASN A O 1
ATOM 9173 N N . PHE A 1 1112 ? -5.035 1.997 -15.454 1.00 83.88 1112 PHE A N 1
ATOM 9174 C CA . PHE A 1 1112 ? -5.824 3.204 -15.669 1.00 83.88 1112 PHE A CA 1
ATOM 9175 C C . PHE A 1 1112 ? -7.014 2.950 -16.593 1.00 83.88 1112 PHE A C 1
ATOM 9177 O O . PHE A 1 1112 ? -8.125 3.279 -16.212 1.00 83.88 1112 PHE A O 1
ATOM 9184 N N . GLU A 1 1113 ? -6.808 2.318 -17.751 1.00 79.56 1113 GLU A N 1
ATOM 9185 C CA . GLU A 1 1113 ? -7.889 2.024 -18.706 1.00 79.56 1113 GLU A CA 1
ATOM 9186 C C . GLU A 1 1113 ? -8.990 1.168 -18.072 1.00 79.56 1113 GLU A C 1
ATOM 9188 O O . GLU A 1 1113 ? -10.175 1.481 -18.165 1.00 79.56 1113 GLU A O 1
ATOM 9193 N N . LEU A 1 1114 ? -8.596 0.123 -17.336 1.00 84.25 1114 LEU A N 1
ATOM 9194 C CA . LEU A 1 1114 ? -9.539 -0.727 -16.605 1.00 84.25 1114 LEU A CA 1
ATOM 9195 C C . LEU A 1 1114 ? -10.327 0.070 -15.562 1.00 84.25 1114 LEU A C 1
ATOM 9197 O O . LEU A 1 1114 ? -11.543 -0.058 -15.464 1.00 84.25 1114 LEU A O 1
ATOM 9201 N N . LEU A 1 1115 ? -9.642 0.920 -14.798 1.00 86.19 1115 LEU A N 1
ATOM 9202 C CA . LEU A 1 1115 ? -10.276 1.756 -13.788 1.00 86.19 1115 LEU A CA 1
ATOM 9203 C C . LEU A 1 1115 ? -11.160 2.848 -14.408 1.00 86.19 1115 LEU A C 1
ATOM 9205 O O . LEU A 1 1115 ? -12.212 3.139 -13.849 1.00 86.19 1115 LEU A O 1
ATOM 9209 N N . LYS A 1 1116 ? -10.790 3.414 -15.562 1.00 84.88 1116 LYS A N 1
ATOM 9210 C CA . LYS A 1 1116 ? -11.542 4.459 -16.275 1.00 84.88 1116 LYS A CA 1
ATOM 9211 C C . LYS A 1 1116 ? -12.928 3.972 -16.691 1.00 84.88 1116 LYS A C 1
ATOM 9213 O O . LYS A 1 1116 ? -13.896 4.707 -16.540 1.00 84.88 1116 LYS A O 1
ATOM 9218 N N . HIS A 1 1117 ? -13.052 2.711 -17.111 1.00 83.81 1117 HIS A N 1
ATOM 9219 C CA . HIS A 1 1117 ? -14.356 2.090 -17.387 1.00 83.81 1117 HIS A CA 1
ATOM 9220 C C . HIS A 1 1117 ? -15.259 1.965 -16.152 1.00 83.81 1117 HIS A C 1
ATOM 9222 O O . HIS A 1 1117 ? -16.470 1.789 -16.279 1.00 83.81 1117 HIS A O 1
ATOM 9228 N N . HIS A 1 1118 ? -14.684 2.012 -14.951 1.00 83.31 1118 HIS A N 1
ATOM 9229 C CA . HIS A 1 1118 ? -15.422 1.891 -13.698 1.00 83.31 1118 HIS A CA 1
ATOM 9230 C C . HIS A 1 1118 ? -15.603 3.227 -12.972 1.00 83.31 1118 HIS A C 1
ATOM 9232 O O . HIS A 1 1118 ? -16.507 3.328 -12.140 1.00 83.31 1118 HIS A O 1
ATOM 9238 N N . PHE A 1 1119 ? -14.771 4.227 -13.277 1.00 83.50 1119 PHE A N 1
ATOM 9239 C CA . PHE A 1 1119 ? -14.665 5.492 -12.562 1.00 83.50 1119 PHE A CA 1
ATOM 9240 C C . PHE A 1 1119 ? -14.538 6.662 -13.551 1.00 83.50 1119 PHE A C 1
ATOM 9242 O O . PHE A 1 1119 ? -13.447 6.990 -14.013 1.00 83.50 1119 PHE A O 1
ATOM 9249 N N . GLU A 1 1120 ? -15.666 7.316 -13.837 1.00 73.69 1120 GLU A N 1
ATOM 9250 C CA . GLU A 1 1120 ? -15.796 8.371 -14.861 1.00 73.69 1120 GLU A CA 1
ATOM 9251 C C . GLU A 1 1120 ? -14.926 9.612 -14.593 1.00 73.69 1120 GLU A C 1
ATOM 9253 O O . GLU A 1 1120 ? -14.499 10.284 -15.526 1.00 73.69 1120 GLU A O 1
ATOM 9258 N N . ASN A 1 1121 ? -14.601 9.887 -13.326 1.00 72.12 1121 ASN A N 1
ATOM 9259 C CA . ASN A 1 1121 ? -13.861 11.083 -12.904 1.00 72.12 1121 ASN A CA 1
ATOM 9260 C C . ASN A 1 1121 ? -12.341 10.866 -12.780 1.00 72.12 1121 ASN A C 1
ATOM 9262 O O . ASN A 1 1121 ? -11.662 11.641 -12.100 1.00 72.12 1121 ASN A O 1
ATOM 9266 N N . LEU A 1 1122 ? -11.791 9.801 -13.376 1.00 71.88 1122 LEU A N 1
ATOM 9267 C CA . LEU A 1 1122 ? -10.341 9.623 -13.407 1.00 71.88 1122 LEU A CA 1
ATOM 9268 C C . LEU A 1 1122 ? -9.707 10.603 -14.411 1.00 71.88 1122 LEU A C 1
ATOM 9270 O O . LEU A 1 1122 ? -10.149 10.671 -15.556 1.00 71.88 1122 LEU A O 1
ATOM 9274 N N . PRO A 1 1123 ? -8.668 11.356 -14.017 1.00 66.44 1123 PRO A N 1
ATOM 9275 C CA . PRO A 1 1123 ? -8.054 12.355 -14.885 1.00 66.44 1123 PRO A CA 1
ATOM 9276 C C . PRO A 1 1123 ? -7.289 11.695 -16.018 1.00 66.44 1123 PRO A C 1
ATOM 9278 O O . PRO A 1 1123 ? -6.723 10.618 -15.840 1.00 66.44 1123 PRO A O 1
ATOM 9281 N N . GLU A 1 1124 ? -7.208 12.374 -17.157 1.00 68.62 1124 GLU A N 1
ATOM 9282 C CA . GLU A 1 1124 ? -6.387 11.913 -18.270 1.00 68.62 1124 GLU A CA 1
ATOM 9283 C C . GLU A 1 1124 ? -4.909 11.812 -17.874 1.00 68.62 1124 GLU A C 1
ATOM 9285 O O . GLU A 1 1124 ? -4.385 12.614 -17.097 1.00 68.62 1124 GLU A O 1
ATOM 9290 N N . ILE A 1 1125 ? -4.241 10.792 -18.406 1.00 68.75 1125 ILE A N 1
ATOM 9291 C CA . ILE A 1 1125 ? -2.833 10.500 -18.139 1.00 68.75 1125 ILE A CA 1
ATOM 9292 C C . ILE A 1 1125 ? -2.049 10.475 -19.445 1.00 68.75 1125 ILE A C 1
ATOM 9294 O O . ILE A 1 1125 ? -2.602 10.208 -20.513 1.00 68.75 1125 ILE A O 1
ATOM 9298 N N . ASP A 1 1126 ? -0.739 10.676 -19.347 1.00 58.72 1126 ASP A N 1
ATOM 9299 C CA . ASP A 1 1126 ? 0.158 10.476 -20.476 1.00 58.72 1126 ASP A CA 1
ATOM 9300 C C . ASP A 1 1126 ? 0.479 8.977 -20.623 1.00 58.72 1126 ASP A C 1
ATOM 9302 O O . ASP A 1 1126 ? 1.204 8.375 -19.820 1.00 58.72 1126 ASP A O 1
ATOM 9306 N N . TYR A 1 1127 ? -0.064 8.366 -21.679 1.00 55.34 1127 TYR A N 1
ATOM 9307 C CA . TYR A 1 1127 ? 0.103 6.946 -22.006 1.00 55.34 1127 TYR A CA 1
ATOM 9308 C C . TYR A 1 1127 ? 1.548 6.539 -22.342 1.00 55.34 1127 TYR A C 1
ATOM 9310 O O . TYR A 1 1127 ? 1.820 5.345 -22.487 1.00 55.34 1127 TYR A O 1
ATOM 9318 N N . THR A 1 1128 ? 2.483 7.487 -22.471 1.00 50.28 1128 THR A N 1
ATOM 9319 C CA . THR A 1 1128 ? 3.876 7.212 -22.861 1.00 50.28 1128 THR A CA 1
ATOM 9320 C C . THR A 1 1128 ? 4.767 6.708 -21.716 1.00 50.28 1128 THR A C 1
ATOM 9322 O O . THR A 1 1128 ? 5.901 6.284 -21.960 1.00 50.28 1128 THR A O 1
ATOM 9325 N N . THR A 1 1129 ? 4.273 6.676 -20.471 1.00 51.91 1129 THR A N 1
ATOM 9326 C CA . THR A 1 1129 ? 5.065 6.318 -19.279 1.00 51.91 1129 THR A CA 1
ATOM 9327 C C . THR A 1 1129 ? 4.765 4.925 -18.687 1.00 51.91 1129 THR A C 1
ATOM 9329 O O . THR A 1 1129 ? 3.747 4.294 -18.952 1.00 51.91 1129 THR A O 1
ATOM 9332 N N . SER A 1 1130 ? 5.738 4.394 -17.930 1.00 55.16 1130 SER A N 1
ATOM 9333 C CA . SER A 1 1130 ? 6.001 2.966 -17.660 1.00 55.16 1130 SER A CA 1
ATOM 9334 C C . SER A 1 1130 ? 4.814 2.106 -17.193 1.00 55.16 1130 SER A C 1
ATOM 9336 O O . SER A 1 1130 ? 4.459 2.078 -16.013 1.00 55.16 1130 SER A O 1
ATOM 9338 N N . ASP A 1 1131 ? 4.300 1.305 -18.117 1.00 60.84 1131 ASP A N 1
ATOM 9339 C CA . ASP A 1 1131 ? 3.298 0.267 -17.889 1.00 60.84 1131 ASP A CA 1
ATOM 9340 C C . ASP A 1 1131 ? 3.862 -0.919 -17.060 1.00 60.84 1131 ASP A C 1
ATOM 9342 O O . ASP A 1 1131 ? 5.075 -1.176 -17.070 1.00 60.84 1131 ASP A O 1
ATOM 9346 N N . ILE A 1 1132 ? 3.012 -1.661 -16.329 1.00 65.12 1132 ILE A N 1
ATOM 9347 C CA . ILE A 1 1132 ? 3.466 -2.811 -15.517 1.00 65.12 1132 ILE A CA 1
ATOM 9348 C C . ILE A 1 1132 ? 3.997 -3.909 -16.449 1.00 65.12 1132 ILE A C 1
ATOM 9350 O O . ILE A 1 1132 ? 3.257 -4.518 -17.222 1.00 65.12 1132 ILE A O 1
ATOM 9354 N N . ARG A 1 1133 ? 5.304 -4.176 -16.368 1.00 71.81 1133 ARG A N 1
ATOM 9355 C CA . ARG A 1 1133 ? 5.964 -5.246 -17.132 1.00 71.81 1133 ARG A CA 1
ATOM 9356 C C . ARG A 1 1133 ? 5.474 -6.615 -16.665 1.00 71.81 1133 ARG A C 1
ATOM 9358 O O . ARG A 1 1133 ? 5.328 -6.822 -15.459 1.00 71.81 1133 ARG A O 1
ATOM 9365 N N . THR A 1 1134 ? 5.298 -7.561 -17.588 1.00 69.00 1134 THR A N 1
ATOM 9366 C CA . THR A 1 1134 ? 4.964 -8.940 -17.213 1.00 69.00 1134 THR A CA 1
ATOM 9367 C C . THR A 1 1134 ? 6.055 -9.566 -16.346 1.00 69.00 1134 THR A C 1
ATOM 9369 O O . THR A 1 1134 ? 7.256 -9.332 -16.533 1.00 69.00 1134 THR A O 1
ATOM 9372 N N . SER A 1 1135 ? 5.626 -10.404 -15.398 1.00 78.50 1135 SER A N 1
ATOM 9373 C CA . SER A 1 1135 ? 6.529 -11.250 -14.607 1.00 78.50 1135 SER A CA 1
ATOM 9374 C C . SER A 1 1135 ? 7.194 -12.339 -15.462 1.00 78.50 1135 SER A C 1
ATOM 9376 O O . SER A 1 1135 ? 8.262 -12.820 -15.095 1.00 78.50 1135 SER A O 1
ATOM 9378 N N . VAL A 1 1136 ? 6.574 -12.700 -16.591 1.00 83.12 1136 VAL A N 1
ATOM 9379 C CA . VAL A 1 1136 ? 7.034 -13.712 -17.556 1.00 83.12 1136 VAL A CA 1
ATOM 9380 C C . VAL A 1 1136 ? 7.992 -13.096 -18.576 1.00 83.12 1136 VAL A C 1
ATOM 9382 O O . VAL A 1 1136 ? 7.817 -11.946 -18.984 1.00 83.12 1136 VAL A O 1
ATOM 9385 N N . ASN A 1 1137 ? 9.007 -13.854 -18.996 1.00 81.31 1137 ASN A N 1
ATOM 9386 C CA . ASN A 1 1137 ? 9.929 -13.447 -20.054 1.00 81.31 1137 ASN A CA 1
ATOM 9387 C C . ASN A 1 1137 ? 9.260 -13.523 -21.437 1.00 81.31 1137 ASN A C 1
ATOM 9389 O O . ASN A 1 1137 ? 9.448 -14.467 -22.201 1.00 81.31 1137 ASN A O 1
ATOM 9393 N N . ASN A 1 1138 ? 8.491 -12.493 -21.783 1.00 80.19 1138 ASN A N 1
ATOM 9394 C CA . ASN A 1 1138 ? 7.757 -12.470 -23.048 1.00 80.19 1138 ASN A CA 1
ATOM 9395 C C . ASN A 1 1138 ? 8.671 -12.318 -24.273 1.00 80.19 1138 ASN A C 1
ATOM 9397 O O . ASN A 1 1138 ? 8.199 -12.473 -25.391 1.00 80.19 1138 ASN A O 1
ATOM 9401 N N . GLN A 1 1139 ? 9.961 -12.010 -24.114 1.00 82.62 1139 GLN A N 1
ATOM 9402 C CA . GLN A 1 1139 ? 10.852 -11.815 -25.258 1.00 82.62 1139 GLN A CA 1
ATOM 9403 C C . GLN A 1 1139 ? 11.030 -13.104 -26.071 1.00 82.62 1139 GLN A C 1
ATOM 9405 O O . GLN A 1 1139 ? 10.963 -13.071 -27.299 1.00 82.62 1139 GLN A O 1
ATOM 9410 N N . ILE A 1 1140 ? 11.220 -14.236 -25.389 1.00 84.44 1140 ILE A N 1
ATOM 9411 C CA . ILE A 1 1140 ? 11.342 -15.553 -26.030 1.00 84.44 1140 ILE A CA 1
ATOM 9412 C C . ILE A 1 1140 ? 10.022 -15.916 -26.718 1.00 84.44 1140 ILE A C 1
ATOM 9414 O O . ILE A 1 1140 ? 10.018 -16.306 -27.884 1.00 84.44 1140 ILE A O 1
ATOM 9418 N N . LEU A 1 1141 ? 8.901 -15.686 -26.032 1.00 87.25 1141 LEU A N 1
ATOM 9419 C CA . LEU A 1 1141 ? 7.561 -15.979 -26.542 1.00 87.25 1141 LEU A CA 1
ATOM 9420 C C . LEU A 1 1141 ? 7.228 -15.163 -27.795 1.00 87.25 1141 LEU A C 1
ATOM 9422 O O . LEU A 1 1141 ? 6.795 -15.722 -28.796 1.00 87.25 1141 LEU A O 1
ATOM 9426 N N . MET A 1 1142 ? 7.505 -13.856 -27.788 1.00 89.44 1142 MET A N 1
ATOM 9427 C CA . MET A 1 1142 ? 7.260 -12.985 -28.942 1.00 89.44 1142 MET A CA 1
ATOM 9428 C C . MET A 1 1142 ? 8.136 -13.348 -30.148 1.00 89.44 1142 MET A C 1
ATOM 9430 O O . MET A 1 1142 ? 7.709 -13.172 -31.287 1.00 89.44 1142 MET A O 1
ATOM 9434 N N . ARG A 1 1143 ? 9.346 -13.879 -29.926 1.00 89.06 1143 ARG A N 1
ATOM 9435 C CA . ARG A 1 1143 ? 10.197 -14.396 -31.011 1.00 89.06 1143 ARG A CA 1
ATOM 9436 C C . ARG A 1 1143 ? 9.634 -15.673 -31.615 1.00 89.06 1143 ARG A C 1
ATOM 9438 O O . ARG A 1 1143 ? 9.522 -15.745 -32.834 1.00 89.06 1143 ARG A O 1
ATOM 9445 N N . LYS A 1 1144 ? 9.255 -16.641 -30.775 1.00 91.50 1144 LYS A N 1
ATOM 9446 C CA . LYS A 1 1144 ? 8.604 -17.881 -31.226 1.00 91.50 1144 LYS A CA 1
ATOM 9447 C C . LYS A 1 1144 ? 7.331 -17.565 -32.010 1.00 91.50 1144 LYS A C 1
ATOM 9449 O O . LYS A 1 1144 ? 7.158 -18.063 -33.115 1.00 91.50 1144 LYS A O 1
ATOM 9454 N N . LEU A 1 1145 ? 6.523 -16.633 -31.504 1.00 93.19 1145 LEU A N 1
ATOM 9455 C CA . LEU A 1 1145 ? 5.324 -16.151 -32.183 1.00 93.19 1145 LEU A CA 1
ATOM 9456 C C . LEU A 1 1145 ? 5.636 -15.524 -33.547 1.00 93.19 1145 LEU A C 1
ATOM 9458 O O . LEU A 1 1145 ? 4.965 -15.834 -34.525 1.00 93.19 1145 LEU A O 1
ATOM 9462 N N . ASN A 1 1146 ? 6.664 -14.674 -33.642 1.00 93.94 1146 ASN A N 1
ATOM 9463 C CA . ASN A 1 1146 ? 7.059 -14.087 -34.923 1.00 93.94 1146 ASN A CA 1
ATOM 9464 C C . ASN A 1 1146 ? 7.468 -15.153 -35.950 1.00 93.94 1146 ASN A C 1
ATOM 9466 O O . ASN A 1 1146 ? 7.107 -15.032 -37.115 1.00 93.94 1146 ASN A O 1
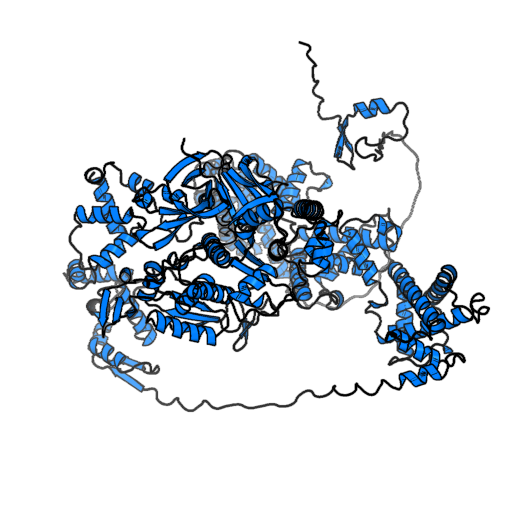ATOM 9470 N N . LEU A 1 1147 ? 8.203 -16.184 -35.524 1.00 94.06 1147 LEU A N 1
ATOM 9471 C CA . LEU A 1 1147 ? 8.618 -17.287 -36.394 1.00 94.06 1147 LEU A CA 1
ATOM 9472 C C . LEU A 1 1147 ? 7.427 -18.149 -36.836 1.00 94.06 1147 LEU A C 1
ATOM 9474 O O . LEU A 1 1147 ? 7.340 -18.501 -38.010 1.00 94.06 1147 LEU A O 1
ATOM 9478 N N . GLU A 1 1148 ? 6.488 -18.457 -35.934 1.00 95.38 1148 GLU A N 1
ATOM 9479 C CA . GLU A 1 1148 ? 5.262 -19.187 -36.285 1.00 95.38 1148 GLU A CA 1
ATOM 9480 C C . GLU A 1 1148 ? 4.397 -18.409 -37.282 1.00 95.38 1148 GLU A C 1
ATOM 9482 O O . GLU A 1 1148 ? 3.925 -18.992 -38.256 1.00 95.38 1148 GLU A O 1
ATOM 9487 N N . LEU A 1 1149 ? 4.219 -17.099 -37.078 1.00 95.75 1149 LEU A N 1
ATOM 9488 C CA . LEU A 1 1149 ? 3.460 -16.245 -37.997 1.00 95.75 1149 LEU A CA 1
ATOM 9489 C C . LEU A 1 1149 ? 4.100 -16.200 -39.388 1.00 95.75 1149 LEU A C 1
ATOM 9491 O O . LEU A 1 1149 ? 3.398 -16.355 -40.387 1.00 95.75 1149 LEU A O 1
ATOM 9495 N N . GLN A 1 1150 ? 5.428 -16.069 -39.453 1.00 94.88 1150 GLN A N 1
ATOM 9496 C CA . GLN A 1 1150 ? 6.165 -16.093 -40.718 1.00 94.88 1150 GLN A CA 1
ATOM 9497 C C . GLN A 1 1150 ? 6.019 -17.442 -41.424 1.00 94.88 1150 GLN A C 1
ATOM 9499 O O . GLN A 1 1150 ? 5.779 -17.478 -42.626 1.00 94.88 1150 GLN A O 1
ATOM 9504 N N . LYS A 1 1151 ? 6.117 -18.549 -40.679 1.00 97.06 1151 LYS A N 1
ATOM 9505 C CA . LYS A 1 1151 ? 6.009 -19.903 -41.230 1.00 97.06 1151 LYS A CA 1
ATOM 9506 C C . LYS A 1 1151 ? 4.598 -20.233 -41.725 1.00 97.06 1151 LYS A C 1
ATOM 9508 O O . LYS A 1 1151 ? 4.463 -20.855 -42.770 1.00 97.06 1151 LYS A O 1
ATOM 9513 N N . MET A 1 1152 ? 3.563 -19.880 -40.962 1.00 97.38 1152 MET A N 1
ATOM 9514 C CA . MET A 1 1152 ? 2.180 -20.286 -41.253 1.00 97.38 1152 MET A CA 1
ATOM 9515 C C . MET A 1 1152 ? 1.451 -19.335 -42.200 1.00 97.38 1152 MET A C 1
ATOM 9517 O O . MET A 1 1152 ? 0.609 -19.781 -42.971 1.00 97.38 1152 MET A O 1
ATOM 9521 N N . TYR A 1 1153 ? 1.745 -18.038 -42.124 1.00 95.81 1153 TYR A N 1
ATOM 9522 C CA . TYR A 1 1153 ? 0.972 -16.999 -42.809 1.00 95.81 1153 TYR A CA 1
ATOM 9523 C C . TYR A 1 1153 ? 1.839 -16.073 -43.671 1.00 95.81 1153 TYR A C 1
ATOM 9525 O O . TYR A 1 1153 ? 1.317 -15.122 -44.246 1.00 95.81 1153 TYR A O 1
ATOM 9533 N N . GLY A 1 1154 ? 3.159 -16.289 -43.736 1.00 95.75 1154 GLY A N 1
ATOM 9534 C CA . GLY A 1 1154 ? 4.071 -15.433 -44.501 1.00 95.75 1154 GLY A CA 1
ATOM 9535 C C . GLY A 1 1154 ? 4.193 -13.999 -43.969 1.00 95.75 1154 GLY A C 1
ATOM 9536 O O . GLY A 1 1154 ? 4.763 -13.153 -44.648 1.00 95.75 1154 GLY A O 1
ATOM 9537 N N . ILE A 1 1155 ? 3.676 -13.711 -42.767 1.00 95.50 1155 ILE A N 1
ATOM 9538 C CA . ILE A 1 1155 ? 3.592 -12.359 -42.195 1.00 95.50 1155 ILE A CA 1
ATOM 9539 C C . ILE A 1 1155 ? 4.442 -12.229 -40.929 1.00 95.50 1155 ILE A C 1
ATOM 9541 O O . ILE A 1 1155 ? 4.570 -13.163 -40.140 1.00 95.50 1155 ILE A O 1
ATOM 9545 N N . SER A 1 1156 ? 5.026 -11.051 -40.702 1.00 94.06 1156 SER A N 1
ATOM 9546 C CA . SER A 1 1156 ? 5.822 -10.767 -39.497 1.00 94.06 1156 SER A CA 1
ATOM 9547 C C . SER A 1 1156 ? 5.099 -9.846 -38.511 1.00 94.06 1156 SER A C 1
ATOM 9549 O O . SER A 1 1156 ? 4.264 -9.027 -38.896 1.00 94.06 1156 SER A O 1
ATOM 9551 N N . LEU A 1 1157 ? 5.493 -9.876 -37.232 1.00 92.44 1157 LEU A N 1
ATOM 9552 C CA . LEU A 1 1157 ? 5.010 -8.912 -36.232 1.00 92.44 1157 LEU A CA 1
ATOM 9553 C C . LEU A 1 1157 ? 5.368 -7.462 -36.598 1.00 92.44 1157 LEU A C 1
ATOM 9555 O O . LEU A 1 1157 ? 4.651 -6.535 -36.229 1.00 92.44 1157 LEU A O 1
ATOM 9559 N N . ARG A 1 1158 ? 6.469 -7.243 -37.331 1.00 91.88 1158 ARG A N 1
ATOM 9560 C CA . ARG A 1 1158 ? 6.837 -5.915 -37.848 1.00 91.88 1158 ARG A CA 1
ATOM 9561 C C . ARG A 1 1158 ? 5.813 -5.404 -38.841 1.00 91.88 1158 ARG A C 1
ATOM 9563 O O . ARG A 1 1158 ? 5.409 -4.251 -38.752 1.00 91.88 1158 ARG A O 1
ATOM 9570 N N . GLU A 1 1159 ? 5.399 -6.259 -39.757 1.00 92.12 1159 GLU A N 1
ATOM 9571 C CA . GLU A 1 1159 ? 4.409 -5.908 -40.761 1.00 92.12 1159 GLU A CA 1
ATOM 9572 C C . GLU A 1 1159 ? 3.041 -5.636 -40.132 1.00 92.12 1159 GLU A C 1
ATOM 9574 O O . GLU A 1 1159 ? 2.458 -4.583 -40.377 1.00 92.12 1159 GLU A O 1
ATOM 9579 N N . LEU A 1 1160 ? 2.588 -6.510 -39.229 1.00 93.81 1160 LEU A N 1
ATOM 9580 C CA . LEU A 1 1160 ? 1.351 -6.305 -38.469 1.00 93.81 1160 LEU A CA 1
ATOM 9581 C C . LEU A 1 1160 ? 1.369 -5.002 -37.666 1.00 93.81 1160 LEU A C 1
ATOM 9583 O O . LEU A 1 1160 ? 0.368 -4.293 -37.591 1.00 93.81 1160 LEU A O 1
ATOM 9587 N N . SER A 1 1161 ? 2.515 -4.658 -37.079 1.00 91.50 1161 SER A N 1
ATOM 9588 C CA . SER A 1 1161 ? 2.640 -3.412 -36.335 1.00 91.50 1161 SER A CA 1
ATOM 9589 C C . SER A 1 1161 ? 2.654 -2.174 -37.232 1.00 91.50 1161 SER A C 1
ATOM 9591 O O . SER A 1 1161 ? 2.020 -1.176 -36.894 1.00 91.50 1161 SER A O 1
ATOM 9593 N N . ASN A 1 1162 ? 3.318 -2.238 -38.390 1.00 92.06 1162 ASN A N 1
ATOM 9594 C CA . ASN A 1 1162 ? 3.302 -1.162 -39.383 1.00 92.06 1162 ASN A CA 1
ATOM 9595 C C . ASN A 1 1162 ? 1.889 -0.902 -39.925 1.00 92.06 1162 ASN A C 1
ATOM 9597 O O . ASN A 1 1162 ? 1.548 0.246 -40.192 1.00 92.06 1162 ASN A O 1
ATOM 9601 N N . ARG A 1 1163 ? 1.064 -1.951 -40.034 1.00 94.06 1163 ARG A N 1
ATOM 9602 C CA . ARG A 1 1163 ? -0.362 -1.866 -40.393 1.00 94.06 1163 ARG A CA 1
ATOM 9603 C C . ARG A 1 1163 ? -1.253 -1.346 -39.255 1.00 94.06 1163 ARG A C 1
ATOM 9605 O O . ARG A 1 1163 ? -2.447 -1.176 -39.453 1.00 94.06 1163 ARG A O 1
ATOM 9612 N N . GLY A 1 1164 ? -0.706 -1.130 -38.057 1.00 89.75 1164 GLY A N 1
ATOM 9613 C CA . GLY A 1 1164 ? -1.471 -0.693 -36.886 1.00 89.75 1164 GLY A CA 1
ATOM 9614 C C . GLY A 1 1164 ? -2.337 -1.780 -36.236 1.00 89.75 1164 GLY A C 1
ATOM 9615 O O . GLY A 1 1164 ? -3.066 -1.473 -35.299 1.00 89.75 1164 GLY A O 1
ATOM 9616 N N . ILE A 1 1165 ? -2.234 -3.040 -36.676 1.00 91.88 1165 ILE A N 1
ATOM 9617 C CA . ILE A 1 1165 ? -3.008 -4.174 -36.137 1.00 91.88 1165 ILE A CA 1
ATOM 9618 C C . ILE A 1 1165 ? -2.560 -4.504 -34.708 1.00 91.88 1165 ILE A C 1
ATOM 9620 O O . ILE A 1 1165 ? -3.372 -4.829 -33.844 1.00 91.88 1165 ILE A O 1
ATOM 9624 N N . ILE A 1 1166 ? -1.249 -4.421 -34.449 1.00 90.38 1166 ILE A N 1
ATOM 9625 C CA . ILE A 1 1166 ? -0.660 -4.677 -33.129 1.00 90.38 1166 ILE A CA 1
ATOM 9626 C C . ILE A 1 1166 ? 0.234 -3.511 -32.669 1.00 90.38 1166 ILE A C 1
ATOM 9628 O O . ILE A 1 1166 ? 0.789 -2.779 -33.497 1.00 90.38 1166 ILE A O 1
ATOM 9632 N N . PRO A 1 1167 ? 0.460 -3.340 -31.351 1.00 85.06 1167 PRO A N 1
ATOM 9633 C CA . PRO A 1 1167 ? 1.299 -2.257 -30.836 1.00 85.06 1167 PRO A CA 1
ATOM 9634 C C . PRO A 1 1167 ? 2.768 -2.331 -31.299 1.00 85.06 1167 PRO A C 1
ATOM 9636 O O . PRO A 1 1167 ? 3.376 -3.403 -31.269 1.00 85.06 1167 PRO A O 1
ATOM 9639 N N . LYS A 1 1168 ? 3.396 -1.175 -31.588 1.00 83.38 1168 LYS A N 1
ATOM 9640 C CA . LYS A 1 1168 ? 4.834 -1.048 -31.961 1.00 83.38 1168 LYS A CA 1
ATOM 9641 C C . LYS A 1 1168 ? 5.785 -1.745 -30.990 1.00 83.38 1168 LYS A C 1
ATOM 9643 O O . LYS A 1 1168 ? 6.786 -2.347 -31.378 1.00 83.38 1168 LYS A O 1
ATOM 9648 N N . ASN A 1 1169 ? 5.451 -1.726 -29.705 1.00 79.56 1169 ASN A N 1
ATOM 9649 C CA . ASN A 1 1169 ? 6.241 -2.362 -28.657 1.00 79.56 1169 ASN A CA 1
ATOM 9650 C C . ASN A 1 1169 ? 6.326 -3.890 -28.820 1.00 79.56 1169 ASN A C 1
ATOM 9652 O O . ASN A 1 1169 ? 7.359 -4.469 -28.485 1.00 79.56 1169 ASN A O 1
ATOM 9656 N N . ALA A 1 1170 ? 5.280 -4.538 -29.346 1.00 80.81 1170 ALA A N 1
ATOM 9657 C CA . ALA A 1 1170 ? 5.259 -5.983 -29.568 1.00 80.81 1170 ALA A CA 1
ATOM 9658 C C . ALA A 1 1170 ? 6.289 -6.396 -30.633 1.00 80.81 1170 ALA A C 1
ATOM 9660 O O . ALA A 1 1170 ? 7.083 -7.311 -30.406 1.00 80.81 1170 ALA A O 1
ATOM 9661 N N . GLN A 1 1171 ? 6.366 -5.646 -31.740 1.00 81.19 1171 GLN A N 1
ATOM 9662 C CA . GLN A 1 1171 ? 7.432 -5.793 -32.735 1.00 81.19 1171 GLN A CA 1
ATOM 9663 C C . GLN A 1 1171 ? 8.814 -5.540 -32.118 1.00 81.19 1171 GLN A C 1
ATOM 9665 O O . GLN A 1 1171 ? 9.746 -6.328 -32.315 1.00 81.19 1171 GLN A O 1
ATOM 9670 N N . HIS A 1 1172 ? 8.997 -4.410 -31.427 1.00 79.44 1172 HIS A N 1
ATOM 9671 C CA . HIS A 1 1172 ? 10.316 -4.028 -30.918 1.00 79.44 1172 HIS A CA 1
ATOM 9672 C C . HIS A 1 1172 ? 10.919 -5.100 -30.003 1.00 79.44 1172 HIS A C 1
ATOM 9674 O O . HIS A 1 1172 ? 12.116 -5.378 -30.087 1.00 79.44 1172 HIS A O 1
ATOM 9680 N N . ILE A 1 1173 ? 10.093 -5.746 -29.180 1.00 76.12 1173 ILE A N 1
ATOM 9681 C CA . ILE A 1 1173 ? 10.529 -6.822 -28.283 1.00 76.12 1173 ILE A CA 1
ATOM 9682 C C . ILE A 1 1173 ? 10.900 -8.099 -29.042 1.00 76.12 1173 ILE A C 1
ATOM 9684 O O . ILE A 1 1173 ? 11.885 -8.744 -28.681 1.00 76.12 1173 ILE A O 1
ATOM 9688 N N . ALA A 1 1174 ? 10.183 -8.440 -30.116 1.00 74.62 1174 ALA A N 1
ATOM 9689 C CA . ALA A 1 1174 ? 10.541 -9.581 -30.958 1.00 74.62 1174 ALA A CA 1
ATOM 9690 C C . ALA A 1 1174 ? 11.896 -9.376 -31.670 1.00 74.62 1174 ALA A C 1
ATOM 9692 O O . ALA A 1 1174 ? 12.680 -10.314 -31.794 1.00 74.62 1174 ALA A O 1
ATOM 9693 N N . THR A 1 1175 ? 12.197 -8.141 -32.089 1.00 67.81 1175 THR A N 1
ATOM 9694 C CA . THR A 1 1175 ? 13.344 -7.816 -32.963 1.00 67.81 1175 THR A CA 1
ATOM 9695 C C . THR A 1 1175 ? 14.645 -7.439 -32.240 1.00 67.81 1175 THR A C 1
ATOM 9697 O O . THR A 1 1175 ? 15.726 -7.676 -32.776 1.00 67.81 1175 THR A O 1
ATOM 9700 N N . GLN A 1 1176 ? 14.609 -6.864 -31.032 1.00 68.94 1176 GLN A N 1
ATOM 9701 C CA . GLN A 1 1176 ? 15.834 -6.399 -30.364 1.00 68.94 1176 GLN A CA 1
ATOM 9702 C C . GLN A 1 1176 ? 16.502 -7.499 -29.519 1.00 68.94 1176 GLN A C 1
ATOM 9704 O O . GLN A 1 1176 ? 15.969 -7.941 -28.503 1.00 68.94 1176 GLN A O 1
ATOM 9709 N N . LEU A 1 1177 ? 17.720 -7.904 -29.902 1.00 51.59 1177 LEU A N 1
ATOM 9710 C CA . LEU A 1 1177 ? 18.549 -8.881 -29.173 1.00 51.59 1177 LEU A CA 1
ATOM 9711 C C . LEU A 1 1177 ? 19.144 -8.343 -27.858 1.00 51.59 1177 LEU A C 1
ATOM 9713 O O . LEU A 1 1177 ? 19.408 -9.125 -26.950 1.00 51.59 1177 LEU A O 1
ATOM 9717 N N . LYS A 1 1178 ? 19.330 -7.020 -27.727 1.00 50.91 1178 LYS A N 1
ATOM 9718 C CA . LYS A 1 1178 ? 20.131 -6.411 -26.643 1.00 50.91 1178 LYS A CA 1
ATOM 9719 C C . LYS A 1 1178 ? 19.342 -5.763 -25.492 1.00 50.91 1178 LYS A C 1
ATOM 9721 O O . LYS A 1 1178 ? 19.949 -5.419 -24.481 1.00 50.91 1178 LYS A O 1
ATOM 9726 N N . ARG A 1 1179 ? 18.014 -5.591 -25.579 1.00 51.78 1179 ARG A N 1
ATOM 9727 C CA . ARG A 1 1179 ? 17.223 -4.995 -24.479 1.00 51.78 1179 ARG A CA 1
ATOM 9728 C C . ARG A 1 1179 ? 16.566 -6.078 -23.617 1.00 51.78 1179 ARG A C 1
ATOM 9730 O O . ARG A 1 1179 ? 15.708 -6.809 -24.093 1.00 51.78 1179 ARG A O 1
ATOM 9737 N N . LYS A 1 1180 ? 16.933 -6.140 -22.329 1.00 58.28 1180 LYS A N 1
ATOM 9738 C CA . LYS A 1 1180 ? 16.283 -6.964 -21.285 1.00 58.28 1180 LYS A CA 1
ATOM 9739 C C . LYS A 1 1180 ? 14.921 -6.371 -20.870 1.00 58.28 1180 LYS A C 1
ATOM 9741 O O . LYS A 1 1180 ? 14.731 -6.003 -19.709 1.00 58.28 1180 LYS A O 1
ATOM 9746 N N . THR A 1 1181 ? 13.995 -6.169 -21.806 1.00 64.50 1181 THR A N 1
ATOM 9747 C CA . THR A 1 1181 ? 12.699 -5.523 -21.521 1.00 64.50 1181 THR A CA 1
ATOM 9748 C C . THR A 1 1181 ? 11.526 -6.410 -21.923 1.00 64.50 1181 THR A C 1
ATOM 9750 O O . THR A 1 1181 ? 11.345 -6.683 -23.104 1.00 64.50 1181 THR A O 1
ATOM 9753 N N . ASN A 1 1182 ? 10.716 -6.811 -20.937 1.00 74.88 1182 ASN A N 1
ATOM 9754 C CA . ASN A 1 1182 ? 9.451 -7.526 -21.136 1.00 74.88 1182 ASN A CA 1
ATOM 9755 C C . ASN A 1 1182 ? 8.342 -6.595 -21.648 1.00 74.88 1182 ASN A C 1
ATOM 9757 O O . ASN A 1 1182 ? 8.329 -5.403 -21.325 1.00 74.88 1182 ASN A O 1
ATOM 9761 N N . LEU A 1 1183 ? 7.395 -7.171 -22.397 1.00 76.62 1183 LEU A N 1
ATOM 9762 C CA . LEU A 1 1183 ? 6.158 -6.510 -22.824 1.00 76.62 1183 LEU A CA 1
ATOM 9763 C C . LEU A 1 1183 ? 5.259 -6.302 -21.592 1.00 76.62 1183 LEU A C 1
ATOM 9765 O O . LEU A 1 1183 ? 5.326 -7.091 -20.650 1.00 76.62 1183 LEU A O 1
ATOM 9769 N N . SER A 1 1184 ? 4.437 -5.249 -21.556 1.00 75.50 1184 SER A N 1
ATOM 9770 C CA . SER A 1 1184 ? 3.382 -5.177 -20.535 1.00 75.50 1184 SER A CA 1
ATOM 9771 C C . SER A 1 1184 ? 2.284 -6.186 -20.859 1.00 75.50 1184 SER A C 1
ATOM 9773 O O . SER A 1 1184 ? 2.094 -6.567 -22.015 1.00 75.50 1184 SER A O 1
ATOM 9775 N N . GLU A 1 1185 ? 1.558 -6.652 -19.845 1.00 77.88 1185 GLU A N 1
ATOM 9776 C CA . GLU A 1 1185 ? 0.546 -7.691 -20.067 1.00 77.88 1185 GLU A CA 1
ATOM 9777 C C . GLU A 1 1185 ? -0.616 -7.189 -20.927 1.00 77.88 1185 GLU A C 1
ATOM 9779 O O . GLU A 1 1185 ? -1.159 -7.935 -21.731 1.00 77.88 1185 GLU A O 1
ATOM 9784 N N . VAL A 1 1186 ? -0.969 -5.906 -20.819 1.00 76.25 1186 VAL A N 1
ATOM 9785 C CA . VAL A 1 1186 ? -1.993 -5.304 -21.683 1.00 76.25 1186 VAL A CA 1
ATOM 9786 C C . VAL A 1 1186 ? -1.526 -5.212 -23.122 1.00 76.25 1186 VAL A C 1
ATOM 9788 O O . VAL A 1 1186 ? -2.304 -5.505 -24.021 1.00 76.25 1186 VAL A O 1
ATOM 9791 N N . LEU A 1 1187 ? -0.263 -4.862 -23.365 1.00 79.94 1187 LEU A N 1
ATOM 9792 C CA . LEU A 1 1187 ? 0.263 -4.873 -24.725 1.00 79.94 1187 LEU A CA 1
ATOM 9793 C C . LEU A 1 1187 ? 0.335 -6.299 -25.290 1.00 79.94 1187 LEU A C 1
ATOM 9795 O O . LEU A 1 1187 ? 0.098 -6.473 -26.483 1.00 79.94 1187 LEU A O 1
ATOM 9799 N N . LEU A 1 1188 ? 0.592 -7.315 -24.454 1.00 86.62 1188 LEU A N 1
ATOM 9800 C CA . LEU A 1 1188 ? 0.467 -8.720 -24.856 1.00 86.62 1188 LEU A CA 1
ATOM 9801 C C . LEU A 1 1188 ? -0.978 -9.042 -25.258 1.00 86.62 1188 LEU A C 1
ATOM 9803 O O . LEU A 1 1188 ? -1.191 -9.518 -26.365 1.00 86.62 1188 LEU A O 1
ATOM 9807 N N . LEU A 1 1189 ? -1.963 -8.736 -24.410 1.00 87.00 1189 LEU A N 1
ATOM 9808 C CA . LEU A 1 1189 ? -3.374 -9.005 -24.708 1.00 87.00 1189 LEU A CA 1
ATOM 9809 C C . LEU A 1 1189 ? -3.860 -8.256 -25.955 1.00 87.00 1189 LEU A C 1
ATOM 9811 O O . LEU A 1 1189 ? -4.445 -8.884 -26.825 1.00 87.00 1189 LEU A O 1
ATOM 9815 N N . LYS A 1 1190 ? -3.515 -6.970 -26.117 1.00 87.06 1190 LYS A N 1
ATOM 9816 C CA . LYS A 1 1190 ? -3.810 -6.200 -27.340 1.00 87.06 1190 LYS A CA 1
ATOM 9817 C C . LYS A 1 1190 ? -3.179 -6.826 -28.585 1.00 87.06 1190 LYS A C 1
ATOM 9819 O O . LYS A 1 1190 ? -3.775 -6.799 -29.654 1.00 87.06 1190 LYS A O 1
ATOM 9824 N N . THR A 1 1191 ? -1.981 -7.397 -28.454 1.00 90.50 1191 THR A N 1
ATOM 9825 C CA . THR A 1 1191 ? -1.339 -8.133 -29.552 1.00 90.50 1191 THR A CA 1
ATOM 9826 C C . THR A 1 1191 ? -2.125 -9.400 -29.890 1.00 90.50 1191 THR A C 1
ATOM 9828 O O . THR A 1 1191 ? -2.367 -9.657 -31.063 1.00 90.50 1191 THR A O 1
ATOM 9831 N N . LEU A 1 1192 ? -2.561 -10.167 -28.884 1.00 93.50 1192 LEU A N 1
ATOM 9832 C CA . LEU A 1 1192 ? -3.376 -11.370 -29.090 1.00 93.50 1192 LEU A CA 1
ATOM 9833 C C . LEU A 1 1192 ? -4.745 -11.039 -29.703 1.00 93.50 1192 LEU A C 1
ATOM 9835 O O . LEU A 1 1192 ? -5.180 -11.739 -30.611 1.00 93.50 1192 LEU A O 1
ATOM 9839 N N . ASP A 1 1193 ? -5.391 -9.957 -29.264 1.00 92.88 1193 ASP A N 1
ATOM 9840 C CA . ASP A 1 1193 ? -6.661 -9.492 -29.828 1.00 92.88 1193 ASP A CA 1
ATOM 9841 C C . ASP A 1 1193 ? -6.501 -9.052 -31.289 1.00 92.88 1193 ASP A C 1
ATOM 9843 O O . ASP A 1 1193 ? -7.293 -9.464 -32.133 1.00 92.88 1193 ASP A O 1
ATOM 9847 N N . GLY A 1 1194 ? -5.443 -8.299 -31.619 1.00 93.94 1194 GLY A N 1
ATOM 9848 C CA . GLY A 1 1194 ? -5.133 -7.931 -33.004 1.00 93.94 1194 GLY A CA 1
ATOM 9849 C C . GLY A 1 1194 ? -4.922 -9.156 -33.900 1.00 93.94 1194 GLY A C 1
ATOM 9850 O O . GLY A 1 1194 ? -5.511 -9.249 -34.971 1.00 93.94 1194 GLY A O 1
ATOM 9851 N N . LEU A 1 1195 ? -4.160 -10.151 -33.431 1.00 96.19 1195 LEU A N 1
ATOM 9852 C CA . LEU A 1 1195 ? -3.950 -11.407 -34.164 1.00 96.19 1195 LEU A CA 1
ATOM 9853 C C . LEU A 1 1195 ? -5.243 -12.210 -34.342 1.00 96.19 1195 LEU A C 1
ATOM 9855 O O . LEU A 1 1195 ? -5.478 -12.766 -35.412 1.00 96.19 1195 LEU A O 1
ATOM 9859 N N . ARG A 1 1196 ? -6.095 -12.266 -33.313 1.00 95.62 1196 ARG A N 1
ATOM 9860 C CA . ARG A 1 1196 ? -7.396 -12.938 -33.387 1.00 95.62 1196 ARG A CA 1
ATOM 9861 C C . ARG A 1 1196 ? -8.328 -12.256 -34.386 1.00 95.62 1196 ARG A C 1
ATOM 9863 O O . ARG A 1 1196 ? -8.967 -12.959 -35.165 1.00 95.62 1196 ARG A O 1
ATOM 9870 N N . ASN A 1 1197 ? -8.402 -10.927 -34.369 1.00 96.19 1197 ASN A N 1
ATOM 9871 C CA . ASN A 1 1197 ? -9.269 -10.158 -35.264 1.00 96.19 1197 ASN A CA 1
ATOM 9872 C C . ASN A 1 1197 ? -8.878 -10.355 -36.736 1.00 96.19 1197 ASN A C 1
ATOM 9874 O O . ASN A 1 1197 ? -9.749 -10.511 -37.585 1.00 96.19 1197 ASN A O 1
ATOM 9878 N N . GLU A 1 1198 ? -7.579 -10.480 -37.009 1.00 96.56 1198 GLU A N 1
ATOM 9879 C CA . GLU A 1 1198 ? -7.044 -10.823 -38.334 1.00 96.56 1198 GLU A CA 1
ATOM 9880 C C . GLU A 1 1198 ? -7.102 -12.326 -38.661 1.00 96.56 1198 GLU A C 1
ATOM 9882 O O . GLU A 1 1198 ? -6.601 -12.760 -39.696 1.00 96.56 1198 GLU A O 1
ATOM 9887 N N . LYS A 1 1199 ? -7.688 -13.155 -37.786 1.00 96.12 1199 LYS A N 1
ATOM 9888 C CA . LYS A 1 1199 ? -7.759 -14.623 -37.919 1.00 96.12 1199 LYS A CA 1
ATOM 9889 C C . LYS A 1 1199 ? -6.384 -15.317 -38.012 1.00 96.12 1199 LYS A C 1
ATOM 9891 O O . LYS A 1 1199 ? -6.290 -16.448 -38.482 1.00 96.12 1199 LYS A O 1
ATOM 9896 N N . LEU A 1 1200 ? -5.323 -14.698 -37.487 1.00 95.69 1200 LEU A N 1
ATOM 9897 C CA . LEU A 1 1200 ? -3.943 -15.209 -37.467 1.00 95.69 1200 LEU A CA 1
ATOM 9898 C C . LEU A 1 1200 ? -3.668 -16.060 -36.214 1.00 95.69 1200 LEU A C 1
ATOM 9900 O O . LEU A 1 1200 ? -2.825 -15.740 -35.373 1.00 95.69 1200 LEU A O 1
ATOM 9904 N N . LEU A 1 1201 ? -4.411 -17.156 -36.063 1.00 95.81 1201 LEU A N 1
ATOM 9905 C CA . LEU A 1 1201 ? -4.393 -17.991 -34.856 1.00 95.81 1201 LEU A CA 1
ATOM 9906 C C . LEU A 1 1201 ? -3.369 -19.134 -34.955 1.00 95.81 1201 LEU A C 1
ATOM 9908 O O . LEU A 1 1201 ? -3.720 -20.258 -35.319 1.00 95.81 1201 LEU A O 1
ATOM 9912 N N . THR A 1 1202 ? -2.104 -18.878 -34.608 1.00 94.94 1202 THR A N 1
ATOM 9913 C CA . THR A 1 1202 ? -1.095 -19.952 -34.484 1.00 94.94 1202 THR A CA 1
ATOM 9914 C C . THR A 1 1202 ? -1.342 -20.825 -33.235 1.00 94.94 1202 THR A C 1
ATOM 9916 O O . THR A 1 1202 ? -2.066 -20.408 -32.320 1.00 94.94 1202 THR A O 1
ATOM 9919 N N . PRO A 1 1203 ? -0.743 -22.030 -33.138 1.00 94.62 1203 PRO A N 1
ATOM 9920 C CA . PRO A 1 1203 ? -0.784 -22.836 -31.917 1.00 94.62 1203 PRO A CA 1
ATOM 9921 C C . PRO A 1 1203 ? -0.316 -22.069 -30.670 1.00 94.62 1203 PRO A C 1
ATOM 9923 O O . PRO A 1 1203 ? -0.975 -22.146 -29.630 1.00 94.62 1203 PRO A O 1
ATOM 9926 N N . LEU A 1 1204 ? 0.757 -21.272 -30.772 1.00 93.31 1204 LEU A N 1
ATOM 9927 C CA . LEU A 1 1204 ? 1.228 -20.445 -29.660 1.00 93.31 1204 LEU A CA 1
ATOM 9928 C C . LEU A 1 1204 ? 0.239 -19.333 -29.294 1.00 93.31 1204 LEU A C 1
ATOM 9930 O O . LEU A 1 1204 ? 0.030 -19.099 -28.106 1.00 93.31 1204 LEU A O 1
ATOM 9934 N N . VAL A 1 1205 ? -0.420 -18.682 -30.264 1.00 94.06 1205 VAL A N 1
ATOM 9935 C CA . VAL A 1 1205 ? -1.487 -17.700 -29.973 1.00 94.06 1205 VAL A CA 1
ATOM 9936 C C . VAL A 1 1205 ? -2.595 -18.346 -29.148 1.00 94.06 1205 VAL A C 1
ATOM 9938 O O . VAL A 1 1205 ? -2.963 -17.807 -28.107 1.00 94.06 1205 VAL A O 1
ATOM 9941 N N . LYS A 1 1206 ? -3.075 -19.529 -29.550 1.00 93.44 1206 LYS A N 1
ATOM 9942 C CA . LYS A 1 1206 ? -4.124 -20.255 -28.816 1.00 93.44 1206 LYS A CA 1
ATOM 9943 C C . LYS A 1 1206 ? -3.695 -20.580 -27.378 1.00 93.44 1206 LYS A C 1
ATOM 9945 O O . LYS A 1 1206 ? -4.468 -20.340 -26.451 1.00 93.44 1206 LYS A O 1
ATOM 9950 N N . LYS A 1 1207 ? -2.453 -21.045 -27.175 1.00 91.50 1207 LYS A N 1
ATOM 9951 C CA . LYS A 1 1207 ? -1.886 -21.299 -25.834 1.00 91.50 1207 LYS A CA 1
ATOM 9952 C C . LYS A 1 1207 ? -1.791 -20.023 -24.991 1.00 91.50 1207 LYS A C 1
ATOM 9954 O O . LYS A 1 1207 ? -2.241 -19.998 -23.846 1.00 91.50 1207 LYS A O 1
ATOM 9959 N N . LEU A 1 1208 ? -1.239 -18.946 -25.552 1.00 91.69 1208 LEU A N 1
ATOM 9960 C CA . LEU A 1 1208 ? -1.104 -17.663 -24.859 1.00 91.69 1208 LEU A CA 1
ATOM 9961 C C . LEU A 1 1208 ? -2.470 -17.082 -24.482 1.00 91.69 1208 LEU A C 1
ATOM 9963 O O . LEU A 1 1208 ? -2.628 -16.566 -23.377 1.00 91.69 1208 LEU A O 1
ATOM 9967 N N . GLU A 1 1209 ? -3.471 -17.197 -25.356 1.00 91.44 1209 GLU A N 1
ATOM 9968 C CA . GLU A 1 1209 ? -4.839 -16.776 -25.054 1.00 91.44 1209 GLU A CA 1
ATOM 9969 C C . GLU A 1 1209 ? -5.464 -17.598 -23.927 1.00 91.44 1209 GLU A C 1
ATOM 9971 O O . GLU A 1 1209 ? -6.086 -17.017 -23.034 1.00 91.44 1209 GLU A O 1
ATOM 9976 N N . GLN A 1 1210 ? -5.280 -18.921 -23.941 1.00 89.62 1210 GLN A N 1
ATOM 9977 C CA . GLN A 1 1210 ? -5.779 -19.811 -22.892 1.00 89.62 1210 GLN A CA 1
ATOM 9978 C C . GLN A 1 1210 ? -5.216 -19.430 -21.515 1.00 89.62 1210 GLN A C 1
ATOM 9980 O O . GLN A 1 1210 ? -5.957 -19.411 -20.531 1.00 89.62 1210 GLN A O 1
ATOM 9985 N N . VAL A 1 1211 ? -3.930 -19.070 -21.449 1.00 90.25 1211 VAL A N 1
ATOM 9986 C CA . VAL A 1 1211 ? -3.253 -18.699 -20.200 1.00 90.25 1211 VAL A CA 1
ATOM 9987 C C . VAL A 1 1211 ? -3.578 -17.260 -19.778 1.00 90.25 1211 VAL A C 1
ATOM 9989 O O . VAL A 1 1211 ? -4.138 -17.040 -18.701 1.00 90.25 1211 VAL A O 1
ATOM 9992 N N . PHE A 1 1212 ? -3.248 -16.264 -20.606 1.00 89.31 1212 PHE A N 1
ATOM 9993 C CA . PHE A 1 1212 ? -3.185 -14.854 -20.191 1.00 89.31 1212 PHE A CA 1
ATOM 9994 C C . PHE A 1 1212 ? -4.532 -14.118 -20.202 1.00 89.31 1212 PHE A C 1
ATOM 9996 O O . PHE A 1 1212 ? -4.666 -13.079 -19.554 1.00 89.31 1212 PHE A O 1
ATOM 10003 N N . ARG A 1 1213 ? -5.569 -14.619 -20.897 1.00 87.81 1213 ARG A N 1
ATOM 10004 C CA . ARG A 1 1213 ? -6.892 -13.953 -20.868 1.00 87.81 1213 ARG A CA 1
ATOM 10005 C C . ARG A 1 1213 ? -7.550 -14.019 -19.488 1.00 87.81 1213 ARG A C 1
ATOM 10007 O O . ARG A 1 1213 ? -8.420 -13.205 -19.180 1.00 87.81 1213 ARG A O 1
ATOM 10014 N N . LYS A 1 1214 ? -7.198 -15.022 -18.683 1.00 88.75 1214 LYS A N 1
ATOM 10015 C CA . LYS A 1 1214 ? -7.901 -15.371 -17.436 1.00 88.75 1214 LYS A CA 1
ATOM 10016 C C . LYS A 1 1214 ? -6.968 -15.448 -16.241 1.00 88.75 1214 LYS A C 1
ATOM 10018 O O . LYS A 1 1214 ? -7.383 -15.145 -15.122 1.00 88.75 1214 LYS A O 1
ATOM 10023 N N . ASN A 1 1215 ? -5.702 -15.754 -16.493 1.00 92.19 1215 ASN A N 1
ATOM 10024 C CA . ASN A 1 1215 ? -4.649 -15.769 -15.498 1.00 92.19 1215 ASN A CA 1
ATOM 10025 C C . ASN A 1 1215 ? -3.584 -14.726 -15.826 1.00 92.19 1215 ASN A C 1
ATOM 10027 O O . ASN A 1 1215 ? -3.532 -14.158 -16.910 1.00 92.19 1215 ASN A O 1
ATOM 10031 N N . THR A 1 1216 ? -2.747 -14.459 -14.841 1.00 91.81 1216 THR A N 1
ATOM 10032 C CA . THR A 1 1216 ? -1.588 -13.573 -14.908 1.00 91.81 1216 THR A CA 1
ATOM 10033 C C . THR A 1 1216 ? -0.508 -14.169 -14.004 1.00 91.81 1216 THR A C 1
ATOM 10035 O O . THR A 1 1216 ? -0.714 -15.200 -13.359 1.00 91.81 1216 THR A O 1
ATOM 10038 N N . PHE A 1 1217 ? 0.653 -13.528 -13.933 1.00 93.06 1217 PHE A N 1
ATOM 10039 C CA . PHE A 1 1217 ? 1.779 -14.016 -13.154 1.00 93.06 1217 PHE A CA 1
ATOM 10040 C C . PHE A 1 1217 ? 2.301 -12.967 -12.187 1.00 93.06 1217 PHE A C 1
ATOM 10042 O O . PHE A 1 1217 ? 2.560 -11.812 -12.539 1.00 93.06 1217 PHE A O 1
ATOM 10049 N N . THR A 1 1218 ? 2.566 -13.401 -10.961 1.00 92.94 1218 THR A N 1
ATOM 10050 C CA . THR A 1 1218 ? 3.299 -12.625 -9.970 1.00 92.94 1218 THR A CA 1
ATOM 10051 C C . THR A 1 1218 ? 4.742 -13.098 -9.859 1.00 92.94 1218 THR A C 1
ATOM 10053 O O . THR A 1 1218 ? 5.017 -14.286 -9.786 1.00 92.94 1218 THR A O 1
ATOM 10056 N N . ARG A 1 1219 ? 5.691 -12.166 -9.804 1.00 93.94 1219 ARG A N 1
ATOM 10057 C CA . ARG A 1 1219 ? 7.110 -12.490 -9.635 1.00 93.94 1219 ARG A CA 1
ATOM 10058 C C . ARG A 1 1219 ? 7.459 -12.683 -8.161 1.00 93.94 1219 ARG A C 1
ATOM 10060 O O . ARG A 1 1219 ? 7.117 -11.822 -7.345 1.00 93.94 1219 ARG A O 1
ATOM 10067 N N . ILE A 1 1220 ? 8.204 -13.737 -7.830 1.00 95.25 1220 ILE A N 1
ATOM 10068 C CA . ILE A 1 1220 ? 8.784 -13.905 -6.490 1.00 95.25 1220 ILE A CA 1
ATOM 10069 C C . ILE A 1 1220 ? 9.856 -12.833 -6.265 1.00 95.25 1220 ILE A C 1
ATOM 10071 O O . ILE A 1 1220 ? 10.829 -12.737 -7.012 1.00 95.25 1220 ILE A O 1
ATOM 10075 N N . LYS A 1 1221 ? 9.688 -12.022 -5.219 1.00 94.62 1221 LYS A N 1
ATOM 10076 C CA . LYS A 1 1221 ? 10.656 -11.003 -4.783 1.00 94.62 1221 LYS A CA 1
ATOM 10077 C C . LYS A 1 1221 ? 11.575 -11.522 -3.687 1.00 94.62 1221 LYS A C 1
ATOM 10079 O O . LYS A 1 1221 ? 12.731 -11.113 -3.616 1.00 94.62 1221 LYS A O 1
ATOM 10084 N N . LYS A 1 1222 ? 11.046 -12.362 -2.798 1.00 94.12 1222 LYS A N 1
ATOM 10085 C CA . LYS A 1 1222 ? 11.775 -12.895 -1.648 1.00 94.12 1222 LYS A CA 1
ATOM 10086 C C . LYS A 1 1222 ? 11.118 -14.185 -1.165 1.00 94.12 1222 LYS A C 1
ATOM 10088 O O . LYS A 1 1222 ? 9.898 -14.278 -1.171 1.00 94.12 1222 LYS A O 1
ATOM 10093 N N . ILE A 1 1223 ? 11.931 -15.121 -0.694 1.00 93.50 1223 ILE A N 1
ATOM 10094 C CA . ILE A 1 1223 ? 11.493 -16.329 0.010 1.00 93.50 1223 ILE A CA 1
ATOM 10095 C C . ILE A 1 1223 ? 12.006 -16.214 1.446 1.00 93.50 1223 ILE A C 1
ATOM 10097 O O . ILE A 1 1223 ? 13.158 -15.828 1.664 1.00 93.50 1223 ILE A O 1
ATOM 10101 N N . ILE A 1 1224 ? 11.138 -16.439 2.429 1.00 90.06 1224 ILE A N 1
ATOM 10102 C CA . ILE A 1 1224 ? 11.488 -16.394 3.850 1.00 90.06 1224 ILE A CA 1
ATOM 10103 C C . ILE A 1 1224 ? 11.143 -17.754 4.443 1.00 90.06 1224 ILE A C 1
ATOM 10105 O O . ILE A 1 1224 ? 9.967 -18.082 4.569 1.00 90.06 1224 ILE A O 1
ATOM 10109 N N . SER A 1 1225 ? 12.160 -18.526 4.816 1.00 86.25 1225 SER A N 1
ATOM 10110 C CA . SER A 1 1225 ? 11.953 -19.761 5.563 1.00 86.25 1225 SER A CA 1
ATOM 10111 C C . SER A 1 1225 ? 11.742 -19.475 7.044 1.00 86.25 1225 SER A C 1
ATOM 10113 O O . SER A 1 1225 ? 12.386 -18.602 7.638 1.00 86.25 1225 SER A O 1
ATOM 10115 N N . SER A 1 1226 ? 10.830 -20.226 7.648 1.00 80.75 1226 SER A N 1
ATOM 10116 C CA . SER A 1 1226 ? 10.603 -20.224 9.082 1.00 80.75 1226 SER A CA 1
ATOM 10117 C C . SER A 1 1226 ? 10.718 -21.643 9.616 1.00 80.75 1226 SER A C 1
ATOM 10119 O O . SER A 1 1226 ? 9.897 -22.496 9.293 1.00 80.75 1226 SER A O 1
ATOM 10121 N N . LYS A 1 1227 ? 11.743 -21.863 10.448 1.00 72.50 1227 LYS A N 1
ATOM 10122 C CA . LYS A 1 1227 ? 12.022 -23.132 11.145 1.00 72.50 1227 LYS A CA 1
ATOM 10123 C C . LYS A 1 1227 ? 11.261 -23.279 12.463 1.00 72.50 1227 LYS A C 1
ATOM 10125 O O . LYS A 1 1227 ? 11.516 -24.202 13.229 1.00 72.50 1227 LYS A O 1
ATOM 10130 N N . THR A 1 1228 ? 10.399 -22.321 12.808 1.00 65.62 1228 THR A N 1
ATOM 10131 C CA . THR A 1 1228 ? 9.489 -22.540 13.935 1.00 65.62 1228 THR A CA 1
ATOM 10132 C C . THR A 1 1228 ? 8.443 -23.553 13.496 1.00 65.62 1228 THR A C 1
ATOM 10134 O O . THR A 1 1228 ? 7.815 -23.286 12.466 1.00 65.62 1228 THR A O 1
ATOM 10137 N N . PRO A 1 1229 ? 8.240 -24.648 14.253 1.00 58.91 1229 PRO A N 1
ATOM 10138 C CA . PRO A 1 1229 ? 7.237 -25.645 13.918 1.00 58.91 1229 PRO A CA 1
ATOM 10139 C C . PRO A 1 1229 ? 5.887 -24.944 13.788 1.00 58.91 1229 PRO A C 1
ATOM 10141 O O . PRO A 1 1229 ? 5.399 -24.316 14.729 1.00 58.91 1229 PRO A O 1
ATOM 10144 N N . ASN A 1 1230 ? 5.354 -24.978 12.575 1.00 65.31 1230 ASN A N 1
ATOM 10145 C CA . ASN A 1 1230 ? 4.075 -24.410 12.192 1.00 65.31 1230 ASN A CA 1
ATOM 10146 C C . ASN A 1 1230 ? 3.382 -25.483 11.369 1.00 65.31 1230 ASN A C 1
ATOM 10148 O O . ASN A 1 1230 ? 3.979 -26.013 10.436 1.00 65.31 1230 ASN A O 1
ATOM 10152 N N . ASN A 1 1231 ? 2.126 -25.774 11.682 1.00 71.12 1231 ASN A N 1
ATOM 10153 C CA . ASN A 1 1231 ? 1.348 -26.703 10.874 1.00 71.12 1231 ASN A CA 1
ATOM 10154 C C . ASN A 1 1231 ? 1.195 -26.111 9.469 1.00 71.12 1231 ASN A C 1
ATOM 10156 O O . ASN A 1 1231 ? 0.917 -24.914 9.327 1.00 71.12 1231 ASN A O 1
ATOM 10160 N N . SER A 1 1232 ? 1.356 -26.944 8.447 1.00 76.06 1232 SER A N 1
ATOM 10161 C CA . SER A 1 1232 ? 0.811 -26.636 7.128 1.00 76.06 1232 SER A CA 1
ATOM 10162 C C . SER A 1 1232 ? -0.564 -27.243 6.977 1.00 76.06 1232 SER A C 1
ATOM 10164 O O . SER A 1 1232 ? -0.951 -28.152 7.712 1.00 76.06 1232 SER A O 1
ATOM 10166 N N . TYR A 1 1233 ? -1.283 -26.714 6.003 1.00 83.81 1233 TYR A N 1
ATOM 10167 C CA . TYR A 1 1233 ? -2.635 -27.123 5.714 1.00 83.81 1233 TYR A CA 1
ATOM 10168 C C . TYR A 1 1233 ? -2.745 -27.342 4.218 1.00 83.81 1233 TYR A C 1
ATOM 10170 O O . TYR A 1 1233 ? -2.399 -26.450 3.432 1.00 83.81 1233 TYR A O 1
ATOM 10178 N N . ASN A 1 1234 ? -3.225 -28.522 3.863 1.00 86.50 1234 ASN A N 1
ATOM 10179 C CA . ASN A 1 1234 ? -3.581 -28.892 2.511 1.00 86.50 1234 ASN A CA 1
ATOM 10180 C C . ASN A 1 1234 ? -5.099 -28.890 2.390 1.00 86.50 1234 ASN A C 1
ATOM 10182 O O . ASN A 1 1234 ? -5.817 -29.276 3.315 1.00 86.50 1234 ASN A O 1
ATOM 10186 N N . ILE A 1 1235 ? -5.574 -28.419 1.244 1.00 89.44 1235 ILE A N 1
ATOM 10187 C CA . ILE A 1 1235 ? -6.987 -28.436 0.898 1.00 89.44 1235 ILE A CA 1
ATOM 10188 C C . ILE A 1 1235 ? -7.109 -29.190 -0.419 1.00 89.44 1235 ILE A C 1
ATOM 10190 O O . ILE A 1 1235 ? -6.477 -28.798 -1.404 1.00 89.44 1235 ILE A O 1
ATOM 10194 N N . SER A 1 1236 ? -7.924 -30.241 -0.430 1.00 90.69 1236 SER A N 1
ATOM 10195 C CA . SER A 1 1236 ? -8.281 -30.946 -1.658 1.00 90.69 1236 SER A CA 1
ATOM 10196 C C . SER A 1 1236 ? -9.577 -30.381 -2.226 1.00 90.69 1236 SER A C 1
ATOM 10198 O O . SER A 1 1236 ? -10.553 -30.158 -1.498 1.00 90.69 1236 SER A O 1
ATOM 10200 N N . VAL A 1 1237 ? -9.613 -30.178 -3.538 1.00 92.31 1237 VAL A N 1
ATOM 10201 C CA . VAL A 1 1237 ? -10.751 -29.612 -4.269 1.00 92.31 1237 VAL A CA 1
ATOM 10202 C C . VAL A 1 1237 ? -11.024 -30.352 -5.578 1.00 92.31 1237 VAL A C 1
ATOM 10204 O O . VAL A 1 1237 ? -10.144 -31.022 -6.106 1.00 92.31 1237 VAL A O 1
ATOM 10207 N N . ASP A 1 1238 ? -12.216 -30.173 -6.150 1.00 88.69 1238 ASP A N 1
ATOM 10208 C CA . ASP A 1 1238 ? -12.630 -30.716 -7.463 1.00 88.69 1238 ASP A CA 1
ATOM 10209 C C . ASP A 1 1238 ? -12.057 -29.935 -8.681 1.00 88.69 1238 ASP A C 1
ATOM 10211 O O . ASP A 1 1238 ? -12.711 -29.642 -9.698 1.00 88.69 1238 ASP A O 1
ATOM 10215 N N . GLY A 1 1239 ? -10.789 -29.557 -8.564 1.00 88.38 1239 GLY A N 1
ATOM 10216 C CA . GLY A 1 1239 ? -9.999 -28.880 -9.582 1.00 88.38 1239 GLY A CA 1
ATOM 10217 C C . GLY A 1 1239 ? -8.510 -29.062 -9.308 1.00 88.38 1239 GLY A C 1
ATOM 10218 O O . GLY A 1 1239 ? -8.115 -29.628 -8.294 1.00 88.38 1239 GLY A O 1
ATOM 10219 N N . ILE A 1 1240 ? -7.658 -28.537 -10.186 1.00 92.88 1240 ILE A N 1
ATOM 10220 C CA . ILE A 1 1240 ? -6.206 -28.734 -10.049 1.00 92.88 1240 ILE A CA 1
ATOM 10221 C C . ILE A 1 1240 ? -5.608 -27.919 -8.885 1.00 92.88 1240 ILE A C 1
ATOM 10223 O O . ILE A 1 1240 ? -4.480 -28.158 -8.457 1.00 92.88 1240 ILE A O 1
ATOM 10227 N N . GLY A 1 1241 ? -6.323 -26.928 -8.345 1.00 94.06 1241 GLY A N 1
ATOM 10228 C CA . GLY A 1 1241 ? -5.821 -26.129 -7.227 1.00 94.06 1241 GLY A CA 1
ATOM 10229 C C . GLY A 1 1241 ? -6.757 -25.032 -6.735 1.00 94.06 1241 GLY A C 1
ATOM 10230 O O . GLY A 1 1241 ? -7.810 -24.775 -7.319 1.00 94.06 1241 GLY A O 1
ATOM 10231 N N . TYR A 1 1242 ? -6.334 -24.348 -5.672 1.00 94.56 1242 TYR A N 1
ATOM 10232 C CA . TYR A 1 1242 ? -7.093 -23.303 -4.982 1.00 94.56 1242 TYR A CA 1
ATOM 10233 C C . TYR A 1 1242 ? -6.290 -22.008 -4.808 1.00 94.56 1242 TYR A C 1
ATOM 10235 O O . TYR A 1 1242 ? -5.062 -22.011 -4.742 1.00 94.56 1242 TYR A O 1
ATOM 10243 N N . CYS A 1 1243 ? -6.979 -20.869 -4.740 1.00 93.94 1243 CYS A N 1
ATOM 10244 C CA . CYS A 1 1243 ? -6.366 -19.567 -4.503 1.00 93.94 1243 CYS A CA 1
ATOM 10245 C C . CYS A 1 1243 ? -6.072 -19.360 -3.016 1.00 93.94 1243 CYS A C 1
ATOM 10247 O O . CYS A 1 1243 ? -6.973 -19.446 -2.181 1.00 93.94 1243 CYS A O 1
ATOM 10249 N N . SER A 1 1244 ? -4.836 -18.979 -2.693 1.00 92.19 1244 SER A N 1
ATOM 10250 C CA . SER A 1 1244 ? -4.420 -18.715 -1.315 1.00 92.19 1244 SER A CA 1
ATOM 10251 C C . SER A 1 1244 ? -3.610 -17.426 -1.164 1.00 92.19 1244 SER A C 1
ATOM 10253 O O . SER A 1 1244 ? -2.874 -16.983 -2.056 1.00 92.19 1244 SER A O 1
ATOM 10255 N N . GLY A 1 1245 ? -3.754 -16.829 0.017 1.00 90.75 1245 GLY A N 1
ATOM 10256 C CA . GLY A 1 1245 ? -2.976 -15.705 0.503 1.00 90.75 1245 GLY A CA 1
ATOM 10257 C C . GLY A 1 1245 ? -3.299 -14.362 -0.134 1.00 90.75 1245 GLY A C 1
ATOM 10258 O O . GLY A 1 1245 ? -4.201 -14.204 -0.952 1.00 90.75 1245 GLY A O 1
ATOM 10259 N N . THR A 1 1246 ? -2.549 -13.337 0.269 1.00 90.44 1246 THR A N 1
ATOM 10260 C CA . THR A 1 1246 ? -2.795 -11.959 -0.200 1.00 90.44 1246 THR A CA 1
ATOM 10261 C C . THR A 1 1246 ? -2.439 -11.757 -1.667 1.00 90.44 1246 THR A C 1
ATOM 10263 O O . THR A 1 1246 ? -2.916 -10.797 -2.259 1.00 90.44 1246 THR A O 1
ATOM 10266 N N . ALA A 1 1247 ? -1.617 -12.634 -2.251 1.00 90.44 1247 ALA A N 1
ATOM 10267 C CA . ALA A 1 1247 ? -1.305 -12.625 -3.679 1.00 90.44 1247 ALA A CA 1
ATOM 10268 C C . ALA A 1 1247 ? -2.349 -13.360 -4.545 1.00 90.44 1247 ALA A C 1
ATOM 10270 O O . ALA A 1 1247 ? -2.313 -13.197 -5.764 1.00 90.44 1247 ALA A O 1
ATOM 10271 N N . PHE A 1 1248 ? -3.260 -14.138 -3.939 1.00 93.25 1248 PHE A N 1
ATOM 10272 C CA . PHE A 1 1248 ? -4.187 -15.046 -4.629 1.00 93.25 1248 PHE A CA 1
ATOM 10273 C C . PHE A 1 1248 ? -3.479 -15.997 -5.603 1.00 93.25 1248 PHE A C 1
ATOM 10275 O O . PHE A 1 1248 ? -3.911 -16.159 -6.737 1.00 93.25 1248 PHE A O 1
ATOM 10282 N N . VAL A 1 1249 ? -2.364 -16.606 -5.206 1.00 94.88 1249 VAL A N 1
ATOM 10283 C CA . VAL A 1 1249 ? -1.693 -17.589 -6.075 1.00 94.88 1249 VAL A CA 1
ATOM 10284 C C . VAL A 1 1249 ? -2.415 -18.927 -6.020 1.00 94.88 1249 VAL A C 1
ATOM 10286 O O . VAL A 1 1249 ? -3.019 -19.255 -4.997 1.00 94.88 1249 VAL A O 1
ATOM 10289 N N . TYR A 1 1250 ? -2.339 -19.695 -7.105 1.00 96.44 1250 TYR A N 1
ATOM 10290 C CA . TYR A 1 1250 ? -2.863 -21.056 -7.122 1.00 96.44 1250 TYR A CA 1
ATOM 10291 C C . TYR A 1 1250 ? -1.889 -22.014 -6.434 1.00 96.44 1250 TYR A C 1
ATOM 10293 O O . TYR A 1 1250 ? -0.733 -22.132 -6.846 1.00 96.44 1250 TYR A O 1
ATOM 10301 N N . VAL A 1 1251 ? -2.378 -22.692 -5.401 1.00 95.12 1251 VAL A N 1
ATOM 10302 C CA . VAL A 1 1251 ? -1.721 -23.817 -4.734 1.00 95.12 1251 VAL A CA 1
ATOM 10303 C C . VAL A 1 1251 ? -2.342 -25.095 -5.285 1.00 95.12 1251 VAL A C 1
ATOM 10305 O O . VAL A 1 1251 ? -3.567 -25.175 -5.396 1.00 95.12 1251 VAL A O 1
ATOM 10308 N N . LYS A 1 1252 ? -1.513 -26.065 -5.681 1.00 95.19 1252 LYS A N 1
ATOM 10309 C CA . LYS A 1 1252 ? -1.991 -27.348 -6.207 1.00 95.19 1252 LYS A CA 1
ATOM 10310 C C . LYS A 1 1252 ? -2.817 -28.088 -5.150 1.00 95.19 1252 LYS A C 1
ATOM 10312 O O . LYS A 1 1252 ? -2.442 -28.117 -3.980 1.00 95.19 1252 LYS A O 1
ATOM 10317 N N . SER A 1 1253 ? -3.924 -28.674 -5.592 1.00 91.31 1253 SER A N 1
ATOM 10318 C CA . SER A 1 1253 ? -4.721 -29.617 -4.811 1.00 91.31 1253 SER A CA 1
ATOM 10319 C C . SER A 1 1253 ? -4.038 -30.982 -4.833 1.00 91.31 1253 SER A C 1
ATOM 10321 O O . SER A 1 1253 ? -3.646 -31.439 -5.905 1.00 91.31 1253 SER A O 1
ATOM 10323 N N . GLU A 1 1254 ? -3.888 -31.639 -3.683 1.00 82.50 1254 GLU A N 1
ATOM 10324 C CA . GLU A 1 1254 ? -3.497 -33.054 -3.668 1.00 82.50 1254 GLU A CA 1
ATOM 10325 C C . GLU A 1 1254 ? -4.699 -33.872 -4.170 1.00 82.50 1254 GLU A C 1
ATOM 10327 O O . GLU A 1 1254 ? -5.805 -33.747 -3.630 1.00 82.50 1254 GLU A O 1
ATOM 10332 N N . GLU A 1 1255 ? -4.497 -34.635 -5.250 1.00 69.50 1255 GLU A N 1
ATOM 10333 C CA . GLU A 1 1255 ? -5.457 -35.647 -5.692 1.00 69.50 1255 GLU A CA 1
ATOM 10334 C C . GLU A 1 1255 ? -5.511 -36.725 -4.612 1.00 69.50 1255 GLU A C 1
ATOM 10336 O O . GLU A 1 1255 ? -4.477 -37.174 -4.115 1.00 69.50 1255 GLU A O 1
ATOM 10341 N N . LYS A 1 1256 ? -6.724 -37.084 -4.195 1.00 58.88 1256 LYS A N 1
ATOM 10342 C CA . LYS A 1 1256 ? -6.917 -38.235 -3.322 1.00 58.88 1256 LYS A CA 1
ATOM 10343 C C . LYS A 1 1256 ? -6.776 -39.467 -4.216 1.00 58.88 1256 LYS A C 1
ATOM 10345 O O . LYS A 1 1256 ? -7.588 -39.614 -5.128 1.00 58.88 1256 LYS A O 1
ATOM 10350 N N . GLU A 1 1257 ? -5.725 -40.255 -3.997 1.00 42.69 1257 GLU A N 1
ATOM 10351 C CA . GLU A 1 1257 ? -5.606 -41.602 -4.580 1.00 42.69 1257 GLU A CA 1
ATOM 10352 C C . GLU A 1 1257 ? -6.763 -42.502 -4.137 1.00 42.69 1257 GLU A C 1
ATOM 10354 O O . GLU A 1 1257 ? -7.195 -42.386 -2.959 1.00 42.69 1257 GLU A O 1
#

pLDDT: mean 71.19, std 19.77, range [23.42, 97.38]

Radius of gyration: 43.96 Å; Cα contacts (8 Å, |Δi|>4): 1506; chains: 1; bounding box: 128×99×116 Å